Protein AF-0000000072066771 (afdb_homodimer)

Solvent-accessible surface area (backbone atoms only — not comparable to full-atom values): 54978 Å² total; per-residue (Å²): 70,60,62,66,41,29,53,31,37,15,28,20,59,82,43,72,78,40,42,49,78,76,37,65,66,36,70,44,55,17,55,26,47,85,57,84,86,83,87,49,86,39,62,40,88,48,94,86,54,39,65,48,34,68,42,39,34,49,42,39,52,50,43,56,71,70,59,56,65,63,44,48,32,50,62,68,76,64,84,75,76,68,55,77,76,38,67,82,34,17,63,54,46,31,39,51,58,37,36,66,72,49,19,32,36,30,27,10,7,34,62,59,26,34,31,47,42,38,35,31,61,71,49,90,77,43,46,12,18,10,17,15,37,48,44,59,48,34,43,16,44,37,32,36,70,84,69,49,69,46,38,17,35,33,57,29,64,46,84,68,49,68,76,26,43,43,45,64,44,61,32,83,76,94,50,40,55,61,18,20,27,27,75,56,59,53,82,54,45,81,79,33,44,61,12,29,38,44,28,38,40,87,60,76,56,63,62,34,58,54,50,29,47,51,54,38,47,73,34,40,22,64,30,34,38,40,17,22,67,79,68,86,64,65,70,58,43,78,91,49,42,44,53,34,37,27,20,48,40,58,38,43,53,53,49,51,48,40,77,74,35,98,76,29,29,33,25,53,48,54,36,40,66,46,75,44,77,50,42,62,45,29,34,36,38,41,23,11,9,14,50,24,37,89,46,52,49,48,74,21,25,38,26,15,29,57,6,42,55,43,74,27,43,41,51,89,80,42,92,65,48,37,96,52,19,27,60,45,60,34,9,44,50,6,22,20,45,51,39,7,46,51,50,50,44,40,70,76,37,72,82,54,41,38,36,28,51,49,21,13,37,27,25,33,20,41,62,41,40,97,88,63,46,75,29,37,22,43,40,27,38,45,42,76,49,51,49,35,52,26,21,32,14,34,65,28,68,73,38,30,70,59,26,38,50,24,23,55,58,53,62,69,52,53,49,48,49,45,41,50,72,63,56,53,43,68,54,52,12,61,72,70,73,42,95,44,79,65,71,88,68,78,61,61,72,66,45,52,43,57,55,53,46,32,39,67,67,38,48,57,68,51,74,37,45,42,48,39,33,64,70,51,69,48,76,38,57,31,37,65,46,74,43,59,23,78,66,42,47,69,48,56,43,66,52,57,48,76,35,30,89,88,38,49,65,49,71,34,36,41,37,43,31,48,74,61,84,36,41,47,43,69,31,59,33,31,44,26,40,29,60,89,82,35,61,34,37,20,48,31,36,42,13,33,36,68,54,87,60,28,49,71,59,86,70,60,61,67,39,30,53,32,37,15,27,20,59,82,42,72,78,40,42,47,77,76,38,65,64,36,70,44,56,18,57,26,47,86,57,86,87,84,86,50,86,38,64,40,89,48,94,88,54,38,64,49,34,68,43,40,35,49,42,37,52,50,42,56,71,71,58,57,65,64,45,46,30,50,62,67,76,63,85,73,77,70,57,76,78,36,69,82,33,16,64,52,46,32,40,51,58,36,35,66,71,48,20,31,37,31,26,10,6,33,62,58,26,32,33,49,43,38,34,32,60,70,49,88,78,42,45,12,18,10,16,16,38,49,44,60,46,33,42,16,44,37,32,37,70,85,70,50,70,46,38,17,36,33,57,32,65,48,85,71,49,64,75,27,44,44,44,66,43,62,32,86,76,92,49,41,56,62,17,21,28,26,75,55,60,54,81,55,45,83,79,33,45,62,13,30,38,44,28,38,39,88,61,74,56,65,64,34,57,54,51,30,47,51,54,38,46,74,36,40,23,64,30,35,38,39,16,22,67,78,70,85,66,65,68,59,42,78,90,49,42,45,54,34,36,26,21,48,40,58,38,42,53,52,48,52,49,39,75,73,36,96,74,29,30,32,25,56,48,52,36,41,67,46,73,45,77,51,42,63,46,28,33,37,38,42,22,10,9,14,50,23,39,89,45,52,50,48,73,20,25,37,26,14,30,57,5,42,54,43,73,28,43,42,51,89,80,41,92,66,48,37,96,54,18,25,60,45,61,35,8,44,50,5,22,19,45,53,38,8,44,49,50,49,45,41,69,76,37,72,82,54,40,38,37,28,53,49,20,12,38,26,24,34,20,40,62,44,40,96,88,62,46,75,28,38,21,41,41,28,37,44,42,76,49,50,48,35,51,26,22,31,14,34,63,29,67,72,38,31,70,60,27,38,51,24,23,54,58,53,61,67,52,53,49,48,48,45,39,49,71,64,57,53,44,67,54,50,13,60,74,70,72,42,95,44,76,66,69,88,72,78,62,60,71,67,45,54,44,56,55,53,44,33,40,70,65,40,49,55,70,51,73,37,44,42,47,37,32,62,72,52,68,47,76,39,58,31,38,64,46,75,44,60,22,79,66,42,48,70,49,55,42,64,52,59,50,77,35,30,88,85,36,49,66,48,72,34,35,41,37,42,33,50,73,59,83,36,40,48,45,70,30,60,32,33,43,27,40,31,59,87,80,36,60,32,36,20,47,31,38,40,14,33,35,68,54,86,60,29,50,69,59,88

Radius of gyration: 29.68 Å; Cα contacts (8 Å, |Δi|>4): 2962; chains: 2; bounding box: 69×89×80 Å

Secondary structure (DSSP, 8-state):
---HHHHHHHHPPPEEEEEETTEEEEEE--SSTT--------EESSTT-EE-HHHHHHHHHHHHHHT-SEEEE---PPSSPPPTT-TT-HHHHHHHHHHHTT-EEEEE--S--SSTT------TTSEEEEEE--SEE-EEEEEETTS-EEEEE----SPPP-SEEEE----SSS-GGGGGBGGG----HHHHTTSEEEEE----STHHHHHHHHHHHHTT--EEEEE-S--S---PPGGG--EEEE-HHHHHHHHHHHHT-SS-EEEEPPP--EESTT---EE-TTS---S-SS-TTS-SS-EEEE-SSEEEE--TT-TT-BTTEEEE-SHHHHHHHHHHHHHHHHHH-TT--HHHHHHHHHHH-B-B-TTSPBPEE-SBT-EE--HHHHTT-B--HHHHHS-SEE----HHHHHHHHHHTT--HHHHHHHHTS-----SS---GGGS--S-EEEEEESSEEEEEEEEEE-S-SS-EEEEEEEPPTTEEEEEESSEEE--SS--EEEEEEEEEESS-----EEEEEEEEE-SS-EEEEEEEEEE-SS--SS---/---HHHHHHHHPPPEEEEEETTEEEEEE--SSTT--------EESSTT-EE-HHHHHHHHHHHHHHT-SEEEE---PPSSPPPTT-TT-HHHHHHHHHHHTT-EEEEE--S--SSTT------TTSEEEEEE--SEE-EEEEEETTS-EEEEE----S----SEEEE----SSS-GGGGGBGGG----HHHHTTSEEEEE----STHHHHHHHHHHHHTT--EEEEE-S--S---PPGGG--EEEE-HHHHHHHHHHHHT-SS-EEEEPPP--EESTT---EE-TTS---S-SS-TTS-SS-EEEE-SSEEEE--TT-TT-BTTEEEE-SHHHHHHHHHHHHHHHHHH-TT--HHHHHHHHHHH-B-B-TTSPBPEE-SBT-EE--HHHHTT-B--HHHHHS-SEE----HHHHHHHHHHTT--HHHHHHHHTS-----SS---GGGS--S-EEEEEESSEEEEEEEEEE-S-SS-EEEEEEEPPTTEEEEEESSEEE--SS--EEEEEEEEEESS-----EEEEEEEEE-SS-EEEEEEEEEE-SS--SS---

Organism: Hevea brasiliensis (NCBI:txid3981)

Nearest PDB structures (foldseek):
  4yn3-assembly3_A  TM=8.835E-01  e=1.974E-52  Cucumis melo
  3i74-assembly1_A  TM=8.716E-01  e=1.407E-51  Solanum lycopersicum
  3i74-assembly1_B  TM=8.659E-01  e=1.003E-50  Solanum lycopersicum
  3i6s-assembly1_B  TM=8.629E-01  e=3.574E-50  Solanum lycopersicum
  3vta-assembly2_B  TM=8.551E-01  e=6.420E-49  Cucumis melo

Sequence (1108 aa):
MDMGHTASTAAGAFIRNVSYKGLGPGTIRGGAPRARLAIYKVCWNVFGGQCSSADMLKAFDEAIYDGVDVLSLSIGSSIPLFSDIDERDGIATGSFHAVARGITVVCGAANDGPSAQTVQNTAPWILTVAASTMDRAFPTPITLGNNKTFLGQAMFTGKEIGFRGLVYPEASGLDPNAAGVCQSLSLNATLVAGKVVLCFTSMARRAAVTSAAEVVKAAGGVGLIVAKNPSDALYPCSGDFPCVEVDYEIGTRILFYIRSNRSPAVKLSHSKTIVGNPLLPKVAYFSSRGPNSIAPAILKPDITAPGVNILAATSPLDRFEDNGYAMHSGTSMATPHVSGIVALLKALHPDWSPAAIKSALVTTAWRNHPSGYPIFAEGSPQKLANPFDFGGGIANPNGAADPGLLYDMDTADYIHYLCVMGYNNAAISRLTGQPTECPSKEPSILDVNLPSLTIPNLRKSITLTRTVTNAGAPNSIYRAVIEPPFGIIVSVKPDVLLFSNQTKKINFTVTINATHQVNTGYYFGSLSWTDGIHMVKSPLSVRTEMLQPYASDNMDMGHTASTAAGAFIRNVSYKGLGPGTIRGGAPRARLAIYKVCWNVFGGQCSSADMLKAFDEAIYDGVDVLSLSIGSSIPLFSDIDERDGIATGSFHAVARGITVVCGAANDGPSAQTVQNTAPWILTVAASTMDRAFPTPITLGNNKTFLGQAMFTGKEIGFRGLVYPEASGLDPNAAGVCQSLSLNATLVAGKVVLCFTSMARRAAVTSAAEVVKAAGGVGLIVAKNPSDALYPCSGDFPCVEVDYEIGTRILFYIRSNRSPAVKLSHSKTIVGNPLLPKVAYFSSRGPNSIAPAILKPDITAPGVNILAATSPLDRFEDNGYAMHSGTSMATPHVSGIVALLKALHPDWSPAAIKSALVTTAWRNHPSGYPIFAEGSPQKLANPFDFGGGIANPNGAADPGLLYDMDTADYIHYLCVMGYNNAAISRLTGQPTECPSKEPSILDVNLPSLTIPNLRKSITLTRTVTNAGAPNSIYRAVIEPPFGIIVSVKPDVLLFSNQTKKINFTVTINATHQVNTGYYFGSLSWTDGIHMVKSPLSVRTEMLQPYASDN

Structure (mmCIF, N/CA/C/O backbone):
data_AF-0000000072066771-model_v1
#
loop_
_entity.id
_entity.type
_entity.pdbx_description
1 polymer 'Subtilisin-like protease fibronectin type-III domain-containing protein'
#
loop_
_atom_site.group_PDB
_atom_site.id
_atom_site.type_symbol
_atom_site.label_atom_id
_atom_site.label_alt_id
_atom_site.label_comp_id
_atom_site.label_asym_id
_atom_site.label_entity_id
_atom_site.label_seq_id
_atom_site.pdbx_PDB_ins_code
_atom_site.Cartn_x
_atom_site.Cartn_y
_atom_site.Cartn_z
_atom_site.occupancy
_atom_site.B_iso_or_equiv
_atom_site.auth_seq_id
_atom_site.auth_comp_id
_atom_site.auth_asym_id
_atom_site.auth_atom_id
_atom_site.pdbx_PDB_model_num
ATOM 1 N N . MET A 1 1 ? -8.242 -30.578 -2.602 1 42.53 1 MET A N 1
ATOM 2 C CA . MET A 1 1 ? -7.625 -30.688 -1.281 1 42.53 1 MET A CA 1
ATOM 3 C C . MET A 1 1 ? -7.965 -29.469 -0.419 1 42.53 1 MET A C 1
ATOM 5 O O . MET A 1 1 ? -7.398 -28.391 -0.604 1 42.53 1 MET A O 1
ATOM 9 N N . ASP A 1 2 ? -9.234 -29.312 -0.069 1 57.84 2 ASP A N 1
ATOM 10 C CA . ASP A 1 2 ? -9.727 -28.109 0.586 1 57.84 2 ASP A CA 1
ATOM 11 C C . ASP A 1 2 ? -10.656 -28.453 1.747 1 57.84 2 ASP A C 1
ATOM 13 O O . ASP A 1 2 ? -11.023 -29.609 1.927 1 57.84 2 ASP A O 1
ATOM 17 N N . MET A 1 3 ? -10.781 -27.594 2.609 1 55.09 3 MET A N 1
ATOM 18 C CA . MET A 1 3 ? -11.789 -27.703 3.668 1 55.09 3 MET A CA 1
ATOM 19 C C . MET A 1 3 ? -13.188 -27.797 3.08 1 55.09 3 MET A C 1
ATOM 21 O O . MET A 1 3 ? -13.414 -27.406 1.932 1 55.09 3 MET A O 1
ATOM 25 N N . GLY A 1 4 ? -14.047 -28.625 3.605 1 56.5 4 GLY A N 1
ATOM 26 C CA . GLY A 1 4 ? -15.453 -28.75 3.271 1 56.5 4 GLY A CA 1
ATOM 27 C C . GLY A 1 4 ? -16.062 -27.484 2.701 1 56.5 4 GLY A C 1
ATOM 28 O O . GLY A 1 4 ? -16.828 -27.531 1.746 1 56.5 4 GLY A O 1
ATOM 29 N N . HIS A 1 5 ? -15.688 -26.359 3.031 1 71.12 5 HIS A N 1
ATOM 30 C CA . HIS A 1 5 ? -16.188 -25.062 2.59 1 71.12 5 HIS A CA 1
ATOM 31 C C . HIS A 1 5 ? -15.914 -24.844 1.106 1 71.12 5 HIS A C 1
ATOM 33 O O . HIS A 1 5 ? -16.781 -24.359 0.374 1 71.12 5 HIS A O 1
ATOM 39 N N . THR A 1 6 ? -14.984 -25.422 0.546 1 80.19 6 THR A N 1
ATOM 40 C CA . THR A 1 6 ? -14.547 -25.188 -0.823 1 80.19 6 THR A CA 1
ATOM 41 C C . THR A 1 6 ? -15.32 -26.062 -1.805 1 80.19 6 THR A C 1
ATOM 43 O O . THR A 1 6 ? -15.602 -25.641 -2.93 1 80.19 6 THR A O 1
ATOM 46 N N . ALA A 1 7 ? -15.789 -27.203 -1.345 1 86.12 7 ALA A N 1
ATOM 47 C CA . ALA A 1 7 ? -16.531 -28.109 -2.219 1 86.12 7 ALA A CA 1
ATOM 48 C C . ALA A 1 7 ? -17.875 -27.5 -2.607 1 86.12 7 ALA A C 1
ATOM 50 O O . ALA A 1 7 ? -18.281 -27.578 -3.771 1 86.12 7 ALA A O 1
ATOM 51 N N . SER A 1 8 ? -18.531 -26.906 -1.651 1 87 8 SER A N 1
ATOM 52 C CA . SER A 1 8 ? -19.844 -26.344 -1.914 1 87 8 SER A CA 1
ATOM 53 C C . SER A 1 8 ? -19.75 -25.109 -2.814 1 87 8 SER A C 1
ATOM 55 O O . SER A 1 8 ? -20.641 -24.859 -3.621 1 87 8 SER A O 1
ATOM 57 N N . THR A 1 9 ? -18.703 -24.375 -2.648 1 90 9 THR A N 1
ATOM 58 C CA . THR A 1 9 ? -18.5 -23.203 -3.494 1 90 9 THR A CA 1
ATOM 59 C C . THR A 1 9 ? -18.203 -23.625 -4.93 1 90 9 THR A C 1
ATOM 61 O O . THR A 1 9 ? -18.672 -22.984 -5.879 1 90 9 THR A O 1
ATOM 64 N N . ALA A 1 10 ? -17.484 -24.656 -5.078 1 88.56 10 ALA A N 1
ATOM 65 C CA . ALA A 1 10 ? -17.094 -25.094 -6.414 1 88.56 10 ALA A CA 1
ATOM 66 C C . ALA A 1 10 ? -18.25 -25.812 -7.109 1 88.56 10 ALA A C 1
ATOM 68 O O . ALA A 1 10 ? -18.5 -25.594 -8.297 1 88.56 10 ALA A O 1
ATOM 69 N N . ALA A 1 11 ? -19.031 -26.641 -6.324 1 86.31 11 ALA A N 1
ATOM 70 C CA . ALA A 1 11 ? -19.922 -27.578 -7.023 1 86.31 11 ALA A CA 1
ATOM 71 C C . ALA A 1 11 ? -21.219 -27.766 -6.254 1 86.31 11 ALA A C 1
ATOM 73 O O . ALA A 1 11 ? -22.016 -28.656 -6.586 1 86.31 11 ALA A O 1
ATOM 74 N N . GLY A 1 12 ? -21.484 -27.016 -5.305 1 87.44 12 GLY A N 1
ATOM 75 C CA . GLY A 1 12 ? -22.672 -27.188 -4.492 1 87.44 12 GLY A CA 1
ATOM 76 C C . GLY A 1 12 ? -23.969 -27.062 -5.277 1 87.44 12 GLY A C 1
ATOM 77 O O . GLY A 1 12 ? -24.031 -26.281 -6.23 1 87.44 12 GLY A O 1
ATOM 78 N N . ALA A 1 13 ? -24.938 -27.75 -4.828 1 87.69 13 ALA A N 1
ATOM 79 C CA . ALA A 1 13 ? -26.266 -27.688 -5.441 1 87.69 13 ALA A CA 1
ATOM 80 C C . ALA A 1 13 ? -26.953 -26.359 -5.117 1 87.69 13 ALA A C 1
ATOM 82 O O . ALA A 1 13 ? -26.484 -25.609 -4.254 1 87.69 13 ALA A O 1
ATOM 83 N N . PHE A 1 14 ? -28 -26.234 -5.809 1 89.5 14 PHE A N 1
ATOM 84 C CA . PHE A 1 14 ? -28.812 -25.031 -5.613 1 89.5 14 PHE A CA 1
ATOM 85 C C . PHE A 1 14 ? -29.641 -25.141 -4.328 1 89.5 14 PHE A C 1
ATOM 87 O O . PHE A 1 14 ? -30.422 -26.078 -4.164 1 89.5 14 PHE A O 1
ATOM 94 N N . ILE A 1 15 ? -29.406 -24.219 -3.424 1 91.5 15 ILE A N 1
ATOM 95 C CA . ILE A 1 15 ? -30.188 -24.141 -2.195 1 91.5 15 ILE A CA 1
ATOM 96 C C . ILE A 1 15 ? -30.688 -22.703 -1.992 1 91.5 15 ILE A C 1
ATOM 98 O O . ILE A 1 15 ? -29.875 -21.766 -1.971 1 91.5 15 ILE A O 1
ATOM 102 N N . ARG A 1 16 ? -31.906 -22.531 -1.808 1 92.88 16 ARG A N 1
ATOM 103 C CA . ARG A 1 16 ? -32.5 -21.219 -1.671 1 92.88 16 ARG A CA 1
ATOM 104 C C . ARG A 1 16 ? -32.594 -20.797 -0.207 1 92.88 16 ARG A C 1
ATOM 106 O O . ARG A 1 16 ? -32.562 -21.641 0.69 1 92.88 16 ARG A O 1
ATOM 113 N N . ASN A 1 17 ? -32.562 -19.484 -0.012 1 92.06 17 ASN A N 1
ATOM 114 C CA . ASN A 1 17 ? -32.844 -18.844 1.268 1 92.06 17 ASN A CA 1
ATOM 115 C C . ASN A 1 17 ? -31.828 -19.219 2.326 1 92.06 17 ASN A C 1
ATOM 117 O O . ASN A 1 17 ? -32.188 -19.625 3.436 1 92.06 17 ASN A O 1
ATOM 121 N N . VAL A 1 18 ? -30.625 -19.25 1.912 1 93.88 18 VAL A N 1
ATOM 122 C CA . VAL A 1 18 ? -29.531 -19.453 2.857 1 93.88 18 VAL A CA 1
ATOM 123 C C . VAL A 1 18 ? -29 -18.094 3.316 1 93.88 18 VAL A C 1
ATOM 125 O O . VAL A 1 18 ? -28.969 -17.141 2.541 1 93.88 18 VAL A O 1
ATOM 128 N N . SER A 1 19 ? -28.641 -17.984 4.578 1 94.25 19 SER A N 1
ATOM 129 C CA . SER A 1 19 ? -28.031 -16.797 5.145 1 94.25 19 SER A CA 1
ATOM 130 C C . SER A 1 19 ? -27.078 -17.141 6.281 1 94.25 19 SER A C 1
ATOM 132 O O . SER A 1 19 ? -27.047 -18.281 6.742 1 94.25 19 SER A O 1
ATOM 134 N N . TYR A 1 20 ? -26.172 -16.312 6.594 1 94.88 20 TYR A N 1
ATOM 135 C CA . TYR A 1 20 ? -25.344 -16.406 7.789 1 94.88 20 TYR A CA 1
ATOM 136 C C . TYR A 1 20 ? -25.875 -15.5 8.891 1 94.88 20 TYR A C 1
ATOM 138 O O . TYR A 1 20 ? -25.641 -14.289 8.875 1 94.88 20 TYR A O 1
ATOM 146 N N . LYS A 1 21 ? -26.531 -16.047 9.844 1 93.56 21 LYS A N 1
ATOM 147 C CA . LYS A 1 21 ? -27.141 -15.289 10.938 1 93.56 21 LYS A CA 1
ATOM 148 C C . LYS A 1 21 ? -28.047 -14.188 10.406 1 93.56 21 LYS A C 1
ATOM 150 O O . LYS A 1 21 ? -28.031 -13.062 10.914 1 93.56 21 LYS A O 1
ATOM 155 N N . GLY A 1 22 ? -28.641 -14.438 9.297 1 93.19 22 GLY A N 1
ATOM 156 C CA . GLY A 1 22 ? -29.562 -13.484 8.695 1 93.19 22 GLY A CA 1
ATOM 157 C C . GLY A 1 22 ? -28.891 -12.562 7.691 1 93.19 22 GLY A C 1
ATOM 158 O O . GLY A 1 22 ? -29.562 -11.812 6.98 1 93.19 22 GLY A O 1
ATOM 159 N N . LEU A 1 23 ? -27.641 -12.625 7.594 1 94.81 23 LEU A N 1
ATOM 160 C CA . LEU A 1 23 ? -26.891 -11.766 6.68 1 94.81 23 LEU A CA 1
ATOM 161 C C . LEU A 1 23 ? -26.672 -12.461 5.34 1 94.81 23 LEU A C 1
ATOM 163 O O . LEU A 1 23 ? -26.453 -13.672 5.289 1 94.81 23 LEU A O 1
ATOM 167 N N . GLY A 1 24 ? -26.719 -11.648 4.281 1 93.12 24 GLY A N 1
ATOM 168 C CA . GLY A 1 24 ? -26.453 -12.141 2.936 1 93.12 24 GLY A CA 1
ATOM 169 C C . GLY A 1 24 ? -27.453 -13.203 2.488 1 93.12 24 GLY A C 1
ATOM 170 O O . GLY A 1 24 ? -27.047 -14.266 2.01 1 93.12 24 GLY A O 1
ATOM 171 N N . PRO A 1 25 ? -28.641 -12.969 2.723 1 92.44 25 PRO A N 1
ATOM 172 C CA . PRO A 1 25 ? -29.609 -13.977 2.273 1 92.44 25 PRO A CA 1
ATOM 173 C C . PRO A 1 25 ? -29.625 -14.141 0.756 1 92.44 25 PRO A C 1
ATOM 175 O O . PRO A 1 25 ? -29.484 -13.156 0.024 1 92.44 25 PRO A O 1
ATOM 178 N N . GLY A 1 26 ? -29.703 -15.383 0.342 1 90.88 26 GLY A N 1
ATOM 179 C CA . GLY A 1 26 ? -29.797 -15.648 -1.087 1 90.88 26 GLY A CA 1
ATOM 180 C C . GLY A 1 26 ? -29.688 -17.125 -1.434 1 90.88 26 GLY A C 1
ATOM 181 O O . GLY A 1 26 ? -29.969 -17.984 -0.599 1 90.88 26 GLY A O 1
ATOM 182 N N . THR A 1 27 ? -29.516 -17.297 -2.643 1 88.69 27 THR A N 1
ATOM 183 C CA . THR A 1 27 ? -29.328 -18.641 -3.17 1 88.69 27 THR A CA 1
ATOM 184 C C . THR A 1 27 ? -27.844 -18.984 -3.273 1 88.69 27 THR A C 1
ATOM 186 O O . THR A 1 27 ? -27.062 -18.203 -3.811 1 88.69 27 THR A O 1
ATOM 189 N N . ILE A 1 28 ? -27.531 -20.062 -2.701 1 88.88 28 ILE A N 1
ATOM 190 C CA . ILE A 1 28 ? -26.156 -20.531 -2.852 1 88.88 28 ILE A CA 1
ATOM 191 C C . ILE A 1 28 ? -26.094 -21.625 -3.912 1 88.88 28 ILE A C 1
ATOM 193 O O . ILE A 1 28 ? -27 -22.453 -4.012 1 88.88 28 ILE A O 1
ATOM 197 N N . ARG A 1 29 ? -25.156 -21.484 -4.68 1 88.31 29 ARG A N 1
ATOM 198 C CA . ARG A 1 29 ? -24.875 -22.5 -5.699 1 88.31 29 ARG A CA 1
ATOM 199 C C . ARG A 1 29 ? -23.391 -22.531 -6.047 1 88.31 29 ARG A C 1
ATOM 201 O O . ARG A 1 29 ? -22.75 -21.484 -6.113 1 88.31 29 ARG A O 1
ATOM 208 N N . GLY A 1 30 ? -22.938 -23.719 -6.262 1 87.44 30 GLY A N 1
ATOM 209 C CA . GLY A 1 30 ? -21.562 -23.844 -6.73 1 87.44 30 GLY A CA 1
ATOM 210 C C . GLY A 1 30 ? -21.391 -23.453 -8.188 1 87.44 30 GLY A C 1
ATOM 211 O O . GLY A 1 30 ? -22.375 -23.312 -8.922 1 87.44 30 GLY A O 1
ATOM 212 N N . GLY A 1 31 ? -20.172 -23.266 -8.555 1 86.5 31 GLY A N 1
ATOM 213 C CA . GLY A 1 31 ? -19.859 -22.875 -9.914 1 86.5 31 GLY A CA 1
ATOM 214 C C . GLY A 1 31 ? -20.234 -23.922 -10.945 1 86.5 31 GLY A C 1
ATOM 215 O O . GLY A 1 31 ? -20.656 -23.594 -12.055 1 86.5 31 GLY A O 1
ATOM 216 N N . ALA A 1 32 ? -20.031 -25.156 -10.539 1 90.25 32 ALA A N 1
ATOM 217 C CA . ALA A 1 32 ? -20.375 -26.297 -11.383 1 90.25 32 ALA A CA 1
ATOM 218 C C . ALA A 1 32 ? -21.219 -27.312 -10.625 1 90.25 32 ALA A C 1
ATOM 220 O O . ALA A 1 32 ? -20.75 -28.406 -10.312 1 90.25 32 ALA A O 1
ATOM 221 N N . PRO A 1 33 ? -22.453 -27.094 -10.508 1 88.69 33 PRO A N 1
ATOM 222 C CA . PRO A 1 33 ? -23.297 -27.891 -9.609 1 88.69 33 PRO A CA 1
ATOM 223 C C . PRO A 1 33 ? -23.438 -29.344 -10.07 1 88.69 33 PRO A C 1
ATOM 225 O O . PRO A 1 33 ? -23.766 -30.219 -9.266 1 88.69 33 PRO A O 1
ATOM 228 N N . ARG A 1 34 ? -23.203 -29.75 -11.258 1 89.44 34 ARG A N 1
ATOM 229 C CA . ARG A 1 34 ? -23.375 -31.109 -11.727 1 89.44 34 ARG A CA 1
ATOM 230 C C . ARG A 1 34 ? -22.031 -31.828 -11.828 1 89.44 34 ARG A C 1
ATOM 232 O O . ARG A 1 34 ? -21.953 -32.969 -12.297 1 89.44 34 ARG A O 1
ATOM 239 N N . ALA A 1 35 ? -21.078 -31.203 -11.32 1 91.25 35 ALA A N 1
ATOM 240 C CA . ALA A 1 35 ? -19.75 -31.828 -11.328 1 91.25 35 ALA A CA 1
ATOM 241 C C . ALA A 1 35 ? -19.656 -32.906 -10.266 1 91.25 35 ALA A C 1
ATOM 243 O O . ALA A 1 35 ? -20.219 -32.781 -9.18 1 91.25 35 ALA A O 1
ATOM 244 N N . ARG A 1 36 ? -18.922 -33.969 -10.594 1 92.06 36 ARG A N 1
ATOM 245 C CA . ARG A 1 36 ? -18.594 -35 -9.609 1 92.06 36 ARG A CA 1
ATOM 246 C C . ARG A 1 36 ? -17.406 -34.594 -8.766 1 92.06 36 ARG A C 1
ATOM 248 O O . ARG A 1 36 ? -16.406 -34.094 -9.281 1 92.06 36 ARG A O 1
ATOM 255 N N . LEU A 1 37 ? -17.562 -34.875 -7.426 1 92.44 37 LEU A N 1
ATOM 256 C CA . LEU A 1 37 ? -16.5 -34.5 -6.504 1 92.44 37 LEU A CA 1
ATOM 257 C C . LEU A 1 37 ? -15.711 -35.688 -6.02 1 92.44 37 LEU A C 1
ATOM 259 O O . LEU A 1 37 ? -16.297 -36.75 -5.703 1 92.44 37 LEU A O 1
ATOM 263 N N . ALA A 1 38 ? -14.406 -35.625 -6.141 1 93.62 38 ALA A N 1
ATOM 264 C CA . ALA A 1 38 ? -13.469 -36.5 -5.449 1 93.62 38 ALA A CA 1
ATOM 265 C C . ALA A 1 38 ? -12.656 -35.75 -4.406 1 93.62 38 ALA A C 1
ATOM 267 O O . ALA A 1 38 ? -12.086 -34.688 -4.707 1 93.62 38 ALA A O 1
ATOM 268 N N . ILE A 1 39 ? -12.695 -36.219 -3.16 1 92.94 39 ILE A N 1
ATOM 269 C CA . ILE A 1 39 ? -12.07 -35.5 -2.057 1 92.94 39 ILE A CA 1
ATOM 270 C C . ILE A 1 39 ? -10.859 -36.281 -1.548 1 92.94 39 ILE A C 1
ATOM 272 O O . ILE A 1 39 ? -10.969 -37.469 -1.254 1 92.94 39 ILE A O 1
ATOM 276 N N . TYR A 1 40 ? -9.75 -35.625 -1.503 1 93.25 40 TYR A N 1
ATOM 277 C CA . TYR A 1 40 ? -8.508 -36.219 -1.012 1 93.25 40 TYR A CA 1
ATOM 278 C C . TYR A 1 40 ? -8.008 -35.5 0.226 1 93.25 40 TYR A C 1
ATOM 280 O O . TYR A 1 40 ? -7.645 -34.312 0.155 1 93.25 40 TYR A O 1
ATOM 288 N N . LYS A 1 41 ? -7.957 -36.094 1.338 1 89.94 41 LYS A N 1
ATOM 289 C CA . LYS A 1 41 ? -7.508 -35.469 2.576 1 89.94 41 LYS A CA 1
ATOM 290 C C . LYS A 1 41 ? -5.984 -35.469 2.672 1 89.94 41 LYS A C 1
ATOM 292 O O . LYS A 1 41 ? -5.352 -36.5 2.525 1 89.94 41 LYS A O 1
ATOM 297 N N . VAL A 1 42 ? -5.488 -34.25 2.881 1 90.31 42 VAL A N 1
ATOM 298 C CA . VAL A 1 42 ? -4.031 -34.188 2.9 1 90.31 42 VAL A CA 1
ATOM 299 C C . VAL A 1 42 ? -3.562 -33.5 4.184 1 90.31 42 VAL A C 1
ATOM 301 O O . VAL A 1 42 ? -2.369 -33.5 4.492 1 90.31 42 VAL A O 1
ATOM 304 N N . CYS A 1 43 ? -4.469 -32.844 4.938 1 86.69 43 CYS A N 1
ATOM 305 C CA . CYS A 1 43 ? -4.109 -32.188 6.176 1 86.69 43 CYS A CA 1
ATOM 306 C C . CYS A 1 43 ? -4.66 -32.906 7.387 1 86.69 43 CYS A C 1
ATOM 308 O O . CYS A 1 43 ? -5.773 -33.438 7.344 1 86.69 43 CYS A O 1
ATOM 310 N N . TRP A 1 44 ? -3.869 -32.938 8.414 1 84.12 44 TRP A N 1
ATOM 311 C CA . TRP A 1 44 ? -4.227 -33.656 9.625 1 84.12 44 TRP A CA 1
ATOM 312 C C . TRP A 1 44 ? -4.059 -32.75 10.859 1 84.12 44 TRP A C 1
ATOM 314 O O . TRP A 1 44 ? -3.307 -31.781 10.828 1 84.12 44 TRP A O 1
ATOM 324 N N . ASN A 1 45 ? -4.891 -33 11.82 1 76.44 45 ASN A N 1
ATOM 325 C CA . ASN A 1 45 ? -4.801 -32.25 13.07 1 76.44 45 ASN A CA 1
ATOM 326 C C . ASN A 1 45 ? -3.555 -32.625 13.867 1 76.44 45 ASN A C 1
ATOM 328 O O . ASN A 1 45 ? -3.654 -33.188 14.969 1 76.44 45 ASN A O 1
ATOM 332 N N . VAL A 1 46 ? -2.516 -32.531 13.281 1 67.25 46 VAL A N 1
ATOM 333 C CA . VAL A 1 46 ? -1.215 -32.719 13.914 1 67.25 46 VAL A CA 1
ATOM 334 C C . VAL A 1 46 ? -0.518 -31.359 14.055 1 67.25 46 VAL A C 1
ATOM 336 O O . VAL A 1 46 ? -0.327 -30.656 13.07 1 67.25 46 VAL A O 1
ATOM 339 N N . PHE A 1 47 ? -0.192 -31.031 15.297 1 59.75 47 PHE A N 1
ATOM 340 C CA . PHE A 1 47 ? 0.506 -29.797 15.648 1 59.75 47 PHE A CA 1
ATOM 341 C C . PHE A 1 47 ? -0.222 -28.594 15.086 1 59.75 47 PHE A C 1
ATOM 343 O O . PHE A 1 47 ? 0.393 -27.719 14.461 1 59.75 47 PHE A O 1
ATOM 350 N N . GLY A 1 48 ? -1.506 -28.609 15.203 1 59.56 48 GLY A N 1
ATOM 351 C CA . GLY A 1 48 ? -2.277 -27.438 14.828 1 59.56 48 GLY A CA 1
ATOM 352 C C . GLY A 1 48 ? -2.699 -27.453 13.367 1 59.56 48 GLY A C 1
ATOM 353 O O . GLY A 1 48 ? -3.17 -26.438 12.852 1 59.56 48 GLY A O 1
ATOM 354 N N . GLY A 1 49 ? -2.617 -28.672 12.688 1 64.5 49 GLY A N 1
ATOM 355 C CA . GLY A 1 49 ? -3.068 -28.766 11.305 1 64.5 49 GLY A CA 1
ATOM 356 C C . GLY A 1 49 ? -1.93 -28.75 10.305 1 64.5 49 GLY A C 1
ATOM 357 O O . GLY A 1 49 ? -1.37 -27.703 10.016 1 64.5 49 GLY A O 1
ATOM 358 N N . GLN A 1 50 ? -1.413 -29.844 9.922 1 72.25 50 GLN A N 1
ATOM 359 C CA . GLN A 1 50 ? -0.286 -29.953 9 1 72.25 50 GLN A CA 1
ATOM 360 C C . GLN A 1 50 ? -0.67 -30.719 7.738 1 72.25 50 GLN A C 1
ATOM 362 O O . GLN A 1 50 ? -1.395 -31.719 7.812 1 72.25 50 GLN A O 1
ATOM 367 N N . CYS A 1 51 ? -0.293 -30.094 6.668 1 83.38 51 CYS A N 1
ATOM 368 C CA . CYS A 1 51 ? -0.441 -30.75 5.371 1 83.38 51 CYS A CA 1
ATOM 369 C C . CYS A 1 51 ? 0.916 -31.156 4.809 1 83.38 51 CYS A C 1
ATOM 371 O O . CYS A 1 51 ? 1.625 -30.328 4.227 1 83.38 51 CYS A O 1
ATOM 373 N N . SER A 1 52 ? 1.292 -32.438 4.926 1 83.75 52 SER A N 1
ATOM 374 C CA . SER A 1 52 ? 2.627 -32.875 4.523 1 83.75 52 SER A CA 1
ATOM 375 C C . SER A 1 52 ? 2.732 -32.969 3.004 1 83.75 52 SER A C 1
ATOM 377 O O . SER A 1 52 ? 1.766 -33.344 2.334 1 83.75 52 SER A O 1
ATOM 379 N N . SER A 1 53 ? 3.939 -32.781 2.49 1 86.75 53 SER A N 1
ATOM 380 C CA . SER A 1 53 ? 4.203 -32.875 1.06 1 86.75 53 SER A CA 1
ATOM 381 C C . SER A 1 53 ? 3.967 -34.312 0.567 1 86.75 53 SER A C 1
ATOM 383 O O . SER A 1 53 ? 3.494 -34.5 -0.553 1 86.75 53 SER A O 1
ATOM 385 N N . ALA A 1 54 ? 4.305 -35.281 1.363 1 88.75 54 ALA A N 1
ATOM 386 C CA . ALA A 1 54 ? 4.121 -36.688 0.981 1 88.75 54 ALA A CA 1
ATOM 387 C C . ALA A 1 54 ? 2.646 -37 0.773 1 88.75 54 ALA A C 1
ATOM 389 O O . ALA A 1 54 ? 2.285 -37.719 -0.179 1 88.75 54 ALA A O 1
ATOM 390 N N . ASP A 1 55 ? 1.861 -36.5 1.651 1 90.44 55 ASP A N 1
ATOM 391 C CA . ASP A 1 55 ? 0.426 -36.75 1.526 1 90.44 55 ASP A CA 1
ATOM 392 C C . ASP A 1 55 ? -0.144 -36.031 0.31 1 90.44 55 ASP A C 1
ATOM 394 O O . ASP A 1 55 ? -1.037 -36.531 -0.365 1 90.44 55 ASP A O 1
ATOM 398 N N . MET A 1 56 ? 0.338 -34.875 0.074 1 92.12 56 MET A N 1
ATOM 399 C CA . MET A 1 56 ? -0.101 -34.125 -1.097 1 92.12 56 MET A CA 1
ATOM 400 C C . MET A 1 56 ? 0.267 -34.844 -2.383 1 92.12 56 MET A C 1
ATOM 402 O O . MET A 1 56 ? -0.551 -34.969 -3.299 1 92.12 56 MET A O 1
ATOM 406 N N . LEU A 1 57 ? 1.513 -35.344 -2.434 1 94.56 57 LEU A N 1
ATOM 407 C CA . LEU A 1 57 ? 1.953 -36.062 -3.623 1 94.56 57 LEU A CA 1
ATOM 408 C C . LEU A 1 57 ? 1.119 -37.344 -3.838 1 94.56 57 LEU A C 1
ATOM 410 O O . LEU A 1 57 ? 0.767 -37.656 -4.973 1 94.56 57 LEU A O 1
ATOM 414 N N . LYS A 1 58 ? 0.822 -38 -2.746 1 95.69 58 LYS A N 1
ATOM 415 C CA . LYS A 1 58 ? -0.042 -39.188 -2.854 1 95.69 58 LYS A CA 1
ATOM 416 C C . LYS A 1 58 ? -1.427 -38.781 -3.369 1 95.69 58 LYS A C 1
ATOM 418 O O . LYS A 1 58 ? -2 -39.5 -4.203 1 95.69 58 LYS A O 1
ATOM 423 N N . ALA A 1 59 ? -1.932 -37.75 -2.824 1 95.88 59 ALA A N 1
ATOM 424 C CA . ALA A 1 59 ? -3.24 -37.281 -3.266 1 95.88 59 ALA A CA 1
ATOM 425 C C . ALA A 1 59 ? -3.229 -36.938 -4.754 1 95.88 59 ALA A C 1
ATOM 427 O O . ALA A 1 59 ? -4.188 -37.219 -5.469 1 95.88 59 ALA A O 1
ATOM 428 N N . PHE A 1 60 ? -2.215 -36.312 -5.242 1 97.06 60 PHE A N 1
ATOM 429 C CA . PHE A 1 60 ? -2.08 -36.031 -6.664 1 97.06 60 PHE A CA 1
ATOM 430 C C . PHE A 1 60 ? -2.068 -37.312 -7.484 1 97.06 60 PHE A C 1
ATOM 432 O O . PHE A 1 60 ? -2.736 -37.375 -8.516 1 97.06 60 PHE A O 1
ATOM 439 N N . ASP A 1 61 ? -1.298 -38.25 -7.062 1 97.25 61 ASP A N 1
ATOM 440 C CA . ASP A 1 61 ? -1.221 -39.531 -7.766 1 97.25 61 ASP A CA 1
ATOM 441 C C . ASP A 1 61 ? -2.596 -40.188 -7.863 1 97.25 61 ASP A C 1
ATOM 443 O O . ASP A 1 61 ? -2.975 -40.688 -8.922 1 97.25 61 ASP A O 1
ATOM 447 N N . GLU A 1 62 ? -3.238 -40.188 -6.766 1 97.56 62 GLU A N 1
ATOM 448 C CA . GLU A 1 62 ? -4.566 -40.812 -6.738 1 97.56 62 GLU A CA 1
ATOM 449 C C . GLU A 1 62 ? -5.535 -40.031 -7.641 1 97.56 62 GLU A C 1
ATOM 451 O O . GLU A 1 62 ? -6.359 -40.656 -8.328 1 97.56 62 GLU A O 1
ATOM 456 N N . ALA A 1 63 ? -5.512 -38.75 -7.566 1 97.5 63 ALA A N 1
ATOM 457 C CA . ALA A 1 63 ? -6.391 -37.938 -8.398 1 97.5 63 ALA A CA 1
ATOM 458 C C . ALA A 1 63 ? -6.129 -38.188 -9.883 1 97.5 63 ALA A C 1
ATOM 460 O O . ALA A 1 63 ? -7.07 -38.25 -10.68 1 97.5 63 ALA A O 1
ATOM 461 N N . ILE A 1 64 ? -4.875 -38.25 -10.289 1 97.69 64 ILE A N 1
ATOM 462 C CA . ILE A 1 64 ? -4.496 -38.562 -11.664 1 97.69 64 ILE A CA 1
ATOM 463 C C . ILE A 1 64 ? -5.039 -39.938 -12.07 1 97.69 64 ILE A C 1
ATOM 465 O O . ILE A 1 64 ? -5.598 -40.094 -13.156 1 97.69 64 ILE A O 1
ATOM 469 N N . TYR A 1 65 ? -4.836 -40.844 -11.172 1 97.56 65 TYR A N 1
ATOM 470 C CA . TYR A 1 65 ? -5.332 -42.188 -11.414 1 97.56 65 TYR A CA 1
ATOM 471 C C . TYR A 1 65 ? -6.848 -42.188 -11.602 1 97.56 65 TYR A C 1
ATOM 473 O O . TYR A 1 65 ? -7.371 -42.875 -12.477 1 97.56 65 TYR A O 1
ATOM 481 N N . ASP A 1 66 ? -7.512 -41.438 -10.805 1 97.06 66 ASP A N 1
ATOM 482 C CA . ASP A 1 66 ? -8.969 -41.375 -10.836 1 97.06 66 ASP A CA 1
ATOM 483 C C . ASP A 1 66 ? -9.453 -40.625 -12.078 1 97.06 66 ASP A C 1
ATOM 485 O O . ASP A 1 66 ? -10.633 -40.719 -12.438 1 97.06 66 ASP A O 1
ATOM 489 N N . GLY A 1 67 ? -8.602 -39.906 -12.734 1 95.94 67 GLY A N 1
ATOM 490 C CA . GLY A 1 67 ? -8.938 -39.219 -13.969 1 95.94 67 GLY A CA 1
ATOM 491 C C . GLY A 1 67 ? -9.766 -37.969 -13.758 1 95.94 67 GLY A C 1
ATOM 492 O O . GLY A 1 67 ? -10.695 -37.688 -14.516 1 95.94 67 GLY A O 1
ATOM 493 N N . VAL A 1 68 ? -9.492 -37.25 -12.719 1 96.19 68 VAL A N 1
ATOM 494 C CA . VAL A 1 68 ? -10.234 -36 -12.477 1 96.19 68 VAL A CA 1
ATOM 495 C C . VAL A 1 68 ? -9.914 -35 -13.562 1 96.19 68 VAL A C 1
ATOM 497 O O . VAL A 1 68 ? -8.906 -35.125 -14.266 1 96.19 68 VAL A O 1
ATOM 500 N N . ASP A 1 69 ? -10.797 -34 -13.719 1 95.88 69 ASP A N 1
ATOM 501 C CA . ASP A 1 69 ? -10.633 -33 -14.766 1 95.88 69 ASP A CA 1
ATOM 502 C C . ASP A 1 69 ? -9.953 -31.75 -14.211 1 95.88 69 ASP A C 1
ATOM 504 O O . ASP A 1 69 ? -9.242 -31.047 -14.938 1 95.88 69 ASP A O 1
ATOM 508 N N . VAL A 1 70 ? -10.242 -31.469 -12.992 1 97.06 70 VAL A N 1
ATOM 509 C CA . VAL A 1 70 ? -9.727 -30.266 -12.336 1 97.06 70 VAL A CA 1
ATOM 510 C C . VAL A 1 70 ? -9.344 -30.594 -10.891 1 97.06 70 VAL A C 1
ATOM 512 O O . VAL A 1 70 ? -10.023 -31.375 -10.227 1 97.06 70 VAL A O 1
ATOM 515 N N . LEU A 1 71 ? -8.242 -30.062 -10.438 1 96.88 71 LEU A N 1
ATOM 516 C CA . LEU A 1 71 ? -7.824 -30.141 -9.047 1 96.88 71 LEU A CA 1
ATOM 517 C C . LEU A 1 71 ? -7.875 -28.766 -8.375 1 96.88 71 LEU A C 1
ATOM 519 O O . LEU A 1 71 ? -7.375 -27.797 -8.93 1 96.88 71 LEU A O 1
ATOM 523 N N . SER A 1 72 ? -8.477 -28.656 -7.238 1 96.38 72 SER A N 1
ATOM 524 C CA . SER A 1 72 ? -8.609 -27.438 -6.449 1 96.38 72 SER A CA 1
ATOM 525 C C . SER A 1 72 ? -7.863 -27.547 -5.121 1 96.38 72 SER A C 1
ATOM 527 O O . SER A 1 72 ? -8.164 -28.422 -4.312 1 96.38 72 SER A O 1
ATOM 529 N N . LEU A 1 73 ? -6.879 -26.656 -4.902 1 94.56 73 LEU A N 1
ATOM 530 C CA . LEU A 1 73 ? -6.07 -26.703 -3.689 1 94.56 73 LEU A CA 1
ATOM 531 C C . LEU A 1 73 ? -6.023 -25.328 -3.018 1 94.56 73 LEU A C 1
ATOM 533 O O . LEU A 1 73 ? -5.57 -24.359 -3.621 1 94.56 73 LEU A O 1
ATOM 537 N N . SER A 1 74 ? -6.457 -25.281 -1.828 1 90.94 74 SER A N 1
ATOM 538 C CA . SER A 1 74 ? -6.371 -24.062 -1.033 1 90.94 74 SER A CA 1
ATOM 539 C C . SER A 1 74 ? -5.273 -24.172 0.019 1 90.94 74 SER A C 1
ATOM 541 O O . SER A 1 74 ? -5.504 -23.891 1.196 1 90.94 74 SER A O 1
ATOM 543 N N . ILE A 1 75 ? -4.164 -24.672 -0.377 1 85.75 75 ILE A N 1
ATOM 544 C CA . ILE A 1 75 ? -3.023 -24.891 0.503 1 85.75 75 ILE A CA 1
ATOM 545 C C . ILE A 1 75 ? -1.782 -24.219 -0.078 1 85.75 75 ILE A C 1
ATOM 547 O O . ILE A 1 75 ? -1.649 -24.094 -1.297 1 85.75 75 ILE A O 1
ATOM 551 N N . GLY A 1 76 ? -1.064 -23.641 0.73 1 79.56 76 GLY A N 1
ATOM 552 C CA . GLY A 1 76 ? 0.21 -23.062 0.323 1 79.56 76 GLY A CA 1
ATOM 553 C C . GLY A 1 76 ? 1.329 -23.344 1.309 1 79.56 76 GLY A C 1
ATOM 554 O O . GLY A 1 76 ? 1.133 -24.062 2.295 1 79.56 76 GLY A O 1
ATOM 555 N N . SER A 1 77 ? 2.49 -22.922 0.841 1 76.81 77 SER A N 1
ATOM 556 C CA . SER A 1 77 ? 3.664 -23.047 1.698 1 76.81 77 SER A CA 1
ATOM 557 C C . SER A 1 77 ? 3.953 -21.75 2.432 1 76.81 77 SER A C 1
ATOM 559 O O . SER A 1 77 ? 3.234 -20.766 2.26 1 76.81 77 SER A O 1
ATOM 561 N N . SER A 1 78 ? 4.809 -21.781 3.406 1 79.38 78 SER A N 1
ATOM 562 C CA . SER A 1 78 ? 5.238 -20.562 4.102 1 79.38 78 SER A CA 1
ATOM 563 C C . SER A 1 78 ? 6.453 -19.938 3.422 1 79.38 78 SER A C 1
ATOM 565 O O . SER A 1 78 ? 7.25 -20.641 2.795 1 79.38 78 SER A O 1
ATOM 567 N N . ILE A 1 79 ? 6.508 -18.656 3.338 1 87.31 79 ILE A N 1
ATOM 568 C CA . ILE A 1 79 ? 7.711 -17.953 2.898 1 87.31 79 ILE A CA 1
ATOM 569 C C . ILE A 1 79 ? 8.852 -18.234 3.879 1 87.31 79 ILE A C 1
ATOM 571 O O . ILE A 1 79 ? 8.672 -18.125 5.094 1 87.31 79 ILE A O 1
ATOM 575 N N . PRO A 1 80 ? 9.953 -18.547 3.41 1 92.56 80 PRO A N 1
ATOM 576 C CA . PRO A 1 80 ? 10.414 -18.531 2.02 1 92.56 80 PRO A CA 1
ATOM 577 C C . PRO A 1 80 ? 9.945 -19.75 1.229 1 92.56 80 PRO A C 1
ATOM 579 O O . PRO A 1 80 ? 9.648 -20.797 1.816 1 92.56 80 PRO A O 1
ATOM 582 N N . LEU A 1 81 ? 9.984 -19.641 -0.106 1 92.12 81 LEU A N 1
ATOM 583 C CA . LEU A 1 81 ? 9.453 -20.672 -0.994 1 92.12 81 LEU A CA 1
ATOM 584 C C . LEU A 1 81 ? 10.547 -21.656 -1.388 1 92.12 81 LEU A C 1
ATOM 586 O O . LEU A 1 81 ? 11.734 -21.328 -1.352 1 92.12 81 LEU A O 1
ATOM 590 N N . PHE A 1 82 ? 10.102 -22.844 -1.721 1 92.5 82 PHE A N 1
ATOM 591 C CA . PHE A 1 82 ? 10.977 -23.844 -2.328 1 92.5 82 PHE A CA 1
ATOM 592 C C . PHE A 1 82 ? 11.008 -23.688 -3.844 1 92.5 82 PHE A C 1
ATOM 594 O O . PHE A 1 82 ? 10.07 -23.156 -4.438 1 92.5 82 PHE A O 1
ATOM 601 N N . SER A 1 83 ? 12.125 -24.125 -4.402 1 93.88 83 SER A N 1
ATOM 602 C CA . SER A 1 83 ? 12.211 -24.062 -5.859 1 93.88 83 SER A CA 1
ATOM 603 C C . SER A 1 83 ? 11.195 -25 -6.504 1 93.88 83 SER A C 1
ATOM 605 O O . SER A 1 83 ? 10.695 -25.922 -5.859 1 93.88 83 SER A O 1
ATOM 607 N N . ASP A 1 84 ? 10.992 -24.844 -7.789 1 93.62 84 ASP A N 1
ATOM 608 C CA . ASP A 1 84 ? 9.977 -25.578 -8.531 1 93.62 84 ASP A CA 1
ATOM 609 C C . ASP A 1 84 ? 10.32 -27.062 -8.617 1 93.62 84 ASP A C 1
ATOM 611 O O . ASP A 1 84 ? 9.453 -27.906 -8.867 1 93.62 84 ASP A O 1
ATOM 615 N N . ILE A 1 85 ? 11.633 -27.391 -8.422 1 93.06 85 ILE A N 1
ATOM 616 C CA . ILE A 1 85 ? 12.07 -28.766 -8.594 1 93.06 85 ILE A CA 1
ATOM 617 C C . ILE A 1 85 ? 12.305 -29.422 -7.23 1 93.06 85 ILE A C 1
ATOM 619 O O . ILE A 1 85 ? 12.742 -30.562 -7.148 1 93.06 85 ILE A O 1
ATOM 623 N N . ASP A 1 86 ? 12.125 -28.609 -6.16 1 91.38 86 ASP A N 1
ATOM 624 C CA . ASP A 1 86 ? 12.32 -29.141 -4.812 1 91.38 86 ASP A CA 1
ATOM 625 C C . ASP A 1 86 ? 11.125 -29.984 -4.379 1 91.38 86 ASP A C 1
ATOM 627 O O . ASP A 1 86 ? 10.008 -29.469 -4.246 1 91.38 86 ASP A O 1
ATOM 631 N N . GLU A 1 87 ? 11.289 -31.172 -4.039 1 86.88 87 GLU A N 1
ATOM 632 C CA . GLU A 1 87 ? 10.211 -32.094 -3.736 1 86.88 87 GLU A CA 1
ATOM 633 C C . GLU A 1 87 ? 9.523 -31.75 -2.426 1 86.88 87 GLU A C 1
ATOM 635 O O . GLU A 1 87 ? 8.414 -32.219 -2.154 1 86.88 87 GLU A O 1
ATOM 640 N N . ARG A 1 88 ? 10.18 -31.078 -1.641 1 89.06 88 ARG A N 1
ATOM 641 C CA . ARG A 1 88 ? 9.539 -30.594 -0.418 1 89.06 88 ARG A CA 1
ATOM 642 C C . ARG A 1 88 ? 8.336 -29.719 -0.735 1 89.06 88 ARG A C 1
ATOM 644 O O . ARG A 1 88 ? 7.477 -29.5 0.12 1 89.06 88 ARG A O 1
ATOM 651 N N . ASP A 1 89 ? 8.32 -29.094 -1.992 1 90.5 89 ASP A N 1
ATOM 652 C CA . ASP A 1 89 ? 7.105 -28.469 -2.516 1 90.5 89 ASP A CA 1
ATOM 653 C C . ASP A 1 89 ? 6.25 -29.484 -3.275 1 90.5 89 ASP A C 1
ATOM 655 O O . ASP A 1 89 ? 6.246 -29.5 -4.508 1 90.5 89 ASP A O 1
ATOM 659 N N . GLY A 1 90 ? 5.473 -30.188 -2.543 1 91.94 90 GLY A N 1
ATOM 660 C CA . GLY A 1 90 ? 4.641 -31.219 -3.117 1 91.94 90 GLY A CA 1
ATOM 661 C C . GLY A 1 90 ? 3.592 -30.688 -4.078 1 91.94 90 GLY A C 1
ATOM 662 O O . GLY A 1 90 ? 3.158 -31.406 -4.988 1 91.94 90 GLY A O 1
ATOM 663 N N . ILE A 1 91 ? 3.211 -29.453 -3.881 1 95.25 91 ILE A N 1
ATOM 664 C CA . ILE A 1 91 ? 2.176 -28.875 -4.727 1 95.25 91 ILE A CA 1
ATOM 665 C C . ILE A 1 91 ? 2.736 -28.609 -6.125 1 95.25 91 ILE A C 1
ATOM 667 O O . ILE A 1 91 ? 2.119 -28.984 -7.125 1 95.25 91 ILE A O 1
ATOM 671 N N . ALA A 1 92 ? 3.893 -27.984 -6.211 1 96.19 92 ALA A N 1
ATOM 672 C CA . ALA A 1 92 ? 4.496 -27.703 -7.512 1 96.19 92 ALA A CA 1
ATOM 673 C C . ALA A 1 92 ? 4.789 -29 -8.266 1 96.19 92 ALA A C 1
ATOM 675 O O . ALA A 1 92 ? 4.516 -29.094 -9.469 1 96.19 92 ALA A O 1
ATOM 676 N N . THR A 1 93 ? 5.309 -30.016 -7.574 1 96.38 93 THR A N 1
ATOM 677 C CA . THR A 1 93 ? 5.664 -31.281 -8.188 1 96.38 93 THR A CA 1
ATOM 678 C C . THR A 1 93 ? 4.414 -32.031 -8.656 1 96.38 93 THR A C 1
ATOM 680 O O . THR A 1 93 ? 4.34 -32.469 -9.812 1 96.38 93 THR A O 1
ATOM 683 N N . GLY A 1 94 ? 3.535 -32.188 -7.695 1 96.88 94 GLY A N 1
ATOM 684 C CA . GLY A 1 94 ? 2.303 -32.875 -8.039 1 96.88 94 GLY A CA 1
ATOM 685 C C . GLY A 1 94 ? 1.528 -32.188 -9.156 1 96.88 94 GLY A C 1
ATOM 686 O O . GLY A 1 94 ? 0.974 -32.844 -10.023 1 96.88 94 GLY A O 1
ATOM 687 N N . SER A 1 95 ? 1.465 -30.906 -9.109 1 97.81 95 SER A N 1
ATOM 688 C CA . SER A 1 95 ? 0.753 -30.141 -10.141 1 97.81 95 SER A CA 1
ATOM 689 C C . SER A 1 95 ? 1.406 -30.328 -11.508 1 97.81 95 SER A C 1
ATOM 691 O O . SER A 1 95 ? 0.72 -30.344 -12.531 1 97.81 95 SER A O 1
ATOM 693 N N . PHE A 1 96 ? 2.732 -30.344 -11.586 1 98.25 96 PHE A N 1
ATOM 694 C CA . PHE A 1 96 ? 3.42 -30.594 -12.852 1 98.25 96 PHE A CA 1
ATOM 695 C C . PHE A 1 96 ? 2.93 -31.891 -13.5 1 98.25 96 PHE A C 1
ATOM 697 O O . PHE A 1 96 ? 2.615 -31.906 -14.688 1 98.25 96 PHE A O 1
ATOM 704 N N . HIS A 1 97 ? 2.855 -32.906 -12.727 1 97.94 97 HIS A N 1
ATOM 705 C CA . HIS A 1 97 ? 2.432 -34.219 -13.227 1 97.94 97 HIS A CA 1
ATOM 706 C C . HIS A 1 97 ? 0.967 -34.188 -13.656 1 97.94 97 HIS A C 1
ATOM 708 O O . HIS A 1 97 ? 0.604 -34.781 -14.68 1 97.94 97 HIS A O 1
ATOM 714 N N . ALA A 1 98 ? 0.162 -33.562 -12.852 1 98.44 98 ALA A N 1
ATOM 715 C CA . ALA A 1 98 ? -1.255 -33.438 -13.188 1 98.44 98 ALA A CA 1
ATOM 716 C C . ALA A 1 98 ? -1.455 -32.688 -14.492 1 98.44 98 ALA A C 1
ATOM 718 O O . ALA A 1 98 ? -2.186 -33.125 -15.383 1 98.44 98 ALA A O 1
ATOM 719 N N . VAL A 1 99 ? -0.828 -31.562 -14.602 1 98.5 99 VAL A N 1
ATOM 720 C CA . VAL A 1 99 ? -0.971 -30.688 -15.766 1 98.5 99 VAL A CA 1
ATOM 721 C C . VAL A 1 99 ? -0.434 -31.406 -17 1 98.5 99 VAL A C 1
ATOM 723 O O . VAL A 1 99 ? -0.988 -31.25 -18.094 1 98.5 99 VAL A O 1
ATOM 726 N N . ALA A 1 100 ? 0.641 -32.125 -16.859 1 97.56 100 ALA A N 1
ATOM 727 C CA . ALA A 1 100 ? 1.191 -32.906 -17.969 1 97.56 100 ALA A CA 1
ATOM 728 C C . ALA A 1 100 ? 0.169 -33.906 -18.5 1 97.56 100 ALA A C 1
ATOM 730 O O . ALA A 1 100 ? 0.274 -34.375 -19.641 1 97.56 100 ALA A O 1
ATOM 731 N N . ARG A 1 101 ? -0.791 -34.281 -17.719 1 97.31 101 ARG A N 1
ATOM 732 C CA . ARG A 1 101 ? -1.823 -35.219 -18.125 1 97.31 101 ARG A CA 1
ATOM 733 C C . ARG A 1 101 ? -3.125 -34.5 -18.453 1 97.31 101 ARG A C 1
ATOM 735 O O . ARG A 1 101 ? -4.176 -35.125 -18.578 1 97.31 101 ARG A O 1
ATOM 742 N N . GLY A 1 102 ? -3.072 -33.156 -18.531 1 97.69 102 GLY A N 1
ATOM 743 C CA . GLY A 1 102 ? -4.211 -32.375 -19 1 97.69 102 GLY A CA 1
ATOM 744 C C . GLY A 1 102 ? -5.145 -31.953 -17.891 1 97.69 102 GLY A C 1
ATOM 745 O O . GLY A 1 102 ? -6.258 -31.5 -18.141 1 97.69 102 GLY A O 1
ATOM 746 N N . ILE A 1 103 ? -4.746 -32.156 -16.656 1 98.38 103 ILE A N 1
ATOM 747 C CA . ILE A 1 103 ? -5.57 -31.781 -15.516 1 98.38 103 ILE A CA 1
ATOM 748 C C . ILE A 1 103 ? -5.191 -30.391 -15.047 1 98.38 103 ILE A C 1
ATOM 750 O O . ILE A 1 103 ? -4.047 -30.141 -14.656 1 98.38 103 ILE A O 1
ATOM 754 N N . THR A 1 104 ? -6.133 -29.453 -15.109 1 98.5 104 THR A N 1
ATOM 755 C CA . THR A 1 104 ? -5.871 -28.109 -14.617 1 98.5 104 THR A CA 1
ATOM 756 C C . THR A 1 104 ? -5.809 -28.094 -13.086 1 98.5 104 THR A C 1
ATOM 758 O O . THR A 1 104 ? -6.664 -28.672 -12.422 1 98.5 104 THR A O 1
ATOM 761 N N . VAL A 1 105 ? -4.789 -27.453 -12.523 1 98.44 105 VAL A N 1
ATOM 762 C CA . VAL A 1 105 ? -4.625 -27.344 -11.078 1 98.44 105 VAL A CA 1
ATOM 763 C C . VAL A 1 105 ? -4.828 -25.891 -10.648 1 98.44 105 VAL A C 1
ATOM 765 O O . VAL A 1 105 ? -4.086 -25 -11.078 1 98.44 105 VAL A O 1
ATOM 768 N N . VAL A 1 106 ? -5.812 -25.625 -9.836 1 98.38 106 VAL A N 1
ATOM 769 C CA . VAL A 1 106 ? -6.168 -24.312 -9.312 1 98.38 106 VAL A CA 1
ATOM 770 C C . VAL A 1 106 ? -5.746 -24.203 -7.848 1 98.38 106 VAL A C 1
ATOM 772 O O . VAL A 1 106 ? -6.168 -25.016 -7.016 1 98.38 106 VAL A O 1
ATOM 775 N N . CYS A 1 107 ? -4.879 -23.25 -7.496 1 97.69 107 CYS A N 1
ATOM 776 C CA . CYS A 1 107 ? -4.387 -23.078 -6.137 1 97.69 107 CYS A CA 1
ATOM 777 C C . CYS A 1 107 ? -4.617 -21.656 -5.652 1 97.69 107 CYS A C 1
ATOM 779 O O . CYS A 1 107 ? -4.688 -20.719 -6.461 1 97.69 107 CYS A O 1
ATOM 781 N N . GLY A 1 108 ? -4.742 -21.5 -4.348 1 97.56 108 GLY A N 1
ATOM 782 C CA . GLY A 1 108 ? -4.797 -20.172 -3.773 1 97.56 108 GLY A CA 1
ATOM 783 C C . GLY A 1 108 ? -3.449 -19.469 -3.76 1 97.56 108 GLY A C 1
ATOM 784 O O . GLY A 1 108 ? -2.408 -20.125 -3.637 1 97.56 108 GLY A O 1
ATOM 785 N N . ALA A 1 109 ? -3.479 -18.141 -3.793 1 98.06 109 ALA A N 1
ATOM 786 C CA . ALA A 1 109 ? -2.264 -17.328 -3.791 1 98.06 109 ALA A CA 1
ATOM 787 C C . ALA A 1 109 ? -1.684 -17.219 -2.385 1 98.06 109 ALA A C 1
ATOM 789 O O . ALA A 1 109 ? -0.543 -16.781 -2.211 1 98.06 109 ALA A O 1
ATOM 790 N N . ALA A 1 110 ? -2.42 -17.594 -1.363 1 96.62 110 ALA A N 1
ATOM 791 C CA . ALA A 1 110 ? -2.078 -17.469 0.051 1 96.62 110 ALA A CA 1
ATOM 792 C C . ALA A 1 110 ? -2.617 -16.172 0.633 1 96.62 110 ALA A C 1
ATOM 794 O O . ALA A 1 110 ? -3.111 -15.305 -0.102 1 96.62 110 ALA A O 1
ATOM 795 N N . ASN A 1 111 ? -2.619 -16.062 1.937 1 95.19 111 ASN A N 1
ATOM 796 C CA . ASN A 1 111 ? -3.195 -14.93 2.65 1 95.19 111 ASN A CA 1
ATOM 797 C C . ASN A 1 111 ? -2.127 -14.141 3.396 1 95.19 111 ASN A C 1
ATOM 799 O O . ASN A 1 111 ? -2.342 -13.711 4.531 1 95.19 111 ASN A O 1
ATOM 803 N N . ASP A 1 112 ? -0.979 -13.992 2.785 1 94.12 112 ASP A N 1
ATOM 804 C CA . ASP A 1 112 ? 0.135 -13.328 3.453 1 94.12 112 ASP A CA 1
ATOM 805 C C . ASP A 1 112 ? 0.274 -11.883 2.982 1 94.12 112 ASP A C 1
ATOM 807 O O . ASP A 1 112 ? 1.312 -11.258 3.191 1 94.12 112 ASP A O 1
ATOM 811 N N . GLY A 1 113 ? -0.712 -11.391 2.254 1 93.62 113 GLY A N 1
ATOM 812 C CA . GLY A 1 113 ? -0.691 -10 1.823 1 93.62 113 GLY A CA 1
ATOM 813 C C . GLY A 1 113 ? -0.766 -9.016 2.977 1 93.62 113 GLY A C 1
ATOM 814 O O . GLY A 1 113 ? -0.855 -9.422 4.137 1 93.62 113 GLY A O 1
ATOM 815 N N . PRO A 1 114 ? -0.667 -7.762 2.684 1 94.19 114 PRO A N 1
ATOM 816 C CA . PRO A 1 114 ? -0.683 -7.188 1.336 1 94.19 114 PRO A CA 1
ATOM 817 C C . PRO A 1 114 ? 0.716 -6.871 0.813 1 94.19 114 PRO A C 1
ATOM 819 O O . PRO A 1 114 ? 0.858 -6.234 -0.234 1 94.19 114 PRO A O 1
ATOM 822 N N . SER A 1 115 ? 1.834 -7.262 1.43 1 93.94 115 SER A N 1
ATOM 823 C CA . SER A 1 115 ? 3.189 -6.922 1.008 1 93.94 115 SER A CA 1
ATOM 824 C C . SER A 1 115 ? 3.545 -7.602 -0.309 1 93.94 115 SER A C 1
ATOM 826 O O . SER A 1 115 ? 2.996 -8.656 -0.637 1 93.94 115 SER A O 1
ATOM 828 N N . ALA A 1 116 ? 4.461 -6.996 -1.005 1 95 116 ALA A N 1
ATOM 829 C CA . ALA A 1 116 ? 4.934 -7.555 -2.268 1 95 116 ALA A CA 1
ATOM 830 C C . ALA A 1 116 ? 5.668 -8.875 -2.041 1 95 116 ALA A C 1
ATOM 832 O O . ALA A 1 116 ? 6.211 -9.117 -0.959 1 95 116 ALA A O 1
ATOM 833 N N . GLN A 1 117 ? 5.645 -9.727 -3.053 1 95.38 117 GLN A N 1
ATOM 834 C CA . GLN A 1 117 ? 6.43 -10.953 -3.139 1 95.38 117 GLN A CA 1
ATOM 835 C C . GLN A 1 117 ? 5.992 -11.953 -2.078 1 95.38 117 GLN A C 1
ATOM 837 O O . GLN A 1 117 ? 6.816 -12.703 -1.543 1 95.38 117 GLN A O 1
ATOM 842 N N . THR A 1 118 ? 4.703 -11.906 -1.739 1 96.06 118 THR A N 1
ATOM 843 C CA . THR A 1 118 ? 4.18 -12.852 -0.753 1 96.06 118 THR A CA 1
ATOM 844 C C . THR A 1 118 ? 3.396 -13.969 -1.434 1 96.06 118 THR A C 1
ATOM 846 O O . THR A 1 118 ? 3.002 -14.938 -0.786 1 96.06 118 THR A O 1
ATOM 849 N N . VAL A 1 119 ? 3.182 -13.844 -2.74 1 97.44 119 VAL A N 1
ATOM 850 C CA . VAL A 1 119 ? 2.371 -14.805 -3.479 1 97.44 119 VAL A CA 1
ATOM 851 C C . VAL A 1 119 ? 3.033 -16.172 -3.436 1 97.44 119 VAL A C 1
ATOM 853 O O . VAL A 1 119 ? 4.258 -16.281 -3.523 1 97.44 119 VAL A O 1
ATOM 856 N N . GLN A 1 120 ? 2.195 -17.203 -3.258 1 96.5 120 GLN A N 1
ATOM 857 C CA . GLN A 1 120 ? 2.619 -18.609 -3.266 1 96.5 120 GLN A CA 1
ATOM 858 C C . GLN A 1 120 ? 2.053 -19.344 -4.477 1 96.5 120 GLN A C 1
ATOM 860 O O . GLN A 1 120 ? 1.349 -18.75 -5.297 1 96.5 120 GLN A O 1
ATOM 865 N N . ASN A 1 121 ? 2.486 -20.656 -4.551 1 97.31 121 ASN A N 1
ATOM 866 C CA . ASN A 1 121 ? 2.062 -21.453 -5.703 1 97.31 121 ASN A CA 1
ATOM 867 C C . ASN A 1 121 ? 2.398 -20.75 -7.016 1 97.31 121 ASN A C 1
ATOM 869 O O . ASN A 1 121 ? 1.519 -20.531 -7.852 1 97.31 121 ASN A O 1
ATOM 873 N N . THR A 1 122 ? 3.697 -20.531 -7.23 1 97.38 122 THR A N 1
ATOM 874 C CA . THR A 1 122 ? 4.125 -19.562 -8.242 1 97.38 122 THR A CA 1
ATOM 875 C C . THR A 1 122 ? 4.559 -20.281 -9.523 1 97.38 122 THR A C 1
ATOM 877 O O . THR A 1 122 ? 4.926 -19.641 -10.508 1 97.38 122 THR A O 1
ATOM 880 N N . ALA A 1 123 ? 4.523 -21.609 -9.586 1 97.69 123 ALA A N 1
ATOM 881 C CA . ALA A 1 123 ? 4.918 -22.328 -10.797 1 97.69 123 ALA A CA 1
ATOM 882 C C . ALA A 1 123 ? 4.031 -21.938 -11.977 1 97.69 123 ALA A C 1
ATOM 884 O O . ALA A 1 123 ? 2.82 -21.781 -11.82 1 97.69 123 ALA A O 1
ATOM 885 N N . PRO A 1 124 ? 4.641 -21.828 -13.18 1 98.31 124 PRO A N 1
ATOM 886 C CA . PRO A 1 124 ? 3.855 -21.328 -14.312 1 98.31 124 PRO A CA 1
ATOM 887 C C . PRO A 1 124 ? 2.74 -22.297 -14.719 1 98.31 124 PRO A C 1
ATOM 889 O O . PRO A 1 124 ? 1.798 -21.891 -15.414 1 98.31 124 PRO A O 1
ATOM 892 N N . TRP A 1 125 ? 2.814 -23.594 -14.32 1 98.62 125 TRP A N 1
ATOM 893 C CA . TRP A 1 125 ? 1.784 -24.547 -14.703 1 98.62 125 TRP A CA 1
ATOM 894 C C . TRP A 1 125 ? 0.646 -24.562 -13.688 1 98.62 125 TRP A C 1
ATOM 896 O O . TRP A 1 125 ? -0.345 -25.281 -13.867 1 98.62 125 TRP A O 1
ATOM 906 N N . ILE A 1 126 ? 0.74 -23.797 -12.633 1 98.38 126 ILE A N 1
ATOM 907 C CA . ILE A 1 126 ? -0.319 -23.688 -11.633 1 98.38 126 ILE A CA 1
ATOM 908 C C . ILE A 1 126 ? -1.169 -22.453 -11.922 1 98.38 126 ILE A C 1
ATOM 910 O O . ILE A 1 126 ? -0.639 -21.391 -12.258 1 98.38 126 ILE A O 1
ATOM 914 N N . LEU A 1 127 ? -2.48 -22.547 -11.875 1 98.81 127 LEU A N 1
ATOM 915 C CA . LEU A 1 127 ? -3.398 -21.422 -11.898 1 98.81 127 LEU A CA 1
ATOM 916 C C . LEU A 1 127 ? -3.617 -20.875 -10.5 1 98.81 127 LEU A C 1
ATOM 918 O O . LEU A 1 127 ? -4.367 -21.453 -9.711 1 98.81 127 LEU A O 1
ATOM 922 N N . THR A 1 128 ? -2.98 -19.797 -10.164 1 98.75 128 THR A N 1
ATOM 923 C CA . THR A 1 128 ? -2.951 -19.219 -8.828 1 98.75 128 THR A CA 1
ATOM 924 C C . THR A 1 128 ? -4.023 -18.141 -8.68 1 98.75 128 THR A C 1
ATOM 926 O O . THR A 1 128 ? -4.082 -17.203 -9.484 1 98.75 128 THR A O 1
ATOM 929 N N . VAL A 1 129 ? -4.801 -18.172 -7.648 1 98.81 129 VAL A N 1
ATOM 930 C CA . VAL A 1 129 ? -6.004 -17.359 -7.527 1 98.81 129 VAL A CA 1
ATOM 931 C C . VAL A 1 129 ? -5.863 -16.406 -6.344 1 98.81 129 VAL A C 1
ATOM 933 O O . VAL A 1 129 ? -5.66 -16.844 -5.207 1 98.81 129 VAL A O 1
ATOM 936 N N . ALA A 1 130 ? -5.965 -15.148 -6.578 1 98.81 130 ALA A N 1
ATOM 937 C CA . ALA A 1 130 ? -6.074 -14.117 -5.543 1 98.81 130 ALA A CA 1
ATOM 938 C C . ALA A 1 130 ? -7.527 -13.93 -5.109 1 98.81 130 ALA A C 1
ATOM 940 O O . ALA A 1 130 ? -8.438 -14.523 -5.691 1 98.81 130 ALA A O 1
ATOM 941 N N . ALA A 1 131 ? -7.695 -13.078 -4.059 1 98.56 131 ALA A N 1
ATOM 942 C CA . ALA A 1 131 ? -9.023 -12.898 -3.488 1 98.56 131 ALA A CA 1
ATOM 943 C C . ALA A 1 131 ? -9.477 -11.438 -3.586 1 98.56 131 ALA A C 1
ATOM 945 O O . ALA A 1 131 ? -8.695 -10.523 -3.312 1 98.56 131 ALA A O 1
ATOM 946 N N . SER A 1 132 ? -10.711 -11.258 -3.971 1 97.56 132 SER A N 1
ATOM 947 C CA . SER A 1 132 ? -11.336 -9.945 -3.998 1 97.56 132 SER A CA 1
ATOM 948 C C . SER A 1 132 ? -12.602 -9.914 -3.152 1 97.56 132 SER A C 1
ATOM 950 O O . SER A 1 132 ? -13.125 -10.961 -2.773 1 97.56 132 SER A O 1
ATOM 952 N N . THR A 1 133 ? -12.992 -8.703 -2.879 1 94.44 133 THR A N 1
ATOM 953 C CA . THR A 1 133 ? -14.352 -8.508 -2.383 1 94.44 133 THR A CA 1
ATOM 954 C C . THR A 1 133 ? -15.367 -8.672 -3.512 1 94.44 133 THR A C 1
ATOM 956 O O . THR A 1 133 ? -15.008 -9.023 -4.637 1 94.44 133 THR A O 1
ATOM 959 N N . MET A 1 134 ? -16.625 -8.594 -3.168 1 90.31 134 MET A N 1
ATOM 960 C CA . MET A 1 134 ? -17.719 -8.625 -4.125 1 90.31 134 MET A CA 1
ATOM 961 C C . MET A 1 134 ? -18.688 -7.473 -3.881 1 90.31 134 MET A C 1
ATOM 963 O O . MET A 1 134 ? -18.422 -6.598 -3.057 1 90.31 134 MET A O 1
ATOM 967 N N . ASP A 1 135 ? -19.688 -7.453 -4.621 1 84.75 135 ASP A N 1
ATOM 968 C CA . ASP A 1 135 ? -20.656 -6.367 -4.512 1 84.75 135 ASP A CA 1
ATOM 969 C C . ASP A 1 135 ? -21.641 -6.621 -3.369 1 84.75 135 ASP A C 1
ATOM 971 O O . ASP A 1 135 ? -22.859 -6.602 -3.57 1 84.75 135 ASP A O 1
ATOM 975 N N . ARG A 1 136 ? -21.109 -6.867 -2.227 1 89.31 136 ARG A N 1
ATOM 976 C CA . ARG A 1 136 ? -21.875 -7.07 -1.002 1 89.31 136 ARG A CA 1
ATOM 977 C C . ARG A 1 136 ? -21.172 -6.457 0.199 1 89.31 136 ARG A C 1
ATOM 979 O O . ARG A 1 136 ? -19.953 -6.57 0.329 1 89.31 136 ARG A O 1
ATOM 986 N N . ALA A 1 137 ? -21.906 -5.824 1.048 1 89.06 137 ALA A N 1
ATOM 987 C CA . ALA A 1 137 ? -21.344 -5.211 2.254 1 89.06 137 ALA A CA 1
ATOM 988 C C . ALA A 1 137 ? -22.312 -5.367 3.434 1 89.06 137 ALA A C 1
ATOM 990 O O . ALA A 1 137 ? -23.484 -5.664 3.248 1 89.06 137 ALA A O 1
ATOM 991 N N . PHE A 1 138 ? -21.797 -5.215 4.562 1 92.06 138 PHE A N 1
ATOM 992 C CA . PHE A 1 138 ? -22.594 -5.344 5.785 1 92.06 138 PHE A CA 1
ATOM 993 C C . PHE A 1 138 ? -22.5 -4.07 6.617 1 92.06 138 PHE A C 1
ATOM 995 O O . PHE A 1 138 ? -22 -4.09 7.742 1 92.06 138 PHE A O 1
ATOM 1002 N N . PRO A 1 139 ? -23.031 -3.02 6.105 1 91.88 139 PRO A N 1
ATOM 1003 C CA . PRO A 1 139 ? -23.047 -1.79 6.898 1 91.88 139 PRO A CA 1
ATOM 1004 C C . PRO A 1 139 ? -23.797 -1.952 8.227 1 91.88 139 PRO A C 1
ATOM 1006 O O . PRO A 1 139 ? -24.812 -2.641 8.281 1 91.88 139 PRO A O 1
ATOM 1009 N N . THR A 1 140 ? -23.266 -1.387 9.195 1 93.31 140 THR A N 1
ATOM 1010 C CA . THR A 1 140 ? -23.797 -1.449 10.555 1 93.31 140 THR A CA 1
ATOM 1011 C C . THR A 1 140 ? -23.984 -0.048 11.125 1 93.31 140 THR A C 1
ATOM 1013 O O . THR A 1 140 ? -23 0.632 11.445 1 93.31 140 THR A O 1
ATOM 1016 N N . PRO A 1 141 ? -25.203 0.363 11.281 1 93.19 141 PRO A N 1
ATOM 1017 C CA . PRO A 1 141 ? -25.469 1.735 11.727 1 93.19 141 PRO A CA 1
ATOM 1018 C C . PRO A 1 141 ? -25.031 1.98 13.172 1 93.19 141 PRO A C 1
ATOM 1020 O O . PRO A 1 141 ? -25.297 1.146 14.047 1 93.19 141 PRO A O 1
ATOM 1023 N N . ILE A 1 142 ? -24.328 2.986 13.398 1 95.44 142 ILE A N 1
ATOM 1024 C CA . ILE A 1 142 ? -23.953 3.561 14.688 1 95.44 142 ILE A CA 1
ATOM 1025 C C . ILE A 1 142 ? -24.688 4.891 14.883 1 95.44 142 ILE A C 1
ATOM 1027 O O . ILE A 1 142 ? -24.312 5.902 14.281 1 95.44 142 ILE A O 1
ATOM 1031 N N . THR A 1 143 ? -25.703 4.887 15.695 1 95.88 143 THR A N 1
ATOM 1032 C CA . THR A 1 143 ? -26.469 6.102 15.914 1 95.88 143 THR A CA 1
ATOM 1033 C C . THR A 1 143 ? -26.109 6.746 17.25 1 95.88 143 THR A C 1
ATOM 1035 O O . THR A 1 143 ? -26.281 6.141 18.312 1 95.88 143 THR A O 1
ATOM 1038 N N . LEU A 1 144 ? -25.641 7.953 17.172 1 97.12 144 LEU A N 1
ATOM 1039 C CA . LEU A 1 144 ? -25.25 8.68 18.375 1 97.12 144 LEU A CA 1
ATOM 1040 C C . LEU A 1 144 ? -26.469 9.32 19.047 1 97.12 144 LEU A C 1
ATOM 1042 O O . LEU A 1 144 ? -27.531 9.422 18.438 1 97.12 144 LEU A O 1
ATOM 1046 N N . GLY A 1 145 ? -26.281 9.742 20.266 1 96.62 145 GLY A N 1
ATOM 1047 C CA . GLY A 1 145 ? -27.359 10.336 21.031 1 96.62 145 GLY A CA 1
ATOM 1048 C C . GLY A 1 145 ? -27.875 11.625 20.438 1 96.62 145 GLY A C 1
ATOM 1049 O O . GLY A 1 145 ? -29 12.039 20.734 1 96.62 145 GLY A O 1
ATOM 1050 N N . ASN A 1 146 ? -27.141 12.242 19.625 1 93.75 146 ASN A N 1
ATOM 1051 C CA . ASN A 1 146 ? -27.594 13.453 18.953 1 93.75 146 ASN A CA 1
ATOM 1052 C C . ASN A 1 146 ? -28.266 13.141 17.625 1 93.75 146 ASN A C 1
ATOM 1054 O O . ASN A 1 146 ? -28.391 14.016 16.766 1 93.75 146 ASN A O 1
ATOM 1058 N N . ASN A 1 147 ? -28.469 11.922 17.297 1 92.88 147 ASN A N 1
ATOM 1059 C CA . ASN A 1 147 ? -29.234 11.398 16.172 1 92.88 147 ASN A CA 1
ATOM 1060 C C . ASN A 1 147 ? -28.406 11.367 14.898 1 92.88 147 ASN A C 1
ATOM 1062 O O . ASN A 1 147 ? -28.922 11.094 13.812 1 92.88 147 ASN A O 1
ATOM 1066 N N . LYS A 1 148 ? -27.188 11.656 15.047 1 93 148 LYS A N 1
ATOM 1067 C CA . LYS A 1 148 ? -26.312 11.422 13.898 1 93 148 LYS A CA 1
ATOM 1068 C C . LYS A 1 148 ? -26 9.93 13.75 1 93 148 LYS A C 1
ATOM 1070 O O . LYS A 1 148 ? -25.688 9.25 14.727 1 93 148 LYS A O 1
ATOM 1075 N N . THR A 1 149 ? -26.094 9.477 12.516 1 93.62 149 THR A N 1
ATOM 1076 C CA . THR A 1 149 ? -25.844 8.062 12.266 1 93.62 149 THR A CA 1
ATOM 1077 C C . THR A 1 149 ? -24.641 7.875 11.352 1 93.62 149 THR A C 1
ATOM 1079 O O . THR A 1 149 ? -24.547 8.516 10.305 1 93.62 149 THR A O 1
ATOM 1082 N N . PHE A 1 150 ? -23.719 7.133 11.828 1 93.19 150 PHE A N 1
ATOM 1083 C CA . PHE A 1 150 ? -22.594 6.68 11.016 1 93.19 150 PHE A CA 1
ATOM 1084 C C . PHE A 1 150 ? -22.766 5.219 10.625 1 93.19 150 PHE A C 1
ATOM 1086 O O . PHE A 1 150 ? -23.562 4.496 11.219 1 93.19 150 PHE A O 1
ATOM 1093 N N . LEU A 1 151 ? -22.062 4.859 9.57 1 91.75 151 LEU A N 1
ATOM 1094 C CA . LEU A 1 151 ? -22.062 3.459 9.172 1 91.75 151 LEU A CA 1
ATOM 1095 C C . LEU A 1 151 ? -20.703 2.828 9.383 1 91.75 151 LEU A C 1
ATOM 1097 O O . LEU A 1 151 ? -19.688 3.332 8.875 1 91.75 151 LEU A O 1
ATOM 1101 N N . GLY A 1 152 ? -20.641 1.83 10.195 1 92.88 152 GLY A N 1
ATOM 1102 C CA . GLY A 1 152 ? -19.5 0.93 10.289 1 92.88 152 GLY A CA 1
ATOM 1103 C C . GLY A 1 152 ? -19.75 -0.406 9.609 1 92.88 152 GLY A C 1
ATOM 1104 O O . GLY A 1 152 ? -20.609 -0.519 8.734 1 92.88 152 GLY A O 1
ATOM 1105 N N . GLN A 1 153 ? -18.844 -1.333 9.914 1 93 153 GLN A N 1
ATOM 1106 C CA . GLN A 1 153 ? -19.016 -2.684 9.391 1 93 153 GLN A CA 1
ATOM 1107 C C . GLN A 1 153 ? -18.891 -3.725 10.5 1 93 153 GLN A C 1
ATOM 1109 O O . GLN A 1 153 ? -18.047 -3.582 11.398 1 93 153 GLN A O 1
ATOM 1114 N N . ALA A 1 154 ? -19.703 -4.672 10.469 1 94.25 154 ALA A N 1
ATOM 1115 C CA . ALA A 1 154 ? -19.703 -5.789 11.414 1 94.25 154 ALA A CA 1
ATOM 1116 C C . ALA A 1 154 ? -20.578 -6.934 10.906 1 94.25 154 ALA A C 1
ATOM 1118 O O . ALA A 1 154 ? -21.25 -6.805 9.883 1 94.25 154 ALA A O 1
ATOM 1119 N N . MET A 1 155 ? -20.406 -8.062 11.508 1 94.44 155 MET A N 1
ATOM 1120 C CA . MET A 1 155 ? -21.375 -9.141 11.445 1 94.44 155 MET A CA 1
ATOM 1121 C C . MET A 1 155 ? -22.109 -9.297 12.781 1 94.44 155 MET A C 1
ATOM 1123 O O . MET A 1 155 ? -21.844 -10.242 13.523 1 94.44 155 MET A O 1
ATOM 1127 N N . PHE A 1 156 ? -22.984 -8.305 12.961 1 93.62 156 PHE A N 1
ATOM 1128 C CA . PHE A 1 156 ? -23.719 -8.258 14.219 1 93.62 156 PHE A CA 1
ATOM 1129 C C . PHE A 1 156 ? -25.219 -8.398 13.969 1 93.62 156 PHE A C 1
ATOM 1131 O O . PHE A 1 156 ? -25.844 -7.508 13.383 1 93.62 156 PHE A O 1
ATOM 1138 N N . THR A 1 157 ? -25.781 -9.5 14.492 1 90.44 157 THR A N 1
ATOM 1139 C CA . THR A 1 157 ? -27.203 -9.742 14.336 1 90.44 157 THR A CA 1
ATOM 1140 C C . THR A 1 157 ? -27.844 -10.125 15.664 1 90.44 157 THR A C 1
ATOM 1142 O O . THR A 1 157 ? -28.953 -10.664 15.695 1 90.44 157 THR A O 1
ATOM 1145 N N . GLY A 1 158 ? -27.109 -9.93 16.672 1 86.19 158 GLY A N 1
ATOM 1146 C CA . GLY A 1 158 ? -27.625 -10.234 18 1 86.19 158 GLY A CA 1
ATOM 1147 C C . GLY A 1 158 ? -28.641 -9.227 18.484 1 86.19 158 GLY A C 1
ATOM 1148 O O . GLY A 1 158 ? -29.156 -8.422 17.703 1 86.19 158 GLY A O 1
ATOM 1149 N N . LYS A 1 159 ? -29.016 -9.359 19.703 1 82.31 159 LYS A N 1
ATOM 1150 C CA . LYS A 1 159 ? -30.016 -8.477 20.281 1 82.31 159 LYS A CA 1
ATOM 1151 C C . LYS A 1 159 ? -29.562 -7.02 20.25 1 82.31 159 LYS A C 1
ATOM 1153 O O . LYS A 1 159 ? -28.438 -6.711 20.656 1 82.31 159 LYS A O 1
ATOM 1158 N N . GLU A 1 160 ? -30.406 -6.258 19.672 1 79.38 160 GLU A N 1
ATOM 1159 C CA . GLU A 1 160 ? -30.094 -4.832 19.625 1 79.38 160 GLU A CA 1
ATOM 1160 C C . GLU A 1 160 ? -30.047 -4.23 21.031 1 79.38 160 GLU A C 1
ATOM 1162 O O . GLU A 1 160 ? -30.859 -4.582 21.891 1 79.38 160 GLU A O 1
ATOM 1167 N N . ILE A 1 161 ? -29.062 -3.48 21.203 1 78.56 161 ILE A N 1
ATOM 1168 C CA . ILE A 1 161 ? -29 -2.744 22.453 1 78.56 161 ILE A CA 1
ATOM 1169 C C . ILE A 1 161 ? -29.469 -1.308 22.234 1 78.56 161 ILE A C 1
ATOM 1171 O O . ILE A 1 161 ? -29.125 -0.683 21.234 1 78.56 161 ILE A O 1
ATOM 1175 N N . GLY A 1 162 ? -30.562 -0.898 22.922 1 89.94 162 GLY A N 1
ATOM 1176 C CA . GLY A 1 162 ? -30.953 0.5 22.844 1 89.94 162 GLY A CA 1
ATOM 1177 C C . GLY A 1 162 ? -29.812 1.456 23.156 1 89.94 162 GLY A C 1
ATOM 1178 O O . GLY A 1 162 ? -28.641 1.065 23.156 1 89.94 162 GLY A O 1
ATOM 1179 N N . PHE A 1 163 ? -30.125 2.68 23.266 1 96.94 163 PHE A N 1
ATOM 1180 C CA . PHE A 1 163 ? -29.094 3.668 23.578 1 96.94 163 PHE A CA 1
ATOM 1181 C C . PHE A 1 163 ? -28.391 3.332 24.891 1 96.94 163 PHE A C 1
ATOM 1183 O O . PHE A 1 163 ? -29.047 3.047 25.891 1 96.94 163 PHE A O 1
ATOM 1190 N N . ARG A 1 164 ? -27.109 3.268 24.828 1 97.69 164 ARG A N 1
ATOM 1191 C CA . ARG A 1 164 ? -26.219 3.043 25.969 1 97.69 164 ARG A CA 1
ATOM 1192 C C . ARG A 1 164 ? -25.156 4.129 26.047 1 97.69 164 ARG A C 1
ATOM 1194 O O . ARG A 1 164 ? -24.922 4.852 25.078 1 97.69 164 ARG A O 1
ATOM 1201 N N . GLY A 1 165 ? -24.578 4.23 27.266 1 98 165 GLY A N 1
ATOM 1202 C CA . GLY A 1 165 ? -23.438 5.133 27.391 1 98 165 GLY A CA 1
ATOM 1203 C C . GLY A 1 165 ? -22.297 4.773 26.469 1 98 165 GLY A C 1
ATOM 1204 O O . GLY A 1 165 ? -22.078 3.596 26.172 1 98 165 GLY A O 1
ATOM 1205 N N . LEU A 1 166 ? -21.656 5.742 25.984 1 98.25 166 LEU A N 1
ATOM 1206 C CA . LEU A 1 166 ? -20.5 5.621 25.094 1 98.25 166 LEU A CA 1
ATOM 1207 C C . LEU A 1 166 ? -19.25 6.215 25.75 1 98.25 166 LEU A C 1
ATOM 1209 O O . LEU A 1 166 ? -19.281 7.352 26.219 1 98.25 166 LEU A O 1
ATOM 1213 N N . VAL A 1 167 ? -18.172 5.383 25.766 1 97.25 167 VAL A N 1
ATOM 1214 C CA . VAL A 1 167 ? -17 5.867 26.5 1 97.25 167 VAL A CA 1
ATOM 1215 C C . VAL A 1 167 ? -15.734 5.605 25.672 1 97.25 167 VAL A C 1
ATOM 1217 O O . VAL A 1 167 ? -15.648 4.609 24.953 1 97.25 167 VAL A O 1
ATOM 1220 N N . TYR A 1 168 ? -14.82 6.504 25.672 1 96.75 168 TYR A N 1
ATOM 1221 C CA . TYR A 1 168 ? -13.43 6.328 25.281 1 96.75 168 TYR A CA 1
ATOM 1222 C C . TYR A 1 168 ? -12.508 6.395 26.484 1 96.75 168 TYR A C 1
ATOM 1224 O O . TYR A 1 168 ? -12.438 7.418 27.172 1 96.75 168 TYR A O 1
ATOM 1232 N N . PRO A 1 169 ? -11.852 5.266 26.719 1 94.69 169 PRO A N 1
ATOM 1233 C CA . PRO A 1 169 ? -10.984 5.285 27.891 1 94.69 169 PRO A CA 1
ATOM 1234 C C . PRO A 1 169 ? -9.82 6.258 27.75 1 94.69 169 PRO A C 1
ATOM 1236 O O . PRO A 1 169 ? -9.102 6.227 26.75 1 94.69 169 PRO A O 1
ATOM 1239 N N . GLU A 1 170 ? -9.648 7.078 28.719 1 89.69 170 GLU A N 1
ATOM 1240 C CA . GLU A 1 170 ? -8.523 8.016 28.766 1 89.69 170 GLU A CA 1
ATOM 1241 C C . GLU A 1 170 ? -7.645 7.77 29.984 1 89.69 170 GLU A C 1
ATOM 1243 O O . GLU A 1 170 ? -8.148 7.516 31.078 1 89.69 170 GLU A O 1
ATOM 1248 N N . ALA A 1 171 ? -6.398 7.648 29.703 1 85.12 171 ALA A N 1
ATOM 1249 C CA . ALA A 1 171 ? -5.445 7.438 30.797 1 85.12 171 ALA A CA 1
ATOM 1250 C C . ALA A 1 171 ? -5.168 8.734 31.547 1 85.12 171 ALA A C 1
ATOM 1252 O O . ALA A 1 171 ? -5.34 9.828 31 1 85.12 171 ALA A O 1
ATOM 1253 N N . SER A 1 172 ? -4.832 8.344 32.844 1 78.5 172 SER A N 1
ATOM 1254 C CA . SER A 1 172 ? -4.336 9.469 33.625 1 78.5 172 SER A CA 1
ATOM 1255 C C . SER A 1 172 ? -2.877 9.773 33.312 1 78.5 172 SER A C 1
ATOM 1257 O O . SER A 1 172 ? -2.141 8.883 32.844 1 78.5 172 SER A O 1
ATOM 1259 N N . GLY A 1 173 ? -2.521 11.031 33.188 1 71.25 173 GLY A N 1
ATOM 1260 C CA . GLY A 1 173 ? -1.117 11.344 32.969 1 71.25 173 GLY A CA 1
ATOM 1261 C C . GLY A 1 173 ? -0.873 12.133 31.688 1 71.25 173 GLY A C 1
ATOM 1262 O O . GLY A 1 173 ? -1.702 12.953 31.297 1 71.25 173 GLY A O 1
ATOM 1263 N N . LEU A 1 174 ? 0.291 11.695 31.094 1 68.44 174 LEU A N 1
ATOM 1264 C CA . LEU A 1 174 ? 0.789 12.57 30.047 1 68.44 174 LEU A CA 1
ATOM 1265 C C . LEU A 1 174 ? 0.27 12.125 28.688 1 68.44 174 LEU A C 1
ATOM 1267 O O . LEU A 1 174 ? 0.302 12.891 27.719 1 68.44 174 LEU A O 1
ATOM 1271 N N . ASP A 1 175 ? -0.212 10.812 28.594 1 74.62 175 ASP A N 1
ATOM 1272 C CA . ASP A 1 175 ? -0.786 10.359 27.328 1 74.62 175 ASP A CA 1
ATOM 1273 C C . ASP A 1 175 ? -2.215 9.859 27.531 1 74.62 175 ASP A C 1
ATOM 1275 O O . ASP A 1 175 ? -2.439 8.664 27.719 1 74.62 175 ASP A O 1
ATOM 1279 N N . PRO A 1 176 ? -3.062 10.727 27.328 1 77.94 176 PRO A N 1
ATOM 1280 C CA . PRO A 1 176 ? -4.457 10.344 27.562 1 77.94 176 PRO A CA 1
ATOM 1281 C C . PRO A 1 176 ? -4.922 9.242 26.609 1 77.94 176 PRO A C 1
ATOM 1283 O O . PRO A 1 176 ? -5.891 8.531 26.906 1 77.94 176 PRO A O 1
ATOM 1286 N N . ASN A 1 177 ? -4.227 9.023 25.547 1 79.19 177 ASN A N 1
ATOM 1287 C CA . ASN A 1 177 ? -4.672 8.062 24.531 1 79.19 177 ASN A CA 1
ATOM 1288 C C . ASN A 1 177 ? -4.18 6.652 24.859 1 79.19 177 ASN A C 1
ATOM 1290 O O . ASN A 1 177 ? -4.633 5.68 24.25 1 79.19 177 ASN A O 1
ATOM 1294 N N . ALA A 1 178 ? -3.398 6.492 25.844 1 79.38 178 ALA A N 1
ATOM 1295 C CA . ALA A 1 178 ? -2.754 5.215 26.125 1 79.38 178 ALA A CA 1
ATOM 1296 C C . ALA A 1 178 ? -3.775 4.172 26.578 1 79.38 178 ALA A C 1
ATOM 1298 O O . ALA A 1 178 ? -3.596 2.977 26.344 1 79.38 178 ALA A O 1
ATOM 1299 N N . ALA A 1 179 ? -4.859 4.609 27.094 1 86.38 179 ALA A N 1
ATOM 1300 C CA . ALA A 1 179 ? -5.844 3.682 27.641 1 86.38 179 ALA A CA 1
ATOM 1301 C C . ALA A 1 179 ? -6.82 3.217 26.562 1 86.38 179 ALA A C 1
ATOM 1303 O O . ALA A 1 179 ? -7.543 2.234 26.75 1 86.38 179 ALA A O 1
ATOM 1304 N N . GLY A 1 180 ? -6.816 3.91 25.469 1 91.69 180 GLY A N 1
ATOM 1305 C CA . GLY A 1 180 ? -7.816 3.623 24.453 1 91.69 180 GLY A CA 1
ATOM 1306 C C . GLY A 1 180 ? -7.258 2.857 23.266 1 91.69 180 GLY A C 1
ATOM 1307 O O . GLY A 1 180 ? -7.844 2.863 22.172 1 91.69 180 GLY A O 1
ATOM 1308 N N . VAL A 1 181 ? -6.094 2.189 23.453 1 92.62 181 VAL A N 1
ATOM 1309 C CA . VAL A 1 181 ? -5.504 1.354 22.406 1 92.62 181 VAL A CA 1
ATOM 1310 C C . VAL A 1 181 ? -6.133 -0.038 22.453 1 92.62 181 VAL A C 1
ATOM 1312 O O . VAL A 1 181 ? -6.004 -0.758 23.438 1 92.62 181 VAL A O 1
ATOM 1315 N N . CYS A 1 182 ? -6.715 -0.485 21.359 1 95.38 182 CYS A N 1
ATOM 1316 C CA . CYS A 1 182 ? -7.609 -1.638 21.328 1 95.38 182 CYS A CA 1
ATOM 1317 C C . CYS A 1 182 ? -6.887 -2.893 21.812 1 95.38 182 CYS A C 1
ATOM 1319 O O . CYS A 1 182 ? -7.441 -3.674 22.594 1 95.38 182 CYS A O 1
ATOM 1321 N N . GLN A 1 183 ? -5.613 -3.078 21.359 1 91.88 183 GLN A N 1
ATOM 1322 C CA . GLN A 1 183 ? -4.914 -4.32 21.672 1 91.88 183 GLN A CA 1
ATOM 1323 C C . GLN A 1 183 ? -4.34 -4.277 23.094 1 91.88 183 GLN A C 1
ATOM 1325 O O . GLN A 1 183 ? -3.822 -5.277 23.578 1 91.88 183 GLN A O 1
ATOM 1330 N N . SER A 1 184 ? -4.441 -3.123 23.75 1 91.81 184 SER A N 1
ATOM 1331 C CA . SER A 1 184 ? -3.949 -2.953 25.125 1 91.81 184 SER A CA 1
ATOM 1332 C C . SER A 1 184 ? -4.887 -2.076 25.938 1 91.81 184 SER A C 1
ATOM 1334 O O . SER A 1 184 ? -4.445 -1.145 26.609 1 91.81 184 SER A O 1
ATOM 1336 N N . LEU A 1 185 ? -6.105 -2.377 25.875 1 93.31 185 LEU A N 1
ATOM 1337 C CA . LEU A 1 185 ? -7.121 -1.581 26.562 1 93.31 185 LEU A CA 1
ATOM 1338 C C . LEU A 1 185 ? -6.906 -1.611 28.078 1 93.31 185 LEU A C 1
ATOM 1340 O O . LEU A 1 185 ? -6.648 -2.672 28.641 1 93.31 185 LEU A O 1
ATOM 1344 N N . SER A 1 186 ? -6.875 -0.499 28.688 1 90.19 186 SER A N 1
ATOM 1345 C CA . SER A 1 186 ? -6.895 -0.338 30.141 1 90.19 186 SER A CA 1
ATOM 1346 C C . SER A 1 186 ? -8.219 0.255 30.609 1 90.19 186 SER A C 1
ATOM 1348 O O . SER A 1 186 ? -8.422 1.469 30.547 1 90.19 186 SER A O 1
ATOM 1350 N N . LEU A 1 187 ? -9.086 -0.615 31.219 1 92.94 187 LEU A N 1
ATOM 1351 C CA . LEU A 1 187 ? -10.453 -0.191 31.5 1 92.94 187 LEU A CA 1
ATOM 1352 C C . LEU A 1 187 ? -10.695 -0.107 33 1 92.94 187 LEU A C 1
ATOM 1354 O O . LEU A 1 187 ? -10.125 -0.88 33.781 1 92.94 187 LEU A O 1
ATOM 1358 N N . ASN A 1 188 ? -11.43 0.878 33.375 1 91.5 188 ASN A N 1
ATOM 1359 C CA . ASN A 1 188 ? -12.094 0.924 34.656 1 91.5 188 ASN A CA 1
ATOM 1360 C C . ASN A 1 188 ? -13.469 0.272 34.625 1 91.5 188 ASN A C 1
ATOM 1362 O O . ASN A 1 188 ? -14.398 0.825 34.031 1 91.5 188 ASN A O 1
ATOM 1366 N N . ALA A 1 189 ? -13.602 -0.769 35.312 1 91.19 189 ALA A N 1
ATOM 1367 C CA . ALA A 1 189 ? -14.797 -1.595 35.188 1 91.19 189 ALA A CA 1
ATOM 1368 C C . ALA A 1 189 ? -16.047 -0.802 35.562 1 91.19 189 ALA A C 1
ATOM 1370 O O . ALA A 1 189 ? -17.094 -0.963 34.938 1 91.19 189 ALA A O 1
ATOM 1371 N N . THR A 1 190 ? -15.953 0.043 36.469 1 92.62 190 THR A N 1
ATOM 1372 C CA . THR A 1 190 ? -17.094 0.83 36.906 1 92.62 190 THR A CA 1
ATOM 1373 C C . THR A 1 190 ? -17.531 1.825 35.844 1 92.62 190 THR A C 1
ATOM 1375 O O . THR A 1 190 ? -18.719 2.037 35.625 1 92.62 190 THR A O 1
ATOM 1378 N N . LEU A 1 191 ? -16.609 2.271 35.156 1 91.44 191 LEU A N 1
ATOM 1379 C CA . LEU A 1 191 ? -16.891 3.311 34.188 1 91.44 191 LEU A CA 1
ATOM 1380 C C . LEU A 1 191 ? -17.406 2.703 32.875 1 91.44 191 LEU A C 1
ATOM 1382 O O . LEU A 1 191 ? -18.125 3.365 32.125 1 91.44 191 LEU A O 1
ATOM 1386 N N . VAL A 1 192 ? -17.109 1.494 32.688 1 95.56 192 VAL A N 1
ATOM 1387 C CA . VAL A 1 192 ? -17.406 0.913 31.391 1 95.56 192 VAL A CA 1
ATOM 1388 C C . VAL A 1 192 ? -18.641 0.033 31.484 1 95.56 192 VAL A C 1
ATOM 1390 O O . VAL A 1 192 ? -19.281 -0.268 30.484 1 95.56 192 VAL A O 1
ATOM 1393 N N . ALA A 1 193 ? -18.984 -0.388 32.688 1 96.62 193 ALA A N 1
ATOM 1394 C CA . ALA A 1 193 ? -20.109 -1.294 32.875 1 96.62 193 ALA A CA 1
ATOM 1395 C C . ALA A 1 193 ? -21.359 -0.74 32.188 1 96.62 193 ALA A C 1
ATOM 1397 O O . ALA A 1 193 ? -21.734 0.413 32.438 1 96.62 193 ALA A O 1
ATOM 1398 N N . GLY A 1 194 ? -21.953 -1.564 31.297 1 96.69 194 GLY A N 1
ATOM 1399 C CA . GLY A 1 194 ? -23.188 -1.214 30.641 1 96.69 194 GLY A CA 1
ATOM 1400 C C . GLY A 1 194 ? -23 -0.245 29.484 1 96.69 194 GLY A C 1
ATOM 1401 O O . GLY A 1 194 ? -23.969 0.254 28.922 1 96.69 194 GLY A O 1
ATOM 1402 N N . LYS A 1 195 ? -21.828 0.067 29.141 1 98.06 195 LYS A N 1
ATOM 1403 C CA . LYS A 1 195 ? -21.562 1.074 28.109 1 98.06 195 LYS A CA 1
ATOM 1404 C C . LYS A 1 195 ? -20.891 0.455 26.891 1 98.06 195 LYS A C 1
ATOM 1406 O O . LYS A 1 195 ? -20.438 -0.692 26.938 1 98.06 195 LYS A O 1
ATOM 1411 N N . VAL A 1 196 ? -20.953 1.161 25.797 1 97.88 196 VAL A N 1
ATOM 1412 C CA . VAL A 1 196 ? -20.188 0.846 24.594 1 97.88 196 VAL A CA 1
ATOM 1413 C C . VAL A 1 196 ? -18.828 1.54 24.656 1 97.88 196 VAL A C 1
ATOM 1415 O O . VAL A 1 196 ? -18.734 2.691 25.094 1 97.88 196 VAL A O 1
ATOM 1418 N N . VAL A 1 197 ? -17.766 0.837 24.266 1 98.19 197 VAL A N 1
ATOM 1419 C CA . VAL A 1 197 ? -16.406 1.381 24.328 1 98.19 197 VAL A CA 1
ATOM 1420 C C . VAL A 1 197 ? -15.898 1.674 22.922 1 98.19 197 VAL A C 1
ATOM 1422 O O . VAL A 1 197 ? -16.094 0.873 22 1 98.19 197 VAL A O 1
ATOM 1425 N N . LEU A 1 198 ? -15.32 2.855 22.703 1 98 198 LEU A N 1
ATOM 1426 C CA . LEU A 1 198 ? -14.562 3.189 21.5 1 98 198 LEU A CA 1
ATOM 1427 C C . LEU A 1 198 ? -13.062 2.984 21.734 1 98 198 LEU A C 1
ATOM 1429 O O . LEU A 1 198 ? -12.539 3.359 22.781 1 98 198 LEU A O 1
ATOM 1433 N N . CYS A 1 199 ? -12.375 2.361 20.859 1 97.25 199 CYS A N 1
ATOM 1434 C CA . CYS A 1 199 ? -10.922 2.254 20.906 1 97.25 199 CYS A CA 1
ATOM 1435 C C . CYS A 1 199 ? -10.305 2.391 19.516 1 97.25 199 CYS A C 1
ATOM 1437 O O . CYS A 1 199 ? -11.016 2.326 18.516 1 97.25 199 CYS A O 1
ATOM 1439 N N . PHE A 1 200 ? -9.039 2.693 19.453 1 95.81 200 PHE A N 1
ATOM 1440 C CA . PHE A 1 200 ? -8.289 2.85 18.219 1 95.81 200 PHE A CA 1
ATOM 1441 C C . PHE A 1 200 ? -7.164 1.823 18.125 1 95.81 200 PHE A C 1
ATOM 1443 O O . PHE A 1 200 ? -6.605 1.416 19.156 1 95.81 200 PHE A O 1
ATOM 1450 N N . THR A 1 201 ? -6.855 1.355 16.938 1 94.25 201 THR A N 1
ATOM 1451 C CA . THR A 1 201 ? -5.727 0.444 16.781 1 94.25 201 THR A CA 1
ATOM 1452 C C . THR A 1 201 ? -5.051 0.647 15.43 1 94.25 201 THR A C 1
ATOM 1454 O O . THR A 1 201 ? -5.711 0.969 14.445 1 94.25 201 THR A O 1
ATOM 1457 N N . SER A 1 202 ? -3.773 0.433 15.367 1 88.5 202 SER A N 1
ATOM 1458 C CA . SER A 1 202 ? -3.006 0.461 14.125 1 88.5 202 SER A CA 1
ATOM 1459 C C . SER A 1 202 ? -2.801 -0.945 13.57 1 88.5 202 SER A C 1
ATOM 1461 O O . SER A 1 202 ? -2.229 -1.114 12.492 1 88.5 202 SER A O 1
ATOM 1463 N N . MET A 1 203 ? -3.268 -1.879 14.273 1 83.88 203 MET A N 1
ATOM 1464 C CA . MET A 1 203 ? -3.141 -3.26 13.812 1 83.88 203 MET A CA 1
ATOM 1465 C C . MET A 1 203 ? -4.211 -3.592 12.781 1 83.88 203 MET A C 1
ATOM 1467 O O . MET A 1 203 ? -5.391 -3.307 12.984 1 83.88 203 MET A O 1
ATOM 1471 N N . ALA A 1 204 ? -3.744 -4.152 11.734 1 75.06 204 ALA A N 1
ATOM 1472 C CA . ALA A 1 204 ? -4.676 -4.516 10.672 1 75.06 204 ALA A CA 1
ATOM 1473 C C . ALA A 1 204 ? -5.387 -5.828 10.984 1 75.06 204 ALA A C 1
ATOM 1475 O O . ALA A 1 204 ? -6.531 -6.035 10.578 1 75.06 204 ALA A O 1
ATOM 1476 N N . ARG A 1 205 ? -4.805 -6.641 11.711 1 75.19 205 ARG A N 1
ATOM 1477 C CA . ARG A 1 205 ? -5.305 -7.992 11.922 1 75.19 205 ARG A CA 1
ATOM 1478 C C . ARG A 1 205 ? -6.469 -7.996 12.914 1 75.19 205 ARG A C 1
ATOM 1480 O O . ARG A 1 205 ? -6.559 -7.121 13.773 1 75.19 205 ARG A O 1
ATOM 1487 N N . ARG A 1 206 ? -7.184 -8.945 12.805 1 85.31 206 ARG A N 1
ATOM 1488 C CA . ARG A 1 206 ? -8.422 -9.102 13.57 1 85.31 206 ARG A CA 1
ATOM 1489 C C . ARG A 1 206 ? -8.125 -9.352 15.047 1 85.31 206 ARG A C 1
ATOM 1491 O O . ARG A 1 206 ? -9 -9.148 15.898 1 85.31 206 ARG A O 1
ATOM 1498 N N . ALA A 1 207 ? -6.969 -9.617 15.375 1 85.25 207 ALA A N 1
ATOM 1499 C CA . ALA A 1 207 ? -6.609 -9.953 16.75 1 85.25 207 ALA A CA 1
ATOM 1500 C C . ALA A 1 207 ? -6.891 -8.789 17.688 1 85.25 207 ALA A C 1
ATOM 1502 O O . ALA A 1 207 ? -7.273 -8.992 18.844 1 85.25 207 ALA A O 1
ATOM 1503 N N . ALA A 1 208 ? -6.715 -7.625 17.203 1 91 208 ALA A N 1
ATOM 1504 C CA . ALA A 1 208 ? -6.969 -6.457 18.031 1 91 208 ALA A CA 1
ATOM 1505 C C . ALA A 1 208 ? -8.453 -6.328 18.359 1 91 208 ALA A C 1
ATOM 1507 O O . ALA A 1 208 ? -8.82 -5.945 19.469 1 91 208 ALA A O 1
ATOM 1508 N N . VAL A 1 209 ? -9.336 -6.648 17.422 1 93.25 209 VAL A N 1
ATOM 1509 C CA . VAL A 1 209 ? -10.781 -6.547 17.609 1 93.25 209 VAL A CA 1
ATOM 1510 C C . VAL A 1 209 ? -11.25 -7.609 18.609 1 93.25 209 VAL A C 1
ATOM 1512 O O . VAL A 1 209 ? -12.008 -7.309 19.531 1 93.25 209 VAL A O 1
ATOM 1515 N N . THR A 1 210 ? -10.742 -8.82 18.422 1 93.56 210 THR A N 1
ATOM 1516 C CA . THR A 1 210 ? -11.172 -9.922 19.266 1 93.56 210 THR A CA 1
ATOM 1517 C C . THR A 1 210 ? -10.695 -9.719 20.703 1 93.56 210 THR A C 1
ATOM 1519 O O . THR A 1 210 ? -11.453 -9.93 21.641 1 93.56 210 THR A O 1
ATOM 1522 N N . SER A 1 211 ? -9.461 -9.281 20.828 1 94.25 211 SER A N 1
ATOM 1523 C CA . SER A 1 211 ? -8.914 -9.039 22.156 1 94.25 211 SER A CA 1
ATOM 1524 C C . SER A 1 211 ? -9.656 -7.902 22.859 1 94.25 211 SER A C 1
ATOM 1526 O O . SER A 1 211 ? -9.992 -8.008 24.031 1 94.25 211 SER A O 1
ATOM 1528 N N . ALA A 1 212 ? -9.891 -6.879 22.141 1 96.81 212 ALA A N 1
ATOM 1529 C CA . ALA A 1 212 ? -10.602 -5.738 22.719 1 96.81 212 ALA A CA 1
ATOM 1530 C C . ALA A 1 212 ? -12.016 -6.125 23.141 1 96.81 212 ALA A C 1
ATOM 1532 O O . ALA A 1 212 ? -12.484 -5.727 24.203 1 96.81 212 ALA A O 1
ATOM 1533 N N . ALA A 1 213 ? -12.672 -6.898 22.297 1 96.75 213 ALA A N 1
ATOM 1534 C CA . ALA A 1 213 ? -14.039 -7.324 22.594 1 96.75 213 ALA A CA 1
ATOM 1535 C C . ALA A 1 213 ? -14.094 -8.148 23.891 1 96.75 213 ALA A C 1
ATOM 1537 O O . ALA A 1 213 ? -15 -7.973 24.703 1 96.75 213 ALA A O 1
ATOM 1538 N N . GLU A 1 214 ? -13.172 -8.992 24.062 1 96.31 214 GLU A N 1
ATOM 1539 C CA . GLU A 1 214 ? -13.125 -9.828 25.25 1 96.31 214 GLU A CA 1
ATOM 1540 C C . GLU A 1 214 ? -12.906 -8.992 26.516 1 96.31 214 GLU A C 1
ATOM 1542 O O . GLU A 1 214 ? -13.547 -9.219 27.531 1 96.31 214 GLU A O 1
ATOM 1547 N N . VAL A 1 215 ? -12 -8.047 26.375 1 96.81 215 VAL A N 1
ATOM 1548 C CA . VAL A 1 215 ? -11.672 -7.199 27.516 1 96.81 215 VAL A CA 1
ATOM 1549 C C . VAL A 1 215 ? -12.883 -6.34 27.891 1 96.81 215 VAL A C 1
ATOM 1551 O O . VAL A 1 215 ? -13.203 -6.184 29.062 1 96.81 215 VAL A O 1
ATOM 1554 N N . VAL A 1 216 ? -13.555 -5.77 26.922 1 97.69 216 VAL A N 1
ATOM 1555 C CA . VAL A 1 216 ? -14.727 -4.922 27.141 1 97.69 216 VAL A CA 1
ATOM 1556 C C . VAL A 1 216 ? -15.852 -5.746 27.766 1 97.69 216 VAL A C 1
ATOM 1558 O O . VAL A 1 216 ? -16.5 -5.312 28.719 1 97.69 216 VAL A O 1
ATOM 1561 N N . LYS A 1 217 ? -16.062 -6.926 27.219 1 96.12 217 LYS A N 1
ATOM 1562 C CA . LYS A 1 217 ? -17.094 -7.82 27.734 1 96.12 217 LYS A CA 1
ATOM 1563 C C . LYS A 1 217 ? -16.797 -8.203 29.188 1 96.12 217 LYS A C 1
ATOM 1565 O O . LYS A 1 217 ? -17.703 -8.18 30.031 1 96.12 217 LYS A O 1
ATOM 1570 N N . ALA A 1 218 ? -15.594 -8.516 29.484 1 96.31 218 ALA A N 1
ATOM 1571 C CA . ALA A 1 218 ? -15.188 -8.914 30.828 1 96.31 218 ALA A CA 1
ATOM 1572 C C . ALA A 1 218 ? -15.375 -7.773 31.828 1 96.31 218 ALA A C 1
ATOM 1574 O O . ALA A 1 218 ? -15.68 -8.008 33 1 96.31 218 ALA A O 1
ATOM 1575 N N . ALA A 1 219 ? -15.25 -6.602 31.359 1 96.94 219 ALA A N 1
ATOM 1576 C CA . ALA A 1 219 ? -15.383 -5.426 32.219 1 96.94 219 ALA A CA 1
ATOM 1577 C C . ALA A 1 219 ? -16.844 -4.996 32.344 1 96.94 219 ALA A C 1
ATOM 1579 O O . ALA A 1 219 ? -17.156 -4.004 33 1 96.94 219 ALA A O 1
ATOM 1580 N N . GLY A 1 220 ? -17.688 -5.715 31.656 1 96.62 220 GLY A N 1
ATOM 1581 C CA . GLY A 1 220 ? -19.109 -5.441 31.766 1 96.62 220 GLY A CA 1
ATOM 1582 C C . GLY A 1 220 ? -19.641 -4.52 30.672 1 96.62 220 GLY A C 1
ATOM 1583 O O . GLY A 1 220 ? -20.797 -4.105 30.703 1 96.62 220 GLY A O 1
ATOM 1584 N N . GLY A 1 221 ? -18.797 -4.191 29.734 1 97.38 221 GLY A N 1
ATOM 1585 C CA . GLY A 1 221 ? -19.266 -3.426 28.594 1 97.38 221 GLY A CA 1
ATOM 1586 C C . GLY A 1 221 ? -20.25 -4.188 27.719 1 97.38 221 GLY A C 1
ATOM 1587 O O . GLY A 1 221 ? -20.297 -5.418 27.766 1 97.38 221 GLY A O 1
ATOM 1588 N N . VAL A 1 222 ? -20.969 -3.438 26.875 1 96.88 222 VAL A N 1
ATOM 1589 C CA . VAL A 1 222 ? -22.047 -4.105 26.156 1 96.88 222 VAL A CA 1
ATOM 1590 C C . VAL A 1 222 ? -21.812 -3.969 24.641 1 96.88 222 VAL A C 1
ATOM 1592 O O . VAL A 1 222 ? -22.594 -4.5 23.844 1 96.88 222 VAL A O 1
ATOM 1595 N N . GLY A 1 223 ? -20.766 -3.312 24.266 1 96.94 223 GLY A N 1
ATOM 1596 C CA . GLY A 1 223 ? -20.438 -3.16 22.859 1 96.94 223 GLY A CA 1
ATOM 1597 C C . GLY A 1 223 ? -19.078 -2.521 22.625 1 96.94 223 GLY A C 1
ATOM 1598 O O . GLY A 1 223 ? -18.484 -1.967 23.562 1 96.94 223 GLY A O 1
ATOM 1599 N N . LEU A 1 224 ? -18.609 -2.643 21.406 1 97.44 224 LEU A N 1
ATOM 1600 C CA . LEU A 1 224 ? -17.281 -2.152 21.062 1 97.44 224 LEU A CA 1
ATOM 1601 C C . LEU A 1 224 ? -17.281 -1.516 19.672 1 97.44 224 LEU A C 1
ATOM 1603 O O . LEU A 1 224 ? -17.875 -2.062 18.734 1 97.44 224 LEU A O 1
ATOM 1607 N N . ILE A 1 225 ? -16.797 -0.331 19.547 1 96.75 225 ILE A N 1
ATOM 1608 C CA . ILE A 1 225 ? -16.469 0.299 18.266 1 96.75 225 ILE A CA 1
ATOM 1609 C C . ILE A 1 225 ? -14.961 0.381 18.094 1 96.75 225 ILE A C 1
ATOM 1611 O O . ILE A 1 225 ? -14.258 0.933 18.953 1 96.75 225 ILE A O 1
ATOM 1615 N N . VAL A 1 226 ? -14.453 -0.203 17.047 1 96.44 226 VAL A N 1
ATOM 1616 C CA . VAL A 1 226 ? -13.023 -0.238 16.797 1 96.44 226 VAL A CA 1
ATOM 1617 C C . VAL A 1 226 ? -12.688 0.652 15.602 1 96.44 226 VAL A C 1
ATOM 1619 O O . VAL A 1 226 ? -13.125 0.392 14.484 1 96.44 226 VAL A O 1
ATOM 1622 N N . ALA A 1 227 ? -11.891 1.688 15.852 1 95.38 227 ALA A N 1
ATOM 1623 C CA . ALA A 1 227 ? -11.383 2.533 14.773 1 95.38 227 ALA A CA 1
ATOM 1624 C C . ALA A 1 227 ? -10.031 2.033 14.273 1 95.38 227 ALA A C 1
ATOM 1626 O O . ALA A 1 227 ? -9.062 1.975 15.039 1 95.38 227 ALA A O 1
ATOM 1627 N N . LYS A 1 228 ? -9.906 1.743 13.008 1 92.94 228 LYS A N 1
ATOM 1628 C CA . LYS A 1 228 ? -8.703 1.14 12.453 1 92.94 228 LYS A CA 1
ATOM 1629 C C . LYS A 1 228 ? -8.633 1.34 10.938 1 92.94 228 LYS A C 1
ATOM 1631 O O . LYS A 1 228 ? -9.578 1.856 10.336 1 92.94 228 LYS A O 1
ATOM 1636 N N . ASN A 1 229 ? -7.461 0.954 10.352 1 88.25 229 ASN A N 1
ATOM 1637 C CA . ASN A 1 229 ? -7.395 0.827 8.898 1 88.25 229 ASN A CA 1
ATOM 1638 C C . ASN A 1 229 ? -8.359 -0.24 8.383 1 88.25 229 ASN A C 1
ATOM 1640 O O . ASN A 1 229 ? -8.32 -1.388 8.828 1 88.25 229 ASN A O 1
ATOM 1644 N N . PRO A 1 230 ? -9.141 0.108 7.488 1 79.69 230 PRO A N 1
ATOM 1645 C CA . PRO A 1 230 ? -10.281 -0.731 7.125 1 79.69 230 PRO A CA 1
ATOM 1646 C C . PRO A 1 230 ? -9.867 -1.991 6.363 1 79.69 230 PRO A C 1
ATOM 1648 O O . PRO A 1 230 ? -8.883 -1.977 5.625 1 79.69 230 PRO A O 1
ATOM 1651 N N . SER A 1 231 ? -10.516 -3.092 6.633 1 86.69 231 SER A N 1
ATOM 1652 C CA . SER A 1 231 ? -10.531 -4.312 5.836 1 86.69 231 SER A CA 1
ATOM 1653 C C . SER A 1 231 ? -11.945 -4.852 5.676 1 86.69 231 SER A C 1
ATOM 1655 O O . SER A 1 231 ? -12.773 -4.703 6.574 1 86.69 231 SER A O 1
ATOM 1657 N N . ASP A 1 232 ? -12.242 -5.453 4.613 1 89.31 232 ASP A N 1
ATOM 1658 C CA . ASP A 1 232 ? -13.602 -5.898 4.316 1 89.31 232 ASP A CA 1
ATOM 1659 C C . ASP A 1 232 ? -13.852 -7.301 4.863 1 89.31 232 ASP A C 1
ATOM 1661 O O . ASP A 1 232 ? -15 -7.746 4.938 1 89.31 232 ASP A O 1
ATOM 1665 N N . ALA A 1 233 ? -12.828 -8 5.199 1 92.38 233 ALA A N 1
ATOM 1666 C CA . ALA A 1 233 ? -13.008 -9.32 5.801 1 92.38 233 ALA A CA 1
ATOM 1667 C C . ALA A 1 233 ? -13.508 -9.203 7.242 1 92.38 233 ALA A C 1
ATOM 1669 O O . ALA A 1 233 ? -12.828 -8.609 8.094 1 92.38 233 ALA A O 1
ATOM 1670 N N . LEU A 1 234 ? -14.656 -9.734 7.531 1 92.62 234 LEU A N 1
ATOM 1671 C CA . LEU A 1 234 ? -15.305 -9.555 8.828 1 92.62 234 LEU A CA 1
ATOM 1672 C C . LEU A 1 234 ? -15.594 -10.898 9.477 1 92.62 234 LEU A C 1
ATOM 1674 O O . LEU A 1 234 ? -15.805 -11.898 8.781 1 92.62 234 LEU A O 1
ATOM 1678 N N . TYR A 1 235 ? -15.555 -10.945 10.734 1 92.5 235 TYR A N 1
ATOM 1679 C CA . TYR A 1 235 ? -16.016 -12.055 11.555 1 92.5 235 TYR A CA 1
ATOM 1680 C C . TYR A 1 235 ? -16.812 -11.547 12.766 1 92.5 235 TYR A C 1
ATOM 1682 O O . TYR A 1 235 ? -16.516 -10.477 13.297 1 92.5 235 TYR A O 1
ATOM 1690 N N . PRO A 1 236 ? -17.766 -12.312 13.109 1 93.38 236 PRO A N 1
ATOM 1691 C CA . PRO A 1 236 ? -18.484 -11.914 14.328 1 93.38 236 PRO A CA 1
ATOM 1692 C C . PRO A 1 236 ? -17.625 -12.062 15.586 1 93.38 236 PRO A C 1
ATOM 1694 O O . PRO A 1 236 ? -16.766 -12.93 15.648 1 93.38 236 PRO A O 1
ATOM 1697 N N . CYS A 1 237 ? -17.875 -11.164 16.547 1 93.44 237 CYS A N 1
ATOM 1698 C CA . CYS A 1 237 ? -17.266 -11.336 17.859 1 93.44 237 CYS A CA 1
ATOM 1699 C C . CYS A 1 237 ? -17.984 -12.43 18.641 1 93.44 237 CYS A C 1
ATOM 1701 O O . CYS A 1 237 ? -19.141 -12.75 18.375 1 93.44 237 CYS A O 1
ATOM 1703 N N . SER A 1 238 ? -17.234 -13.023 19.594 1 91.5 238 SER A N 1
ATOM 1704 C CA . SER A 1 238 ? -17.75 -14.164 20.344 1 91.5 238 SER A CA 1
ATOM 1705 C C . SER A 1 238 ? -19.062 -13.836 21.031 1 91.5 238 SER A C 1
ATOM 1707 O O . SER A 1 238 ? -19.219 -12.75 21.594 1 91.5 238 SER A O 1
ATOM 1709 N N . GLY A 1 239 ? -20.031 -14.789 20.953 1 88.94 239 GLY A N 1
ATOM 1710 C CA . GLY A 1 239 ? -21.312 -14.648 21.625 1 88.94 239 GLY A CA 1
ATOM 1711 C C . GLY A 1 239 ? -22.188 -13.555 21.016 1 88.94 239 GLY A C 1
ATOM 1712 O O . GLY A 1 239 ? -23 -12.953 21.719 1 88.94 239 GLY A O 1
ATOM 1713 N N . ASP A 1 240 ? -21.922 -13.195 19.828 1 90 240 ASP A N 1
ATOM 1714 C CA . ASP A 1 240 ? -22.641 -12.141 19.125 1 90 240 ASP A CA 1
ATOM 1715 C C . ASP A 1 240 ? -22.5 -10.805 19.859 1 90 240 ASP A C 1
ATOM 1717 O O . ASP A 1 240 ? -23.438 -10.008 19.891 1 90 240 ASP A O 1
ATOM 1721 N N . PHE A 1 241 ? -21.406 -10.664 20.578 1 94.44 241 PHE A N 1
ATOM 1722 C CA . PHE A 1 241 ? -21.078 -9.375 21.172 1 94.44 241 PHE A CA 1
ATOM 1723 C C . PHE A 1 241 ? -20.953 -8.305 20.094 1 94.44 241 PHE A C 1
ATOM 1725 O O . PHE A 1 241 ? -20.266 -8.508 19.094 1 94.44 241 PHE A O 1
ATOM 1732 N N . PRO A 1 242 ? -21.672 -7.18 20.219 1 95.44 242 PRO A N 1
ATOM 1733 C CA . PRO A 1 242 ? -21.562 -6.137 19.203 1 95.44 242 PRO A CA 1
ATOM 1734 C C . PRO A 1 242 ? -20.156 -5.543 19.094 1 95.44 242 PRO A C 1
ATOM 1736 O O . PRO A 1 242 ? -19.672 -4.957 20.062 1 95.44 242 PRO A O 1
ATOM 1739 N N . CYS A 1 243 ? -19.531 -5.68 18.031 1 95.62 243 CYS A N 1
ATOM 1740 C CA . CYS A 1 243 ? -18.234 -5.07 17.719 1 95.62 243 CYS A CA 1
ATOM 1741 C C . CYS A 1 243 ? -18.203 -4.52 16.297 1 95.62 243 CYS A C 1
ATOM 1743 O O . CYS A 1 243 ? -18.203 -5.285 15.336 1 95.62 243 CYS A O 1
ATOM 1745 N N . VAL A 1 244 ? -18.188 -3.248 16.141 1 94.75 244 VAL A N 1
ATOM 1746 C CA . VAL A 1 244 ? -18.312 -2.57 14.859 1 94.75 244 VAL A CA 1
ATOM 1747 C C . VAL A 1 244 ? -16.984 -1.888 14.508 1 94.75 244 VAL A C 1
ATOM 1749 O O . VAL A 1 244 ? -16.391 -1.217 15.344 1 94.75 244 VAL A O 1
ATOM 1752 N N . GLU A 1 245 ? -16.562 -2.115 13.32 1 94.56 245 GLU A N 1
ATOM 1753 C CA . GLU A 1 245 ? -15.32 -1.504 12.852 1 94.56 245 GLU A CA 1
ATOM 1754 C C . GLU A 1 245 ? -15.602 -0.256 12.016 1 94.56 245 GLU A C 1
ATOM 1756 O O . GLU A 1 245 ? -16.547 -0.233 11.219 1 94.56 245 GLU A O 1
ATOM 1761 N N . VAL A 1 246 ? -14.891 0.78 12.25 1 93.56 246 VAL A N 1
ATOM 1762 C CA . VAL A 1 246 ? -14.938 2.014 11.477 1 93.56 246 VAL A CA 1
ATOM 1763 C C . VAL A 1 246 ? -13.523 2.457 11.117 1 93.56 246 VAL A C 1
ATOM 1765 O O . VAL A 1 246 ? -12.547 1.927 11.648 1 93.56 246 VAL A O 1
ATOM 1768 N N . ASP A 1 247 ? -13.375 3.414 10.164 1 91.44 247 ASP A N 1
ATOM 1769 C CA . ASP A 1 247 ? -12.047 3.963 9.883 1 91.44 247 ASP A CA 1
ATOM 1770 C C . ASP A 1 247 ? -11.695 5.078 10.867 1 91.44 247 ASP A C 1
ATOM 1772 O O . ASP A 1 247 ? -12.461 5.367 11.789 1 91.44 247 ASP A O 1
ATOM 1776 N N . TYR A 1 248 ? -10.555 5.68 10.781 1 92.31 248 TYR A N 1
ATOM 1777 C CA . TYR A 1 248 ? -10.078 6.699 11.711 1 92.31 248 TYR A CA 1
ATOM 1778 C C . TYR A 1 248 ? -10.914 7.969 11.602 1 92.31 248 TYR A C 1
ATOM 1780 O O . TYR A 1 248 ? -11.086 8.695 12.586 1 92.31 248 TYR A O 1
ATOM 1788 N N . GLU A 1 249 ? -11.43 8.25 10.406 1 92.06 249 GLU A N 1
ATOM 1789 C CA . GLU A 1 249 ? -12.266 9.438 10.242 1 92.06 249 GLU A CA 1
ATOM 1790 C C . GLU A 1 249 ? -13.523 9.352 11.102 1 92.06 249 GLU A C 1
ATOM 1792 O O . GLU A 1 249 ? -13.789 10.234 11.914 1 92.06 249 GLU A O 1
ATOM 1797 N N . ILE A 1 250 ? -14.258 8.273 10.945 1 93.75 250 ILE A N 1
ATOM 1798 C CA . ILE A 1 250 ? -15.484 8.078 11.711 1 93.75 250 ILE A CA 1
ATOM 1799 C C . ILE A 1 250 ? -15.148 7.934 13.195 1 93.75 250 ILE A C 1
ATOM 1801 O O . ILE A 1 250 ? -15.828 8.5 14.055 1 93.75 250 ILE A O 1
ATOM 1805 N N . GLY A 1 251 ? -14.117 7.16 13.484 1 95.62 251 GLY A N 1
ATOM 1806 C CA . GLY A 1 251 ? -13.68 7.043 14.867 1 95.62 251 GLY A CA 1
ATOM 1807 C C . GLY A 1 251 ? -13.391 8.383 15.516 1 95.62 251 GLY A C 1
ATOM 1808 O O . GLY A 1 251 ? -13.773 8.609 16.672 1 95.62 251 GLY A O 1
ATOM 1809 N N . THR A 1 252 ? -12.75 9.234 14.789 1 94.81 252 THR A N 1
ATOM 1810 C CA . THR A 1 252 ? -12.414 10.562 15.289 1 94.81 252 THR A CA 1
ATOM 1811 C C . THR A 1 252 ? -13.672 11.391 15.516 1 94.81 252 THR A C 1
ATOM 1813 O O . THR A 1 252 ? -13.789 12.094 16.531 1 94.81 252 THR A O 1
ATOM 1816 N N . ARG A 1 253 ? -14.586 11.312 14.641 1 93.94 253 ARG A N 1
ATOM 1817 C CA . ARG A 1 253 ? -15.836 12.039 14.805 1 93.94 253 ARG A CA 1
ATOM 1818 C C . ARG A 1 253 ? -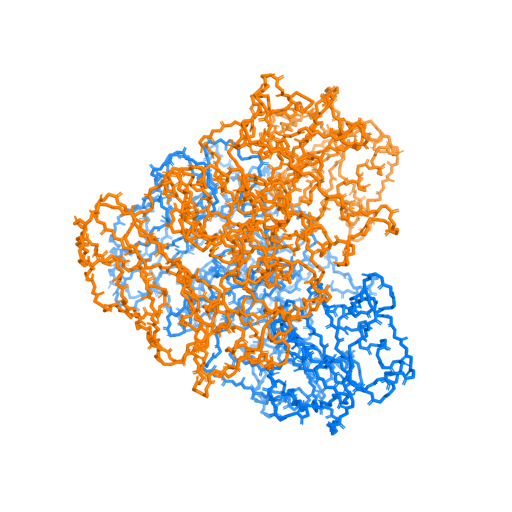16.609 11.547 16.031 1 93.94 253 ARG A C 1
ATOM 1820 O O . ARG A 1 253 ? -17.188 12.344 16.766 1 93.94 253 ARG A O 1
ATOM 1827 N N . ILE A 1 254 ? -16.625 10.242 16.219 1 96.5 254 ILE A N 1
ATOM 1828 C CA . ILE A 1 254 ? -17.281 9.68 17.391 1 96.5 254 ILE A CA 1
ATOM 1829 C C . ILE A 1 254 ? -16.562 10.141 18.656 1 96.5 254 ILE A C 1
ATOM 1831 O O . ILE A 1 254 ? -17.203 10.484 19.641 1 96.5 254 ILE A O 1
ATOM 1835 N N . LEU A 1 255 ? -15.273 10.156 18.625 1 96.88 255 LEU A N 1
ATOM 1836 C CA . LEU A 1 255 ? -14.5 10.602 19.781 1 96.88 255 LEU A CA 1
ATOM 1837 C C . LEU A 1 255 ? -14.805 12.055 20.109 1 96.88 255 LEU A C 1
ATOM 1839 O O . LEU A 1 255 ? -14.938 12.422 21.281 1 96.88 255 LEU A O 1
ATOM 1843 N N . PHE A 1 256 ? -14.906 12.906 19.094 1 95 256 PHE A N 1
ATOM 1844 C CA . PHE A 1 256 ? -15.242 14.305 19.312 1 95 256 PHE A CA 1
ATOM 1845 C C . PHE A 1 256 ? -16.625 14.445 19.938 1 95 256 PHE A C 1
ATOM 1847 O O . PHE A 1 256 ? -16.828 15.289 20.812 1 95 256 PHE A O 1
ATOM 1854 N N . TYR A 1 257 ? -17.594 13.625 19.547 1 95.94 257 TYR A N 1
ATOM 1855 C CA . TYR A 1 257 ? -18.906 13.578 20.156 1 95.94 257 TYR A CA 1
ATOM 1856 C C . TYR A 1 257 ? -18.812 13.227 21.641 1 95.94 257 TYR A C 1
ATOM 1858 O O . TYR A 1 257 ? -19.453 13.859 22.469 1 95.94 257 TYR A O 1
ATOM 1866 N N . ILE A 1 258 ? -17.984 12.227 21.938 1 96.81 258 ILE A N 1
ATOM 1867 C CA . ILE A 1 258 ? -17.797 11.812 23.328 1 96.81 258 ILE A CA 1
ATOM 1868 C C . ILE A 1 258 ? -17.266 12.984 24.156 1 96.81 258 ILE A C 1
ATOM 1870 O O . ILE A 1 258 ? -17.781 13.273 25.234 1 96.81 258 ILE A O 1
ATOM 1874 N N . ARG A 1 259 ? -16.328 13.664 23.656 1 92.75 259 ARG A N 1
ATOM 1875 C CA . ARG A 1 259 ? -15.609 14.695 24.391 1 92.75 259 ARG A CA 1
ATOM 1876 C C . ARG A 1 259 ? -16.453 15.961 24.516 1 92.75 259 ARG A C 1
ATOM 1878 O O . ARG A 1 259 ? -16.203 16.797 25.375 1 92.75 259 ARG A O 1
ATOM 1885 N N . SER A 1 260 ? -17.453 16.094 23.688 1 92.06 260 SER A N 1
ATOM 1886 C CA . SER A 1 260 ? -18.234 17.312 23.672 1 92.06 260 SER A CA 1
ATOM 1887 C C . SER A 1 260 ? -19.578 17.125 24.375 1 92.06 260 SER A C 1
ATOM 1889 O O . SER A 1 260 ? -20.406 18.031 24.406 1 92.06 260 SER A O 1
ATOM 1891 N N . ASN A 1 261 ? -19.797 15.914 24.875 1 94.12 261 ASN A N 1
ATOM 1892 C CA . ASN A 1 261 ? -21.078 15.617 25.531 1 94.12 261 ASN A CA 1
ATOM 1893 C C . ASN A 1 261 ? -20.875 15.102 26.953 1 94.12 261 ASN A C 1
ATOM 1895 O O . ASN A 1 261 ? -19.953 14.32 27.203 1 94.12 261 ASN A O 1
ATOM 1899 N N . ARG A 1 262 ? -21.688 15.547 27.844 1 94.19 262 ARG A N 1
ATOM 1900 C CA . ARG A 1 262 ? -21.594 15.133 29.25 1 94.19 262 ARG A CA 1
ATOM 1901 C C . ARG A 1 262 ? -21.969 13.664 29.422 1 94.19 262 ARG A C 1
ATOM 1903 O O . ARG A 1 262 ? -21.375 12.953 30.234 1 94.19 262 ARG A O 1
ATOM 1910 N N . SER A 1 263 ? -22.984 13.273 28.672 1 95.94 263 SER A N 1
ATOM 1911 C CA . SER A 1 263 ? -23.469 11.891 28.734 1 95.94 263 SER A CA 1
ATOM 1912 C C . SER A 1 263 ? -23.641 11.305 27.328 1 95.94 263 SER A C 1
ATOM 1914 O O . SER A 1 263 ? -24.766 11.008 26.922 1 95.94 263 SER A O 1
ATOM 1916 N N . PRO A 1 264 ? -22.562 11.094 26.688 1 97.88 264 PRO A N 1
ATOM 1917 C CA . PRO A 1 264 ? -22.672 10.562 25.328 1 97.88 264 PRO A CA 1
ATOM 1918 C C . PRO A 1 264 ? -23.312 9.18 25.281 1 97.88 264 PRO A C 1
ATOM 1920 O O . PRO A 1 264 ? -23 8.312 26.094 1 97.88 264 PRO A O 1
ATOM 1923 N N . ALA A 1 265 ? -24.188 9 24.344 1 98.31 265 ALA A N 1
ATOM 1924 C CA . ALA A 1 265 ? -24.906 7.738 24.156 1 98.31 265 ALA A CA 1
ATOM 1925 C C . ALA A 1 265 ? -24.781 7.242 22.719 1 98.31 265 ALA A C 1
ATOM 1927 O O . ALA A 1 265 ? -24.469 8.023 21.812 1 98.31 265 ALA A O 1
ATOM 1928 N N . VAL A 1 266 ? -24.969 5.926 22.547 1 97.88 266 VAL A N 1
ATOM 1929 C CA . VAL A 1 266 ? -24.875 5.34 21.219 1 97.88 266 VAL A CA 1
ATOM 1930 C C . VAL A 1 266 ? -25.812 4.133 21.125 1 97.88 266 VAL A C 1
ATOM 1932 O O . VAL A 1 266 ? -26.078 3.467 22.125 1 97.88 266 VAL A O 1
ATOM 1935 N N . LYS A 1 267 ? -26.359 3.959 20.047 1 96.94 267 LYS A N 1
ATOM 1936 C CA . LYS A 1 267 ? -27.109 2.752 19.688 1 96.94 267 LYS A CA 1
ATOM 1937 C C . LYS A 1 267 ? -26.422 2.016 18.531 1 96.94 267 LYS A C 1
ATOM 1939 O O . LYS A 1 267 ? -26.156 2.605 17.484 1 96.94 267 LYS A O 1
ATOM 1944 N N . LEU A 1 268 ? -26.047 0.784 18.766 1 95.94 268 LEU A N 1
ATOM 1945 C CA . LEU A 1 268 ? -25.547 -0.092 17.719 1 95.94 268 LEU A CA 1
ATOM 1946 C C . LEU A 1 268 ? -26.672 -0.964 17.156 1 95.94 268 LEU A C 1
ATOM 1948 O O . LEU A 1 268 ? -27.281 -1.747 17.891 1 95.94 268 LEU A O 1
ATOM 1952 N N . SER A 1 269 ? -26.938 -0.785 15.898 1 93.94 269 SER A N 1
ATOM 1953 C CA . SER A 1 269 ? -28 -1.544 15.258 1 93.94 269 SER A CA 1
ATOM 1954 C C . SER A 1 269 ? -27.469 -2.801 14.586 1 93.94 269 SER A C 1
ATOM 1956 O O . SER A 1 269 ? -26.25 -2.98 14.469 1 93.94 269 SER A O 1
ATOM 1958 N N . HIS A 1 270 ? -28.375 -3.611 14.117 1 94.5 270 HIS A N 1
ATOM 1959 C CA . HIS A 1 270 ? -28.016 -4.816 13.383 1 94.5 270 HIS A CA 1
ATOM 1960 C C . HIS A 1 270 ? -27.328 -4.469 12.062 1 94.5 270 HIS A C 1
ATOM 1962 O O . HIS A 1 270 ? -27.688 -3.492 11.406 1 94.5 270 HIS A O 1
ATOM 1968 N N . SER A 1 271 ? -26.328 -5.348 11.781 1 94.25 271 SER A N 1
ATOM 1969 C CA . SER A 1 271 ? -25.766 -5.246 10.445 1 94.25 271 SER A CA 1
ATOM 1970 C C . SER A 1 271 ? -26.812 -5.52 9.367 1 94.25 271 SER A C 1
ATOM 1972 O O . SER A 1 271 ? -27.703 -6.34 9.57 1 94.25 271 SER A O 1
ATOM 1974 N N . LYS A 1 272 ? -26.703 -4.82 8.312 1 91.62 272 LYS A N 1
ATOM 1975 C CA . LYS A 1 272 ? -27.578 -5.016 7.16 1 91.62 272 LYS A CA 1
ATOM 1976 C C . LYS A 1 272 ? -26.797 -5.578 5.973 1 91.62 272 LYS A C 1
ATOM 1978 O O . LYS A 1 272 ? -25.562 -5.578 5.98 1 91.62 272 LYS A O 1
ATOM 1983 N N . THR A 1 273 ? -27.562 -6.176 5.055 1 91.88 273 THR A N 1
ATOM 1984 C CA . THR A 1 273 ? -26.969 -6.629 3.803 1 91.88 273 THR A CA 1
ATOM 1985 C C . THR A 1 273 ? -27.281 -5.656 2.672 1 91.88 273 THR A C 1
ATOM 1987 O O . THR A 1 273 ? -28.438 -5.328 2.432 1 91.88 273 THR A O 1
ATOM 1990 N N . ILE A 1 274 ? -26.25 -5.129 2.102 1 86.81 274 ILE A N 1
ATOM 1991 C CA . ILE A 1 274 ? -26.438 -4.348 0.884 1 86.81 274 ILE A CA 1
ATOM 1992 C C . ILE A 1 274 ? -25.703 -5.02 -0.275 1 86.81 274 ILE A C 1
ATOM 1994 O O . ILE A 1 274 ? -24.578 -5.516 -0.109 1 86.81 274 ILE A O 1
ATOM 1998 N N . VAL A 1 275 ? -26.391 -5.109 -1.396 1 85.5 275 VAL A N 1
ATOM 1999 C CA . VAL A 1 275 ? -25.812 -5.703 -2.596 1 85.5 275 VAL A CA 1
ATOM 2000 C C . VAL A 1 275 ? -25.969 -4.75 -3.777 1 85.5 275 VAL A C 1
ATOM 2002 O O . VAL A 1 275 ? -26.891 -3.93 -3.799 1 85.5 275 VAL A O 1
ATOM 2005 N N . GLY A 1 276 ? -25.094 -4.84 -4.73 1 76.19 276 GLY A N 1
ATOM 2006 C CA . GLY A 1 276 ? -25.344 -4.18 -6.004 1 76.19 276 GLY A CA 1
ATOM 2007 C C . GLY A 1 276 ? -24.281 -3.16 -6.359 1 76.19 276 GLY A C 1
ATOM 2008 O O . GLY A 1 276 ? -23.203 -3.148 -5.766 1 76.19 276 GLY A O 1
ATOM 2009 N N . ASN A 1 277 ? -24.641 -2.332 -7.195 1 61.97 277 ASN A N 1
ATOM 2010 C CA . ASN A 1 277 ? -23.75 -1.541 -8.039 1 61.97 277 ASN A CA 1
ATOM 2011 C C . ASN A 1 277 ? -22.969 -0.513 -7.219 1 61.97 277 ASN A C 1
ATOM 2013 O O . ASN A 1 277 ? -21.828 -0.189 -7.543 1 61.97 277 ASN A O 1
ATOM 2017 N N . PRO A 1 278 ? -23.453 -0.158 -6.262 1 66 278 PRO A N 1
ATOM 2018 C CA . PRO A 1 278 ? -22.672 0.901 -5.617 1 66 278 PRO A CA 1
ATOM 2019 C C . PRO A 1 278 ? -21.359 0.391 -5.02 1 66 278 PRO A C 1
ATOM 2021 O O . PRO A 1 278 ? -20.484 1.187 -4.684 1 66 278 PRO A O 1
ATOM 2024 N N . LEU A 1 279 ? -21.234 -0.843 -5.062 1 72.75 279 LEU A N 1
ATOM 2025 C CA . LEU A 1 279 ? -20.047 -1.414 -4.418 1 72.75 279 LEU A CA 1
ATOM 2026 C C . LEU A 1 279 ? -19.047 -1.916 -5.453 1 72.75 279 LEU A C 1
ATOM 2028 O O . LEU A 1 279 ? -19.406 -2.699 -6.336 1 72.75 279 LEU A O 1
ATOM 2032 N N . LEU A 1 280 ? -17.875 -1.358 -5.367 1 79.75 280 LEU A N 1
ATOM 2033 C CA . LEU A 1 280 ? -16.812 -1.8 -6.258 1 79.75 280 LEU A CA 1
ATOM 2034 C C . LEU A 1 280 ? -15.953 -2.881 -5.598 1 79.75 280 LEU A C 1
ATOM 2036 O O . LEU A 1 280 ? -15.641 -2.785 -4.41 1 79.75 280 LEU A O 1
ATOM 2040 N N . PRO A 1 281 ? -15.664 -3.922 -6.406 1 89.44 281 PRO A N 1
ATOM 2041 C CA . PRO A 1 281 ? -14.766 -4.922 -5.828 1 89.44 281 PRO A CA 1
ATOM 2042 C C . PRO A 1 281 ? -13.344 -4.387 -5.625 1 89.44 281 PRO A C 1
ATOM 2044 O O . PRO A 1 281 ? -12.898 -3.521 -6.379 1 89.44 281 PRO A O 1
ATOM 2047 N N . LYS A 1 282 ? -12.742 -4.859 -4.625 1 93.38 282 LYS A N 1
ATOM 2048 C CA . LYS A 1 282 ? -11.352 -4.574 -4.305 1 93.38 282 LYS A CA 1
ATOM 2049 C C . LYS A 1 282 ? -10.57 -5.863 -4.055 1 93.38 282 LYS A C 1
ATOM 2051 O O . LYS A 1 282 ? -11.133 -6.859 -3.602 1 93.38 282 LYS A O 1
ATOM 2056 N N . VAL A 1 283 ? -9.289 -5.793 -4.359 1 97.12 283 VAL A N 1
ATOM 2057 C CA . VAL A 1 283 ? -8.461 -6.91 -3.912 1 97.12 283 VAL A CA 1
ATOM 2058 C C . VAL A 1 283 ? -8.344 -6.891 -2.389 1 97.12 283 VAL A C 1
ATOM 2060 O O . VAL A 1 283 ? -8.125 -5.832 -1.793 1 97.12 283 VAL A O 1
ATOM 2063 N N . ALA A 1 284 ? -8.531 -8.023 -1.794 1 97.06 284 ALA A N 1
ATOM 2064 C CA . ALA A 1 284 ? -8.609 -8.125 -0.339 1 97.06 284 ALA A CA 1
ATOM 2065 C C . ALA A 1 284 ? -7.254 -7.836 0.304 1 97.06 284 ALA A C 1
ATOM 2067 O O . ALA A 1 284 ? -6.207 -8.18 -0.254 1 97.06 284 ALA A O 1
ATOM 2068 N N . TYR A 1 285 ? -7.27 -7.293 1.487 1 95.75 285 TYR A N 1
ATOM 2069 C CA . TYR A 1 285 ? -6.07 -6.926 2.229 1 95.75 285 TYR A CA 1
ATOM 2070 C C . TYR A 1 285 ? -5.145 -8.125 2.398 1 95.75 285 TYR A C 1
ATOM 2072 O O . TYR A 1 285 ? -3.936 -8.023 2.188 1 95.75 285 TYR A O 1
ATOM 2080 N N . PHE A 1 286 ? -5.711 -9.312 2.723 1 95.44 286 PHE A N 1
ATOM 2081 C CA . PHE A 1 286 ? -4.93 -10.484 3.088 1 95.44 286 PHE A CA 1
ATOM 2082 C C . PHE A 1 286 ? -4.363 -11.164 1.847 1 95.44 286 PHE A C 1
ATOM 2084 O O . PHE A 1 286 ? -3.465 -12 1.947 1 95.44 286 PHE A O 1
ATOM 2091 N N . SER A 1 287 ? -4.93 -10.922 0.708 1 97.62 287 SER A N 1
ATOM 2092 C CA . SER A 1 287 ? -4.555 -11.641 -0.504 1 97.62 287 SER A CA 1
ATOM 2093 C C . SER A 1 287 ? -3.082 -11.422 -0.842 1 97.62 287 SER A C 1
ATOM 2095 O O . SER A 1 287 ? -2.635 -10.281 -0.99 1 97.62 287 SER A O 1
ATOM 2097 N N . SER A 1 288 ? -2.355 -12.516 -0.933 1 97.5 288 SER A N 1
ATOM 2098 C CA . SER A 1 288 ? -0.932 -12.414 -1.24 1 97.5 288 SER A CA 1
ATOM 2099 C C . SER A 1 288 ? -0.704 -11.727 -2.584 1 97.5 288 SER A C 1
ATOM 2101 O O . SER A 1 288 ? -1.576 -11.75 -3.455 1 97.5 288 SER A O 1
ATOM 2103 N N . ARG A 1 289 ? 0.474 -11.086 -2.699 1 97.81 289 ARG A N 1
ATOM 2104 C CA . ARG A 1 289 ? 0.749 -10.234 -3.85 1 97.81 289 ARG A CA 1
ATOM 2105 C C . ARG A 1 289 ? 2.031 -10.664 -4.555 1 97.81 289 ARG A C 1
ATOM 2107 O O . ARG A 1 289 ? 2.926 -11.242 -3.934 1 97.81 289 ARG A O 1
ATOM 2114 N N . GLY A 1 290 ? 1.991 -10.438 -5.918 1 97.5 290 GLY A N 1
ATOM 2115 C CA . GLY A 1 290 ? 3.248 -10.5 -6.648 1 97.5 290 GLY A CA 1
ATOM 2116 C C . GLY A 1 290 ? 4.168 -9.328 -6.359 1 97.5 290 GLY A C 1
ATOM 2117 O O . GLY A 1 290 ? 3.84 -8.461 -5.551 1 97.5 290 GLY A O 1
ATOM 2118 N N . PRO A 1 291 ? 5.312 -9.305 -7.035 1 96.31 291 PRO A N 1
ATOM 2119 C CA . PRO A 1 291 ? 5.758 -10.258 -8.062 1 96.31 291 PRO A CA 1
ATOM 2120 C C . PRO A 1 291 ? 6.195 -11.594 -7.477 1 96.31 291 PRO A C 1
ATOM 2122 O O . PRO A 1 291 ? 6.309 -11.734 -6.258 1 96.31 291 PRO A O 1
ATOM 2125 N N . ASN A 1 292 ? 6.309 -12.539 -8.375 1 95.38 292 ASN A N 1
ATOM 2126 C CA . ASN A 1 292 ? 6.855 -13.867 -8.109 1 95.38 292 ASN A CA 1
ATOM 2127 C C . ASN A 1 292 ? 8.305 -13.797 -7.641 1 95.38 292 ASN A C 1
ATOM 2129 O O . ASN A 1 292 ? 9.188 -13.391 -8.398 1 95.38 292 ASN A O 1
ATOM 2133 N N . SER A 1 293 ? 8.602 -14.266 -6.363 1 93.44 293 SER A N 1
ATOM 2134 C CA . SER A 1 293 ? 9.953 -14.133 -5.824 1 93.44 293 SER A CA 1
ATOM 2135 C C . SER A 1 293 ? 10.898 -15.156 -6.445 1 93.44 293 SER A C 1
ATOM 2137 O O . SER A 1 293 ? 12.117 -14.984 -6.406 1 93.44 293 SER A O 1
ATOM 2139 N N . ILE A 1 294 ? 10.344 -16.25 -6.961 1 95.62 294 ILE A N 1
ATOM 2140 C CA . ILE A 1 294 ? 11.156 -17.281 -7.578 1 95.62 294 ILE A CA 1
ATOM 2141 C C . ILE A 1 294 ? 11.523 -16.875 -9.008 1 95.62 294 ILE A C 1
ATOM 2143 O O . ILE A 1 294 ? 12.672 -17.016 -9.422 1 95.62 294 ILE A O 1
ATOM 2147 N N . ALA A 1 295 ? 10.539 -16.422 -9.711 1 96.44 295 ALA A N 1
ATOM 2148 C CA . ALA A 1 295 ? 10.68 -16.016 -11.109 1 96.44 295 ALA A CA 1
ATOM 2149 C C . ALA A 1 295 ? 9.867 -14.758 -11.398 1 96.44 295 ALA A C 1
ATOM 2151 O O . ALA A 1 295 ? 8.742 -14.836 -11.898 1 96.44 295 ALA A O 1
ATOM 2152 N N . PRO A 1 296 ? 10.461 -13.633 -11.227 1 95.12 296 PRO A N 1
ATOM 2153 C CA . PRO A 1 296 ? 9.727 -12.375 -11.336 1 95.12 296 PRO A CA 1
ATOM 2154 C C . PRO A 1 296 ? 9.07 -12.188 -12.703 1 95.12 296 PRO A C 1
ATOM 2156 O O . PRO A 1 296 ? 8.062 -11.484 -12.82 1 95.12 296 PRO A O 1
ATOM 2159 N N . ALA A 1 297 ? 9.562 -12.82 -13.742 1 96.81 297 ALA A N 1
ATOM 2160 C CA . ALA A 1 297 ? 9.039 -12.664 -15.094 1 96.81 297 ALA A CA 1
ATOM 2161 C C . ALA A 1 297 ? 7.73 -13.43 -15.266 1 96.81 297 ALA A C 1
ATOM 2163 O O . ALA A 1 297 ? 7.008 -13.227 -16.25 1 96.81 297 ALA A O 1
ATOM 2164 N N . ILE A 1 298 ? 7.48 -14.352 -14.383 1 98.19 298 ILE A N 1
ATOM 2165 C CA . ILE A 1 298 ? 6.227 -15.094 -14.367 1 98.19 298 ILE A CA 1
ATOM 2166 C C . ILE A 1 298 ? 5.207 -14.375 -13.484 1 98.19 298 ILE A C 1
ATOM 2168 O O . ILE A 1 298 ? 5.324 -14.383 -12.258 1 98.19 298 ILE A O 1
ATOM 2172 N N . LEU A 1 299 ? 4.234 -13.812 -14.078 1 98.5 299 LEU A N 1
ATOM 2173 C CA . LEU A 1 299 ? 3.246 -13.047 -13.32 1 98.5 299 LEU A CA 1
ATOM 2174 C C . LEU A 1 299 ? 2.471 -13.953 -12.367 1 98.5 299 LEU A C 1
ATOM 2176 O O . LEU A 1 299 ? 1.985 -15.016 -12.773 1 98.5 299 LEU A O 1
ATOM 2180 N N . LYS A 1 300 ? 2.387 -13.594 -11.18 1 98.38 300 LYS A N 1
ATOM 2181 C CA . LYS A 1 300 ? 1.516 -14.164 -10.164 1 98.38 300 LYS A CA 1
ATOM 2182 C C . LYS A 1 300 ? 0.975 -13.086 -9.227 1 98.38 300 LYS A C 1
ATOM 2184 O O . LYS A 1 300 ? 1.667 -12.109 -8.938 1 98.38 300 LYS A O 1
ATOM 2189 N N . PRO A 1 301 ? -0.207 -13.32 -8.742 1 98.75 301 PRO A N 1
ATOM 2190 C CA . PRO A 1 301 ? -1.146 -14.391 -9.094 1 98.75 301 PRO A CA 1
ATOM 2191 C C . PRO A 1 301 ? -1.603 -14.32 -10.547 1 98.75 301 PRO A C 1
ATOM 2193 O O . PRO A 1 301 ? -1.189 -13.422 -11.289 1 98.75 301 PRO A O 1
ATOM 2196 N N . ASP A 1 302 ? -2.379 -15.336 -10.906 1 98.88 302 ASP A N 1
ATOM 2197 C CA . ASP A 1 302 ? -2.816 -15.367 -12.297 1 98.88 302 ASP A CA 1
ATOM 2198 C C . ASP A 1 302 ? -4.164 -14.672 -12.469 1 98.88 302 ASP A C 1
ATOM 2200 O O . ASP A 1 302 ? -4.406 -14.023 -13.492 1 98.88 302 ASP A O 1
ATOM 2204 N N . ILE A 1 303 ? -4.996 -14.852 -11.555 1 98.88 303 ILE A N 1
ATOM 2205 C CA . ILE A 1 303 ? -6.395 -14.445 -11.672 1 98.88 303 ILE A CA 1
ATOM 2206 C C . ILE A 1 303 ? -6.969 -14.164 -10.289 1 98.88 303 ILE A C 1
ATOM 2208 O O . ILE A 1 303 ? -6.332 -14.461 -9.273 1 98.88 303 ILE A O 1
ATOM 2212 N N . THR A 1 304 ? -8.047 -13.477 -10.219 1 98.75 304 THR A N 1
ATOM 2213 C CA . THR A 1 304 ? -8.695 -13.133 -8.953 1 98.75 304 THR A CA 1
ATOM 2214 C C . THR A 1 304 ? -10.172 -13.516 -8.977 1 98.75 304 THR A C 1
ATOM 2216 O O . THR A 1 304 ? -10.812 -13.484 -10.031 1 98.75 304 THR A O 1
ATOM 2219 N N . ALA A 1 305 ? -10.68 -13.906 -7.883 1 98.31 305 ALA A N 1
ATOM 2220 C CA . ALA A 1 305 ? -12.094 -14.203 -7.688 1 98.31 305 ALA A CA 1
ATOM 2221 C C . ALA A 1 305 ? -12.555 -13.789 -6.293 1 98.31 305 ALA A C 1
ATOM 2223 O O . ALA A 1 305 ? -11.734 -13.516 -5.418 1 98.31 305 ALA A O 1
ATOM 2224 N N . PRO A 1 306 ? -13.875 -13.672 -6.098 1 96.56 306 PRO A N 1
ATOM 2225 C CA . PRO A 1 306 ? -14.359 -13.297 -4.77 1 96.56 306 PRO A CA 1
ATOM 2226 C C . PRO A 1 306 ? -13.906 -14.266 -3.68 1 96.56 306 PRO A C 1
ATOM 2228 O O . PRO A 1 306 ? -14.055 -15.477 -3.828 1 96.56 306 PRO A O 1
ATOM 2231 N N . GLY A 1 307 ? -13.32 -13.734 -2.641 1 97.25 307 GLY A N 1
ATOM 2232 C CA . GLY A 1 307 ? -12.844 -14.547 -1.528 1 97.25 307 GLY A CA 1
ATOM 2233 C C . GLY A 1 307 ? -13.148 -13.93 -0.174 1 97.25 307 GLY A C 1
ATOM 2234 O O . GLY A 1 307 ? -12.711 -14.445 0.858 1 97.25 307 GLY A O 1
ATOM 2235 N N . VAL A 1 308 ? -13.898 -12.859 -0.145 1 96.56 308 VAL A N 1
ATOM 2236 C CA . VAL A 1 308 ? -14.188 -12.156 1.099 1 96.56 308 VAL A CA 1
ATOM 2237 C C . VAL A 1 308 ? -15.633 -12.422 1.518 1 96.56 308 VAL A C 1
ATOM 2239 O O . VAL A 1 308 ? -16.562 -12.195 0.738 1 96.56 308 VAL A O 1
ATOM 2242 N N . ASN A 1 309 ? -15.789 -12.906 2.744 1 95.12 309 ASN A N 1
ATOM 2243 C CA . ASN A 1 309 ? -17.109 -13.164 3.328 1 95.12 309 ASN A CA 1
ATOM 2244 C C . ASN A 1 309 ? -17.938 -14.086 2.445 1 95.12 309 ASN A C 1
ATOM 2246 O O . ASN A 1 309 ? -19.094 -13.773 2.123 1 95.12 309 ASN A O 1
ATOM 2250 N N . ILE A 1 310 ? -17.344 -15.109 2.057 1 95.19 310 ILE A N 1
ATOM 2251 C CA . ILE A 1 310 ? -18.016 -16.078 1.185 1 95.19 310 ILE A CA 1
ATOM 2252 C C . ILE A 1 310 ? -18.906 -17 2.016 1 95.19 310 ILE A C 1
ATOM 2254 O O . ILE A 1 310 ? -18.422 -17.703 2.898 1 95.19 310 ILE A O 1
ATOM 2258 N N . LEU A 1 311 ? -20.203 -17 1.771 1 94.12 311 LEU A N 1
ATOM 2259 C CA . LEU A 1 311 ? -21.172 -17.875 2.414 1 94.12 311 LEU A CA 1
ATOM 2260 C C . LEU A 1 311 ? -21.203 -19.25 1.752 1 94.12 311 LEU A C 1
ATOM 2262 O O . LEU A 1 311 ? -21.469 -19.359 0.554 1 94.12 311 LEU A O 1
ATOM 2266 N N . ALA A 1 312 ? -20.844 -20.25 2.516 1 92.69 312 ALA A N 1
ATOM 2267 C CA . ALA A 1 312 ? -20.797 -21.609 1.994 1 92.69 312 ALA A CA 1
ATOM 2268 C C . ALA A 1 312 ? -21.062 -22.625 3.1 1 92.69 312 ALA A C 1
ATOM 2270 O O . ALA A 1 312 ? -21.031 -22.297 4.285 1 92.69 312 ALA A O 1
ATOM 2271 N N . ALA A 1 313 ? -21.391 -23.797 2.639 1 92.19 313 ALA A N 1
ATOM 2272 C CA . ALA A 1 313 ? -21.562 -24.891 3.6 1 92.19 313 ALA A CA 1
ATOM 2273 C C . ALA A 1 313 ? -20.281 -25.141 4.387 1 92.19 313 ALA A C 1
ATOM 2275 O O . ALA A 1 313 ? -19.188 -24.953 3.861 1 92.19 313 ALA A O 1
ATOM 2276 N N . THR A 1 314 ? -20.469 -25.484 5.625 1 91.56 314 THR A N 1
ATOM 2277 C CA . THR A 1 314 ? -19.297 -25.719 6.469 1 91.56 314 THR A CA 1
ATOM 2278 C C . THR A 1 314 ? -19.531 -26.922 7.375 1 91.56 314 THR A C 1
ATOM 2280 O O . THR A 1 314 ? -20.609 -27.531 7.352 1 91.56 314 THR A O 1
ATOM 2283 N N . SER A 1 315 ? -18.469 -27.297 8.047 1 88.69 315 SER A N 1
ATOM 2284 C CA . SER A 1 315 ? -18.547 -28.375 9.016 1 88.69 315 SER A CA 1
ATOM 2285 C C . SER A 1 315 ? -19.328 -27.953 10.266 1 88.69 315 SER A C 1
ATOM 2287 O O . SER A 1 315 ? -19.219 -26.812 10.703 1 88.69 315 SER A O 1
ATOM 2289 N N . PRO A 1 316 ? -20.031 -28.953 10.828 1 88.81 316 PRO A N 1
ATOM 2290 C CA . PRO A 1 316 ? -20.688 -28.641 12.109 1 88.81 316 PRO A CA 1
ATOM 2291 C C . PRO A 1 316 ? -19.688 -28.297 13.211 1 88.81 316 PRO A C 1
ATOM 2293 O O . PRO A 1 316 ? -20.062 -27.734 14.234 1 88.81 316 PRO A O 1
ATOM 2296 N N . LEU A 1 317 ? -18.453 -28.578 12.992 1 86.38 317 LEU A N 1
ATOM 2297 C CA . LEU A 1 317 ? -17.422 -28.328 13.992 1 86.38 317 LEU A CA 1
ATOM 2298 C C . LEU A 1 317 ? -16.797 -26.938 13.805 1 86.38 317 LEU A C 1
ATOM 2300 O O . LEU A 1 317 ? -16.016 -26.5 14.641 1 86.38 317 LEU A O 1
ATOM 2304 N N . ASP A 1 318 ? -17.188 -26.281 12.789 1 89.81 318 ASP A N 1
ATOM 2305 C CA . ASP A 1 318 ? -16.719 -24.922 12.57 1 89.81 318 ASP A CA 1
ATOM 2306 C C . ASP A 1 318 ? -17.25 -23.984 13.648 1 89.81 318 ASP A C 1
ATOM 2308 O O . ASP A 1 318 ? -18.453 -23.906 13.867 1 89.81 318 ASP A O 1
ATOM 2312 N N . ARG A 1 319 ? -16.344 -23.219 14.258 1 86.81 319 ARG A N 1
ATOM 2313 C CA . ARG A 1 319 ? -16.703 -22.344 15.359 1 86.81 319 ARG A CA 1
ATOM 2314 C C . ARG A 1 319 ? -17.656 -21.25 14.898 1 86.81 319 ARG A C 1
ATOM 2316 O O . ARG A 1 319 ? -18.359 -20.641 15.711 1 86.81 319 ARG A O 1
ATOM 2323 N N . PHE A 1 320 ? -17.719 -21.047 13.586 1 90.56 320 PHE A N 1
ATOM 2324 C CA . PHE A 1 320 ? -18.562 -19.969 13.07 1 90.56 320 PHE A CA 1
ATOM 2325 C C . PHE A 1 320 ? -19.797 -20.547 12.367 1 90.56 320 PHE A C 1
ATOM 2327 O O . PHE A 1 320 ? -20.5 -19.812 11.656 1 90.56 320 PHE A O 1
ATOM 2334 N N . GLU A 1 321 ? -19.906 -21.734 12.547 1 91.81 321 GLU A N 1
ATOM 2335 C CA . GLU A 1 321 ? -21.031 -22.406 11.891 1 91.81 321 GLU A CA 1
ATOM 2336 C C . GLU A 1 321 ? -22.359 -21.844 12.359 1 91.81 321 GLU A C 1
ATOM 2338 O O . GLU A 1 321 ? -22.531 -21.562 13.555 1 91.81 321 GLU A O 1
ATOM 2343 N N . ASP A 1 322 ? -23.25 -21.594 11.422 1 92.94 322 ASP A N 1
ATOM 2344 C CA . ASP A 1 322 ? -24.641 -21.234 11.656 1 92.94 322 ASP A CA 1
ATOM 2345 C C . ASP A 1 322 ? -25.562 -21.969 10.68 1 92.94 322 ASP A C 1
ATOM 2347 O O . ASP A 1 322 ? -25.609 -21.625 9.492 1 92.94 322 ASP A O 1
ATOM 2351 N N . ASN A 1 323 ? -26.359 -22.953 11.172 1 92.81 323 ASN A N 1
ATOM 2352 C CA . ASN A 1 323 ? -27.312 -23.719 10.383 1 92.81 323 ASN A CA 1
ATOM 2353 C C . ASN A 1 323 ? -26.641 -24.375 9.18 1 92.81 323 ASN A C 1
ATOM 2355 O O . ASN A 1 323 ? -27.141 -24.281 8.055 1 92.81 323 ASN A O 1
ATOM 2359 N N . GLY A 1 324 ? -25.484 -24.844 9.344 1 92.06 324 GLY A N 1
ATOM 2360 C CA . GLY A 1 324 ? -24.766 -25.594 8.312 1 92.06 324 GLY A CA 1
ATOM 2361 C C . GLY A 1 324 ? -23.922 -24.719 7.41 1 92.06 324 GLY A C 1
ATOM 2362 O O . GLY A 1 324 ? -23.234 -25.219 6.516 1 92.06 324 GLY A O 1
ATOM 2363 N N . TYR A 1 325 ? -23.938 -23.422 7.684 1 93.12 325 TYR A N 1
ATOM 2364 C CA . TYR A 1 325 ? -23.234 -22.484 6.805 1 93.12 325 TYR A CA 1
ATOM 2365 C C . TYR A 1 325 ? -22.344 -21.547 7.609 1 93.12 325 TYR A C 1
ATOM 2367 O O . TYR A 1 325 ? -22.484 -21.438 8.828 1 93.12 325 TYR A O 1
ATOM 2375 N N . ALA A 1 326 ? -21.391 -21 6.953 1 93.69 326 ALA A N 1
ATOM 2376 C CA . ALA A 1 326 ? -20.531 -19.969 7.535 1 93.69 326 ALA A CA 1
ATOM 2377 C C . ALA A 1 326 ? -20.016 -19.016 6.465 1 93.69 326 ALA A C 1
ATOM 2379 O O . ALA A 1 326 ? -20.078 -19.328 5.27 1 93.69 326 ALA A O 1
ATOM 2380 N N . MET A 1 327 ? -19.609 -17.875 6.875 1 93.69 327 MET A N 1
ATOM 2381 C CA . MET A 1 327 ? -18.875 -16.953 6.004 1 93.69 327 MET A CA 1
ATOM 2382 C C . MET A 1 327 ? -17.391 -16.953 6.336 1 93.69 327 MET A C 1
ATOM 2384 O O . MET A 1 327 ? -17.016 -16.719 7.484 1 93.69 327 MET A O 1
ATOM 2388 N N . HIS A 1 328 ? -16.641 -17.266 5.352 1 94.75 328 HIS A N 1
ATOM 2389 C CA . HIS A 1 328 ? -15.188 -17.25 5.516 1 94.75 328 HIS A CA 1
ATOM 2390 C C . HIS A 1 328 ? -14.523 -16.375 4.457 1 94.75 328 HIS A C 1
ATOM 2392 O O . HIS A 1 328 ? -15.133 -16.047 3.438 1 94.75 328 HIS A O 1
ATOM 2398 N N . SER A 1 329 ? -13.383 -15.922 4.777 1 95.25 329 SER A N 1
ATOM 2399 C CA . SER A 1 329 ? -12.578 -15.133 3.842 1 95.25 329 SER A CA 1
ATOM 2400 C C . SER A 1 329 ? -11.203 -15.758 3.637 1 95.25 329 SER A C 1
ATOM 2402 O O . SER A 1 329 ? -10.633 -16.344 4.562 1 95.25 329 SER A O 1
ATOM 2404 N N . GLY A 1 330 ? -10.672 -15.625 2.438 1 96.12 330 GLY A N 1
ATOM 2405 C CA . GLY A 1 330 ? -9.352 -16.109 2.074 1 96.12 330 GLY A CA 1
ATOM 2406 C C . GLY A 1 330 ? -9.211 -16.406 0.593 1 96.12 330 GLY A C 1
ATOM 2407 O O . GLY A 1 330 ? -10.211 -16.531 -0.116 1 96.12 330 GLY A O 1
ATOM 2408 N N . THR A 1 331 ? -7.988 -16.5 0.229 1 97.12 331 THR A N 1
ATOM 2409 C CA . THR A 1 331 ? -7.785 -17.016 -1.121 1 97.12 331 THR A CA 1
ATOM 2410 C C . THR A 1 331 ? -8.297 -18.453 -1.24 1 97.12 331 THR A C 1
ATOM 2412 O O . THR A 1 331 ? -8.609 -18.906 -2.338 1 97.12 331 THR A O 1
ATOM 2415 N N . SER A 1 332 ? -8.43 -19.125 -0.155 1 96.06 332 SER A N 1
ATOM 2416 C CA . SER A 1 332 ? -9.031 -20.453 -0.097 1 96.06 332 SER A CA 1
ATOM 2417 C C . SER A 1 332 ? -10.484 -20.422 -0.554 1 96.06 332 SER A C 1
ATOM 2419 O O . SER A 1 332 ? -10.992 -21.406 -1.104 1 96.06 332 SER A O 1
ATOM 2421 N N . MET A 1 333 ? -11.125 -19.359 -0.223 1 95.62 333 MET A N 1
ATOM 2422 C CA . MET A 1 333 ? -12.516 -19.188 -0.614 1 95.62 333 MET A CA 1
ATOM 2423 C C . MET A 1 333 ? -12.633 -18.797 -2.08 1 95.62 333 MET A C 1
ATOM 2425 O O . MET A 1 333 ? -13.641 -19.062 -2.73 1 95.62 333 MET A O 1
ATOM 2429 N N . ALA A 1 334 ? -11.688 -18.078 -2.596 1 97.75 334 ALA A N 1
ATOM 2430 C CA . ALA A 1 334 ? -11.672 -17.641 -3.986 1 97.75 334 ALA A CA 1
ATOM 2431 C C . ALA A 1 334 ? -11.367 -18.797 -4.93 1 97.75 334 ALA A C 1
ATOM 2433 O O . ALA A 1 334 ? -11.945 -18.891 -6.02 1 97.75 334 ALA A O 1
ATOM 2434 N N . THR A 1 335 ? -10.531 -19.672 -4.543 1 97.81 335 THR A N 1
ATOM 2435 C CA . THR A 1 335 ? -9.992 -20.75 -5.363 1 97.81 335 THR A CA 1
ATOM 2436 C C . THR A 1 335 ? -11.117 -21.641 -5.906 1 97.81 335 THR A C 1
ATOM 2438 O O . THR A 1 335 ? -11.164 -21.906 -7.105 1 97.81 335 THR A O 1
ATOM 2441 N N . PRO A 1 336 ? -12.062 -22.047 -5.078 1 96.56 336 PRO A N 1
ATOM 2442 C CA . PRO A 1 336 ? -13.109 -22.938 -5.609 1 96.56 336 PRO A CA 1
ATOM 2443 C C . PRO A 1 336 ? -14.008 -22.234 -6.621 1 96.56 336 PRO A C 1
ATOM 2445 O O . PRO A 1 336 ? -14.617 -22.891 -7.473 1 96.56 336 PRO A O 1
ATOM 2448 N N . HIS A 1 337 ? -14.195 -20.922 -6.496 1 96.69 337 HIS A N 1
ATOM 2449 C CA . HIS A 1 337 ? -14.93 -20.219 -7.543 1 96.69 337 HIS A CA 1
ATOM 2450 C C . HIS A 1 337 ? -14.281 -20.438 -8.906 1 96.69 337 HIS A C 1
ATOM 2452 O O . HIS A 1 337 ? -14.969 -20.75 -9.883 1 96.69 337 HIS A O 1
ATOM 2458 N N . VAL A 1 338 ? -12.992 -20.281 -8.953 1 98.31 338 VAL A N 1
ATOM 2459 C CA . VAL A 1 338 ? -12.266 -20.438 -10.203 1 98.31 338 VAL A CA 1
ATOM 2460 C C . VAL A 1 338 ? -12.281 -21.906 -10.625 1 98.31 338 VAL A C 1
ATOM 2462 O O . VAL A 1 338 ? -12.406 -22.219 -11.812 1 98.31 338 VAL A O 1
ATOM 2465 N N . SER A 1 339 ? -12.18 -22.812 -9.648 1 97.5 339 SER A N 1
ATOM 2466 C CA . SER A 1 339 ? -12.242 -24.234 -9.953 1 97.5 339 SER A CA 1
ATOM 2467 C C . SER A 1 339 ? -13.555 -24.609 -10.633 1 97.5 339 SER A C 1
ATOM 2469 O O . SER A 1 339 ? -13.57 -25.406 -11.578 1 97.5 339 SER A O 1
ATOM 2471 N N . GLY A 1 340 ? -14.656 -24.062 -10.109 1 96.69 340 GLY A N 1
ATOM 2472 C CA . GLY A 1 340 ? -15.938 -24.281 -10.758 1 96.69 340 GLY A CA 1
ATOM 2473 C C . GLY A 1 340 ? -15.977 -23.766 -12.188 1 96.69 340 GLY A C 1
ATOM 2474 O O . GLY A 1 340 ? -16.5 -24.453 -13.07 1 96.69 340 GLY A O 1
ATOM 2475 N N . ILE A 1 341 ? -15.43 -22.609 -12.43 1 97.94 341 ILE A N 1
ATOM 2476 C CA . ILE A 1 341 ? -15.375 -22.031 -13.773 1 97.94 341 ILE A CA 1
ATOM 2477 C C . ILE A 1 341 ? -14.539 -22.922 -14.68 1 97.94 341 ILE A C 1
ATOM 2479 O O . ILE A 1 341 ? -14.906 -23.172 -15.828 1 97.94 341 ILE A O 1
ATOM 2483 N N . VAL A 1 342 ? -13.406 -23.391 -14.172 1 98.38 342 VAL A N 1
ATOM 2484 C CA . VAL A 1 342 ? -12.508 -24.25 -14.945 1 98.38 342 VAL A CA 1
ATOM 2485 C C . VAL A 1 342 ? -13.242 -25.531 -15.328 1 98.38 342 VAL A C 1
ATOM 2487 O O . VAL A 1 342 ? -13.102 -26.016 -16.453 1 98.38 342 VAL A O 1
ATOM 2490 N N . ALA A 1 343 ? -13.992 -26.094 -14.391 1 97.38 343 ALA A N 1
ATOM 2491 C CA . ALA A 1 343 ? -14.766 -27.297 -14.688 1 97.38 343 ALA A CA 1
ATOM 2492 C C . ALA A 1 343 ? -15.742 -27.047 -15.836 1 97.38 343 ALA A C 1
ATOM 2494 O O . ALA A 1 343 ? -15.891 -27.891 -16.719 1 97.38 343 ALA A O 1
ATOM 2495 N N . LEU A 1 344 ? -16.406 -25.922 -15.797 1 97.44 344 LEU A N 1
ATOM 2496 C CA . LEU A 1 344 ? -17.344 -25.562 -16.859 1 97.44 344 LEU A CA 1
ATOM 2497 C C . LEU A 1 344 ? -16.625 -25.375 -18.188 1 97.44 344 LEU A C 1
ATOM 2499 O O . LEU A 1 344 ? -17.125 -25.797 -19.234 1 97.44 344 LEU A O 1
ATOM 2503 N N . LEU A 1 345 ? -15.508 -24.703 -18.156 1 98.31 345 LEU A N 1
ATOM 2504 C CA . LEU A 1 345 ? -14.727 -24.5 -19.375 1 98.31 345 LEU A CA 1
ATOM 2505 C C . LEU A 1 345 ? -14.273 -25.828 -19.969 1 98.31 345 LEU A C 1
ATOM 2507 O O . LEU A 1 345 ? -14.289 -26.016 -21.188 1 98.31 345 LEU A O 1
ATOM 2511 N N . LYS A 1 346 ? -13.836 -26.734 -19.094 1 97.44 346 LYS A N 1
ATOM 2512 C CA . LYS A 1 346 ? -13.406 -28.062 -19.531 1 97.44 346 LYS A CA 1
ATOM 2513 C C . LYS A 1 346 ? -14.562 -28.828 -20.172 1 97.44 346 LYS A C 1
ATOM 2515 O O . LYS A 1 346 ? -14.367 -29.594 -21.125 1 97.44 346 LYS A O 1
ATOM 2520 N N . ALA A 1 347 ? -15.727 -28.688 -19.625 1 96.56 347 ALA A N 1
ATOM 2521 C CA . ALA A 1 347 ? -16.906 -29.312 -20.219 1 96.56 347 ALA A CA 1
ATOM 2522 C C . ALA A 1 347 ? -17.219 -28.719 -21.594 1 96.56 347 ALA A C 1
ATOM 2524 O O . ALA A 1 347 ? -17.609 -29.453 -22.516 1 96.56 347 ALA A O 1
ATOM 2525 N N . LEU A 1 348 ? -17.078 -27.484 -21.734 1 97.25 348 LEU A N 1
ATOM 2526 C CA . LEU A 1 348 ? -17.359 -26.781 -22.969 1 97.25 348 LEU A CA 1
ATOM 2527 C C . LEU A 1 348 ? -16.281 -27.047 -24.016 1 97.25 348 LEU A C 1
ATOM 2529 O O . LEU A 1 348 ? -16.562 -27.078 -25.219 1 97.25 348 LEU A O 1
ATOM 2533 N N . HIS A 1 349 ? -15.062 -27.141 -23.547 1 97.81 349 HIS A N 1
ATOM 2534 C CA . HIS A 1 349 ? -13.891 -27.328 -24.391 1 97.81 349 HIS A CA 1
ATOM 2535 C C . HIS A 1 349 ? -13.031 -28.484 -23.906 1 97.81 349 HIS A C 1
ATOM 2537 O O . HIS A 1 349 ? -11.922 -28.281 -23.406 1 97.81 349 HIS A O 1
ATOM 2543 N N . PRO A 1 350 ? -13.43 -29.656 -24.172 1 96.88 350 PRO A N 1
ATOM 2544 C CA . PRO A 1 350 ? -12.75 -30.828 -23.609 1 96.88 350 PRO A CA 1
ATOM 2545 C C . PRO A 1 350 ? -11.312 -30.969 -24.109 1 96.88 350 PRO A C 1
ATOM 2547 O O . PRO A 1 350 ? -10.492 -31.625 -23.453 1 96.88 350 PRO A O 1
ATOM 2550 N N . ASP A 1 351 ? -11 -30.328 -25.203 1 96.31 351 ASP A N 1
ATOM 2551 C CA . ASP A 1 351 ? -9.688 -30.516 -25.812 1 96.31 351 ASP A CA 1
ATOM 2552 C C . ASP A 1 351 ? -8.703 -29.453 -25.344 1 96.31 351 ASP A C 1
ATOM 2554 O O . ASP A 1 351 ? -7.516 -29.5 -25.656 1 96.31 351 ASP A O 1
ATOM 2558 N N . TRP A 1 352 ? -9.188 -28.469 -24.609 1 98.38 352 TRP A N 1
ATOM 2559 C CA . TRP A 1 352 ? -8.305 -27.406 -24.156 1 98.38 352 TRP A CA 1
ATOM 2560 C C . TRP A 1 352 ? -7.305 -27.938 -23.125 1 98.38 352 TRP A C 1
ATOM 2562 O O . TRP A 1 352 ? -7.664 -28.719 -22.25 1 98.38 352 TRP A O 1
ATOM 2572 N N . SER A 1 353 ? -6.066 -27.5 -23.297 1 98.5 353 SER A N 1
ATOM 2573 C CA . SER A 1 353 ? -5.039 -27.781 -22.297 1 98.5 353 SER A CA 1
ATOM 2574 C C . SER A 1 353 ? -5.215 -26.906 -21.062 1 98.5 353 SER A C 1
ATOM 2576 O O . SER A 1 353 ? -5.953 -25.906 -21.094 1 98.5 353 SER A O 1
ATOM 2578 N N . PRO A 1 354 ? -4.543 -27.297 -19.922 1 98.69 354 PRO A N 1
ATOM 2579 C CA . PRO A 1 354 ? -4.551 -26.406 -18.766 1 98.69 354 PRO A CA 1
ATOM 2580 C C . PRO A 1 354 ? -4.051 -25 -19.078 1 98.69 354 PRO A C 1
ATOM 2582 O O . PRO A 1 354 ? -4.598 -24.016 -18.578 1 98.69 354 PRO A O 1
ATOM 2585 N N . ALA A 1 355 ? -3.084 -24.891 -19.938 1 98.88 355 ALA A N 1
ATOM 2586 C CA . ALA A 1 355 ? -2.555 -23.594 -20.328 1 98.88 355 ALA A CA 1
ATOM 2587 C C . ALA A 1 355 ? -3.592 -22.781 -21.109 1 98.88 355 ALA A C 1
ATOM 2589 O O . ALA A 1 355 ? -3.688 -21.562 -20.953 1 98.88 355 ALA A O 1
ATOM 2590 N N . ALA A 1 356 ? -4.277 -23.453 -21.969 1 98.81 356 ALA A N 1
ATOM 2591 C CA . ALA A 1 356 ? -5.332 -22.797 -22.734 1 98.81 356 ALA A CA 1
ATOM 2592 C C . ALA A 1 356 ? -6.414 -22.234 -21.812 1 98.81 356 ALA A C 1
ATOM 2594 O O . ALA A 1 356 ? -6.895 -21.125 -22 1 98.81 356 ALA A O 1
ATOM 2595 N N . ILE A 1 357 ? -6.801 -23.031 -20.859 1 98.88 357 ILE A N 1
ATOM 2596 C CA . ILE A 1 357 ? -7.809 -22.625 -19.891 1 98.88 357 ILE A CA 1
ATOM 2597 C C . ILE A 1 357 ? -7.301 -21.406 -19.109 1 98.88 357 ILE A C 1
ATOM 2599 O O . ILE A 1 357 ? -8.023 -20.422 -18.938 1 98.88 357 ILE A O 1
ATOM 2603 N N . LYS A 1 358 ? -6.074 -21.469 -18.609 1 98.81 358 LYS A N 1
ATOM 2604 C CA . LYS A 1 358 ? -5.461 -20.344 -17.922 1 98.81 358 LYS A CA 1
ATOM 2605 C C . LYS A 1 358 ? -5.453 -19.094 -18.781 1 98.81 358 LYS A C 1
ATOM 2607 O O . LYS A 1 358 ? -5.777 -18 -18.312 1 98.81 358 LYS A O 1
ATOM 2612 N N . SER A 1 359 ? -5.059 -19.266 -20.016 1 98.88 359 SER A N 1
ATOM 2613 C CA . SER A 1 359 ? -5.023 -18.156 -20.969 1 98.88 359 SER A CA 1
ATOM 2614 C C . SER A 1 359 ? -6.395 -17.5 -21.109 1 98.88 359 SER A C 1
ATOM 2616 O O . SER A 1 359 ? -6.508 -16.266 -21.062 1 98.88 359 SER A O 1
ATOM 2618 N N . ALA A 1 360 ? -7.406 -18.328 -21.297 1 98.94 360 ALA A N 1
ATOM 2619 C CA . ALA A 1 360 ? -8.766 -17.828 -21.469 1 98.94 360 ALA A CA 1
ATOM 2620 C C . ALA A 1 360 ? -9.203 -17 -20.266 1 98.94 360 ALA A C 1
ATOM 2622 O O . ALA A 1 360 ? -9.797 -15.93 -20.422 1 98.94 360 ALA A O 1
ATOM 2623 N N . LEU A 1 361 ? -8.883 -17.469 -19.094 1 98.88 361 LEU A N 1
ATOM 2624 C CA . LEU A 1 361 ? -9.266 -16.781 -17.875 1 98.88 361 LEU A CA 1
ATOM 2625 C C . LEU A 1 361 ? -8.516 -15.461 -17.719 1 98.88 361 LEU A C 1
ATOM 2627 O O . LEU A 1 361 ? -9.125 -14.422 -17.453 1 98.88 361 LEU A O 1
ATOM 2631 N N . VAL A 1 362 ? -7.234 -15.469 -17.906 1 98.88 362 VAL A N 1
ATOM 2632 C CA . VAL A 1 362 ? -6.375 -14.312 -17.656 1 98.88 362 VAL A CA 1
ATOM 2633 C C . VAL A 1 362 ? -6.68 -13.211 -18.672 1 98.88 362 VAL A C 1
ATOM 2635 O O . VAL A 1 362 ? -6.809 -12.039 -18.297 1 98.88 362 VAL A O 1
ATOM 2638 N N . THR A 1 363 ? -6.887 -13.516 -19.969 1 98.88 363 THR A N 1
ATOM 2639 C CA . THR A 1 363 ? -6.949 -12.516 -21.016 1 98.88 363 THR A CA 1
ATOM 2640 C C . THR A 1 363 ? -8.336 -11.891 -21.094 1 98.88 363 THR A C 1
ATOM 2642 O O . THR A 1 363 ? -8.523 -10.844 -21.719 1 98.88 363 THR A O 1
ATOM 2645 N N . THR A 1 364 ? -9.32 -12.523 -20.469 1 98.69 364 THR A N 1
ATOM 2646 C CA . THR A 1 364 ? -10.68 -12.008 -20.578 1 98.69 364 THR A CA 1
ATOM 2647 C C . THR A 1 364 ? -11.133 -11.438 -19.234 1 98.69 364 THR A C 1
ATOM 2649 O O . THR A 1 364 ? -12.266 -10.969 -19.109 1 98.69 364 THR A O 1
ATOM 2652 N N . ALA A 1 365 ? -10.281 -11.469 -18.219 1 98.38 365 ALA A N 1
ATOM 2653 C CA . ALA A 1 365 ? -10.641 -11.078 -16.844 1 98.38 365 ALA A CA 1
ATOM 2654 C C . ALA A 1 365 ? -11.031 -9.609 -16.781 1 98.38 365 ALA A C 1
ATOM 2656 O O . ALA A 1 365 ? -10.594 -8.805 -17.609 1 98.38 365 ALA A O 1
ATOM 2657 N N . TRP A 1 366 ? -11.859 -9.266 -15.812 1 95.94 366 TRP A N 1
ATOM 2658 C CA . TRP A 1 366 ? -12.258 -7.879 -15.578 1 95.94 366 TRP A CA 1
ATOM 2659 C C . TRP A 1 366 ? -11.219 -7.148 -14.727 1 95.94 366 TRP A C 1
ATOM 2661 O O . TRP A 1 366 ? -10.953 -7.543 -13.586 1 95.94 366 TRP A O 1
ATOM 2671 N N . ARG A 1 367 ? -10.758 -6.117 -15.25 1 94.12 367 ARG A N 1
ATOM 2672 C CA . ARG A 1 367 ? -9.773 -5.32 -14.523 1 94.12 367 ARG A CA 1
ATOM 2673 C C . ARG A 1 367 ? -10.43 -4.117 -13.852 1 94.12 367 ARG A C 1
ATOM 2675 O O . ARG A 1 367 ? -9.883 -3.541 -12.914 1 94.12 367 ARG A O 1
ATOM 2682 N N . ASN A 1 368 ? -11.539 -3.766 -14.414 1 90.56 368 ASN A N 1
ATOM 2683 C CA . ASN A 1 368 ? -12.289 -2.6 -13.953 1 90.56 368 ASN A CA 1
ATOM 2684 C C . ASN A 1 368 ? -13.695 -2.98 -13.492 1 90.56 368 ASN A C 1
ATOM 2686 O O . ASN A 1 368 ? -14.18 -4.066 -13.812 1 90.56 368 ASN A O 1
ATOM 2690 N N . HIS A 1 369 ? -14.195 -2.08 -12.797 1 84.25 369 HIS A N 1
ATOM 2691 C CA . HIS A 1 369 ? -15.617 -2.174 -12.5 1 84.25 369 HIS A CA 1
ATOM 2692 C C . HIS A 1 369 ? -16.453 -2.041 -13.766 1 84.25 369 HIS A C 1
ATOM 2694 O O . HIS A 1 369 ? -15.992 -1.504 -14.773 1 84.25 369 HIS A O 1
ATOM 2700 N N . PRO A 1 370 ? -17.688 -2.609 -13.672 1 79.31 370 PRO A N 1
ATOM 2701 C CA . PRO A 1 370 ? -18.531 -2.525 -14.867 1 79.31 370 PRO A CA 1
ATOM 2702 C C . PRO A 1 370 ? -18.734 -1.089 -15.344 1 79.31 370 PRO A C 1
ATOM 2704 O O . PRO A 1 370 ? -18.969 -0.856 -16.531 1 79.31 370 PRO A O 1
ATOM 2707 N N . SER A 1 371 ? -18.625 -0.142 -14.445 1 78.44 371 SER A N 1
ATOM 2708 C CA . SER A 1 371 ? -18.766 1.261 -14.812 1 78.44 371 SER A CA 1
ATOM 2709 C C . SER A 1 371 ? -17.484 1.825 -15.398 1 78.44 371 SER A C 1
ATOM 2711 O O . SER A 1 371 ? -17.422 3.008 -15.742 1 78.44 371 SER A O 1
ATOM 2713 N N . GLY A 1 372 ? -16.484 0.987 -15.453 1 85.12 372 GLY A N 1
ATOM 2714 C CA . GLY A 1 372 ? -15.242 1.387 -16.109 1 85.12 372 GLY A CA 1
ATOM 2715 C C . GLY A 1 372 ? -14.18 1.87 -15.141 1 85.12 372 GLY A C 1
ATOM 2716 O O . GLY A 1 372 ? -13.023 2.049 -15.523 1 85.12 372 GLY A O 1
ATOM 2717 N N . TYR A 1 373 ? -14.547 2.031 -13.906 1 87.75 373 TYR A N 1
ATOM 2718 C CA . TYR A 1 373 ? -13.594 2.539 -12.93 1 87.75 373 TYR A CA 1
ATOM 2719 C C . TYR A 1 373 ? -12.539 1.487 -12.594 1 87.75 373 TYR A C 1
ATOM 2721 O O . TYR A 1 373 ? -12.867 0.314 -12.398 1 87.75 373 TYR A O 1
ATOM 2729 N N . PRO A 1 374 ? -11.281 1.917 -12.562 1 91.88 374 PRO A N 1
ATOM 2730 C CA . PRO A 1 374 ? -10.281 0.976 -12.055 1 91.88 374 PRO A CA 1
ATOM 2731 C C . PRO A 1 374 ? -10.555 0.55 -10.617 1 91.88 374 PRO A C 1
ATOM 2733 O O . PRO A 1 374 ? -11.008 1.36 -9.805 1 91.88 374 PRO A O 1
ATOM 2736 N N . ILE A 1 375 ? -10.25 -0.657 -10.297 1 92.88 375 ILE A N 1
ATOM 2737 C CA . ILE A 1 375 ? -10.555 -1.152 -8.961 1 92.88 375 ILE A CA 1
ATOM 2738 C C . ILE A 1 375 ? -9.367 -0.907 -8.031 1 92.88 375 ILE A C 1
ATOM 2740 O O . ILE A 1 375 ? -8.25 -0.683 -8.492 1 92.88 375 ILE A O 1
ATOM 2744 N N . PHE A 1 376 ? -9.625 -0.968 -6.762 1 94.5 376 PHE A N 1
ATOM 2745 C CA . PHE A 1 376 ? -8.609 -0.712 -5.75 1 94.5 376 PHE A CA 1
ATOM 2746 C C . PHE A 1 376 ? -8.125 -2.018 -5.133 1 94.5 376 PHE A C 1
ATOM 2748 O O . PHE A 1 376 ? -8.742 -3.066 -5.312 1 94.5 376 PHE A O 1
ATOM 2755 N N . ALA A 1 377 ? -7.02 -1.994 -4.543 1 96.38 377 ALA A N 1
ATOM 2756 C CA . ALA A 1 377 ? -6.496 -3.047 -3.676 1 96.38 377 ALA A CA 1
ATOM 2757 C C . ALA A 1 377 ? -6.301 -2.539 -2.252 1 96.38 377 ALA A C 1
ATOM 2759 O O . ALA A 1 377 ? -5.625 -1.529 -2.031 1 96.38 377 ALA A O 1
ATOM 2760 N N . GLU A 1 378 ? -6.934 -3.262 -1.327 1 94.38 378 GLU A N 1
ATOM 2761 C CA . GLU A 1 378 ? -6.68 -2.939 0.073 1 94.38 378 GLU A CA 1
ATOM 2762 C C . GLU A 1 378 ? -5.195 -3.076 0.409 1 94.38 378 GLU A C 1
ATOM 2764 O O . GLU A 1 378 ? -4.496 -3.898 -0.182 1 94.38 378 GLU A O 1
ATOM 2769 N N . GLY A 1 379 ? -4.699 -2.26 1.343 1 93.81 379 GLY A N 1
ATOM 2770 C CA . GLY A 1 379 ? -3.305 -2.26 1.751 1 93.81 379 GLY A CA 1
ATOM 2771 C C . GLY A 1 379 ? -2.969 -1.15 2.729 1 93.81 379 GLY A C 1
ATOM 2772 O O . GLY A 1 379 ? -3.859 -0.603 3.385 1 93.81 379 GLY A O 1
ATOM 2773 N N . SER A 1 380 ? -1.7 -0.942 2.893 1 92.31 380 SER A N 1
ATOM 2774 C CA . SER A 1 380 ? -1.216 0.167 3.709 1 92.31 380 SER A CA 1
ATOM 2775 C C . SER A 1 380 ? -0.431 1.169 2.871 1 92.31 380 SER A C 1
ATOM 2777 O O . SER A 1 380 ? 0.787 1.046 2.725 1 92.31 380 SER A O 1
ATOM 2779 N N . PRO A 1 381 ? -1.097 2.131 2.287 1 93.81 381 PRO A N 1
ATOM 2780 C CA . PRO A 1 381 ? -2.549 2.328 2.279 1 93.81 381 PRO A CA 1
ATOM 2781 C C . PRO A 1 381 ? -3.229 1.657 1.088 1 93.81 381 PRO A C 1
ATOM 2783 O O . PRO A 1 381 ? -2.553 1.065 0.24 1 93.81 381 PRO A O 1
ATOM 2786 N N . GLN A 1 382 ? -4.566 1.644 1.075 1 93.75 382 GLN A N 1
ATOM 2787 C CA . GLN A 1 382 ? -5.312 1.253 -0.117 1 93.75 382 GLN A CA 1
ATOM 2788 C C . GLN A 1 382 ? -4.93 2.121 -1.312 1 93.75 382 GLN A C 1
ATOM 2790 O O . GLN A 1 382 ? -4.805 3.342 -1.185 1 93.75 382 GLN A O 1
ATOM 2795 N N . LYS A 1 383 ? -4.715 1.507 -2.461 1 95.31 383 LYS A N 1
ATOM 2796 C CA . LYS A 1 383 ? -4.422 2.188 -3.719 1 95.31 383 LYS A CA 1
ATOM 2797 C C . LYS A 1 383 ? -4.992 1.417 -4.906 1 95.31 383 LYS A C 1
ATOM 2799 O O . LYS A 1 383 ? -5.605 0.362 -4.73 1 95.31 383 LYS A O 1
ATOM 2804 N N . LEU A 1 384 ? -4.812 1.985 -6.094 1 95.88 384 LEU A N 1
ATOM 2805 C CA . LEU A 1 384 ? -5.297 1.312 -7.293 1 95.88 384 LEU A CA 1
ATOM 2806 C C . LEU A 1 384 ? -4.621 -0.046 -7.465 1 95.88 384 LEU A C 1
ATOM 2808 O O . LEU A 1 384 ? -3.42 -0.181 -7.223 1 95.88 384 LEU A O 1
ATOM 2812 N N . ALA A 1 385 ? -5.43 -1.021 -7.824 1 97 385 ALA A N 1
ATOM 2813 C CA . ALA A 1 385 ? -4.914 -2.371 -8.039 1 97 385 ALA A CA 1
ATOM 2814 C C . ALA A 1 385 ? -4.113 -2.451 -9.336 1 97 385 ALA A C 1
ATOM 2816 O O . ALA A 1 385 ? -4.305 -1.639 -10.242 1 97 385 ALA A O 1
ATOM 2817 N N . ASN A 1 386 ? -3.201 -3.346 -9.422 1 97.81 386 ASN A N 1
ATOM 2818 C CA . ASN A 1 386 ? -2.418 -3.68 -10.602 1 97.81 386 ASN A CA 1
ATOM 2819 C C . ASN A 1 386 ? -2.232 -5.188 -10.75 1 97.81 386 ASN A C 1
ATOM 2821 O O . ASN A 1 386 ? -2.723 -5.957 -9.922 1 97.81 386 ASN A O 1
ATOM 2825 N N . PRO A 1 387 ? -1.552 -5.668 -11.742 1 98.44 387 PRO A N 1
ATOM 2826 C CA . PRO A 1 387 ? -1.479 -7.105 -12.023 1 98.44 387 PRO A CA 1
ATOM 2827 C C . PRO A 1 387 ? -0.812 -7.891 -10.898 1 98.44 387 PRO A C 1
ATOM 2829 O O . PRO A 1 387 ? -1.053 -9.094 -10.75 1 98.44 387 PRO A O 1
ATOM 2832 N N . PHE A 1 388 ? -0.034 -7.305 -10.07 1 98.56 388 PHE A N 1
ATOM 2833 C CA . PHE A 1 388 ? 0.59 -8.008 -8.961 1 98.56 388 PHE A CA 1
ATOM 2834 C C . PHE A 1 388 ? -0.415 -8.258 -7.84 1 98.56 388 PHE A C 1
ATOM 2836 O O . PHE A 1 388 ? -0.167 -9.062 -6.941 1 98.56 388 PHE A O 1
ATOM 2843 N N . ASP A 1 389 ? -1.523 -7.516 -7.922 1 98.56 389 ASP A N 1
ATOM 2844 C CA . ASP A 1 389 ? -2.602 -7.711 -6.957 1 98.56 389 ASP A CA 1
ATOM 2845 C C . ASP A 1 389 ? -3.584 -8.781 -7.438 1 98.56 389 ASP A C 1
ATOM 2847 O O . ASP A 1 389 ? -3.99 -9.648 -6.668 1 98.56 389 ASP A O 1
ATOM 2851 N N . PHE A 1 390 ? -3.965 -8.695 -8.789 1 98.62 390 PHE A N 1
ATOM 2852 C CA . PHE A 1 390 ? -5.133 -9.461 -9.203 1 98.62 390 PHE A CA 1
ATOM 2853 C C . PHE A 1 390 ? -4.84 -10.266 -10.461 1 98.62 390 PHE A C 1
ATOM 2855 O O . PHE A 1 390 ? -5.746 -10.852 -11.055 1 98.62 390 PHE A O 1
ATOM 2862 N N . GLY A 1 391 ? -3.619 -10.359 -10.953 1 98.69 391 GLY A N 1
ATOM 2863 C CA . GLY A 1 391 ? -3.289 -11.047 -12.188 1 98.69 391 GLY A CA 1
ATOM 2864 C C . GLY A 1 391 ? -3.947 -10.422 -13.406 1 98.69 391 GLY A C 1
ATOM 2865 O O . GLY A 1 391 ? -3.822 -9.219 -13.641 1 98.69 391 GLY A O 1
ATOM 2866 N N . GLY A 1 392 ? -4.656 -11.234 -14.078 1 98.62 392 GLY A N 1
ATOM 2867 C CA . GLY A 1 392 ? -5.398 -10.727 -15.227 1 98.62 392 GLY A CA 1
ATOM 2868 C C . GLY A 1 392 ? -6.613 -9.906 -14.836 1 98.62 392 GLY A C 1
ATOM 2869 O O . GLY A 1 392 ? -7.16 -9.164 -15.656 1 98.62 392 GLY A O 1
ATOM 2870 N N . GLY A 1 393 ? -7.043 -9.969 -13.641 1 98.25 393 GLY A N 1
ATOM 2871 C CA . GLY A 1 393 ? -8.25 -9.32 -13.148 1 98.25 393 GLY A CA 1
ATOM 2872 C C . GLY A 1 393 ? -9.195 -10.281 -12.453 1 98.25 393 GLY A C 1
ATOM 2873 O O . GLY A 1 393 ? -8.781 -11.352 -11.992 1 98.25 393 GLY A O 1
ATOM 2874 N N . ILE A 1 394 ? -10.414 -9.906 -12.305 1 97.81 394 ILE A N 1
ATOM 2875 C CA . ILE A 1 394 ? -11.453 -10.758 -11.734 1 97.81 394 ILE A CA 1
ATOM 2876 C C . ILE A 1 394 ? -12.008 -11.688 -12.812 1 97.81 394 ILE A C 1
ATOM 2878 O O . ILE A 1 394 ? -12.336 -11.25 -13.914 1 97.81 394 ILE A O 1
ATOM 2882 N N . ALA A 1 395 ? -12.156 -12.914 -12.492 1 98 395 ALA A N 1
ATOM 2883 C CA . ALA A 1 395 ? -12.539 -13.945 -13.453 1 98 395 ALA A CA 1
ATOM 2884 C C . ALA A 1 395 ? -13.852 -13.594 -14.148 1 98 395 ALA A C 1
ATOM 2886 O O . ALA A 1 395 ? -14.82 -13.188 -13.492 1 98 395 ALA A O 1
ATOM 2887 N N . ASN A 1 396 ? -13.875 -13.68 -15.383 1 97.69 396 ASN A N 1
ATOM 2888 C CA . ASN A 1 396 ? -15.016 -13.484 -16.266 1 97.69 396 ASN A CA 1
ATOM 2889 C C . ASN A 1 396 ? -15.383 -14.781 -17 1 97.69 396 ASN A C 1
ATOM 2891 O O . ASN A 1 396 ? -14.906 -15.031 -18.109 1 97.69 396 ASN A O 1
ATOM 2895 N N . PRO A 1 397 ? -16.297 -15.555 -16.438 1 97.5 397 PRO A N 1
ATOM 2896 C CA . PRO A 1 397 ? -16.594 -16.875 -17 1 97.5 397 PRO A CA 1
ATOM 2897 C C . PRO A 1 397 ? -17.078 -16.797 -18.438 1 97.5 397 PRO A C 1
ATOM 2899 O O . PRO A 1 397 ? -16.672 -17.609 -19.281 1 97.5 397 PRO A O 1
ATOM 2902 N N . ASN A 1 398 ? -17.922 -15.859 -18.766 1 97.31 398 ASN A N 1
ATOM 2903 C CA . ASN A 1 398 ? -18.453 -15.742 -20.109 1 97.31 398 ASN A CA 1
ATOM 2904 C C . ASN A 1 398 ? -17.359 -15.383 -21.125 1 97.31 398 ASN A C 1
ATOM 2906 O O . ASN A 1 398 ? -17.344 -15.922 -22.219 1 97.31 398 ASN A O 1
ATOM 2910 N N . GLY A 1 399 ? -16.547 -14.453 -20.75 1 98.12 399 GLY A N 1
ATOM 2911 C CA . GLY A 1 399 ? -15.422 -14.117 -21.625 1 98.12 399 GLY A CA 1
ATOM 2912 C C . GLY A 1 399 ? -14.469 -15.281 -21.844 1 98.12 399 GLY A C 1
ATOM 2913 O O . GLY A 1 399 ? -14 -15.508 -22.953 1 98.12 399 GLY A O 1
ATOM 2914 N N . ALA A 1 400 ? -14.242 -16.016 -20.812 1 98.75 400 ALA A N 1
ATOM 2915 C CA . ALA A 1 400 ? -13.312 -17.141 -20.875 1 98.75 400 ALA A CA 1
ATOM 2916 C C . ALA A 1 400 ? -13.867 -18.281 -21.734 1 98.75 400 ALA A C 1
ATOM 2918 O O . ALA A 1 400 ? -13.109 -19.062 -22.297 1 98.75 400 ALA A O 1
ATOM 2919 N N . ALA A 1 401 ? -15.188 -18.359 -21.797 1 98.5 401 ALA A N 1
ATOM 2920 C CA . ALA A 1 401 ? -15.82 -19.406 -22.594 1 98.5 401 ALA A CA 1
ATOM 2921 C C . ALA A 1 401 ? -15.562 -19.172 -24.078 1 98.5 401 ALA A C 1
ATOM 2923 O O . ALA A 1 401 ? -15.602 -20.125 -24.875 1 98.5 401 ALA A O 1
ATOM 2924 N N . ASP A 1 402 ? -15.398 -17.906 -24.469 1 98.5 402 ASP A N 1
ATOM 2925 C CA . ASP A 1 402 ? -15.133 -17.531 -25.844 1 98.5 402 ASP A CA 1
ATOM 2926 C C . ASP A 1 402 ? -14.07 -16.438 -25.906 1 98.5 402 ASP A C 1
ATOM 2928 O O . ASP A 1 402 ? -14.352 -15.312 -26.344 1 98.5 402 ASP A O 1
ATOM 2932 N N . PRO A 1 403 ? -12.836 -16.844 -25.703 1 98.56 403 PRO A N 1
ATOM 2933 C CA . PRO A 1 403 ? -11.797 -15.828 -25.5 1 98.56 403 PRO A CA 1
ATOM 2934 C C . PRO A 1 403 ? -11.258 -15.25 -26.797 1 98.56 403 PRO A C 1
ATOM 2936 O O . PRO A 1 403 ? -10.594 -14.211 -26.797 1 98.56 403 PRO A O 1
ATOM 2939 N N . GLY A 1 404 ? -11.484 -15.875 -27.906 1 98.56 404 GLY A N 1
ATOM 2940 C CA . GLY A 1 404 ? -10.938 -15.469 -29.188 1 98.56 404 GLY A CA 1
ATOM 2941 C C . GLY A 1 404 ? -9.578 -16.078 -29.484 1 98.56 404 GLY A C 1
ATOM 2942 O O . GLY A 1 404 ? -9.422 -16.828 -30.453 1 98.56 404 GLY A O 1
ATOM 2943 N N . LEU A 1 405 ? -8.609 -15.766 -28.719 1 98.81 405 LEU A N 1
ATOM 2944 C CA . LEU A 1 405 ? -7.262 -16.312 -28.859 1 98.81 405 LEU A CA 1
ATOM 2945 C C . LEU A 1 405 ? -6.812 -16.984 -27.562 1 98.81 405 LEU A C 1
ATOM 2947 O O . LEU A 1 405 ? -7.301 -16.641 -26.484 1 98.81 405 LEU A O 1
ATOM 2951 N N . LEU A 1 406 ? -5.84 -17.922 -27.719 1 98.81 406 LEU A N 1
ATOM 2952 C CA . LEU A 1 406 ? -5.285 -18.641 -26.578 1 98.81 406 LEU A CA 1
ATOM 2953 C C . LEU A 1 406 ? -3.764 -18.656 -26.641 1 98.81 406 LEU A C 1
ATOM 2955 O O . LEU A 1 406 ? -3.182 -18.859 -27.703 1 98.81 406 LEU A O 1
ATOM 2959 N N . TYR A 1 407 ? -3.166 -18.328 -25.562 1 98.81 407 TYR A N 1
ATOM 2960 C CA . TYR A 1 407 ? -1.773 -18.703 -25.328 1 98.81 407 TYR A CA 1
ATOM 2961 C C . TYR A 1 407 ? -1.668 -20.125 -24.781 1 98.81 407 TYR A C 1
ATOM 2963 O O . TYR A 1 407 ? -1.964 -20.375 -23.609 1 98.81 407 TYR A O 1
ATOM 2971 N N . ASP A 1 408 ? -1.171 -21 -25.562 1 98.38 408 ASP A N 1
ATOM 2972 C CA . ASP A 1 408 ? -1.14 -22.406 -25.172 1 98.38 408 ASP A CA 1
ATOM 2973 C C . ASP A 1 408 ? 0.29 -22.875 -24.906 1 98.38 408 ASP A C 1
ATOM 2975 O O . ASP A 1 408 ? 1.238 -22.344 -25.484 1 98.38 408 ASP A O 1
ATOM 2979 N N . MET A 1 409 ? 0.394 -23.75 -23.953 1 97.94 409 MET A N 1
ATOM 2980 C CA . MET A 1 409 ? 1.668 -24.359 -23.594 1 97.94 409 MET A CA 1
ATOM 2981 C C . MET A 1 409 ? 1.495 -25.844 -23.328 1 97.94 409 MET A C 1
ATOM 2983 O O . MET A 1 409 ? 0.41 -26.297 -22.938 1 97.94 409 MET A O 1
ATOM 2987 N N . ASP A 1 410 ? 2.51 -26.578 -23.531 1 95.69 410 ASP A N 1
ATOM 2988 C CA . ASP A 1 410 ? 2.547 -28 -23.188 1 95.69 410 ASP A CA 1
ATOM 2989 C C . ASP A 1 410 ? 3.76 -28.312 -22.312 1 95.69 410 ASP A C 1
ATOM 2991 O O . ASP A 1 410 ? 4.41 -27.406 -21.797 1 95.69 410 ASP A O 1
ATOM 2995 N N . THR A 1 411 ? 3.959 -29.609 -22.062 1 96.5 411 THR A N 1
ATOM 2996 C CA . THR A 1 411 ? 5.016 -30.031 -21.141 1 96.5 411 THR A CA 1
ATOM 2997 C C . THR A 1 411 ? 6.379 -29.531 -21.625 1 96.5 411 THR A C 1
ATOM 2999 O O . THR A 1 411 ? 7.234 -29.172 -20.812 1 96.5 411 THR A O 1
ATOM 3002 N N . ALA A 1 412 ? 6.586 -29.531 -22.922 1 94.31 412 ALA A N 1
ATOM 3003 C CA . ALA A 1 412 ? 7.855 -29.062 -23.484 1 94.31 412 ALA A CA 1
ATOM 3004 C C . ALA A 1 412 ? 8.117 -27.609 -23.109 1 94.31 412 ALA A C 1
ATOM 3006 O O . ALA A 1 412 ? 9.258 -27.219 -22.859 1 94.31 412 ALA A O 1
ATOM 3007 N N . ASP A 1 413 ? 7.078 -26.828 -23.125 1 95.25 413 ASP A N 1
ATOM 3008 C CA . ASP A 1 413 ? 7.203 -25.422 -22.75 1 95.25 413 ASP A CA 1
ATOM 3009 C C . ASP A 1 413 ? 7.598 -25.281 -21.281 1 95.25 413 ASP A C 1
ATOM 3011 O O . ASP A 1 413 ? 8.406 -24.422 -20.922 1 95.25 413 ASP A O 1
ATOM 3015 N N . TYR A 1 414 ? 7 -26.094 -20.438 1 97 414 TYR A N 1
ATOM 3016 C CA . TYR A 1 414 ? 7.328 -26.047 -19.016 1 97 414 TYR A CA 1
ATOM 3017 C C . TYR A 1 414 ? 8.758 -26.5 -18.766 1 97 414 TYR A C 1
ATOM 3019 O O . TYR A 1 414 ? 9.438 -25.984 -17.875 1 97 414 TYR A O 1
ATOM 3027 N N . ILE A 1 415 ? 9.188 -27.516 -19.5 1 95.06 415 ILE A N 1
ATOM 3028 C CA . ILE A 1 415 ? 10.578 -27.969 -19.422 1 95.06 415 ILE A CA 1
ATOM 3029 C C . ILE A 1 415 ? 11.508 -26.828 -19.844 1 95.06 415 ILE A C 1
ATOM 3031 O O . ILE A 1 415 ? 12.555 -26.609 -19.219 1 95.06 415 ILE A O 1
ATOM 3035 N N . HIS A 1 416 ? 11.102 -26.141 -20.875 1 93.12 416 HIS A N 1
ATOM 3036 C CA . HIS A 1 416 ? 11.859 -24.953 -21.297 1 93.12 416 HIS A CA 1
ATOM 3037 C C . HIS A 1 416 ? 11.992 -23.969 -20.141 1 93.12 416 HIS A C 1
ATOM 3039 O O . HIS A 1 416 ? 13.078 -23.438 -19.906 1 93.12 416 HIS A O 1
ATOM 3045 N N . TYR A 1 417 ? 10.961 -23.672 -19.516 1 96.38 417 TYR A N 1
ATOM 3046 C CA . TYR A 1 417 ? 10.992 -22.797 -18.344 1 96.38 417 TYR A CA 1
ATOM 3047 C C . TYR A 1 417 ? 11.992 -23.328 -17.312 1 96.38 417 TYR A C 1
ATOM 3049 O O . TYR A 1 417 ? 12.805 -22.562 -16.781 1 96.38 417 TYR A O 1
ATOM 3057 N N . LEU A 1 418 ? 11.875 -24.594 -16.969 1 96.12 418 LEU A N 1
ATOM 3058 C CA . LEU A 1 418 ? 12.773 -25.188 -15.969 1 96.12 418 LEU A CA 1
ATOM 3059 C C . LEU A 1 418 ? 14.227 -25.031 -16.406 1 96.12 418 LEU A C 1
ATOM 3061 O O . LEU A 1 418 ? 15.102 -24.766 -15.57 1 96.12 418 LEU A O 1
ATOM 3065 N N . CYS A 1 419 ? 14.453 -25.234 -17.688 1 94.5 419 CYS A N 1
ATOM 3066 C CA . CYS A 1 419 ? 15.805 -25.094 -18.234 1 94.5 419 CYS A CA 1
ATOM 3067 C C . CYS A 1 419 ? 16.297 -23.656 -18.094 1 94.5 419 CYS A C 1
ATOM 3069 O O . CYS A 1 419 ? 17.438 -23.438 -17.688 1 94.5 419 CYS A O 1
ATOM 3071 N N . VAL A 1 420 ? 15.453 -22.734 -18.359 1 93.44 420 VAL A N 1
ATOM 3072 C CA . VAL A 1 420 ? 15.875 -21.344 -18.328 1 93.44 420 VAL A CA 1
ATOM 3073 C C . VAL A 1 420 ? 16.078 -20.891 -16.891 1 93.44 420 VAL A C 1
ATOM 3075 O O . VAL A 1 420 ? 16.875 -20 -16.609 1 93.44 420 VAL A O 1
ATOM 3078 N N . MET A 1 421 ? 15.422 -21.516 -15.977 1 93.25 421 MET A N 1
ATOM 3079 C CA . MET A 1 421 ? 15.594 -21.219 -14.555 1 93.25 421 MET A CA 1
ATOM 3080 C C . MET A 1 421 ? 16.938 -21.75 -14.047 1 93.25 421 MET A C 1
ATOM 3082 O O . MET A 1 421 ? 17.375 -21.391 -12.953 1 93.25 421 MET A O 1
ATOM 3086 N N . GLY A 1 422 ? 17.609 -22.516 -14.852 1 89.75 422 GLY A N 1
ATOM 3087 C CA . GLY A 1 422 ? 18.938 -23 -14.523 1 89.75 422 GLY A CA 1
ATOM 3088 C C . GLY A 1 422 ? 18.922 -24.25 -13.68 1 89.75 422 GLY A C 1
ATOM 3089 O O . GLY A 1 422 ? 19.922 -24.594 -13.047 1 89.75 422 GLY A O 1
ATOM 3090 N N . TYR A 1 423 ? 17.797 -24.953 -13.609 1 92.31 423 TYR A N 1
ATOM 3091 C CA . TYR A 1 423 ? 17.75 -26.219 -12.891 1 92.31 423 TYR A CA 1
ATOM 3092 C C . TYR A 1 423 ? 18.547 -27.297 -13.625 1 92.31 423 TYR A C 1
ATOM 3094 O O . TYR A 1 423 ? 18.609 -27.281 -14.859 1 92.31 423 TYR A O 1
ATOM 3102 N N . ASN A 1 424 ? 19.156 -28.141 -12.922 1 91.44 424 ASN A N 1
ATOM 3103 C CA . ASN A 1 424 ? 20.016 -29.141 -13.57 1 91.44 424 ASN A CA 1
ATOM 3104 C C . ASN A 1 424 ? 19.203 -30.25 -14.219 1 91.44 424 ASN A C 1
ATOM 3106 O O . ASN A 1 424 ? 18.078 -30.516 -13.812 1 91.44 424 ASN A O 1
ATOM 3110 N N . ASN A 1 425 ? 19.844 -30.984 -15.125 1 94.31 425 ASN A N 1
ATOM 3111 C CA . ASN A 1 425 ? 19.188 -32 -15.93 1 94.31 425 ASN A CA 1
ATOM 3112 C C . ASN A 1 425 ? 18.656 -33.156 -15.062 1 94.31 425 ASN A C 1
ATOM 3114 O O . ASN A 1 425 ? 17.594 -33.688 -15.328 1 94.31 425 ASN A O 1
ATOM 3118 N N . ALA A 1 426 ? 19.406 -33.531 -14.078 1 94.75 426 ALA A N 1
ATOM 3119 C CA . ALA A 1 426 ? 19.016 -34.625 -13.211 1 94.75 426 ALA A CA 1
ATOM 3120 C C . ALA A 1 426 ? 17.719 -34.312 -12.477 1 94.75 426 ALA A C 1
ATOM 3122 O O . ALA A 1 426 ? 16.828 -35.156 -12.391 1 94.75 426 ALA A O 1
ATOM 3123 N N . ALA A 1 427 ? 17.672 -33.125 -11.961 1 94.38 427 ALA A N 1
ATOM 3124 C CA . ALA A 1 427 ? 16.484 -32.719 -11.227 1 94.38 427 ALA A CA 1
ATOM 3125 C C . ALA A 1 427 ? 15.281 -32.625 -12.148 1 94.38 427 ALA A C 1
ATOM 3127 O O . ALA A 1 427 ? 14.172 -33.031 -11.789 1 94.38 427 ALA A O 1
ATOM 3128 N N . ILE A 1 428 ? 15.461 -32.031 -13.336 1 96.38 428 ILE A N 1
ATOM 3129 C CA . ILE A 1 428 ? 14.391 -31.906 -14.312 1 96.38 428 ILE A CA 1
ATOM 3130 C C . ILE A 1 428 ? 13.906 -33.281 -14.75 1 96.38 428 ILE A C 1
ATOM 3132 O O . ILE A 1 428 ? 12.703 -33.531 -14.867 1 96.38 428 ILE A O 1
ATOM 3136 N N . SER A 1 429 ? 14.898 -34.188 -14.961 1 96.62 429 SER A N 1
ATOM 3137 C CA . SER A 1 429 ? 14.562 -35.531 -15.359 1 96.62 429 SER A CA 1
ATOM 3138 C C . SER A 1 429 ? 13.742 -36.25 -14.281 1 96.62 429 SER A C 1
ATOM 3140 O O . SER A 1 429 ? 12.82 -37 -14.594 1 96.62 429 SER A O 1
ATOM 3142 N N . ARG A 1 430 ? 14.117 -35.969 -13.055 1 95.44 430 ARG A N 1
ATOM 3143 C CA . ARG A 1 430 ? 13.359 -36.562 -11.953 1 95.44 430 ARG A CA 1
ATOM 3144 C C . ARG A 1 430 ? 11.922 -36.031 -11.938 1 95.44 430 ARG A C 1
ATOM 3146 O O . ARG A 1 430 ? 10.977 -36.812 -11.727 1 95.44 430 ARG A O 1
ATOM 3153 N N . LEU A 1 431 ? 11.766 -34.781 -12.148 1 95.88 431 LEU A N 1
ATOM 3154 C CA . LEU A 1 431 ? 10.445 -34.156 -12.148 1 95.88 431 LEU A CA 1
ATOM 3155 C C . LEU A 1 431 ? 9.609 -34.688 -13.32 1 95.88 431 LEU A C 1
ATOM 3157 O O . LEU A 1 431 ? 8.43 -34.969 -13.156 1 95.88 431 LEU A O 1
ATOM 3161 N N . THR A 1 432 ? 10.242 -34.812 -14.484 1 95.38 432 THR A N 1
ATOM 3162 C CA . THR A 1 432 ? 9.508 -35.156 -15.695 1 95.38 432 THR A CA 1
ATOM 3163 C C . THR A 1 432 ? 9.312 -36.688 -15.766 1 95.38 432 THR A C 1
ATOM 3165 O O . THR A 1 432 ? 8.484 -37.156 -16.531 1 95.38 432 THR A O 1
ATOM 3168 N N . GLY A 1 433 ? 10.133 -37.469 -15.023 1 93 433 GLY A N 1
ATOM 3169 C CA . GLY A 1 433 ? 10.062 -38.906 -15.039 1 93 433 GLY A CA 1
ATOM 3170 C C . GLY A 1 433 ? 10.781 -39.531 -16.219 1 93 433 GLY A C 1
ATOM 3171 O O . GLY A 1 433 ? 10.688 -40.75 -16.453 1 93 433 GLY A O 1
ATOM 3172 N N . GLN A 1 434 ? 11.438 -38.719 -17.047 1 94.12 434 GLN A N 1
ATOM 3173 C CA . GLN A 1 434 ? 12.203 -39.188 -18.188 1 94.12 434 GLN A CA 1
ATOM 3174 C C . GLN A 1 434 ? 13.477 -38.375 -18.375 1 94.12 434 GLN A C 1
ATOM 3176 O O . GLN A 1 434 ? 13.531 -37.219 -17.984 1 94.12 434 GLN A O 1
ATOM 3181 N N . PRO A 1 435 ? 14.484 -39.031 -18.938 1 94.81 435 PRO A N 1
ATOM 3182 C CA . PRO A 1 435 ? 15.711 -38.281 -19.172 1 94.81 435 PRO A CA 1
ATOM 3183 C C . PRO A 1 435 ? 15.461 -37 -20.016 1 94.81 435 PRO A C 1
ATOM 3185 O O . PRO A 1 435 ? 14.867 -37.094 -21.094 1 94.81 435 PRO A O 1
ATOM 3188 N N . THR A 1 436 ? 15.742 -35.906 -19.453 1 94.19 436 THR A N 1
ATOM 3189 C CA . THR A 1 436 ? 15.539 -34.625 -20.078 1 94.19 436 THR A CA 1
ATOM 3190 C C . THR A 1 436 ? 16.844 -33.812 -20.094 1 94.19 436 THR A C 1
ATOM 3192 O O . THR A 1 436 ? 17.516 -33.688 -19.062 1 94.19 436 THR A O 1
ATOM 3195 N N . GLU A 1 437 ? 17.203 -33.344 -21.266 1 93.38 437 GLU A N 1
ATOM 3196 C CA . GLU A 1 437 ? 18.391 -32.531 -21.422 1 93.38 437 GLU A CA 1
ATOM 3197 C C . GLU A 1 437 ? 18.016 -31.141 -21.938 1 93.38 437 GLU A C 1
ATOM 3199 O O . GLU A 1 437 ? 17.297 -31 -22.922 1 93.38 437 GLU A O 1
ATOM 3204 N N . CYS A 1 438 ? 18.453 -30.172 -21.219 1 93.19 438 CYS A N 1
ATOM 3205 C CA . CYS A 1 438 ? 18.219 -28.797 -21.625 1 93.19 438 CYS A CA 1
ATOM 3206 C C . CYS A 1 438 ? 19.047 -28.453 -22.859 1 93.19 438 CYS A C 1
ATOM 3208 O O . CYS A 1 438 ? 20.156 -28.953 -23.031 1 93.19 438 CYS A O 1
ATOM 3210 N N . PRO A 1 439 ? 18.453 -27.594 -23.672 1 88.5 439 PRO A N 1
ATOM 3211 C CA . PRO A 1 439 ? 19.219 -27.172 -24.859 1 88.5 439 PRO A CA 1
ATOM 3212 C C . PRO A 1 439 ? 20.469 -26.375 -24.516 1 88.5 439 PRO A C 1
ATOM 3214 O O . PRO A 1 439 ? 20.531 -25.781 -23.422 1 88.5 439 PRO A O 1
ATOM 3217 N N . SER A 1 440 ? 21.422 -26.359 -25.406 1 81.44 440 SER A N 1
ATOM 3218 C CA . SER A 1 440 ? 22.688 -25.656 -25.188 1 81.44 440 SER A CA 1
ATOM 3219 C C . SER A 1 440 ? 22.5 -24.141 -25.219 1 81.44 440 SER A C 1
ATOM 3221 O O . SER A 1 440 ? 23.188 -23.406 -24.516 1 81.44 440 SER A O 1
ATOM 3223 N N . LYS A 1 441 ? 21.609 -23.719 -26.125 1 74 441 LYS A N 1
ATOM 3224 C CA . LYS A 1 441 ? 21.375 -22.281 -26.156 1 74 441 LYS A CA 1
ATOM 3225 C C . LYS A 1 441 ? 20.328 -21.859 -25.141 1 74 441 LYS A C 1
ATOM 3227 O O . LYS A 1 441 ? 19.25 -22.469 -25.062 1 74 441 LYS A O 1
ATOM 3232 N N . GLU A 1 442 ? 20.719 -20.922 -24.469 1 71.12 442 GLU A N 1
ATOM 3233 C CA . GLU A 1 442 ? 19.891 -20.5 -23.328 1 71.12 442 GLU A CA 1
ATOM 3234 C C . GLU A 1 442 ? 18.656 -19.734 -23.812 1 71.12 442 GLU A C 1
ATOM 3236 O O . GLU A 1 442 ? 18.781 -18.641 -24.359 1 71.12 442 GLU A O 1
ATOM 3241 N N . PRO A 1 443 ? 17.562 -20.359 -23.656 1 81.12 443 PRO A N 1
ATOM 3242 C CA . PRO A 1 443 ? 16.328 -19.609 -23.969 1 81.12 443 PRO A CA 1
ATOM 3243 C C . PRO A 1 443 ? 16.047 -18.484 -22.984 1 81.12 443 PRO A C 1
ATOM 3245 O O . PRO A 1 443 ? 16.688 -18.422 -21.922 1 81.12 443 PRO A O 1
ATOM 3248 N N . SER A 1 444 ? 15.281 -17.531 -23.438 1 92.12 444 SER A N 1
ATOM 3249 C CA . SER A 1 444 ? 14.883 -16.438 -22.547 1 92.12 444 SER A CA 1
ATOM 3250 C C . SER A 1 444 ? 13.625 -16.781 -21.766 1 92.12 444 SER A C 1
ATOM 3252 O O . SER A 1 444 ? 12.695 -17.375 -22.312 1 92.12 444 SER A O 1
ATOM 3254 N N . ILE A 1 445 ? 13.641 -16.531 -20.484 1 95.06 445 ILE A N 1
ATOM 3255 C CA . ILE A 1 445 ? 12.461 -16.734 -19.656 1 95.06 445 ILE A CA 1
ATOM 3256 C C . ILE A 1 445 ? 11.297 -15.914 -20.188 1 95.06 445 ILE A C 1
ATOM 3258 O O . ILE A 1 445 ? 10.133 -16.266 -19.969 1 95.06 445 ILE A O 1
ATOM 3262 N N . LEU A 1 446 ? 11.594 -14.82 -20.922 1 96.44 446 LEU A N 1
ATOM 3263 C CA .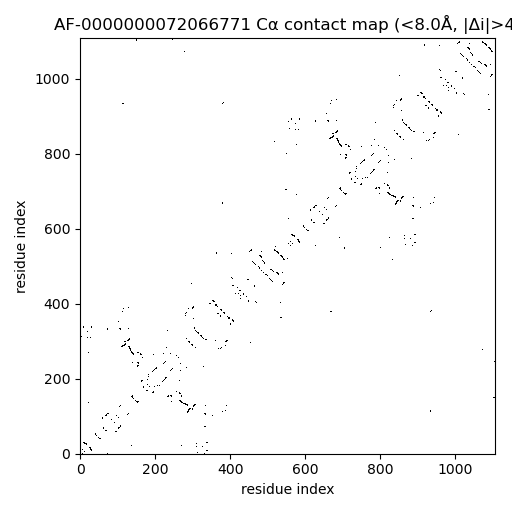 LEU A 1 446 ? 10.57 -13.906 -21.422 1 96.44 446 LEU A CA 1
ATOM 3264 C C . LEU A 1 446 ? 9.797 -14.539 -22.578 1 96.44 446 LEU A C 1
ATOM 3266 O O . LEU A 1 446 ? 8.742 -14.039 -22.969 1 96.44 446 LEU A O 1
ATOM 3270 N N . ASP A 1 447 ? 10.289 -15.648 -23.078 1 95.94 447 ASP A N 1
ATOM 3271 C CA . ASP A 1 447 ? 9.648 -16.281 -24.234 1 95.94 447 ASP A CA 1
ATOM 3272 C C . ASP A 1 447 ? 8.711 -17.406 -23.781 1 95.94 447 ASP A C 1
ATOM 3274 O O . ASP A 1 447 ? 8.117 -18.094 -24.609 1 95.94 447 ASP A O 1
ATOM 3278 N N . VAL A 1 448 ? 8.664 -17.641 -22.453 1 96.31 448 VAL A N 1
ATOM 3279 C CA . VAL A 1 448 ? 7.629 -18.547 -21.969 1 96.31 448 VAL A CA 1
ATOM 3280 C C . VAL A 1 448 ? 6.258 -18.031 -22.406 1 96.31 448 VAL A C 1
ATOM 3282 O O . VAL A 1 448 ? 5.91 -16.875 -22.172 1 96.31 448 VAL A O 1
ATOM 3285 N N . ASN A 1 449 ? 5.434 -18.844 -23 1 98.19 449 ASN A N 1
ATOM 3286 C CA . ASN A 1 449 ? 4.258 -18.406 -23.734 1 98.19 449 ASN A CA 1
ATOM 3287 C C . ASN A 1 449 ? 3.076 -18.141 -22.812 1 98.19 449 ASN A C 1
ATOM 3289 O O . ASN A 1 449 ? 1.973 -18.641 -23.047 1 98.19 449 ASN A O 1
ATOM 3293 N N . LEU A 1 450 ? 3.307 -17.391 -21.812 1 98.12 450 LEU A N 1
ATOM 3294 C CA . LEU A 1 450 ? 2.252 -16.953 -20.906 1 98.12 450 LEU A CA 1
ATOM 3295 C C . LEU A 1 450 ? 1.446 -15.812 -21.516 1 98.12 450 LEU A C 1
ATOM 3297 O O . LEU A 1 450 ? 1.955 -15.062 -22.359 1 98.12 450 LEU A O 1
ATOM 3301 N N . PRO A 1 451 ? 0.172 -15.719 -21.094 1 98.69 451 PRO A N 1
ATOM 3302 C CA . PRO A 1 451 ? -0.625 -14.578 -21.562 1 98.69 451 PRO A CA 1
ATOM 3303 C C . PRO A 1 451 ? -0.16 -13.25 -20.984 1 98.69 451 PRO A C 1
ATOM 3305 O O . PRO A 1 451 ? -0.528 -12.188 -21.484 1 98.69 451 PRO A O 1
ATOM 3308 N N . SER A 1 452 ? 0.585 -13.234 -19.922 1 98.56 452 SER A N 1
ATOM 3309 C CA . SER A 1 452 ? 1.102 -12.023 -19.312 1 98.56 452 SER A CA 1
ATOM 3310 C C . SER A 1 452 ? 2.535 -11.742 -19.75 1 98.56 452 SER A C 1
ATOM 3312 O O . SER A 1 452 ? 3.283 -12.672 -20.062 1 98.56 452 SER A O 1
ATOM 3314 N N . LEU A 1 453 ? 2.875 -10.5 -19.797 1 98.5 453 LEU A N 1
ATOM 3315 C CA . LEU A 1 453 ? 4.23 -10.047 -20.094 1 98.5 453 LEU A CA 1
ATOM 3316 C C . LEU A 1 453 ? 4.805 -9.266 -18.906 1 98.5 453 LEU A C 1
ATOM 3318 O O . LEU A 1 453 ? 4.336 -8.164 -18.609 1 98.5 453 LEU A O 1
ATOM 3322 N N . THR A 1 454 ? 5.727 -9.773 -18.219 1 98 454 THR A N 1
ATOM 3323 C CA . THR A 1 454 ? 6.41 -9.109 -17.109 1 98 454 THR A CA 1
ATOM 3324 C C . THR A 1 454 ? 7.91 -9.008 -17.375 1 98 454 THR A C 1
ATOM 3326 O O . THR A 1 454 ? 8.578 -10.023 -17.578 1 98 454 THR A O 1
ATOM 3329 N N . ILE A 1 455 ? 8.422 -7.824 -17.469 1 97.12 455 ILE A N 1
ATOM 3330 C CA . ILE A 1 455 ? 9.836 -7.555 -17.719 1 97.12 455 ILE A CA 1
ATOM 3331 C C . ILE A 1 455 ? 10.477 -6.961 -16.469 1 97.12 455 ILE A C 1
ATOM 3333 O O . ILE A 1 455 ? 10.484 -5.742 -16.297 1 97.12 455 ILE A O 1
ATOM 3337 N N . PRO A 1 456 ? 11.172 -7.77 -15.688 1 94.12 456 PRO A N 1
ATOM 3338 C CA . PRO A 1 456 ? 11.68 -7.297 -14.398 1 94.12 456 PRO A CA 1
ATOM 3339 C C . PRO A 1 456 ? 12.984 -6.512 -14.523 1 94.12 456 PRO A C 1
ATOM 3341 O O . PRO A 1 456 ? 13.367 -5.789 -13.602 1 94.12 456 PRO A O 1
ATOM 3344 N N . ASN A 1 457 ? 13.703 -6.641 -15.664 1 91.19 457 ASN A N 1
ATOM 3345 C CA . ASN A 1 457 ? 15.031 -6.047 -15.781 1 91.19 457 ASN A CA 1
ATOM 3346 C C . ASN A 1 457 ? 15.25 -5.426 -17.156 1 91.19 457 ASN A C 1
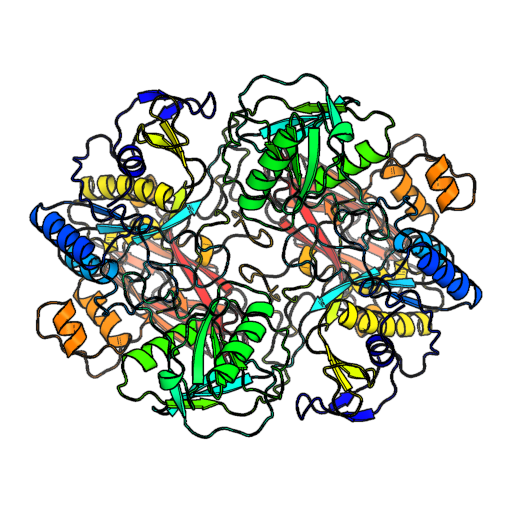ATOM 3348 O O . ASN A 1 457 ? 16.203 -5.777 -17.859 1 91.19 457 ASN A O 1
ATOM 3352 N N . LEU A 1 458 ? 14.43 -4.445 -17.453 1 93.62 458 LEU A N 1
ATOM 3353 C CA . LEU A 1 458 ? 14.609 -3.775 -18.734 1 93.62 458 LEU A CA 1
ATOM 3354 C C . LEU A 1 458 ? 15.781 -2.799 -18.688 1 93.62 458 LEU A C 1
ATOM 3356 O O . LEU A 1 458 ? 15.828 -1.923 -17.812 1 93.62 458 LEU A O 1
ATOM 3360 N N . ARG A 1 459 ? 16.688 -2.904 -19.422 1 88.88 459 ARG A N 1
ATOM 3361 C CA . ARG A 1 459 ? 17.797 -1.951 -19.516 1 88.88 459 ARG A CA 1
ATOM 3362 C C . ARG A 1 459 ? 17.547 -0.958 -20.656 1 88.88 459 ARG A C 1
ATOM 3364 O O . ARG A 1 459 ? 17.078 0.154 -20.422 1 88.88 459 ARG A O 1
ATOM 3371 N N . LYS A 1 460 ? 17.766 -1.404 -21.906 1 89.06 460 LYS A N 1
ATOM 3372 C CA . LYS A 1 460 ? 17.5 -0.528 -23.047 1 89.06 460 LYS A CA 1
ATOM 3373 C C . LYS A 1 460 ? 16.328 -1.056 -23.875 1 89.06 460 LYS A C 1
ATOM 3375 O O . LYS A 1 460 ? 15.281 -0.403 -23.969 1 89.06 460 LYS A O 1
ATOM 3380 N N . SER A 1 461 ? 16.547 -2.16 -24.328 1 94.75 461 SER A N 1
ATOM 3381 C CA . SER A 1 461 ? 15.539 -2.748 -25.219 1 94.75 461 SER A CA 1
ATOM 3382 C C . SER A 1 461 ? 15.539 -4.27 -25.109 1 94.75 461 SER A C 1
ATOM 3384 O O . SER A 1 461 ? 16.594 -4.883 -24.906 1 94.75 461 SER A O 1
ATOM 3386 N N . ILE A 1 462 ? 14.383 -4.824 -25.219 1 96.38 462 ILE A N 1
ATOM 3387 C CA . ILE A 1 462 ? 14.258 -6.273 -25.297 1 96.38 462 ILE A CA 1
ATOM 3388 C C . ILE A 1 462 ? 13.18 -6.648 -26.312 1 96.38 462 ILE A C 1
ATOM 3390 O O . ILE A 1 462 ? 12.289 -5.848 -26.594 1 96.38 462 ILE A O 1
ATOM 3394 N N . THR A 1 463 ? 13.312 -7.758 -26.891 1 97.56 463 THR A N 1
ATOM 3395 C CA . THR A 1 463 ? 12.297 -8.336 -27.75 1 97.56 463 THR A CA 1
ATOM 3396 C C . THR A 1 463 ? 11.922 -9.742 -27.297 1 97.56 463 THR A C 1
ATOM 3398 O O . THR A 1 463 ? 12.797 -10.562 -27 1 97.56 463 THR A O 1
ATOM 3401 N N . LEU A 1 464 ? 10.688 -9.992 -27.156 1 97.94 464 LEU A N 1
ATOM 3402 C CA . LEU A 1 464 ? 10.211 -11.312 -26.766 1 97.94 464 LEU A CA 1
ATOM 3403 C C . LEU A 1 464 ? 9.203 -11.844 -27.766 1 97.94 464 LEU A C 1
ATOM 3405 O O . LEU A 1 464 ? 8.734 -11.102 -28.641 1 97.94 464 LEU A O 1
ATOM 3409 N N . THR A 1 465 ? 8.906 -13.133 -27.688 1 97.69 465 THR A N 1
ATOM 3410 C CA . THR A 1 465 ? 8.008 -13.789 -28.625 1 97.69 465 THR A CA 1
ATOM 3411 C C . THR A 1 465 ? 6.84 -14.445 -27.906 1 97.69 465 THR A C 1
ATOM 3413 O O . THR A 1 465 ? 7.012 -14.984 -26.797 1 97.69 465 THR A O 1
ATOM 3416 N N . ARG A 1 466 ? 5.707 -14.367 -28.516 1 98.5 466 ARG A N 1
ATOM 3417 C CA . ARG A 1 466 ? 4.523 -15.102 -28.094 1 98.5 466 ARG A CA 1
ATOM 3418 C C . ARG A 1 466 ? 3.852 -15.797 -29.266 1 98.5 466 ARG A C 1
ATOM 3420 O O . ARG A 1 466 ? 4.035 -15.391 -30.422 1 98.5 466 ARG A O 1
ATOM 3427 N N . THR A 1 467 ? 3.193 -16.828 -28.938 1 98.62 467 THR A N 1
ATOM 3428 C CA . THR A 1 467 ? 2.375 -17.547 -29.906 1 98.62 467 THR A CA 1
ATOM 3429 C C . THR A 1 467 ? 0.919 -17.594 -29.453 1 98.62 467 THR A C 1
ATOM 3431 O O . THR A 1 467 ? 0.631 -17.938 -28.297 1 98.62 467 THR A O 1
ATOM 3434 N N . VAL A 1 468 ? 0.012 -17.266 -30.359 1 98.81 468 VAL A N 1
ATOM 3435 C CA . VAL A 1 468 ? -1.408 -17.359 -30.031 1 98.81 468 VAL A CA 1
ATOM 3436 C C . VAL A 1 468 ? -2.09 -18.344 -31 1 98.81 468 VAL A C 1
ATOM 3438 O O . VAL A 1 468 ? -1.681 -18.469 -32.156 1 98.81 468 VAL A O 1
ATOM 3441 N N . THR A 1 469 ? -3.021 -19.047 -30.484 1 98.44 469 THR A N 1
ATOM 3442 C CA . THR A 1 469 ? -3.863 -19.969 -31.234 1 98.44 469 THR A CA 1
ATOM 3443 C C . THR A 1 469 ? -5.285 -19.422 -31.344 1 98.44 469 THR A C 1
ATOM 3445 O O . THR A 1 469 ? -5.871 -18.984 -30.359 1 98.44 469 THR A O 1
ATOM 3448 N N . ASN A 1 470 ? -5.852 -19.453 -32.531 1 98.25 470 ASN A N 1
ATOM 3449 C CA . ASN A 1 470 ? -7.223 -19 -32.75 1 98.25 470 ASN A CA 1
ATOM 3450 C C . ASN A 1 470 ? -8.234 -19.984 -32.188 1 98.25 470 ASN A C 1
ATOM 3452 O O . ASN A 1 470 ? -8.242 -21.156 -32.594 1 98.25 470 ASN A O 1
ATOM 3456 N N . ALA A 1 471 ? -9.023 -19.547 -31.328 1 96.94 471 ALA A N 1
ATOM 3457 C CA . ALA A 1 471 ? -10.062 -20.391 -30.734 1 96.94 471 ALA A CA 1
ATOM 3458 C C . ALA A 1 471 ? -11.445 -19.953 -31.203 1 96.94 471 ALA A C 1
ATOM 3460 O O . ALA A 1 471 ? -12.461 -20.5 -30.75 1 96.94 471 ALA A O 1
ATOM 3461 N N . GLY A 1 472 ? -11.438 -18.953 -32.062 1 93.94 472 GLY A N 1
ATOM 3462 C CA . GLY A 1 472 ? -12.688 -18.453 -32.594 1 93.94 472 GLY A CA 1
ATOM 3463 C C . GLY A 1 472 ? -12.938 -18.891 -34.031 1 93.94 472 GLY A C 1
ATOM 3464 O O . GLY A 1 472 ? -12.617 -20.016 -34.406 1 93.94 472 GLY A O 1
ATOM 3465 N N . ALA A 1 473 ? -13.609 -18 -34.781 1 94.44 473 ALA A N 1
ATOM 3466 C CA . ALA A 1 473 ? -13.891 -18.281 -36.188 1 94.44 473 ALA A CA 1
ATOM 3467 C C . ALA A 1 473 ? -12.594 -18.438 -36.969 1 94.44 473 ALA A C 1
ATOM 3469 O O . ALA A 1 473 ? -11.625 -17.719 -36.75 1 94.44 473 ALA A O 1
ATOM 3470 N N . PRO A 1 474 ? -12.602 -19.328 -37.938 1 94.06 474 PRO A N 1
ATOM 3471 C CA . PRO A 1 474 ? -11.367 -19.641 -38.656 1 94.06 474 PRO A CA 1
ATOM 3472 C C . PRO A 1 474 ? -10.781 -18.422 -39.375 1 94.06 474 PRO A C 1
ATOM 3474 O O . PRO A 1 474 ? -9.562 -18.234 -39.375 1 94.06 474 PRO A O 1
ATOM 3477 N N . ASN A 1 475 ? -11.703 -17.672 -40.031 1 95.19 475 ASN A N 1
ATOM 3478 C CA . ASN A 1 475 ? -11.25 -16.453 -40.688 1 95.19 475 ASN A CA 1
ATOM 3479 C C . ASN A 1 475 ? -11.453 -15.227 -39.812 1 95.19 475 ASN A C 1
ATOM 3481 O O . ASN A 1 475 ? -12.523 -14.617 -39.812 1 95.19 475 ASN A O 1
ATOM 3485 N N . SER A 1 476 ? -10.445 -14.969 -39 1 97 476 SER A N 1
ATOM 3486 C CA . SER A 1 476 ? -10.516 -13.844 -38.094 1 97 476 SER A CA 1
ATOM 3487 C C . SER A 1 476 ? -9.305 -12.922 -38.25 1 97 476 SER A C 1
ATOM 3489 O O . SER A 1 476 ? -8.219 -13.383 -38.594 1 97 476 SER A O 1
ATOM 3491 N N . ILE A 1 477 ? -9.523 -11.641 -38.125 1 98.38 477 ILE A N 1
ATOM 3492 C CA . ILE A 1 477 ? -8.477 -10.625 -38.188 1 98.38 477 ILE A CA 1
ATOM 3493 C C . ILE A 1 477 ? -8.383 -9.906 -36.844 1 98.38 477 ILE A C 1
ATOM 3495 O O . ILE A 1 477 ? -9.352 -9.289 -36.375 1 98.38 477 ILE A O 1
ATOM 3499 N N . TYR A 1 478 ? -7.262 -10.047 -36.188 1 98.69 478 TYR A N 1
ATOM 3500 C CA . TYR A 1 478 ? -7.027 -9.352 -34.906 1 98.69 478 TYR A CA 1
ATOM 3501 C C . TYR A 1 478 ? -6.047 -8.203 -35.094 1 98.69 478 TYR A C 1
ATOM 3503 O O . TYR A 1 478 ? -5.055 -8.328 -35.812 1 98.69 478 TYR A O 1
ATOM 3511 N N . ARG A 1 479 ? -6.297 -7.059 -34.438 1 98.81 479 ARG A N 1
ATOM 3512 C CA . ARG A 1 479 ? -5.422 -5.891 -34.438 1 98.81 479 ARG A CA 1
ATOM 3513 C C . ARG A 1 479 ? -4.914 -5.582 -33.031 1 98.81 479 ARG A C 1
ATOM 3515 O O . ARG A 1 479 ? -5.648 -5.73 -32.062 1 98.81 479 ARG A O 1
ATOM 3522 N N . ALA A 1 480 ? -3.723 -5.121 -33 1 98.75 480 ALA A N 1
ATOM 3523 C CA . ALA A 1 480 ? -3.105 -4.836 -31.719 1 98.75 480 ALA A CA 1
ATOM 3524 C C . ALA A 1 480 ? -3.533 -3.469 -31.203 1 98.75 480 ALA A C 1
ATOM 3526 O O . ALA A 1 480 ? -3.615 -2.504 -31.969 1 98.75 480 ALA A O 1
ATOM 3527 N N . VAL A 1 481 ? -3.893 -3.404 -29.984 1 98.56 481 VAL A N 1
ATOM 3528 C CA . VAL A 1 481 ? -4.105 -2.18 -29.219 1 98.56 481 VAL A CA 1
ATOM 3529 C C . VAL A 1 481 ? -3.178 -2.158 -28 1 98.56 481 VAL A C 1
ATOM 3531 O O . VAL A 1 481 ? -3.211 -3.068 -27.172 1 98.56 481 VAL A O 1
ATOM 3534 N N . ILE A 1 482 ? -2.336 -1.121 -27.906 1 98.56 482 ILE A N 1
ATOM 3535 C CA . ILE A 1 482 ? -1.302 -1.117 -26.891 1 98.56 482 ILE A CA 1
ATOM 3536 C C . ILE A 1 482 ? -1.527 0.053 -25.922 1 98.56 482 ILE A C 1
ATOM 3538 O O . ILE A 1 482 ? -1.737 1.188 -26.359 1 98.56 482 ILE A O 1
ATOM 3542 N N . GLU A 1 483 ? -1.639 -0.168 -24.672 1 97.69 483 GLU A N 1
ATOM 3543 C CA . GLU A 1 483 ? -1.481 0.794 -23.594 1 97.69 483 GLU A CA 1
ATOM 3544 C C . GLU A 1 483 ? -0.131 0.63 -22.891 1 97.69 483 GLU A C 1
ATOM 3546 O O . GLU A 1 483 ? 0.007 -0.176 -21.969 1 97.69 483 GLU A O 1
ATOM 3551 N N . PRO A 1 484 ? 0.838 1.364 -23.328 1 97.94 484 PRO A N 1
ATOM 3552 C CA . PRO A 1 484 ? 2.188 1.15 -22.797 1 97.94 484 PRO A CA 1
ATOM 3553 C C . PRO A 1 484 ? 2.33 1.604 -21.344 1 97.94 484 PRO A C 1
ATOM 3555 O O . PRO A 1 484 ? 1.684 2.57 -20.922 1 97.94 484 PRO A O 1
ATOM 3558 N N . PRO A 1 485 ? 3.127 0.915 -20.562 1 96.81 485 PRO A N 1
ATOM 3559 C CA . PRO A 1 485 ? 3.498 1.475 -19.266 1 96.81 485 PRO A CA 1
ATOM 3560 C C . PRO A 1 485 ? 4.188 2.832 -19.375 1 96.81 485 PRO A C 1
ATOM 3562 O O . PRO A 1 485 ? 4.785 3.139 -20.406 1 96.81 485 PRO A O 1
ATOM 3565 N N . PHE A 1 486 ? 4.082 3.617 -18.375 1 93.81 486 PHE A N 1
ATOM 3566 C CA . PHE A 1 486 ? 4.719 4.93 -18.359 1 93.81 486 PHE A CA 1
ATOM 3567 C C . PHE A 1 486 ? 6.203 4.812 -18.672 1 93.81 486 PHE A C 1
ATOM 3569 O O . PHE A 1 486 ? 6.898 3.963 -18.109 1 93.81 486 PHE A O 1
ATOM 3576 N N . GLY A 1 487 ? 6.652 5.625 -19.578 1 92.5 487 GLY A N 1
ATOM 3577 C CA . GLY A 1 487 ? 8.07 5.684 -19.891 1 92.5 487 GLY A CA 1
ATOM 3578 C C . GLY A 1 487 ? 8.531 4.543 -20.781 1 92.5 487 GLY A C 1
ATOM 3579 O O . GLY A 1 487 ? 9.734 4.301 -20.906 1 92.5 487 GLY A O 1
ATOM 3580 N N . ILE A 1 488 ? 7.633 3.75 -21.359 1 96.38 488 ILE A N 1
ATOM 3581 C CA . ILE A 1 488 ? 7.969 2.578 -22.156 1 96.38 488 ILE A CA 1
ATOM 3582 C C . ILE A 1 488 ? 7.348 2.707 -23.547 1 96.38 488 ILE A C 1
ATOM 3584 O O . ILE A 1 488 ? 6.203 3.141 -23.688 1 96.38 488 ILE A O 1
ATOM 3588 N N . ILE A 1 489 ? 8.094 2.4 -24.531 1 97.69 489 ILE A N 1
ATOM 3589 C CA . ILE A 1 489 ? 7.582 2.258 -25.891 1 97.69 489 ILE A CA 1
ATOM 3590 C C . ILE A 1 489 ? 7.438 0.778 -26.25 1 97.69 489 ILE A C 1
ATOM 3592 O O . ILE A 1 489 ? 8.375 -0.001 -26.078 1 97.69 489 ILE A O 1
ATOM 3596 N N . VAL A 1 490 ? 6.262 0.398 -26.672 1 98.62 490 VAL A N 1
ATOM 3597 C CA . VAL A 1 490 ? 5.973 -0.994 -27.016 1 98.62 490 VAL A CA 1
ATOM 3598 C C . VAL A 1 490 ? 5.562 -1.099 -28.484 1 98.62 490 VAL A C 1
ATOM 3600 O O . VAL A 1 490 ? 4.746 -0.309 -28.953 1 98.62 490 VAL A O 1
ATOM 3603 N N . SER A 1 491 ? 6.125 -1.983 -29.172 1 98.44 491 SER A N 1
ATOM 3604 C CA . SER A 1 491 ? 5.723 -2.291 -30.547 1 98.44 491 SER A CA 1
ATOM 3605 C C . SER A 1 491 ? 5.539 -3.791 -30.734 1 98.44 491 SER A C 1
ATOM 3607 O O . SER A 1 491 ? 6.137 -4.598 -30.031 1 98.44 491 SER A O 1
ATOM 3609 N N . VAL A 1 492 ? 4.676 -4.125 -31.609 1 98.69 492 VAL A N 1
ATOM 3610 C CA . VAL A 1 492 ? 4.371 -5.527 -31.875 1 98.69 492 VAL A CA 1
ATOM 3611 C C . VAL A 1 492 ? 4.477 -5.809 -33.375 1 98.69 492 VAL A C 1
ATOM 3613 O O . VAL A 1 492 ? 4.098 -4.973 -34.188 1 98.69 492 VAL A O 1
ATOM 3616 N N . LYS A 1 493 ? 4.988 -6.992 -33.75 1 98.62 493 LYS A N 1
ATOM 3617 C CA . LYS A 1 493 ? 5.105 -7.43 -35.125 1 98.62 493 LYS A CA 1
ATOM 3618 C C . LYS A 1 493 ? 4.719 -8.898 -35.281 1 98.62 493 LYS A C 1
ATOM 3620 O O . LYS A 1 493 ? 5.32 -9.773 -34.656 1 98.62 493 LYS A O 1
ATOM 3625 N N . PRO A 1 494 ? 3.857 -9.242 -36.25 1 98.5 494 PRO A N 1
ATOM 3626 C CA . PRO A 1 494 ? 3.025 -8.258 -36.938 1 98.5 494 PRO A CA 1
ATOM 3627 C C . PRO A 1 494 ? 2.01 -7.59 -36 1 98.5 494 PRO A C 1
ATOM 3629 O O . PRO A 1 494 ? 1.765 -8.07 -34.906 1 98.5 494 PRO A O 1
ATOM 3632 N N . ASP A 1 495 ? 1.469 -6.48 -36.469 1 98.44 495 ASP A N 1
ATOM 3633 C CA . ASP A 1 495 ? 0.476 -5.789 -35.656 1 98.44 495 ASP A CA 1
ATOM 3634 C C . ASP A 1 495 ? -0.942 -6.164 -36.062 1 98.44 495 ASP A C 1
ATOM 3636 O O . ASP A 1 495 ? -1.917 -5.637 -35.531 1 98.44 495 ASP A O 1
ATOM 3640 N N . VAL A 1 496 ? -1.005 -6.953 -37.062 1 98.75 496 VAL A N 1
ATOM 3641 C CA . VAL A 1 496 ? -2.254 -7.574 -37.5 1 98.75 496 VAL A CA 1
ATOM 3642 C C . VAL A 1 496 ? -2.064 -9.086 -37.594 1 98.75 496 VAL A C 1
ATOM 3644 O O . VAL A 1 496 ? -1.106 -9.555 -38.219 1 98.75 496 VAL A O 1
ATOM 3647 N N . LEU A 1 497 ? -2.896 -9.828 -36.969 1 98.75 497 LEU A N 1
ATOM 3648 C CA . LEU A 1 497 ? -2.873 -11.289 -37.062 1 98.75 497 LEU A CA 1
ATOM 3649 C C . LEU A 1 497 ? -4 -11.797 -37.969 1 98.75 497 LEU A C 1
ATOM 3651 O O . LEU A 1 497 ? -5.176 -11.586 -37.656 1 98.75 497 LEU A O 1
ATOM 3655 N N . LEU A 1 498 ? -3.637 -12.461 -39.031 1 98.56 498 LEU A N 1
ATOM 3656 C CA . LEU A 1 498 ? -4.602 -13 -39.969 1 98.56 498 LEU A CA 1
ATOM 3657 C C . LEU A 1 498 ? -4.719 -14.516 -39.844 1 98.56 498 LEU A C 1
ATOM 3659 O O . LEU A 1 498 ? -3.789 -15.242 -40.188 1 98.56 498 LEU A O 1
ATOM 3663 N N . PHE A 1 499 ? -5.805 -14.883 -39.312 1 98.25 499 PHE A N 1
ATOM 3664 C CA . PHE A 1 499 ? -6.055 -16.312 -39.188 1 98.25 499 PHE A CA 1
ATOM 3665 C C . PHE A 1 499 ? -6.922 -16.828 -40.344 1 98.25 499 PHE A C 1
ATOM 3667 O O . PHE A 1 499 ? -7.703 -16.078 -40.906 1 98.25 499 PHE A O 1
ATOM 3674 N N . SER A 1 500 ? -6.746 -18.094 -40.688 1 97.19 500 SER A N 1
ATOM 3675 C CA . SER A 1 500 ? -7.535 -18.828 -41.688 1 97.19 500 SER A CA 1
ATOM 3676 C C . SER A 1 500 ? -7.668 -20.297 -41.312 1 97.19 500 SER A C 1
ATOM 3678 O O . SER A 1 500 ? -7.18 -20.719 -40.25 1 97.19 500 SER A O 1
ATOM 3680 N N . ASN A 1 501 ? -8.359 -21.031 -42.156 1 95.25 501 ASN A N 1
ATOM 3681 C CA . ASN A 1 501 ? -8.492 -22.453 -41.938 1 95.25 501 ASN A CA 1
ATOM 3682 C C . ASN A 1 501 ? -7.133 -23.156 -41.906 1 95.25 501 ASN A C 1
ATOM 3684 O O . ASN A 1 501 ? -6.957 -24.188 -41.25 1 95.25 501 ASN A O 1
ATOM 3688 N N . GLN A 1 502 ? -6.215 -22.516 -42.594 1 95.69 502 GLN A N 1
ATOM 3689 C CA . GLN A 1 502 ? -4.887 -23.109 -42.688 1 95.69 502 GLN A CA 1
ATOM 3690 C C . GLN A 1 502 ? -3.932 -22.547 -41.656 1 95.69 502 GLN A C 1
ATOM 3692 O O . GLN A 1 502 ? -2.961 -23.219 -41.281 1 95.69 502 GLN A O 1
ATOM 3697 N N . THR A 1 503 ? -4.211 -21.422 -41.188 1 96.81 503 THR A N 1
ATOM 3698 C CA . THR A 1 503 ? -3.367 -20.75 -40.188 1 96.81 503 THR A CA 1
ATOM 3699 C C . THR A 1 503 ? -4.094 -20.641 -38.844 1 96.81 503 THR A C 1
ATOM 3701 O O . THR A 1 503 ? -4.824 -19.672 -38.625 1 96.81 503 THR A O 1
ATOM 3704 N N . LYS A 1 504 ? -3.729 -21.484 -37.969 1 96.94 504 LYS A N 1
ATOM 3705 C CA . LYS A 1 504 ? -4.449 -21.531 -36.688 1 96.94 504 LYS A CA 1
ATOM 3706 C C . LYS A 1 504 ? -3.6 -20.969 -35.562 1 96.94 504 LYS A C 1
ATOM 3708 O O . LYS A 1 504 ? -4.121 -20.625 -34.5 1 96.94 504 LYS A O 1
ATOM 3713 N N . LYS A 1 505 ? -2.344 -20.969 -35.781 1 98.06 505 LYS A N 1
ATOM 3714 C CA . LYS A 1 505 ? -1.374 -20.469 -34.812 1 98.06 505 LYS A CA 1
ATOM 3715 C C . LYS A 1 505 ? -0.479 -19.391 -35.438 1 98.06 505 LYS A C 1
ATOM 3717 O O . LYS A 1 505 ? -0.059 -19.516 -36.594 1 98.06 505 LYS A O 1
ATOM 3722 N N . ILE A 1 506 ? -0.256 -18.312 -34.719 1 98.62 506 ILE A N 1
ATOM 3723 C CA . ILE A 1 506 ? 0.599 -17.25 -35.219 1 98.62 506 ILE A CA 1
ATOM 3724 C C . ILE A 1 506 ? 1.562 -16.797 -34.125 1 98.62 506 ILE A C 1
ATOM 3726 O O . ILE A 1 506 ? 1.167 -16.625 -32.969 1 98.62 506 ILE A O 1
ATOM 3730 N N . ASN A 1 507 ? 2.789 -16.656 -34.469 1 98.31 507 ASN A N 1
ATOM 3731 C CA . ASN A 1 507 ? 3.797 -16.031 -33.625 1 98.31 507 ASN A CA 1
ATOM 3732 C C . ASN A 1 507 ? 3.854 -14.523 -33.844 1 98.31 507 ASN A C 1
ATOM 3734 O O . ASN A 1 507 ? 3.641 -14.039 -34.938 1 98.31 507 ASN A O 1
ATOM 3738 N N . PHE A 1 508 ? 4.074 -13.805 -32.844 1 98.62 508 PHE A N 1
ATOM 3739 C CA . PHE A 1 508 ? 4.363 -12.383 -32.938 1 98.62 508 PHE A CA 1
ATOM 3740 C C . PHE A 1 508 ? 5.457 -11.977 -31.938 1 98.62 508 PHE A C 1
ATOM 3742 O O . PHE A 1 508 ? 5.73 -12.703 -30.984 1 98.62 508 PHE A O 1
ATOM 3749 N N . THR A 1 509 ? 6.098 -10.922 -32.219 1 98.69 509 THR A N 1
ATOM 3750 C CA . THR A 1 509 ? 7.152 -10.398 -31.344 1 98.69 509 THR A CA 1
ATOM 3751 C C . THR A 1 509 ? 6.727 -9.078 -30.703 1 98.69 509 THR A C 1
ATOM 3753 O O . THR A 1 509 ? 5.938 -8.336 -31.281 1 98.69 509 THR A O 1
ATOM 3756 N N . VAL A 1 510 ? 7.117 -8.883 -29.531 1 98.75 510 VAL A N 1
ATOM 3757 C CA . VAL A 1 510 ? 6.898 -7.645 -28.797 1 98.75 510 VAL A CA 1
ATOM 3758 C C . VAL A 1 510 ? 8.242 -7.004 -28.453 1 98.75 510 VAL A C 1
ATOM 3760 O O . VAL A 1 510 ? 9.086 -7.629 -27.812 1 98.75 510 VAL A O 1
ATOM 3763 N N . THR A 1 511 ? 8.445 -5.82 -28.875 1 98.69 511 THR A N 1
ATOM 3764 C CA . THR A 1 511 ? 9.648 -5.066 -28.547 1 98.69 511 THR A CA 1
ATOM 3765 C C . THR A 1 511 ? 9.336 -3.98 -27.516 1 98.69 511 THR A C 1
ATOM 3767 O O . THR A 1 511 ? 8.414 -3.188 -27.703 1 98.69 511 THR A O 1
ATOM 3770 N N . ILE A 1 512 ? 10.086 -3.953 -26.5 1 98.25 512 ILE A N 1
ATOM 3771 C CA . ILE A 1 512 ? 9.898 -3.039 -25.391 1 98.25 512 ILE A CA 1
ATOM 3772 C C . ILE A 1 512 ? 11.148 -2.188 -25.203 1 98.25 512 ILE A C 1
ATOM 3774 O O . ILE A 1 512 ? 12.25 -2.719 -25 1 98.25 512 ILE A O 1
ATOM 3778 N N . ASN A 1 513 ? 10.953 -0.867 -25.188 1 97 513 ASN A N 1
ATOM 3779 C CA . ASN A 1 513 ? 12.062 0.078 -25.078 1 97 513 ASN A CA 1
ATOM 3780 C C . ASN A 1 513 ? 11.844 1.075 -23.953 1 97 513 ASN A C 1
ATOM 3782 O O . ASN A 1 513 ? 10.758 1.638 -23.812 1 97 513 ASN A O 1
ATOM 3786 N N . ALA A 1 514 ? 12.891 1.241 -23.172 1 92.81 514 ALA A N 1
ATOM 3787 C CA . ALA A 1 514 ? 12.836 2.295 -22.156 1 92.81 514 ALA A CA 1
ATOM 3788 C C . ALA A 1 514 ? 13.141 3.658 -22.766 1 92.81 514 ALA A C 1
ATOM 3790 O O . ALA A 1 514 ? 14.047 3.787 -23.594 1 92.81 514 ALA A O 1
ATOM 3791 N N . THR A 1 515 ? 12.406 4.648 -22.359 1 91.06 515 THR A N 1
ATOM 3792 C CA . THR A 1 515 ? 12.641 5.988 -22.891 1 91.06 515 THR A CA 1
ATOM 3793 C C . THR A 1 515 ? 13.773 6.676 -22.141 1 91.06 515 THR A C 1
ATOM 3795 O O . THR A 1 515 ? 14.438 7.57 -22.672 1 9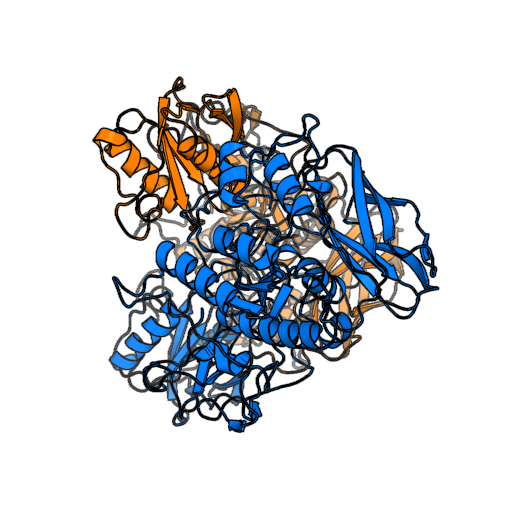1.06 515 THR A O 1
ATOM 3798 N N . HIS A 1 516 ? 13.953 6.332 -20.922 1 85.06 516 HIS A N 1
ATOM 3799 C CA . HIS A 1 516 ? 15 6.895 -20.078 1 85.06 516 HIS A CA 1
ATOM 3800 C C . HIS A 1 516 ? 15.797 5.801 -19.375 1 85.06 516 HIS A C 1
ATOM 3802 O O . HIS A 1 516 ? 15.258 4.727 -19.094 1 85.06 516 HIS A O 1
ATOM 3808 N N . GLN A 1 517 ? 17 6.125 -19.125 1 81.44 517 GLN A N 1
ATOM 3809 C CA . GLN A 1 517 ? 17.891 5.168 -18.469 1 81.44 517 GLN A CA 1
ATOM 3810 C C . GLN A 1 517 ? 17.938 5.418 -16.969 1 81.44 517 GLN A C 1
ATOM 3812 O O . GLN A 1 517 ? 18.969 5.867 -16.453 1 81.44 517 GLN A O 1
ATOM 3817 N N . VAL A 1 518 ? 16.906 5.047 -16.297 1 82.06 518 VAL A N 1
ATOM 3818 C CA . VAL A 1 518 ? 16.828 5.195 -14.844 1 82.06 518 VAL A CA 1
ATOM 3819 C C . VAL A 1 518 ? 16.25 3.928 -14.227 1 82.06 518 VAL A C 1
ATOM 3821 O O . VAL A 1 518 ? 15.523 3.182 -14.891 1 82.06 518 VAL A O 1
ATOM 3824 N N . ASN A 1 519 ? 16.625 3.625 -12.961 1 84.38 519 ASN A N 1
ATOM 3825 C CA . ASN A 1 519 ? 15.969 2.559 -12.219 1 84.38 519 ASN A CA 1
ATOM 3826 C C . ASN A 1 519 ? 14.562 2.967 -11.773 1 84.38 519 ASN A C 1
ATOM 3828 O O . ASN A 1 519 ? 14.359 4.086 -11.305 1 84.38 519 ASN A O 1
ATOM 3832 N N . THR A 1 520 ? 13.617 2.135 -12.07 1 86.56 520 THR A N 1
ATOM 3833 C CA . THR A 1 520 ? 12.25 2.408 -11.641 1 86.56 520 THR A CA 1
ATOM 3834 C C . THR A 1 520 ? 11.641 1.19 -10.953 1 86.56 520 THR A C 1
ATOM 3836 O O . THR A 1 520 ? 12.242 0.113 -10.945 1 86.56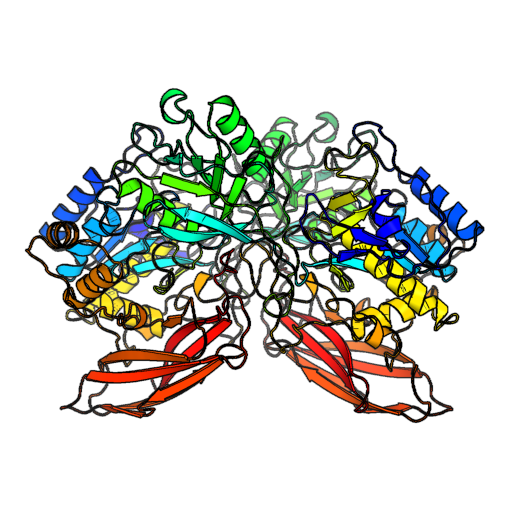 520 THR A O 1
ATOM 3839 N N . GLY A 1 521 ? 10.469 1.388 -10.305 1 89.31 521 GLY A N 1
ATOM 3840 C CA . GLY A 1 521 ? 9.602 0.255 -10.008 1 89.31 521 GLY A CA 1
ATOM 3841 C C . GLY A 1 521 ? 8.852 -0.259 -11.219 1 89.31 521 GLY A C 1
ATOM 3842 O O . GLY A 1 521 ? 9.188 0.086 -12.359 1 89.31 521 GLY A O 1
ATOM 3843 N N . TYR A 1 522 ? 7.887 -1.032 -10.961 1 94.94 522 TYR A N 1
ATOM 3844 C CA . TYR A 1 522 ? 7.094 -1.554 -12.062 1 94.94 522 TYR A CA 1
ATOM 3845 C C . TYR A 1 522 ? 6.047 -0.54 -12.516 1 94.94 522 TYR A C 1
ATOM 3847 O O . TYR A 1 522 ? 5.344 0.04 -11.688 1 94.94 522 TYR A O 1
ATOM 3855 N N . TYR A 1 523 ? 6.012 -0.28 -13.727 1 95.69 523 TYR A N 1
ATOM 3856 C CA . TYR A 1 523 ? 4.887 0.389 -14.367 1 95.69 523 TYR A CA 1
ATOM 3857 C C . TYR A 1 523 ? 4.043 -0.603 -15.156 1 95.69 523 TYR A C 1
ATOM 3859 O O . TYR A 1 523 ? 4.543 -1.645 -15.594 1 95.69 523 TYR A O 1
ATOM 3867 N N . PHE A 1 524 ? 2.77 -0.254 -15.352 1 97.56 524 PHE A N 1
ATOM 3868 C CA . PHE A 1 524 ? 1.844 -1.255 -15.867 1 97.56 524 PHE A CA 1
ATOM 3869 C C . PHE A 1 524 ? 1.13 -0.742 -17.109 1 97.56 524 PHE A C 1
ATOM 3871 O O . PHE A 1 524 ? 0.922 0.464 -17.266 1 97.56 524 PHE A O 1
ATOM 3878 N N . GLY A 1 525 ? 0.825 -1.602 -18 1 98 525 GLY A N 1
ATOM 3879 C CA . GLY A 1 525 ? 0.057 -1.414 -19.234 1 98 525 GLY A CA 1
ATOM 3880 C C . GLY A 1 525 ? -0.597 -2.691 -19.719 1 98 525 GLY A C 1
ATOM 3881 O O . GLY A 1 525 ? -0.915 -3.58 -18.922 1 98 525 GLY A O 1
ATOM 3882 N N . SER A 1 526 ? -0.894 -2.705 -21 1 98.5 526 SER A N 1
ATOM 3883 C CA . SER A 1 526 ? -1.51 -3.9 -21.562 1 98.5 526 SER A CA 1
ATOM 3884 C C . SER A 1 526 ? -1.305 -3.969 -23.078 1 98.5 526 SER A C 1
ATOM 3886 O O . SER A 1 526 ? -1.069 -2.947 -23.719 1 98.5 526 SER A O 1
ATOM 3888 N N . LEU A 1 527 ? -1.226 -5.098 -23.562 1 98.75 527 LEU A N 1
ATOM 3889 C CA . LEU A 1 527 ? -1.336 -5.43 -24.984 1 98.75 527 LEU A CA 1
ATOM 3890 C C . LEU A 1 527 ? -2.613 -6.215 -25.266 1 98.75 527 LEU A C 1
ATOM 3892 O O . LEU A 1 527 ? -2.816 -7.293 -24.703 1 98.75 527 LEU A O 1
ATOM 3896 N N . SER A 1 528 ? -3.445 -5.695 -26.141 1 98.75 528 SER A N 1
ATOM 3897 C CA . SER A 1 528 ? -4.711 -6.359 -26.438 1 98.75 528 SER A CA 1
ATOM 3898 C C . SER A 1 528 ? -4.824 -6.672 -27.922 1 98.75 528 SER A C 1
ATOM 3900 O O . SER A 1 528 ? -4.406 -5.879 -28.766 1 98.75 528 SER A O 1
ATOM 3902 N N . TRP A 1 529 ? -5.293 -7.812 -28.234 1 98.81 529 TRP A N 1
ATOM 3903 C CA . TRP A 1 529 ? -5.711 -8.188 -29.578 1 98.81 529 TRP A CA 1
ATOM 3904 C C . TRP A 1 529 ? -7.23 -8.141 -29.719 1 98.81 529 TRP A C 1
ATOM 3906 O O . TRP A 1 529 ? -7.945 -8.758 -28.922 1 98.81 529 TRP A O 1
ATOM 3916 N N . THR A 1 530 ? -7.746 -7.426 -30.703 1 98.56 530 THR A N 1
ATOM 3917 C CA . THR A 1 530 ? -9.195 -7.348 -30.844 1 98.56 530 THR A CA 1
ATOM 3918 C C . THR A 1 530 ? -9.617 -7.621 -32.281 1 98.56 530 THR A C 1
ATOM 3920 O O . THR A 1 530 ? -8.906 -7.254 -33.219 1 98.56 530 THR A O 1
ATOM 3923 N N . ASP A 1 531 ? -10.68 -8.273 -32.5 1 97.94 531 ASP A N 1
ATOM 3924 C CA . ASP A 1 531 ? -11.305 -8.484 -33.812 1 97.94 531 ASP A CA 1
ATOM 3925 C C . ASP A 1 531 ? -12.656 -7.777 -33.875 1 97.94 531 ASP A C 1
ATOM 3927 O O . ASP A 1 531 ? -13.469 -8.07 -34.75 1 97.94 531 ASP A O 1
ATOM 3931 N N . GLY A 1 532 ? -12.914 -6.895 -32.906 1 96.44 532 GLY A N 1
ATOM 3932 C CA . GLY A 1 532 ? -14.18 -6.191 -32.844 1 96.44 532 GLY A CA 1
ATOM 3933 C C . GLY A 1 532 ? -15.203 -6.891 -31.969 1 96.44 532 GLY A C 1
ATOM 3934 O O . GLY A 1 532 ? -16.141 -6.262 -31.453 1 96.44 532 GLY A O 1
ATOM 3935 N N . ILE A 1 533 ? -15.023 -8.141 -31.75 1 95.81 533 ILE A N 1
ATOM 3936 C CA . ILE A 1 533 ? -15.914 -8.945 -30.922 1 95.81 533 ILE A CA 1
ATOM 3937 C C . ILE A 1 533 ? -15.203 -9.344 -29.641 1 95.81 533 ILE A C 1
ATOM 3939 O O . ILE A 1 533 ? -15.758 -9.219 -28.547 1 95.81 533 ILE A O 1
ATOM 3943 N N . HIS A 1 534 ? -14.008 -9.82 -29.781 1 97.62 534 HIS A N 1
ATOM 3944 C CA . HIS A 1 534 ? -13.195 -10.273 -28.656 1 97.62 534 HIS A CA 1
ATOM 3945 C C . HIS A 1 534 ? -12.125 -9.242 -28.297 1 97.62 534 HIS A C 1
ATOM 3947 O O . HIS A 1 534 ? -11.664 -8.5 -29.172 1 97.62 534 HIS A O 1
ATOM 3953 N N . MET A 1 535 ? -11.844 -9.133 -27.078 1 97.62 535 MET A N 1
ATOM 3954 C CA . MET A 1 535 ? -10.695 -8.391 -26.562 1 97.62 535 MET A CA 1
ATOM 3955 C C . MET A 1 535 ? -9.797 -9.289 -25.734 1 97.62 535 MET A C 1
ATOM 3957 O O . MET A 1 535 ? -10.133 -9.625 -24.594 1 97.62 535 MET A O 1
ATOM 3961 N N . VAL A 1 536 ? -8.688 -9.719 -26.281 1 98.75 536 VAL A N 1
ATOM 3962 C CA . VAL A 1 536 ? -7.719 -10.586 -25.625 1 98.75 536 VAL A CA 1
ATOM 3963 C C . VAL A 1 536 ? -6.613 -9.75 -25 1 98.75 536 VAL A C 1
ATOM 3965 O O . VAL A 1 536 ? -5.656 -9.359 -25.672 1 98.75 536 VAL A O 1
ATOM 3968 N N . LYS A 1 537 ? -6.688 -9.539 -23.75 1 98.5 537 LYS A N 1
ATOM 3969 C CA . LYS A 1 537 ? -5.824 -8.555 -23.109 1 98.5 537 LYS A CA 1
ATOM 3970 C C . LYS A 1 537 ? -4.711 -9.234 -22.312 1 98.5 537 LYS A C 1
ATOM 3972 O O . LYS A 1 537 ? -4.98 -10.039 -21.422 1 98.5 537 LYS A O 1
ATOM 3977 N N . SER A 1 538 ? -3.506 -8.891 -22.562 1 98.81 538 SER A N 1
ATOM 3978 C CA . SER A 1 538 ? -2.32 -9.32 -21.844 1 98.81 538 SER A CA 1
ATOM 3979 C C . SER A 1 538 ? -1.808 -8.211 -20.922 1 98.81 538 SER A C 1
ATOM 3981 O O . SER A 1 538 ? -1.39 -7.152 -21.391 1 98.81 538 SER A O 1
ATOM 3983 N N . PRO A 1 539 ? -1.819 -8.469 -19.609 1 98.56 539 PRO A N 1
ATOM 3984 C CA . PRO A 1 539 ? -1.188 -7.473 -18.75 1 98.56 539 PRO A CA 1
ATOM 3985 C C . PRO A 1 539 ? 0.305 -7.312 -19.016 1 98.56 539 PRO A C 1
ATOM 3987 O O . PRO A 1 539 ? 0.999 -8.297 -19.281 1 98.56 539 PRO A O 1
ATOM 3990 N N . LEU A 1 540 ? 0.75 -6.121 -19.016 1 98.5 540 LEU A N 1
ATOM 3991 C CA . LEU A 1 540 ? 2.15 -5.766 -19.234 1 98.5 540 LEU A CA 1
ATOM 3992 C C . LEU A 1 540 ? 2.725 -5.082 -17.984 1 98.5 540 LEU A C 1
ATOM 3994 O O . LEU A 1 540 ? 2.176 -4.082 -17.516 1 98.5 540 LEU A O 1
ATOM 3998 N N . SER A 1 541 ? 3.76 -5.59 -17.375 1 98.06 541 SER A N 1
ATOM 3999 C CA . SER A 1 541 ? 4.48 -5.039 -16.234 1 98.06 541 SER A CA 1
ATOM 4000 C C . SER A 1 541 ? 5.961 -4.859 -16.547 1 98.06 541 SER A C 1
ATOM 4002 O O . SER A 1 541 ? 6.652 -5.82 -16.891 1 98.06 541 SER A O 1
ATOM 4004 N N . VAL A 1 542 ? 6.48 -3.623 -16.375 1 97 542 VAL A N 1
ATOM 4005 C CA . VAL A 1 542 ? 7.855 -3.379 -16.797 1 97 542 VAL A CA 1
ATOM 4006 C C . VAL A 1 542 ? 8.602 -2.604 -15.719 1 97 542 VAL A C 1
ATOM 4008 O O . VAL A 1 542 ? 8.102 -1.597 -15.211 1 97 542 VAL A O 1
ATOM 4011 N N . ARG A 1 543 ? 9.648 -3.041 -15.281 1 93.56 543 ARG A N 1
ATOM 4012 C CA . ARG A 1 543 ? 10.602 -2.354 -14.414 1 93.56 543 ARG A CA 1
ATOM 4013 C C . ARG A 1 543 ? 11.93 -2.117 -15.133 1 93.56 543 ARG A C 1
ATOM 4015 O O . ARG A 1 543 ? 12.492 -3.039 -15.734 1 93.56 543 ARG A O 1
ATOM 4022 N N . THR A 1 544 ? 12.406 -0.911 -15.164 1 90.12 544 THR A N 1
ATOM 4023 C CA . THR A 1 544 ? 13.695 -0.606 -15.781 1 90.12 544 THR A CA 1
ATOM 4024 C C . THR A 1 544 ? 14.828 -0.728 -14.766 1 90.12 544 THR A C 1
ATOM 4026 O O . THR A 1 544 ? 14.68 -0.313 -13.609 1 90.12 544 THR A O 1
ATOM 4029 N N . GLU A 1 545 ? 15.852 -1.36 -15.117 1 85.88 545 GLU A N 1
ATOM 4030 C CA . GLU A 1 545 ? 17.016 -1.58 -14.273 1 85.88 545 GLU A CA 1
ATOM 4031 C C . GLU A 1 545 ? 18.312 -1.197 -14.992 1 85.88 545 GLU A C 1
ATOM 4033 O O . GLU A 1 545 ? 18.812 -1.964 -15.812 1 85.88 545 GLU A O 1
ATOM 4038 N N . MET A 1 546 ? 18.875 -0.094 -14.68 1 77.94 546 MET A N 1
ATOM 4039 C CA . MET A 1 546 ? 20.141 0.348 -15.289 1 77.94 546 MET A CA 1
ATOM 4040 C C . MET A 1 546 ? 21.328 -0.023 -14.414 1 77.94 546 MET A C 1
ATOM 4042 O O . MET A 1 546 ? 22.438 -0.197 -14.914 1 77.94 546 MET A O 1
ATOM 4046 N N . LEU A 1 547 ? 21.094 0.015 -13.133 1 72.19 547 LEU A N 1
ATOM 4047 C CA . LEU A 1 547 ? 22.047 -0.49 -12.148 1 72.19 547 LEU A CA 1
ATOM 4048 C C . LEU A 1 547 ? 21.438 -1.64 -11.352 1 72.19 547 LEU A C 1
ATOM 4050 O O . LEU A 1 547 ? 20.219 -1.691 -11.156 1 72.19 547 LEU A O 1
ATOM 4054 N N . GLN A 1 548 ? 22.344 -2.629 -11.133 1 64.19 548 GLN A N 1
ATOM 4055 C CA . GLN A 1 548 ? 21.812 -3.725 -10.328 1 64.19 548 GLN A CA 1
ATOM 4056 C C . GLN A 1 548 ? 21.016 -3.199 -9.133 1 64.19 548 GLN A C 1
ATOM 4058 O O . GLN A 1 548 ? 21.5 -2.332 -8.398 1 64.19 548 GLN A O 1
ATOM 4063 N N . PRO A 1 549 ? 19.766 -3.686 -9.133 1 59.84 549 PRO A N 1
ATOM 4064 C CA . PRO A 1 549 ? 18.953 -3.195 -8.023 1 59.84 549 PRO A CA 1
ATOM 4065 C C . PRO A 1 549 ? 19.422 -3.725 -6.668 1 59.84 549 PRO A C 1
ATOM 4067 O O . PRO A 1 549 ? 19.906 -4.855 -6.578 1 59.84 549 PRO A O 1
ATOM 4070 N N . TYR A 1 550 ? 19.734 -2.932 -5.781 1 52.97 550 TYR A N 1
ATOM 4071 C CA . TYR A 1 550 ? 20.062 -3.355 -4.426 1 52.97 550 TYR A CA 1
ATOM 4072 C C . TYR A 1 550 ? 18.812 -3.697 -3.639 1 52.97 550 TYR A C 1
ATOM 4074 O O . TYR A 1 550 ? 18.891 -4.324 -2.58 1 52.97 550 TYR A O 1
ATOM 4082 N N . ALA A 1 551 ? 17.641 -3.143 -3.934 1 47 551 ALA A N 1
ATOM 4083 C CA . ALA A 1 551 ? 16.328 -3.461 -3.344 1 47 551 ALA A CA 1
ATOM 4084 C C . ALA A 1 551 ? 15.266 -3.596 -4.418 1 47 551 ALA A C 1
ATOM 4086 O O . ALA A 1 551 ? 15.328 -2.934 -5.457 1 47 551 ALA A O 1
ATOM 4087 N N . SER A 1 552 ? 14.75 -4.793 -4.574 1 45 552 SER A N 1
ATOM 4088 C CA . SER A 1 552 ? 13.672 -4.891 -5.555 1 45 552 SER A CA 1
ATOM 4089 C C . SER A 1 552 ? 12.68 -3.742 -5.395 1 45 552 SER A C 1
ATOM 4091 O O . SER A 1 552 ? 12.195 -3.482 -4.293 1 45 552 SER A O 1
ATOM 4093 N N . ASP A 1 553 ? 12.883 -2.645 -5.969 1 46.31 553 ASP A N 1
ATOM 4094 C CA . ASP A 1 553 ? 11.898 -1.568 -5.949 1 46.31 553 ASP A CA 1
ATOM 4095 C C . ASP A 1 553 ? 10.5 -2.098 -6.25 1 46.31 553 ASP A C 1
ATOM 4097 O O . ASP A 1 553 ? 9.75 -1.483 -7.012 1 46.31 553 ASP A O 1
ATOM 4101 N N . ASN A 1 554 ? 10.07 -3.424 -5.875 1 42.34 554 ASN A N 1
ATOM 4102 C CA . ASN A 1 554 ? 8.742 -3.945 -6.164 1 42.34 554 ASN A CA 1
ATOM 4103 C C . ASN A 1 554 ? 7.707 -3.428 -5.168 1 42.34 554 ASN A C 1
ATOM 4105 O O . ASN A 1 554 ? 7.973 -3.363 -3.969 1 42.34 554 ASN A O 1
ATOM 4109 N N . MET B 1 1 ? 11.406 23.578 17.922 1 41.28 1 MET B N 1
ATOM 4110 C CA . MET B 1 1 ? 11.281 22.641 19.031 1 41.28 1 MET B CA 1
ATOM 4111 C C . MET B 1 1 ? 11.703 21.234 18.594 1 41.28 1 MET B C 1
ATOM 4113 O O . MET B 1 1 ? 10.961 20.547 17.875 1 41.28 1 MET B O 1
ATOM 4117 N N . ASP B 1 2 ? 12.969 21.031 18.266 1 57.38 2 ASP B N 1
ATOM 4118 C CA . ASP B 1 2 ? 13.445 19.781 17.656 1 57.38 2 ASP B CA 1
ATOM 4119 C C . ASP B 1 2 ? 14.75 19.328 18.312 1 57.38 2 ASP B C 1
ATOM 4121 O O . ASP B 1 2 ? 15.336 20.062 19.109 1 57.38 2 ASP B O 1
ATOM 4125 N N . MET B 1 3 ? 15.031 18.156 18.219 1 54.5 3 MET B N 1
ATOM 4126 C CA . MET B 1 3 ? 16.328 17.609 18.609 1 54.5 3 MET B CA 1
ATOM 4127 C C . MET B 1 3 ? 17.453 18.297 17.859 1 54.5 3 MET B C 1
ATOM 4129 O O . MET B 1 3 ? 17.234 18.891 16.812 1 54.5 3 MET B O 1
ATOM 4133 N N . GLY B 1 4 ? 18.531 18.609 18.516 1 56.5 4 GLY B N 1
ATOM 4134 C CA . GLY B 1 4 ? 19.766 19.141 17.969 1 56.5 4 GLY B CA 1
ATOM 4135 C C . GLY B 1 4 ? 19.969 18.781 16.516 1 56.5 4 GLY B C 1
ATOM 4136 O O . GLY B 1 4 ? 20.406 19.609 15.711 1 56.5 4 GLY B O 1
ATOM 4137 N N . HIS B 1 5 ? 19.547 17.734 16.016 1 70.88 5 HIS B N 1
ATOM 4138 C CA . HIS B 1 5 ? 19.703 17.25 14.648 1 70.88 5 HIS B CA 1
ATOM 4139 C C . HIS B 1 5 ? 18.953 18.141 13.664 1 70.88 5 HIS B C 1
ATOM 4141 O O . HIS B 1 5 ? 19.484 18.469 12.594 1 70.88 5 HIS B O 1
ATOM 4147 N N . THR B 1 6 ? 18 18.812 14.031 1 80.12 6 THR B N 1
ATOM 4148 C CA . THR B 1 6 ? 17.125 19.578 13.141 1 80.12 6 THR B CA 1
ATOM 4149 C C . THR B 1 6 ? 17.672 20.984 12.93 1 80.12 6 THR B C 1
ATOM 4151 O O . THR B 1 6 ? 17.531 21.562 11.852 1 80.12 6 THR B O 1
ATOM 4154 N N . ALA B 1 7 ? 18.422 21.484 13.898 1 85.69 7 ALA B N 1
ATOM 4155 C CA . ALA B 1 7 ? 18.984 22.828 13.781 1 85.69 7 ALA B CA 1
ATOM 4156 C C . ALA B 1 7 ? 20.047 22.891 12.688 1 85.69 7 ALA B C 1
ATOM 4158 O O . ALA B 1 7 ? 20.078 23.844 11.898 1 85.69 7 ALA B O 1
ATOM 4159 N N . SER B 1 8 ? 20.859 21.875 12.641 1 86.75 8 SER B N 1
ATOM 4160 C CA . SER B 1 8 ? 21.938 21.875 11.648 1 86.75 8 SER B CA 1
ATOM 4161 C C . SER B 1 8 ? 21.391 21.672 10.242 1 86.75 8 SER B C 1
ATOM 4163 O O . SER B 1 8 ? 21.938 22.219 9.273 1 86.75 8 SER B O 1
ATOM 4165 N N . THR B 1 9 ? 20.359 20.906 10.133 1 89.81 9 THR B N 1
ATOM 4166 C CA . THR B 1 9 ? 19.719 20.703 8.828 1 89.81 9 THR B CA 1
ATOM 4167 C C . THR B 1 9 ? 19.062 21.984 8.344 1 89.81 9 THR B C 1
ATOM 4169 O O . THR B 1 9 ? 19.094 22.297 7.156 1 89.81 9 THR B O 1
ATOM 4172 N N . ALA B 1 10 ? 18.5 22.703 9.234 1 88.38 10 ALA B N 1
ATOM 4173 C CA . ALA B 1 10 ? 17.766 23.906 8.859 1 88.38 10 ALA B CA 1
ATOM 4174 C C . ALA B 1 10 ? 18.734 25.062 8.586 1 88.38 10 ALA B C 1
ATOM 4176 O O . ALA B 1 10 ? 18.562 25.812 7.621 1 88.38 10 ALA B O 1
ATOM 4177 N N . ALA B 1 11 ? 19.844 25.156 9.422 1 86.12 11 ALA B N 1
ATOM 4178 C CA . ALA B 1 11 ? 20.578 26.406 9.391 1 86.12 11 ALA B CA 1
ATOM 4179 C C . ALA B 1 11 ? 22.078 26.172 9.586 1 86.12 11 ALA B C 1
ATOM 4181 O O . ALA B 1 11 ? 22.844 27.125 9.766 1 86.12 11 ALA B O 1
ATOM 4182 N N . GLY B 1 12 ? 22.516 25 9.539 1 87.25 12 GLY B N 1
ATOM 4183 C CA . GLY B 1 12 ? 23.906 24.703 9.797 1 87.25 12 GLY B CA 1
ATOM 4184 C C . GLY B 1 12 ? 24.859 25.359 8.805 1 87.25 12 GLY B C 1
ATOM 4185 O O . GLY B 1 12 ? 24.516 25.516 7.633 1 87.25 12 GLY B O 1
ATOM 4186 N N . ALA B 1 13 ? 26 25.656 9.289 1 87.38 13 ALA B N 1
ATOM 4187 C CA . ALA B 1 13 ? 27.047 26.234 8.445 1 87.38 13 ALA B CA 1
ATOM 4188 C C . ALA B 1 13 ? 27.609 25.203 7.48 1 87.38 13 ALA B C 1
ATOM 4190 O O . ALA B 1 13 ? 27.344 24 7.625 1 87.38 13 ALA B O 1
ATOM 4191 N N . PHE B 1 14 ? 28.359 25.75 6.621 1 89.19 14 PHE B N 1
ATOM 4192 C CA . PHE B 1 14 ? 29.016 24.922 5.621 1 89.19 14 PHE B CA 1
ATOM 4193 C C . PHE B 1 14 ? 30.203 24.172 6.23 1 89.19 14 PHE B C 1
ATOM 4195 O O . PHE B 1 14 ? 31.109 24.797 6.773 1 89.19 14 PHE B O 1
ATOM 4202 N N . ILE B 1 15 ? 30.141 22.859 6.188 1 91.19 15 ILE B N 1
ATOM 4203 C CA . ILE B 1 15 ? 31.25 22.031 6.637 1 91.19 15 ILE B CA 1
ATOM 4204 C C . ILE B 1 15 ? 31.578 20.984 5.57 1 91.19 15 ILE B C 1
ATOM 4206 O O . ILE B 1 15 ? 30.688 20.234 5.148 1 91.19 15 ILE B O 1
ATOM 4210 N N . ARG B 1 16 ? 32.75 20.891 5.176 1 92.62 16 ARG B N 1
ATOM 4211 C CA . ARG B 1 16 ? 33.188 19.984 4.113 1 92.62 16 ARG B CA 1
ATOM 4212 C C . ARG B 1 16 ? 33.625 18.656 4.688 1 92.62 16 ARG B C 1
ATOM 4214 O O . ARG B 1 16 ? 34 18.562 5.863 1 92.62 16 ARG B O 1
ATOM 4221 N N . ASN B 1 17 ? 33.531 17.625 3.861 1 91.88 17 ASN B N 1
ATOM 4222 C CA . ASN B 1 17 ? 34.094 16.312 4.098 1 91.88 17 ASN B CA 1
ATOM 4223 C C . ASN B 1 17 ? 33.5 15.656 5.34 1 91.88 17 ASN B C 1
ATOM 4225 O O . ASN B 1 17 ? 34.25 15.164 6.199 1 91.88 17 ASN B O 1
ATOM 4229 N N . VAL B 1 18 ? 32.281 15.82 5.477 1 93.69 18 VAL B N 1
ATOM 4230 C CA . VAL B 1 18 ? 31.562 15.125 6.543 1 93.69 18 VAL B CA 1
ATOM 4231 C C . VAL B 1 18 ? 31 13.805 6.02 1 93.69 18 VAL B C 1
ATOM 4233 O O . VAL B 1 18 ? 30.609 13.703 4.852 1 93.69 18 VAL B O 1
ATOM 4236 N N . SER B 1 19 ? 31.062 12.758 6.828 1 94.19 19 SER B N 1
ATOM 4237 C CA . SER B 1 19 ? 30.484 11.453 6.5 1 94.19 19 SER B CA 1
ATOM 4238 C C . SER B 1 19 ? 30 10.734 7.75 1 94.19 19 SER B C 1
ATOM 4240 O O . SER B 1 19 ? 30.281 11.164 8.875 1 94.19 19 SER B O 1
ATOM 4242 N N . TYR B 1 20 ? 29.141 9.812 7.609 1 94.81 20 TYR B N 1
ATOM 4243 C CA . TYR B 1 20 ? 28.75 8.898 8.68 1 94.81 20 TYR B CA 1
ATOM 4244 C C . TYR B 1 20 ? 29.453 7.559 8.531 1 94.81 20 TYR B C 1
ATOM 4246 O O . TYR B 1 20 ? 29.062 6.727 7.715 1 94.81 20 TYR B O 1
ATOM 4254 N N . LYS B 1 21 ? 30.438 7.328 9.297 1 93.56 21 LYS B N 1
ATOM 4255 C CA . LYS B 1 21 ? 31.25 6.113 9.234 1 93.56 21 LYS B CA 1
ATOM 4256 C C . LYS B 1 21 ? 31.781 5.879 7.82 1 93.56 21 LYS B C 1
ATOM 4258 O O . LYS B 1 21 ? 31.766 4.75 7.328 1 93.56 21 LYS B O 1
ATOM 4263 N N . GLY B 1 22 ? 32.031 6.945 7.137 1 93.19 22 GLY B N 1
ATOM 4264 C CA . GLY B 1 22 ? 32.562 6.863 5.785 1 93.19 22 GLY B CA 1
ATOM 4265 C C . GLY B 1 22 ? 31.484 6.875 4.715 1 93.19 22 GLY B C 1
ATOM 4266 O O . GLY B 1 22 ? 31.781 6.984 3.525 1 93.19 22 GLY B O 1
ATOM 4267 N N . LEU B 1 23 ? 30.297 6.805 5.098 1 94.81 23 LEU B N 1
ATOM 4268 C CA . LEU B 1 23 ? 29.188 6.785 4.152 1 94.81 23 LEU B CA 1
ATOM 4269 C C . LEU B 1 23 ? 28.656 8.195 3.902 1 94.81 23 LEU B C 1
ATOM 4271 O O . LEU B 1 23 ? 28.609 9.016 4.82 1 94.81 23 LEU B O 1
ATOM 4275 N N . GLY B 1 24 ? 28.25 8.422 2.656 1 93 24 GLY B N 1
ATOM 4276 C CA . GLY B 1 24 ? 27.656 9.695 2.271 1 93 24 GLY B CA 1
ATOM 4277 C C . GLY B 1 24 ? 28.594 10.867 2.455 1 93 24 GLY B C 1
ATOM 4278 O O . GLY B 1 24 ? 28.219 11.883 3.061 1 93 24 GLY B O 1
ATOM 4279 N N . PRO B 1 25 ? 29.75 10.703 2.055 1 92.31 25 PRO B N 1
ATOM 4280 C CA . PRO B 1 25 ? 30.672 11.844 2.197 1 92.31 25 PRO B CA 1
ATOM 4281 C C . PRO B 1 25 ? 30.234 13.055 1.378 1 92.31 25 PRO B C 1
ATOM 4283 O O . PRO B 1 25 ? 29.734 12.898 0.263 1 92.31 25 PRO B O 1
ATOM 4286 N N . GLY B 1 26 ? 30.359 14.211 2.006 1 90.69 26 GLY B N 1
ATOM 4287 C CA . GLY B 1 26 ? 30.016 15.43 1.288 1 90.69 26 GLY B CA 1
ATOM 4288 C C . GLY B 1 26 ? 30.031 16.656 2.174 1 90.69 26 GLY B C 1
ATOM 4289 O O . GLY B 1 26 ? 30.688 16.688 3.217 1 90.69 26 GLY B O 1
ATOM 4290 N N . THR B 1 27 ? 29.5 17.625 1.625 1 88.44 27 THR B N 1
ATOM 4291 C CA . THR B 1 27 ? 29.344 18.891 2.334 1 88.44 27 THR B CA 1
ATOM 4292 C C . THR B 1 27 ? 27.969 18.984 2.982 1 88.44 27 THR B C 1
ATOM 4294 O O . THR B 1 27 ? 26.953 18.719 2.332 1 88.44 27 THR B O 1
ATOM 4297 N N . ILE B 1 28 ? 28.016 19.266 4.223 1 88.75 28 ILE B N 1
ATOM 4298 C CA . ILE B 1 28 ? 26.734 19.5 4.895 1 88.75 28 ILE B CA 1
ATOM 4299 C C . ILE B 1 28 ? 26.5 20.984 5.062 1 88.75 28 ILE B C 1
ATOM 4301 O O . ILE B 1 28 ? 27.438 21.75 5.324 1 88.75 28 ILE B O 1
ATOM 4305 N N . ARG B 1 29 ? 25.359 21.328 4.773 1 88.19 29 ARG B N 1
ATOM 4306 C CA . ARG B 1 29 ? 24.938 22.719 4.965 1 88.19 29 ARG B CA 1
ATOM 4307 C C . ARG B 1 29 ? 23.438 22.781 5.234 1 88.19 29 ARG B C 1
ATOM 4309 O O . ARG B 1 29 ? 22.656 22.031 4.633 1 88.19 29 ARG B O 1
ATOM 4316 N N . GLY B 1 30 ? 23.094 23.672 6.109 1 87.25 30 GLY B N 1
ATOM 4317 C CA . GLY B 1 30 ? 21.688 23.906 6.34 1 87.25 30 GLY B CA 1
ATOM 4318 C C . GLY B 1 30 ? 21.016 24.688 5.219 1 87.25 30 GLY B C 1
ATOM 4319 O O . GLY B 1 30 ? 21.703 25.266 4.367 1 87.25 30 GLY B O 1
ATOM 4320 N N . GLY B 1 31 ? 19.719 24.656 5.25 1 86.44 31 GLY B N 1
ATOM 4321 C CA . GLY B 1 31 ? 18.938 25.344 4.23 1 86.44 31 GLY B CA 1
ATOM 4322 C C . GLY B 1 31 ? 19.125 26.844 4.25 1 86.44 31 GLY B C 1
ATOM 4323 O O . GLY B 1 31 ? 19.141 27.5 3.197 1 86.44 31 GLY B O 1
ATOM 4324 N N . ALA B 1 32 ? 19.266 27.344 5.457 1 90.06 32 ALA B N 1
ATOM 4325 C CA . ALA B 1 32 ? 19.484 28.781 5.656 1 90.06 32 ALA B CA 1
ATOM 4326 C C . ALA B 1 32 ? 20.656 29.031 6.598 1 90.06 32 ALA B C 1
ATOM 4328 O O . ALA B 1 32 ? 20.469 29.469 7.734 1 90.06 32 ALA B O 1
ATOM 4329 N N . PRO B 1 33 ? 21.812 28.984 6.133 1 88.5 33 PRO B N 1
ATOM 4330 C CA . PRO B 1 33 ? 22.984 28.984 7 1 88.5 33 PRO B CA 1
ATOM 4331 C C . PRO B 1 33 ? 23.188 30.312 7.727 1 88.5 33 PRO B C 1
ATOM 4333 O O . PRO B 1 33 ? 23.875 30.375 8.75 1 88.5 33 PRO B O 1
ATOM 4336 N N . ARG B 1 34 ? 22.641 31.406 7.371 1 89.31 34 ARG B N 1
ATOM 4337 C CA . ARG B 1 34 ? 22.844 32.688 8.023 1 89.31 34 ARG B CA 1
ATOM 4338 C C . ARG B 1 34 ? 21.656 33.062 8.898 1 89.31 34 ARG B C 1
ATOM 4340 O O . ARG B 1 34 ? 21.594 34.156 9.469 1 89.31 34 ARG B O 1
ATOM 4347 N N . ALA B 1 35 ? 20.812 32.125 9.055 1 91.19 35 ALA B N 1
ATOM 4348 C CA . ALA B 1 35 ? 19.672 32.375 9.914 1 91.19 35 ALA B CA 1
ATOM 4349 C C . ALA B 1 35 ? 20.062 32.312 11.391 1 91.19 35 ALA B C 1
ATOM 4351 O O . ALA B 1 35 ? 20.922 31.531 11.789 1 91.19 35 ALA B O 1
ATOM 4352 N N . ARG B 1 36 ? 19.406 33.188 12.188 1 92.06 36 ARG B N 1
ATOM 4353 C CA . ARG B 1 36 ? 19.562 33.125 13.633 1 92.06 36 ARG B CA 1
ATOM 4354 C C . ARG B 1 36 ? 18.641 32.062 14.234 1 92.06 36 ARG B C 1
ATOM 4356 O O . ARG B 1 36 ? 17.484 31.953 13.844 1 92.06 36 ARG B O 1
ATOM 4363 N N . LEU B 1 37 ? 19.25 31.312 15.211 1 92.38 37 LEU B N 1
ATOM 4364 C CA . LEU B 1 37 ? 18.5 30.219 15.812 1 92.38 37 LEU B CA 1
ATOM 4365 C C . LEU B 1 37 ? 18.078 30.578 17.234 1 92.38 37 LEU B C 1
ATOM 4367 O O . LEU B 1 37 ? 18.859 31.125 18 1 92.38 37 LEU B O 1
ATOM 4371 N N . ALA B 1 38 ? 16.797 30.422 17.516 1 93.69 38 ALA B N 1
ATOM 4372 C CA . ALA B 1 38 ? 16.25 30.391 18.875 1 93.69 38 ALA B CA 1
ATOM 4373 C C . ALA B 1 38 ? 15.719 29 19.203 1 93.69 38 ALA B C 1
ATOM 4375 O O . ALA B 1 38 ? 14.945 28.422 18.438 1 93.69 38 ALA B O 1
ATOM 4376 N N . ILE B 1 39 ? 16.203 28.422 20.328 1 92.88 39 ILE B N 1
ATOM 4377 C CA . ILE B 1 39 ? 15.859 27.047 20.672 1 92.88 39 ILE B CA 1
ATOM 4378 C C . ILE B 1 39 ? 14.992 27.031 21.938 1 92.88 39 ILE B C 1
ATOM 4380 O O . ILE B 1 39 ? 15.359 27.641 22.953 1 92.88 39 ILE B O 1
ATOM 4384 N N . TYR B 1 40 ? 13.875 26.406 21.844 1 93.19 40 TYR B N 1
ATOM 4385 C CA . TYR B 1 40 ? 12.953 26.281 22.953 1 93.19 40 TYR B CA 1
ATOM 4386 C C . TYR B 1 40 ? 12.766 24.812 23.344 1 93.19 40 TYR B C 1
ATOM 4388 O O . TYR B 1 40 ? 12.242 24.016 22.562 1 93.19 40 TYR B O 1
ATOM 4396 N N . LYS B 1 41 ? 13.141 24.406 24.469 1 89.88 41 LYS B N 1
ATOM 4397 C CA . LYS B 1 41 ? 13.016 23.031 24.922 1 89.88 41 LYS B CA 1
ATOM 4398 C C . LYS B 1 41 ? 11.617 22.734 25.453 1 89.88 41 LYS B C 1
ATOM 4400 O O . LYS B 1 41 ? 11.133 23.453 26.328 1 89.88 41 LYS B O 1
ATOM 4405 N N . VAL B 1 42 ? 11.047 21.719 24.859 1 90.19 42 VAL B N 1
ATOM 4406 C CA . VAL B 1 42 ? 9.68 21.453 25.281 1 90.19 42 VAL B CA 1
ATOM 4407 C C . VAL B 1 42 ? 9.547 19.984 25.719 1 90.19 42 VAL B C 1
ATOM 4409 O O . VAL B 1 42 ? 8.523 19.594 26.281 1 90.19 42 VAL B O 1
ATOM 4412 N N . CYS B 1 43 ? 10.531 19.125 25.438 1 86.62 43 CYS B N 1
ATOM 4413 C CA . CYS B 1 43 ? 10.492 17.719 25.812 1 86.62 43 CYS B CA 1
ATOM 4414 C C . CYS B 1 43 ? 11.484 17.422 26.922 1 86.62 43 CYS B C 1
ATOM 4416 O O . CYS B 1 43 ? 12.594 17.969 26.922 1 86.62 43 CYS B O 1
ATOM 4418 N N . TRP B 1 44 ? 11.062 16.578 27.797 1 84.06 44 TRP B N 1
ATOM 4419 C CA . TRP B 1 44 ? 11.875 16.234 28.953 1 84.06 44 TRP B CA 1
ATOM 4420 C C . TRP B 1 44 ? 11.977 14.719 29.125 1 84.06 44 TRP B C 1
ATOM 4422 O O . TRP B 1 44 ? 11.125 13.977 28.625 1 84.06 44 TRP B O 1
ATOM 4432 N N . ASN B 1 45 ? 13.102 14.305 29.625 1 76.44 45 ASN B N 1
ATOM 4433 C CA . ASN B 1 45 ? 13.297 12.883 29.875 1 76.44 45 ASN B CA 1
ATOM 4434 C C . ASN B 1 45 ? 12.43 12.398 31.031 1 76.44 45 ASN B C 1
ATOM 4436 O O . ASN B 1 45 ? 12.953 11.977 32.062 1 76.44 45 ASN B O 1
ATOM 4440 N N . VAL B 1 46 ? 11.258 12.609 30.922 1 67.12 46 VAL B N 1
ATOM 4441 C CA . VAL B 1 46 ? 10.258 12.086 31.844 1 67.12 46 VAL B CA 1
ATOM 4442 C C . VAL B 1 46 ? 9.461 10.977 31.172 1 67.12 46 VAL B C 1
ATOM 4444 O O . VAL B 1 46 ? 8.875 11.18 30.109 1 67.12 46 VAL B O 1
ATOM 4447 N N . PHE B 1 47 ? 9.5 9.82 31.812 1 59.22 47 PHE B N 1
ATOM 4448 C CA . PHE B 1 47 ? 8.781 8.633 31.359 1 59.22 47 PHE B CA 1
ATOM 4449 C C . PHE B 1 47 ? 9.117 8.32 29.906 1 59.22 47 PHE B C 1
ATOM 4451 O O . PHE B 1 47 ? 8.227 8.094 29.094 1 59.22 47 PHE B O 1
ATOM 4458 N N . GLY B 1 48 ? 10.375 8.422 29.594 1 59.38 48 GLY B N 1
ATOM 4459 C CA . GLY B 1 48 ? 10.812 8 28.281 1 59.38 48 GLY B CA 1
ATOM 4460 C C . GLY B 1 48 ? 10.75 9.117 27.25 1 59.38 48 GLY B C 1
ATOM 4461 O O . GLY B 1 48 ? 10.875 8.867 26.047 1 59.38 48 GLY B O 1
ATOM 4462 N N . GLY B 1 49 ? 10.633 10.43 27.734 1 64.56 49 GLY B N 1
ATOM 4463 C CA . GLY B 1 49 ? 10.641 11.562 26.828 1 64.56 49 GLY B CA 1
ATOM 4464 C C . GLY B 1 49 ? 9.25 12.117 26.547 1 64.56 49 GLY B C 1
ATOM 4465 O O . GLY B 1 49 ? 8.484 11.523 25.781 1 64.56 49 GLY B O 1
ATOM 4466 N N . GLN B 1 50 ? 8.797 13.055 27.25 1 71.88 50 GLN B N 1
ATOM 4467 C CA . GLN B 1 50 ? 7.469 13.633 27.094 1 71.88 50 GLN B CA 1
ATOM 4468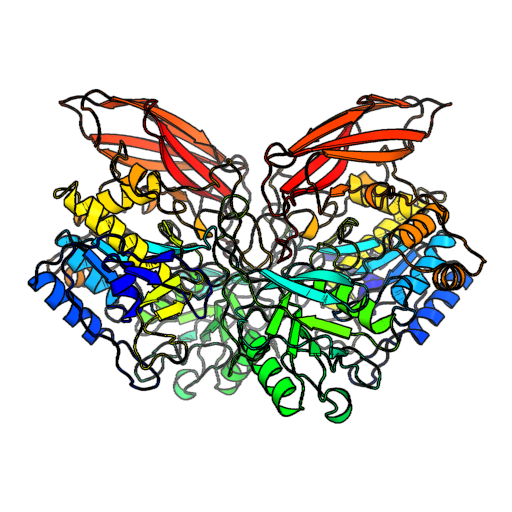 C C . GLN B 1 50 ? 7.547 15.117 26.766 1 71.88 50 GLN B C 1
ATOM 4470 O O . GLN B 1 50 ? 8.391 15.836 27.312 1 71.88 50 GLN B O 1
ATOM 4475 N N . CYS B 1 51 ? 6.766 15.438 25.781 1 83.31 51 CYS B N 1
ATOM 4476 C CA . CYS B 1 51 ? 6.59 16.828 25.406 1 83.31 51 CYS B CA 1
ATOM 4477 C C . CYS B 1 51 ? 5.195 17.328 25.781 1 83.31 51 CYS B C 1
ATOM 4479 O O . CYS B 1 51 ? 4.234 17.094 25.047 1 83.31 51 CYS B O 1
ATOM 4481 N N . SER B 1 52 ? 5.059 18.031 26.906 1 83.62 52 SER B N 1
ATOM 4482 C CA . SER B 1 52 ? 3.74 18.438 27.375 1 83.62 52 SER B CA 1
ATOM 4483 C C . SER B 1 52 ? 3.18 19.594 26.562 1 83.62 52 SER B C 1
ATOM 4485 O O . SER B 1 52 ? 3.93 20.469 26.125 1 83.62 52 SER B O 1
ATOM 4487 N N . SER B 1 53 ? 1.851 19.656 26.469 1 86.62 53 SER B N 1
ATOM 4488 C CA . SER B 1 53 ? 1.171 20.734 25.766 1 86.62 53 SER B CA 1
ATOM 4489 C C . SER B 1 53 ? 1.436 22.078 26.422 1 86.62 53 SER B C 1
ATOM 4491 O O . SER B 1 53 ? 1.557 23.094 25.734 1 86.62 53 SER B O 1
ATOM 4493 N N . ALA B 1 54 ? 1.502 22.125 27.734 1 88.62 54 ALA B N 1
ATOM 4494 C CA . ALA B 1 54 ? 1.75 23.375 28.453 1 88.62 54 ALA B CA 1
ATOM 4495 C C . ALA B 1 54 ? 3.117 23.953 28.094 1 88.62 54 ALA B C 1
ATOM 4497 O O . ALA B 1 54 ? 3.258 25.156 27.906 1 88.62 54 ALA B O 1
ATOM 4498 N N . ASP B 1 55 ? 4.062 23.078 28.031 1 90.31 55 ASP B N 1
ATOM 4499 C CA . ASP B 1 55 ? 5.406 23.531 27.688 1 90.31 55 ASP B CA 1
ATOM 4500 C C . ASP B 1 55 ? 5.461 24 26.234 1 90.31 55 ASP B C 1
ATOM 4502 O O . ASP B 1 55 ? 6.164 24.969 25.906 1 90.31 55 ASP B O 1
ATOM 4506 N N . MET B 1 56 ? 4.773 23.328 25.406 1 92.06 56 MET B N 1
ATOM 4507 C CA . MET B 1 56 ? 4.719 23.734 24 1 92.06 56 MET B CA 1
ATOM 4508 C C . MET B 1 56 ? 4.07 25.109 23.859 1 92.06 56 MET B C 1
ATOM 4510 O O . MET B 1 56 ? 4.57 25.953 23.109 1 92.06 56 MET B O 1
ATOM 4514 N N . LEU B 1 57 ? 2.961 25.297 24.578 1 94.5 57 LEU B N 1
ATOM 4515 C CA . LEU B 1 57 ? 2.275 26.594 24.5 1 94.5 57 LEU B CA 1
ATOM 4516 C C . LEU B 1 57 ? 3.166 27.703 25.031 1 94.5 57 LEU B C 1
ATOM 4518 O O . LEU B 1 57 ? 3.188 28.812 24.469 1 94.5 57 LEU B O 1
ATOM 4522 N N . LYS B 1 58 ? 3.869 27.422 26.094 1 95.62 58 LYS B N 1
ATOM 4523 C CA . LYS B 1 58 ? 4.809 28.406 26.609 1 95.62 58 LYS B CA 1
ATOM 4524 C C . LYS B 1 58 ? 5.898 28.719 25.594 1 95.62 58 LYS B C 1
ATOM 4526 O O . LYS B 1 58 ? 6.273 29.875 25.406 1 95.62 58 LYS B O 1
ATOM 4531 N N . ALA B 1 59 ? 6.402 27.688 25 1 95.75 59 ALA B N 1
ATOM 4532 C CA . ALA B 1 59 ? 7.43 27.875 23.969 1 95.75 59 ALA B CA 1
ATOM 4533 C C . ALA B 1 59 ? 6.91 28.719 22.812 1 95.75 59 ALA B C 1
ATOM 4535 O O . ALA B 1 59 ? 7.629 29.578 22.297 1 95.75 59 ALA B O 1
ATOM 4536 N N . PHE B 1 60 ? 5.715 28.5 22.391 1 97 60 PHE B N 1
ATOM 4537 C CA . PHE B 1 60 ? 5.102 29.312 21.344 1 97 60 PHE B CA 1
ATOM 4538 C C . PHE B 1 60 ? 5.016 30.781 21.766 1 97 60 PHE B C 1
ATOM 4540 O O . PHE B 1 60 ? 5.332 31.672 20.984 1 97 60 PHE B O 1
ATOM 4547 N N . ASP B 1 61 ? 4.562 31 22.969 1 97.25 61 ASP B N 1
ATOM 4548 C CA . ASP B 1 61 ? 4.449 32.375 23.484 1 97.25 61 ASP B CA 1
ATOM 4549 C C . ASP B 1 61 ? 5.801 33.062 23.469 1 97.25 61 ASP B C 1
ATOM 4551 O O . ASP B 1 61 ? 5.895 34.25 23.062 1 97.25 61 ASP B O 1
ATOM 4555 N N . GLU B 1 62 ? 6.754 32.375 23.953 1 97.56 62 GLU B N 1
ATOM 4556 C CA . GLU B 1 62 ? 8.094 32.938 23.984 1 97.56 62 GLU B CA 1
ATOM 4557 C C . GLU B 1 62 ? 8.617 33.219 22.578 1 97.56 62 GLU B C 1
ATOM 4559 O O . GLU B 1 62 ? 9.258 34.25 22.344 1 97.56 62 GLU B O 1
ATOM 4564 N N . ALA B 1 63 ? 8.438 32.312 21.703 1 97.5 63 ALA B N 1
ATOM 4565 C CA . ALA B 1 63 ? 8.883 32.5 20.312 1 97.5 63 ALA B CA 1
ATOM 4566 C C . ALA B 1 63 ? 8.211 33.688 19.672 1 97.5 63 ALA B C 1
ATOM 4568 O O . ALA B 1 63 ? 8.852 34.438 18.938 1 97.5 63 ALA B O 1
ATOM 4569 N N . ILE B 1 64 ? 6.91 33.875 19.875 1 97.69 64 ILE B N 1
ATOM 4570 C CA . ILE B 1 64 ? 6.164 35 19.359 1 97.69 64 ILE B CA 1
ATOM 4571 C C . ILE B 1 64 ? 6.738 36.312 19.938 1 97.69 64 ILE B C 1
ATOM 4573 O O . ILE B 1 64 ? 6.938 37.281 19.203 1 97.69 64 ILE B O 1
ATOM 4577 N N . TYR B 1 65 ? 6.957 36.25 21.219 1 97.62 65 TYR B N 1
ATOM 4578 C CA . TYR B 1 65 ? 7.539 37.406 21.891 1 97.62 65 TYR B CA 1
ATOM 4579 C C . TYR B 1 65 ? 8.898 37.75 21.297 1 97.62 65 TYR B C 1
ATOM 4581 O O . TYR B 1 65 ? 9.211 38.906 21.094 1 97.62 65 TYR B O 1
ATOM 4589 N N . ASP B 1 66 ? 9.672 36.75 21.031 1 97.06 66 ASP B N 1
ATOM 4590 C CA . ASP B 1 66 ? 11.023 36.938 20.5 1 97.06 66 ASP B CA 1
ATOM 4591 C C . ASP B 1 66 ? 10.984 37.406 19.062 1 97.06 66 ASP B C 1
ATOM 4593 O O . ASP B 1 66 ? 11.984 37.906 18.531 1 97.06 66 ASP B O 1
ATOM 4597 N N . GLY B 1 67 ? 9.867 37.281 18.391 1 95.94 67 GLY B N 1
ATOM 4598 C CA . GLY B 1 67 ? 9.703 37.75 17.031 1 95.94 67 GLY B CA 1
ATOM 4599 C C . GLY B 1 67 ? 10.367 36.875 15.992 1 95.94 67 GLY B C 1
ATOM 4600 O O . GLY B 1 67 ? 10.961 37.375 15.031 1 95.94 67 GLY B O 1
ATOM 4601 N N . VAL B 1 68 ? 10.336 35.594 16.188 1 96.19 68 VAL B N 1
ATOM 4602 C CA . VAL B 1 68 ? 10.938 34.688 15.219 1 96.19 68 VAL B CA 1
ATOM 4603 C C . VAL B 1 68 ? 10.156 34.75 13.906 1 96.19 68 VAL B C 1
ATOM 4605 O O . VAL B 1 68 ? 9.008 35.219 13.883 1 96.19 68 VAL B O 1
ATOM 4608 N N . ASP B 1 69 ? 10.797 34.312 12.82 1 95.88 69 ASP B N 1
ATOM 4609 C CA . ASP B 1 69 ? 10.172 34.375 11.508 1 95.88 69 ASP B CA 1
ATOM 4610 C C . ASP B 1 69 ? 9.531 33.031 11.141 1 95.88 69 ASP B C 1
ATOM 4612 O O . ASP B 1 69 ? 8.547 33 10.414 1 95.88 69 ASP B O 1
ATOM 4616 N N . VAL B 1 70 ? 10.148 32 11.602 1 97.06 70 VAL B N 1
ATOM 4617 C CA . VAL B 1 70 ? 9.695 30.641 11.297 1 97.06 70 VAL B CA 1
ATOM 4618 C C . VAL B 1 70 ? 9.836 29.766 12.531 1 97.06 70 VAL B C 1
ATOM 4620 O O . VAL B 1 70 ? 10.797 29.906 13.297 1 97.06 70 VAL B O 1
ATOM 4623 N N . LEU B 1 71 ? 8.875 28.922 12.773 1 96.81 71 LEU B N 1
ATOM 4624 C CA . LEU B 1 71 ? 8.93 27.906 13.82 1 96.81 71 LEU B CA 1
ATOM 4625 C C . LEU B 1 71 ? 8.992 26.5 13.211 1 96.81 71 LEU B C 1
ATOM 4627 O O . LEU B 1 71 ? 8.211 26.172 12.32 1 96.81 71 LEU B O 1
ATOM 4631 N N . SER B 1 72 ? 9.898 25.688 13.641 1 96.31 72 SER B N 1
ATOM 4632 C CA . SER B 1 72 ? 10.094 24.312 13.195 1 96.31 72 SER B CA 1
ATOM 4633 C C . SER B 1 72 ? 9.836 23.312 14.32 1 96.31 72 SER B C 1
ATOM 4635 O O . SER B 1 72 ? 10.5 23.359 15.359 1 96.31 72 SER B O 1
ATOM 4637 N N . LEU B 1 73 ? 8.859 22.422 14.117 1 94.44 73 LEU B N 1
ATOM 4638 C CA . LEU B 1 73 ? 8.484 21.453 15.148 1 94.44 73 LEU B CA 1
ATOM 4639 C C . LEU B 1 73 ? 8.461 20.031 14.578 1 94.44 73 LEU B C 1
ATOM 4641 O O . LEU B 1 73 ? 7.715 19.75 13.641 1 94.44 73 LEU B O 1
ATOM 4645 N N . SER B 1 74 ? 9.227 19.203 15.148 1 91 74 SER B N 1
ATOM 4646 C CA . SER B 1 74 ? 9.227 17.781 14.773 1 91 74 SER B CA 1
ATOM 4647 C C . SER B 1 74 ? 8.523 16.938 15.828 1 91 74 SER B C 1
ATOM 4649 O O . SER B 1 74 ? 9.062 15.914 16.266 1 91 74 SER B O 1
ATOM 4651 N N . ILE B 1 75 ? 7.438 17.406 16.297 1 85.44 75 ILE B N 1
ATOM 4652 C CA . ILE B 1 75 ? 6.668 16.75 17.359 1 85.44 75 ILE B CA 1
ATOM 4653 C C . ILE B 1 75 ? 5.227 16.547 16.891 1 85.44 75 ILE B C 1
ATOM 4655 O O . ILE B 1 75 ? 4.703 17.344 16.109 1 85.44 75 ILE B O 1
ATOM 4659 N N . GLY B 1 76 ? 4.727 15.469 17.188 1 79.19 76 GLY B N 1
ATOM 4660 C CA . GLY B 1 76 ? 3.322 15.203 16.906 1 79.19 76 GLY B CA 1
ATOM 4661 C C . GLY B 1 76 ? 2.613 14.523 18.078 1 79.19 76 GLY B C 1
ATOM 4662 O O . GLY B 1 76 ? 3.201 14.328 19.141 1 79.19 76 GLY B O 1
ATOM 4663 N N . SER B 1 77 ? 1.319 14.414 17.844 1 76.75 77 SER B N 1
ATOM 4664 C CA . SER B 1 77 ? 0.496 13.719 18.812 1 76.75 77 SER B CA 1
ATOM 4665 C C . SER B 1 77 ? 0.276 12.266 18.422 1 76.75 77 SER B C 1
ATOM 4667 O O . SER B 1 77 ? 0.786 11.812 17.391 1 76.75 77 SER B O 1
ATOM 4669 N N . SER B 1 78 ? -0.234 11.445 19.312 1 79.06 78 SER B N 1
ATOM 4670 C CA . SER B 1 78 ? -0.592 10.07 19 1 79.06 78 SER B CA 1
ATOM 4671 C C . SER B 1 78 ? -2.033 9.969 18.5 1 79.06 78 SER B C 1
ATOM 4673 O O . SER B 1 78 ? -2.877 10.789 18.875 1 79.06 78 SER B O 1
ATOM 4675 N N . ILE B 1 79 ? -2.291 9.164 17.547 1 87.25 79 ILE B N 1
ATOM 4676 C CA . ILE B 1 79 ? -3.658 8.844 17.141 1 87.25 79 ILE B CA 1
ATOM 4677 C C . ILE B 1 79 ? -4.383 8.156 18.312 1 87.25 79 ILE B C 1
ATOM 4679 O O . ILE B 1 79 ? -3.846 7.227 18.922 1 87.25 79 ILE B O 1
ATOM 4683 N N . PRO B 1 80 ? -5.523 8.555 18.594 1 92.44 80 PRO B N 1
ATOM 4684 C CA . PRO B 1 80 ? -6.395 9.492 17.875 1 92.44 80 PRO B CA 1
ATOM 4685 C C . PRO B 1 80 ? -6.027 10.953 18.125 1 92.44 80 PRO B C 1
ATOM 4687 O O . PRO B 1 80 ? -5.422 11.273 19.141 1 92.44 80 PRO B O 1
ATOM 4690 N N . LEU B 1 81 ? -6.496 11.828 17.219 1 92 81 LEU B N 1
ATOM 4691 C CA . LEU B 1 81 ? -6.129 13.242 17.266 1 92 81 LEU B CA 1
ATOM 4692 C C . LEU B 1 81 ? -7.137 14.047 18.078 1 92 81 LEU B C 1
ATOM 4694 O O . LEU B 1 81 ? -8.289 13.641 18.219 1 92 81 LEU B O 1
ATOM 4698 N N . PHE B 1 82 ? -6.652 15.148 18.594 1 92.38 82 PHE B N 1
ATOM 4699 C CA . PHE B 1 82 ? -7.52 16.141 19.219 1 92.38 82 PHE B CA 1
ATOM 4700 C C . PHE B 1 82 ? -8.047 17.125 18.188 1 92.38 82 PHE B C 1
ATOM 4702 O O . PHE B 1 82 ? -7.426 17.328 17.141 1 92.38 82 PHE B O 1
ATOM 4709 N N . SER B 1 83 ? -9.211 17.656 18.5 1 93.81 83 SER B N 1
ATOM 4710 C CA . SER B 1 83 ? -9.75 18.672 17.594 1 93.81 83 SER B CA 1
ATOM 4711 C C . SER B 1 83 ? -8.867 19.906 17.562 1 93.81 83 SER B C 1
ATOM 4713 O O . SER B 1 83 ? -8.07 20.141 18.469 1 93.81 83 SER B O 1
ATOM 4715 N N . ASP B 1 84 ? -9.102 20.766 16.594 1 93.69 84 ASP B N 1
ATOM 4716 C CA . ASP B 1 84 ? -8.281 21.953 16.359 1 93.69 84 ASP B CA 1
ATOM 4717 C C . ASP B 1 84 ? -8.422 22.953 17.5 1 93.69 84 ASP B C 1
ATOM 4719 O O . ASP B 1 84 ? -7.562 23.828 17.672 1 93.69 84 ASP B O 1
ATOM 4723 N N . ILE B 1 85 ? -9.539 22.844 18.266 1 93.12 85 ILE B N 1
ATOM 4724 C CA . ILE B 1 85 ? -9.812 23.844 19.281 1 93.12 85 ILE B CA 1
ATOM 4725 C C . ILE B 1 85 ? -9.516 23.25 20.672 1 93.12 85 ILE B C 1
ATOM 4727 O O . ILE B 1 85 ? -9.742 23.906 21.688 1 93.12 85 ILE B O 1
ATOM 4731 N N . ASP B 1 86 ? -9.141 21.953 20.688 1 91.31 86 ASP B N 1
ATOM 4732 C CA . ASP B 1 86 ? -8.828 21.312 21.969 1 91.31 86 ASP B CA 1
ATOM 4733 C C . ASP B 1 86 ? -7.453 21.734 22.469 1 91.31 86 ASP B C 1
ATOM 4735 O O . ASP B 1 86 ? -6.434 21.453 21.844 1 91.31 86 ASP B O 1
ATOM 4739 N N . GLU B 1 87 ? -7.34 22.266 23.609 1 86.81 87 GLU B N 1
ATOM 4740 C CA . GLU B 1 87 ? -6.102 22.828 24.141 1 86.81 87 GLU B CA 1
ATOM 4741 C C . GLU B 1 87 ? -5.09 21.719 24.453 1 86.81 87 GLU B C 1
ATOM 4743 O O . GLU B 1 87 ? -3.9 22 24.609 1 86.81 87 GLU B O 1
ATOM 4748 N N . ARG B 1 88 ? -5.555 20.609 24.656 1 89 88 ARG B N 1
ATOM 4749 C CA . ARG B 1 88 ? -4.637 19.5 24.859 1 89 88 ARG B CA 1
ATOM 4750 C C . ARG B 1 88 ? -3.729 19.297 23.656 1 89 88 ARG B C 1
ATOM 4752 O O . ARG B 1 88 ? -2.68 18.656 23.75 1 89 88 ARG B O 1
ATOM 4759 N N . ASP B 1 89 ? -4.188 19.797 22.406 1 90.44 89 ASP B N 1
ATOM 4760 C CA . ASP B 1 89 ? -3.297 19.938 21.266 1 90.44 89 ASP B CA 1
ATOM 4761 C C . ASP B 1 89 ? -2.588 21.281 21.266 1 90.44 89 ASP B C 1
ATOM 4763 O O . ASP B 1 89 ? -2.961 22.188 20.516 1 90.44 89 ASP B O 1
ATOM 4767 N N . GLY B 1 90 ? -1.533 21.344 21.984 1 91.88 90 GLY B N 1
ATOM 4768 C CA . GLY B 1 90 ? -0.784 22.578 22.125 1 91.88 90 GLY B CA 1
ATOM 4769 C C . GLY B 1 90 ? -0.174 23.062 20.828 1 91.88 90 GLY B C 1
ATOM 4770 O O . GLY B 1 90 ? 0.045 24.266 20.641 1 91.88 90 GLY B O 1
ATOM 4771 N N . ILE B 1 91 ? 0.074 22.125 19.922 1 95.19 91 ILE B N 1
ATOM 4772 C CA . ILE B 1 91 ? 0.702 22.5 18.656 1 95.19 91 ILE B CA 1
ATOM 4773 C C . ILE B 1 91 ? -0.298 23.266 17.781 1 95.19 91 ILE B C 1
ATOM 4775 O O . ILE B 1 91 ? 0.022 24.328 17.25 1 95.19 91 ILE B O 1
ATOM 4779 N N . ALA B 1 92 ? -1.502 22.734 17.641 1 96.12 92 ALA B N 1
ATOM 4780 C CA . ALA B 1 92 ? -2.516 23.406 16.828 1 96.12 92 ALA B CA 1
ATOM 4781 C C . ALA B 1 92 ? -2.844 24.781 17.391 1 96.12 92 ALA B C 1
ATOM 4783 O O . ALA B 1 92 ? -2.947 25.766 16.641 1 96.12 92 ALA B O 1
ATOM 4784 N N . THR B 1 93 ? -2.975 24.906 18.719 1 96.31 93 THR B N 1
ATOM 4785 C CA . THR B 1 93 ? -3.32 26.156 19.375 1 96.31 93 THR B CA 1
ATOM 4786 C C . THR B 1 93 ? -2.189 27.172 19.234 1 96.31 93 THR B C 1
ATOM 4788 O O . THR B 1 93 ? -2.416 28.312 18.828 1 96.31 93 THR B O 1
ATOM 4791 N N . GLY B 1 94 ? -1.039 26.703 19.656 1 96.81 94 GLY B N 1
ATOM 4792 C CA . GLY B 1 94 ? 0.111 27.578 19.562 1 96.81 94 GLY B CA 1
ATOM 4793 C C . GLY B 1 94 ? 0.398 28.047 18.156 1 96.81 94 GLY B C 1
ATOM 4794 O O . GLY B 1 94 ? 0.74 29.203 17.922 1 96.81 94 GLY B O 1
ATOM 4795 N N . SER B 1 95 ? 0.29 27.156 17.219 1 97.81 95 SER B N 1
ATOM 4796 C CA . SER B 1 95 ? 0.532 27.5 15.82 1 97.81 95 SER B CA 1
ATOM 4797 C C . SER B 1 95 ? -0.484 28.516 15.32 1 97.81 95 SER B C 1
ATOM 4799 O O . SER B 1 95 ? -0.158 29.359 14.484 1 97.81 95 SER B O 1
ATOM 4801 N N . PHE B 1 96 ? -1.75 28.406 15.703 1 98.31 96 PHE B N 1
ATOM 4802 C CA . PHE B 1 96 ? -2.758 29.375 15.32 1 98.31 96 PHE B CA 1
ATOM 4803 C C . PHE B 1 96 ? -2.316 30.781 15.711 1 98.31 96 PHE B C 1
ATOM 4805 O O . PHE B 1 96 ? -2.391 31.719 14.898 1 98.31 96 PHE B O 1
ATOM 4812 N N . HIS B 1 97 ? -1.869 30.953 16.906 1 97.94 97 HIS B N 1
ATOM 4813 C CA . HIS B 1 97 ? -1.443 32.25 17.406 1 97.94 97 HIS B CA 1
ATOM 4814 C C . HIS B 1 97 ? -0.207 32.75 16.672 1 97.94 97 HIS B C 1
ATOM 4816 O O . HIS B 1 97 ? -0.104 33.938 16.359 1 97.94 97 HIS B O 1
ATOM 4822 N N . ALA B 1 98 ? 0.717 31.844 16.453 1 98.44 98 ALA B N 1
ATOM 4823 C CA . ALA B 1 98 ? 1.928 32.219 15.727 1 98.44 98 ALA B CA 1
ATOM 4824 C C . ALA B 1 98 ? 1.601 32.656 14.305 1 98.44 98 ALA B C 1
ATOM 4826 O O . ALA B 1 98 ? 2.072 33.719 13.852 1 98.44 98 ALA B O 1
ATOM 4827 N N . VAL B 1 99 ? 0.823 31.906 13.633 1 98.5 99 VAL B N 1
ATOM 4828 C CA . VAL B 1 99 ? 0.472 32.188 12.242 1 98.5 99 VAL B CA 1
ATOM 4829 C C . VAL B 1 99 ? -0.323 33.469 12.156 1 98.5 99 VAL B C 1
ATOM 4831 O O . VAL B 1 99 ? -0.164 34.25 11.211 1 98.5 99 VAL B O 1
ATOM 4834 N N . ALA B 1 100 ? -1.185 33.719 13.109 1 97.56 100 ALA B N 1
ATOM 4835 C CA . ALA B 1 100 ? -1.942 34.969 13.164 1 97.56 100 ALA B CA 1
ATOM 4836 C C . ALA B 1 100 ? -1.01 36.156 13.242 1 97.56 100 ALA B C 1
ATOM 4838 O O . ALA B 1 100 ? -1.403 37.281 12.914 1 97.56 100 ALA B O 1
ATOM 4839 N N . ARG B 1 101 ? 0.183 36 13.68 1 97.31 101 ARG B N 1
ATOM 4840 C CA . ARG B 1 101 ? 1.162 37.062 13.805 1 97.31 101 ARG B CA 1
ATOM 4841 C C . ARG B 1 101 ? 2.184 37 12.672 1 97.31 101 ARG B C 1
ATOM 4843 O O . ARG B 1 101 ? 3.229 37.656 12.742 1 97.31 101 ARG B O 1
ATOM 4850 N N . GLY B 1 102 ? 1.928 36.156 11.68 1 97.69 102 GLY B N 1
ATOM 4851 C CA . GLY B 1 102 ? 2.742 36.125 10.477 1 97.69 102 GLY B CA 1
ATOM 4852 C C . GLY B 1 102 ? 3.908 35.156 10.555 1 97.69 102 GLY B C 1
ATOM 4853 O O . GLY B 1 102 ? 4.809 35.188 9.719 1 97.69 102 GLY B O 1
ATOM 4854 N N . ILE B 1 103 ? 3.943 34.344 11.57 1 98.31 103 ILE B N 1
ATOM 4855 C CA . ILE B 1 103 ? 5.02 33.375 11.742 1 98.31 103 ILE B CA 1
ATOM 4856 C C . ILE B 1 103 ? 4.617 32.062 11.125 1 98.31 103 ILE B C 1
ATOM 4858 O O . ILE B 1 103 ? 3.623 31.453 11.539 1 98.31 103 ILE B O 1
ATOM 4862 N N . THR B 1 104 ? 5.348 31.594 10.125 1 98.5 104 THR B N 1
ATOM 4863 C CA . THR B 1 104 ? 5.07 30.297 9.531 1 98.5 104 THR B CA 1
ATOM 4864 C C . THR B 1 104 ? 5.484 29.172 10.477 1 98.5 104 THR B C 1
ATOM 4866 O O . THR B 1 104 ? 6.578 29.203 11.039 1 98.5 104 THR B O 1
ATOM 4869 N N . VAL B 1 105 ? 4.613 28.188 10.68 1 98.44 105 VAL B N 1
ATOM 4870 C CA . VAL B 1 105 ? 4.895 27.047 11.539 1 98.44 105 VAL B CA 1
ATOM 4871 C C . VAL B 1 105 ? 5.012 25.781 10.688 1 98.44 105 VAL B C 1
ATOM 4873 O O . VAL B 1 105 ? 4.059 25.391 10.016 1 98.44 105 VAL B O 1
ATOM 4876 N N . VAL B 1 106 ? 6.156 25.156 10.688 1 98.38 106 VAL B N 1
ATOM 4877 C CA . VAL B 1 106 ? 6.469 23.938 9.945 1 98.38 106 VAL B CA 1
ATOM 4878 C C . VAL B 1 106 ? 6.52 22.75 10.898 1 98.38 106 VAL B C 1
ATOM 4880 O O . VAL B 1 106 ? 7.289 22.75 11.859 1 98.38 106 VAL B O 1
ATOM 4883 N N . CYS B 1 107 ? 5.684 21.734 10.688 1 97.62 107 CYS B N 1
ATOM 4884 C CA . CYS B 1 107 ? 5.621 20.562 11.547 1 97.62 107 CYS B CA 1
ATOM 4885 C C . CYS B 1 107 ? 5.785 19.281 10.734 1 97.62 107 CYS B C 1
ATOM 4887 O O . CYS B 1 107 ? 5.465 19.25 9.547 1 97.62 107 CYS B O 1
ATOM 4889 N N . GLY B 1 108 ? 6.293 18.25 11.391 1 97.56 108 GLY B N 1
ATOM 4890 C CA . GLY B 1 108 ? 6.332 16.938 10.758 1 97.56 108 GLY B CA 1
ATOM 4891 C C . GLY B 1 108 ? 4.973 16.266 10.68 1 97.56 108 GLY B C 1
ATOM 4892 O O . GLY B 1 108 ? 4.125 16.469 11.555 1 97.56 108 GLY B O 1
ATOM 4893 N N . ALA B 1 109 ? 4.805 15.398 9.688 1 98.06 109 ALA B N 1
ATOM 4894 C CA . ALA B 1 109 ? 3.551 14.68 9.477 1 98.06 109 ALA B CA 1
ATOM 4895 C C . ALA B 1 109 ? 3.428 13.5 10.438 1 98.06 109 ALA B C 1
ATOM 4897 O O . ALA B 1 109 ? 2.352 12.914 10.578 1 98.06 109 ALA B O 1
ATOM 4898 N N . ALA B 1 110 ? 4.484 13.125 11.117 1 96.62 110 ALA B N 1
ATOM 4899 C CA . ALA B 1 110 ? 4.59 11.961 12 1 96.62 110 ALA B CA 1
ATOM 4900 C C . ALA B 1 110 ? 5.094 10.742 11.242 1 96.62 110 ALA B C 1
ATOM 4902 O O . ALA B 1 110 ? 5.215 10.766 10.016 1 96.62 110 ALA B O 1
ATOM 4903 N N . ASN B 1 111 ? 5.492 9.727 11.969 1 95.12 111 ASN B N 1
ATOM 4904 C CA . ASN B 1 111 ? 6.094 8.523 11.406 1 95.12 111 ASN B CA 1
ATOM 4905 C C . ASN B 1 111 ? 5.211 7.297 11.617 1 95.12 111 ASN B C 1
ATOM 4907 O O . ASN B 1 111 ? 5.711 6.215 11.945 1 95.12 111 ASN B O 1
ATOM 4911 N N . ASP B 1 112 ? 3.922 7.48 11.5 1 94.12 112 ASP B N 1
ATOM 4912 C CA . ASP B 1 112 ? 2.992 6.391 11.781 1 94.12 112 ASP B CA 1
ATOM 4913 C C . ASP B 1 112 ? 2.512 5.738 10.484 1 94.12 112 ASP B C 1
ATOM 4915 O O . ASP B 1 112 ? 1.507 5.023 10.477 1 94.12 112 ASP B O 1
ATOM 4919 N N . GLY B 1 113 ? 3.143 6.07 9.359 1 93.62 113 GLY B N 1
ATOM 4920 C CA . GLY B 1 113 ? 2.797 5.441 8.094 1 93.62 113 GLY B CA 1
ATOM 4921 C C . GLY B 1 113 ? 3.092 3.951 8.07 1 93.62 113 GLY B C 1
ATOM 4922 O O . GLY B 1 113 ? 3.592 3.398 9.055 1 93.62 113 GLY B O 1
ATOM 4923 N N . PRO B 1 114 ? 2.73 3.291 7.016 1 94.19 114 PRO B N 1
ATOM 4924 C CA . PRO B 1 114 ? 2.248 3.881 5.766 1 94.19 114 PRO B CA 1
ATOM 4925 C C . PRO B 1 114 ? 0.727 3.848 5.645 1 94.19 114 PRO B C 1
ATOM 4927 O O . PRO B 1 114 ? 0.182 4.148 4.578 1 94.19 114 PRO B O 1
ATOM 4930 N N . SER B 1 115 ? -0.083 3.525 6.652 1 93.94 115 SER B N 1
ATOM 4931 C CA . SER B 1 115 ? -1.535 3.414 6.57 1 93.94 115 SER B CA 1
ATOM 4932 C C . SER B 1 115 ? -2.184 4.777 6.363 1 93.94 115 SER B C 1
ATOM 4934 O O . SER B 1 115 ? -1.622 5.805 6.758 1 93.94 115 SER B O 1
ATOM 4936 N N . ALA B 1 116 ? -3.352 4.742 5.785 1 95.06 116 ALA B N 1
ATOM 4937 C CA . ALA B 1 116 ? -4.109 5.973 5.566 1 95.06 116 ALA B CA 1
ATOM 4938 C C . ALA B 1 116 ? -4.543 6.594 6.891 1 95.06 116 ALA B C 1
ATOM 4940 O O . ALA B 1 116 ? -4.684 5.891 7.895 1 95.06 116 ALA B O 1
ATOM 4941 N N . GLN B 1 117 ? -4.711 7.902 6.879 1 95.38 117 GLN B N 1
ATOM 4942 C CA . GLN B 1 117 ? -5.305 8.68 7.961 1 95.38 117 GLN B CA 1
ATOM 4943 C C . GLN B 1 117 ? -4.422 8.656 9.203 1 95.38 117 GLN B C 1
ATOM 4945 O O . 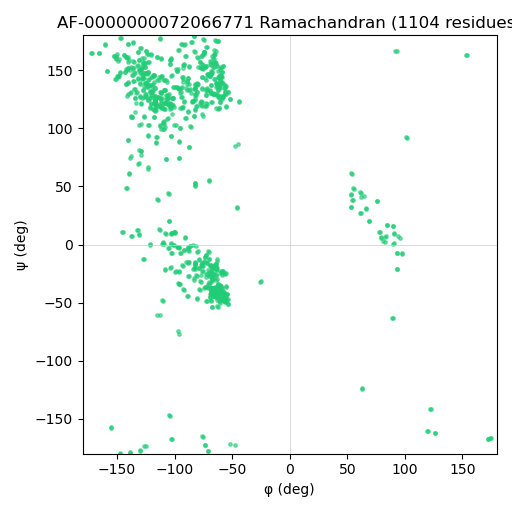GLN B 1 117 ? -4.926 8.664 10.328 1 95.38 117 GLN B O 1
ATOM 4950 N N . THR B 1 118 ? -3.113 8.555 8.977 1 95.94 118 THR B N 1
ATOM 4951 C CA . THR B 1 118 ? -2.182 8.547 10.094 1 95.94 118 THR B CA 1
ATOM 4952 C C . THR B 1 118 ? -1.503 9.906 10.242 1 95.94 118 THR B C 1
ATOM 4954 O O . THR B 1 118 ? -0.794 10.148 11.227 1 95.94 118 THR B O 1
ATOM 4957 N N . VAL B 1 119 ? -1.732 10.797 9.289 1 97.38 119 VAL B N 1
ATOM 4958 C CA . VAL B 1 119 ? -1.066 12.094 9.281 1 97.38 119 VAL B CA 1
ATOM 4959 C C . VAL B 1 119 ? -1.484 12.898 10.508 1 97.38 119 VAL B C 1
ATOM 4961 O O . VAL B 1 119 ? -2.648 12.867 10.914 1 97.38 119 VAL B O 1
ATOM 4964 N N . GLN B 1 120 ? -0.497 13.586 11.102 1 96.5 120 GLN B N 1
ATOM 4965 C CA . GLN B 1 120 ? -0.704 14.477 12.242 1 96.5 120 GLN B CA 1
ATOM 4966 C C . GLN B 1 120 ? -0.444 15.93 11.859 1 96.5 120 GLN B C 1
ATOM 4968 O O . GLN B 1 120 ? -0.127 16.234 10.703 1 96.5 120 GLN B O 1
ATOM 4973 N N . ASN B 1 121 ? -0.685 16.812 12.898 1 97.31 121 ASN B N 1
ATOM 4974 C CA . ASN B 1 121 ? -0.533 18.234 12.625 1 97.31 121 ASN B CA 1
ATOM 4975 C C . ASN B 1 121 ? -1.359 18.672 11.422 1 97.31 121 ASN B C 1
ATOM 4977 O O . ASN B 1 121 ? -0.827 19.25 10.477 1 97.31 121 ASN B O 1
ATOM 4981 N N . THR B 1 122 ? -2.68 18.484 11.539 1 97.38 122 THR B N 1
ATOM 4982 C CA . THR B 1 122 ? -3.535 18.516 10.359 1 97.38 122 THR B CA 1
ATOM 4983 C C . THR B 1 122 ? -4.238 19.859 10.234 1 97.38 122 THR B C 1
ATOM 4985 O O . THR B 1 122 ? -4.984 20.094 9.281 1 97.38 122 THR B O 1
ATOM 4988 N N . ALA B 1 123 ? -4.035 20.812 11.148 1 97.69 123 ALA B N 1
ATOM 4989 C CA . ALA B 1 123 ? -4.684 22.125 11.047 1 97.69 123 ALA B CA 1
ATOM 4990 C C . ALA B 1 123 ? -4.277 22.844 9.766 1 97.69 123 ALA B C 1
ATOM 4992 O O . ALA B 1 123 ? -3.111 22.781 9.359 1 97.69 123 ALA B O 1
ATOM 4993 N N . PRO B 1 124 ? -5.242 23.547 9.133 1 98.31 124 PRO B N 1
ATOM 4994 C CA . PRO B 1 124 ? -4.93 24.156 7.836 1 98.31 124 PRO B CA 1
ATOM 4995 C C . PRO B 1 124 ? -3.873 25.25 7.938 1 98.31 124 PRO B C 1
ATOM 4997 O O . PRO B 1 124 ? -3.264 25.625 6.93 1 98.31 124 PRO B O 1
ATOM 5000 N N . TRP B 1 125 ? -3.639 25.828 9.141 1 98.62 125 TRP B N 1
ATOM 5001 C CA . TRP B 1 125 ? -2.656 26.891 9.281 1 98.62 125 TRP B CA 1
ATOM 5002 C C . TRP B 1 125 ? -1.267 26.328 9.555 1 98.62 125 TRP B C 1
ATOM 5004 O O . TRP B 1 125 ? -0.291 27.078 9.641 1 98.62 125 TRP B O 1
ATOM 5014 N N . ILE B 1 126 ? -1.136 25.031 9.68 1 98.38 126 ILE B N 1
ATOM 5015 C CA . ILE B 1 126 ? 0.156 24.375 9.883 1 98.38 126 ILE B CA 1
ATOM 5016 C C . ILE B 1 126 ? 0.692 23.875 8.539 1 98.38 126 ILE B C 1
ATOM 5018 O O . ILE B 1 126 ? -0.059 23.328 7.73 1 98.38 126 ILE B O 1
ATOM 5022 N N . LEU B 1 127 ? 1.954 24.094 8.242 1 98.81 127 LEU B N 1
ATOM 5023 C CA . LEU B 1 127 ? 2.652 23.484 7.117 1 98.81 127 LEU B CA 1
ATOM 5024 C C . LEU B 1 127 ? 3.219 22.125 7.512 1 98.81 127 LEU B C 1
ATOM 5026 O O . LEU B 1 127 ? 4.246 22.047 8.188 1 98.81 127 LEU B O 1
ATOM 5030 N N . THR B 1 128 ? 2.578 21.062 7.121 1 98.75 128 THR B N 1
ATOM 5031 C CA . THR B 1 128 ? 2.885 19.703 7.531 1 98.75 128 THR B CA 1
ATOM 5032 C C . THR B 1 128 ? 3.785 19.016 6.504 1 98.75 128 THR B C 1
ATOM 5034 O O . THR B 1 128 ? 3.455 18.969 5.316 1 98.75 128 THR B O 1
ATOM 5037 N N . VAL B 1 129 ? 4.855 18.406 6.938 1 98.81 129 VAL B N 1
ATOM 5038 C CA . VAL B 1 129 ? 5.902 17.938 6.039 1 98.81 129 VAL B CA 1
ATOM 5039 C C . VAL B 1 129 ? 6.008 16.422 6.117 1 98.81 129 VAL B C 1
ATOM 5041 O O . VAL B 1 129 ? 6.23 15.859 7.195 1 98.81 129 VAL B O 1
ATOM 5044 N N . ALA B 1 130 ? 5.848 15.75 5.016 1 98.81 130 ALA B N 1
ATOM 5045 C CA . ALA B 1 130 ? 6.129 14.328 4.871 1 98.81 130 ALA B CA 1
ATOM 5046 C C . ALA B 1 130 ? 7.602 14.086 4.551 1 98.81 130 ALA B C 1
ATOM 5048 O O . ALA B 1 130 ? 8.359 15.039 4.34 1 98.81 130 ALA B O 1
ATOM 5049 N N . ALA B 1 131 ? 7.973 12.766 4.52 1 98.56 131 ALA B N 1
ATOM 5050 C CA . ALA B 1 131 ? 9.375 12.422 4.324 1 98.56 131 ALA B CA 1
ATOM 5051 C C . ALA B 1 131 ? 9.562 11.578 3.068 1 98.56 131 ALA B C 1
ATOM 5053 O O . ALA B 1 131 ? 8.781 10.656 2.812 1 98.56 131 ALA B O 1
ATOM 5054 N N . SER B 1 132 ? 10.578 11.898 2.324 1 97.56 132 SER B N 1
ATOM 5055 C CA . SER B 1 132 ? 10.969 11.125 1.155 1 97.56 132 SER B CA 1
ATOM 5056 C C . SER B 1 132 ? 12.422 10.664 1.256 1 97.56 132 SER B C 1
ATOM 5058 O O . SER B 1 132 ? 13.18 11.164 2.09 1 97.56 132 SER B O 1
ATOM 5060 N N . THR B 1 133 ? 12.703 9.711 0.418 1 94.44 133 THR B N 1
ATOM 5061 C CA . THR B 1 133 ? 14.109 9.414 0.16 1 94.44 133 THR B CA 1
ATOM 5062 C C . THR B 1 133 ? 14.734 10.477 -0.734 1 94.44 133 THR B C 1
ATOM 5064 O O . THR B 1 133 ? 14.094 11.484 -1.054 1 94.44 133 THR B O 1
ATOM 5067 N N . MET B 1 134 ? 16 10.344 -0.974 1 90.12 134 MET B N 1
ATOM 5068 C CA . MET B 1 134 ? 16.75 11.219 -1.878 1 90.12 134 MET B CA 1
ATOM 5069 C C . MET B 1 134 ? 17.562 10.406 -2.871 1 90.12 134 MET B C 1
ATOM 5071 O O . MET B 1 134 ? 17.453 9.18 -2.926 1 90.12 134 MET B O 1
ATOM 5075 N N . ASP B 1 135 ? 18.266 11.07 -3.645 1 84.88 135 ASP B N 1
ATOM 5076 C CA . ASP B 1 135 ? 19.062 10.398 -4.668 1 84.88 135 ASP B CA 1
ATOM 5077 C C . ASP B 1 135 ? 20.375 9.875 -4.094 1 84.88 135 ASP B C 1
ATOM 5079 O O . ASP B 1 135 ? 21.453 10.18 -4.609 1 84.88 135 ASP B O 1
ATOM 5083 N N . ARG B 1 136 ? 20.281 9.141 -3.057 1 89.44 136 ARG B N 1
ATOM 5084 C CA . ARG B 1 136 ? 21.406 8.492 -2.4 1 89.44 136 ARG B CA 1
ATOM 5085 C C . ARG B 1 136 ? 21.031 7.109 -1.889 1 89.44 136 ARG B C 1
ATOM 5087 O O . ARG B 1 136 ? 19.938 6.922 -1.344 1 89.44 136 ARG B O 1
ATOM 5094 N N . ALA B 1 137 ? 21.891 6.168 -2.061 1 89.06 137 ALA B N 1
ATOM 5095 C CA . ALA B 1 137 ? 21.656 4.801 -1.597 1 89.06 137 ALA B CA 1
ATOM 5096 C C . ALA B 1 137 ? 22.953 4.188 -1.057 1 89.06 137 ALA B C 1
ATOM 5098 O O . ALA B 1 137 ? 24.047 4.688 -1.327 1 89.06 137 ALA B O 1
ATOM 5099 N N . PHE B 1 138 ? 22.812 3.184 -0.315 1 92.19 138 PHE B N 1
ATOM 5100 C CA . PHE B 1 138 ? 23.938 2.496 0.282 1 92.19 138 PHE B CA 1
ATOM 5101 C C . PHE B 1 138 ? 23.953 1.021 -0.102 1 92.19 138 PHE B C 1
ATOM 5103 O O . PHE B 1 138 ? 23.828 0.149 0.76 1 92.19 138 PHE B O 1
ATOM 5110 N N . PRO B 1 139 ? 24.141 0.758 -1.345 1 91.94 139 PRO B N 1
ATOM 5111 C CA . PRO B 1 139 ? 24.234 -0.646 -1.751 1 91.94 139 PRO B CA 1
ATOM 5112 C C . PRO B 1 139 ? 25.359 -1.392 -1.053 1 91.94 139 PRO B C 1
ATOM 5114 O O . PRO B 1 139 ? 26.438 -0.825 -0.837 1 91.94 139 PRO B O 1
ATOM 5117 N N . THR B 1 140 ? 25.094 -2.553 -0.7 1 93.69 140 THR B N 1
ATOM 5118 C CA . THR B 1 140 ? 26.031 -3.418 0.009 1 93.69 140 THR B CA 1
ATOM 5119 C C . THR B 1 140 ? 26.188 -4.754 -0.713 1 93.69 140 THR B C 1
ATOM 5121 O O . THR B 1 140 ? 25.266 -5.578 -0.706 1 93.69 140 THR B O 1
ATOM 5124 N N . PRO B 1 141 ? 27.328 -4.977 -1.286 1 93.62 141 PRO B N 1
ATOM 5125 C CA . PRO B 1 141 ? 27.516 -6.188 -2.092 1 93.62 141 PRO B CA 1
ATOM 5126 C C . PRO B 1 141 ? 27.531 -7.457 -1.248 1 93.62 141 PRO B C 1
ATOM 5128 O O . PRO B 1 141 ? 28.172 -7.496 -0.189 1 93.62 141 PRO B O 1
ATOM 5131 N N . ILE B 1 142 ? 26.797 -8.391 -1.628 1 95.88 142 ILE B N 1
ATOM 5132 C CA . ILE B 1 142 ? 26.766 -9.766 -1.138 1 95.88 142 ILE B CA 1
ATOM 5133 C C . ILE B 1 142 ? 27.312 -10.703 -2.207 1 95.88 142 ILE B C 1
ATOM 5135 O O . ILE B 1 142 ? 26.641 -11.008 -3.189 1 95.88 142 ILE B O 1
ATOM 5139 N N . THR B 1 143 ? 28.516 -11.156 -2.018 1 96.12 143 THR B N 1
ATOM 5140 C CA . THR B 1 143 ? 29.156 -12.031 -3.004 1 96.12 143 THR B CA 1
ATOM 5141 C C . THR B 1 143 ? 29.125 -13.484 -2.535 1 96.12 143 THR B C 1
ATOM 5143 O O . THR B 1 143 ? 29.688 -13.82 -1.494 1 96.12 143 THR B O 1
ATOM 5146 N N . LEU B 1 144 ? 28.5 -14.312 -3.311 1 97.12 144 LEU B N 1
ATOM 5147 C CA . LEU B 1 144 ? 28.406 -15.727 -2.973 1 97.12 144 LEU B CA 1
ATOM 5148 C C . LEU B 1 144 ? 29.672 -16.469 -3.404 1 97.12 144 LEU B C 1
ATOM 5150 O O . LEU B 1 144 ? 30.469 -15.953 -4.188 1 97.12 144 LEU B O 1
ATOM 5154 N N . GLY B 1 145 ? 29.797 -17.656 -2.898 1 96.69 145 GLY B N 1
ATOM 5155 C CA . GLY B 1 145 ? 30.984 -18.469 -3.186 1 96.69 145 GLY B CA 1
ATOM 5156 C C . GLY B 1 145 ? 31.109 -18.844 -4.652 1 96.69 145 GLY B C 1
ATOM 5157 O O . GLY B 1 145 ? 32.188 -19.188 -5.121 1 96.69 145 GLY B O 1
ATOM 5158 N N . ASN B 1 146 ? 30.062 -18.766 -5.371 1 93.81 146 ASN B N 1
ATOM 5159 C CA . ASN B 1 146 ? 30.109 -19.031 -6.805 1 93.81 146 ASN B CA 1
ATOM 5160 C C . ASN B 1 146 ? 30.375 -17.766 -7.605 1 93.81 146 ASN B C 1
ATOM 5162 O O . ASN B 1 146 ? 30.094 -17.719 -8.805 1 93.81 146 ASN B O 1
ATOM 5166 N N . ASN B 1 147 ? 30.641 -16.688 -6.988 1 93 147 ASN B N 1
ATOM 5167 C CA . ASN B 1 147 ? 31.078 -15.406 -7.535 1 93 147 ASN B CA 1
ATOM 5168 C C . ASN B 1 147 ? 29.906 -14.57 -8.039 1 93 147 ASN B C 1
ATOM 5170 O O . ASN B 1 147 ? 30.094 -13.523 -8.664 1 93 147 ASN B O 1
ATOM 5174 N N . LYS B 1 148 ? 28.781 -15.055 -7.781 1 93 148 LYS B N 1
ATOM 5175 C CA . LYS B 1 148 ? 27.625 -14.188 -8.039 1 93 148 LYS B CA 1
ATOM 5176 C C . LYS B 1 148 ? 27.484 -13.117 -6.961 1 93 148 LYS B C 1
ATOM 5178 O O . LYS B 1 148 ? 27.609 -13.414 -5.77 1 93 148 LYS B O 1
ATOM 5183 N N . THR B 1 149 ? 27.266 -11.898 -7.414 1 93.88 149 THR B N 1
ATOM 5184 C CA . THR B 1 149 ? 27.156 -10.797 -6.465 1 93.88 149 THR B CA 1
ATOM 5185 C C . THR B 1 149 ? 25.766 -10.172 -6.516 1 93.88 149 THR B C 1
ATOM 5187 O O . THR B 1 149 ? 25.25 -9.859 -7.594 1 93.88 149 THR B O 1
ATOM 5190 N N . PHE B 1 150 ? 25.141 -10.141 -5.402 1 93.44 150 PHE B N 1
ATOM 5191 C CA . PHE B 1 150 ? 23.891 -9.406 -5.223 1 93.44 150 PHE B CA 1
ATOM 5192 C C . PHE B 1 150 ? 24.141 -8.109 -4.457 1 93.44 150 PHE B C 1
ATOM 5194 O O . PHE B 1 150 ? 25.188 -7.945 -3.824 1 93.44 150 PHE B O 1
ATOM 5201 N N . LEU B 1 151 ? 23.203 -7.203 -4.625 1 91.94 151 LEU B N 1
ATOM 5202 C CA . LEU B 1 151 ? 23.281 -5.965 -3.855 1 91.94 151 LEU B CA 1
ATOM 5203 C C . LEU B 1 151 ? 22.156 -5.883 -2.838 1 91.94 151 LEU B C 1
ATOM 5205 O O . LEU B 1 151 ? 20.984 -5.996 -3.199 1 91.94 151 LEU B O 1
ATOM 5209 N N . GLY B 1 152 ? 22.5 -5.812 -1.598 1 93.19 152 GLY B N 1
ATOM 5210 C CA . GLY B 1 152 ? 21.594 -5.43 -0.533 1 93.19 152 GLY B CA 1
ATOM 5211 C C . GLY B 1 152 ? 21.781 -4.004 -0.057 1 93.19 152 GLY B C 1
ATOM 5212 O O . GLY B 1 152 ? 22.344 -3.176 -0.778 1 93.19 152 GLY B O 1
ATOM 5213 N N . GLN B 1 153 ? 21.156 -3.727 1.092 1 93.12 153 GLN B N 1
ATOM 5214 C CA . GLN B 1 153 ? 21.344 -2.412 1.697 1 93.12 153 GLN B CA 1
ATOM 5215 C C . GLN B 1 153 ? 21.719 -2.535 3.17 1 93.12 153 GLN B C 1
ATOM 5217 O O . GLN B 1 153 ? 21.219 -3.4 3.881 1 93.12 153 GLN B O 1
ATOM 5222 N N . ALA B 1 154 ? 22.625 -1.758 3.576 1 94.5 154 ALA B N 1
ATOM 5223 C CA . ALA B 1 154 ? 23.078 -1.688 4.965 1 94.5 154 ALA B CA 1
ATOM 5224 C C . ALA B 1 154 ? 23.906 -0.43 5.211 1 94.5 154 ALA B C 1
ATOM 5226 O O . ALA B 1 154 ? 24.203 0.321 4.277 1 94.5 154 ALA B O 1
ATOM 5227 N N . MET B 1 155 ? 24.078 -0.132 6.457 1 94.56 155 MET B N 1
ATOM 5228 C CA . MET B 1 155 ? 25.141 0.779 6.895 1 94.56 155 MET B CA 1
ATOM 5229 C C . MET B 1 155 ? 26.266 0.02 7.598 1 94.56 155 MET B C 1
ATOM 5231 O O . MET B 1 155 ? 26.391 0.088 8.82 1 94.56 155 MET B O 1
ATOM 5235 N N . PHE B 1 156 ? 27 -0.654 6.719 1 93.81 156 PHE B N 1
ATOM 5236 C CA . PHE B 1 156 ? 28.078 -1.491 7.23 1 93.81 156 PHE B CA 1
ATOM 5237 C C . PHE B 1 156 ? 29.422 -1.013 6.703 1 93.81 156 PHE B C 1
ATOM 5239 O O . PHE B 1 156 ? 29.703 -1.107 5.508 1 93.81 156 PHE B O 1
ATOM 5246 N N . THR B 1 157 ? 30.281 -0.566 7.652 1 90.69 157 THR B N 1
ATOM 5247 C CA . THR B 1 157 ? 31.609 -0.094 7.273 1 90.69 157 THR B CA 1
ATOM 5248 C C . THR B 1 157 ? 32.656 -0.702 8.18 1 90.69 157 THR B C 1
ATOM 5250 O O . THR B 1 157 ? 33.812 -0.216 8.227 1 90.69 157 THR B O 1
ATOM 5253 N N . GLY B 1 158 ? 32.281 -1.664 8.906 1 86.88 158 GLY B N 1
ATOM 5254 C CA . GLY B 1 158 ? 33.219 -2.336 9.781 1 86.88 158 GLY B CA 1
ATOM 5255 C C . GLY B 1 158 ? 34.188 -3.234 9.039 1 86.88 158 GLY B C 1
ATOM 5256 O O . GLY B 1 158 ? 34.312 -3.154 7.816 1 86.88 158 GLY B O 1
ATOM 5257 N N . LYS B 1 159 ? 34.938 -3.965 9.773 1 83.81 159 LYS B N 1
ATOM 5258 C CA . LYS B 1 159 ? 35.938 -4.852 9.188 1 83.81 159 LYS B CA 1
ATOM 5259 C C . LYS B 1 159 ? 35.281 -5.863 8.242 1 83.81 159 LYS B C 1
ATOM 5261 O O . LYS B 1 159 ? 34.281 -6.496 8.594 1 83.81 159 LYS B O 1
ATOM 5266 N N . GLU B 1 160 ? 35.812 -5.84 7.043 1 81.88 160 GLU B N 1
ATOM 5267 C CA . GLU B 1 160 ? 35.281 -6.805 6.078 1 81.88 160 GLU B CA 1
ATOM 5268 C C . GLU B 1 160 ? 35.562 -8.234 6.527 1 81.88 160 GLU B C 1
ATOM 5270 O O . GLU B 1 160 ? 36.625 -8.531 7.062 1 81.88 160 GLU B O 1
ATOM 5275 N N . ILE B 1 161 ? 34.562 -8.984 6.32 1 80.62 161 ILE B N 1
ATOM 5276 C CA . ILE B 1 161 ? 34.719 -10.398 6.625 1 80.62 161 ILE B CA 1
ATOM 5277 C C . ILE B 1 161 ? 34.938 -11.188 5.336 1 80.62 161 ILE B C 1
ATOM 5279 O O . ILE B 1 161 ? 34.281 -10.93 4.324 1 80.62 161 ILE B O 1
ATOM 5283 N N . GLY B 1 162 ? 36.125 -11.766 5.117 1 91.44 162 GLY B N 1
ATOM 5284 C CA . GLY B 1 162 ? 36.312 -12.625 3.961 1 91.44 162 GLY B CA 1
ATOM 5285 C C . GLY B 1 162 ? 35.219 -13.641 3.783 1 91.44 162 GLY B C 1
ATOM 5286 O O . GLY B 1 162 ? 34.125 -13.5 4.367 1 91.44 162 GLY B O 1
ATOM 5287 N N . PHE B 1 163 ? 35.375 -14.508 2.891 1 97.19 163 PHE B N 1
ATOM 5288 C CA . PHE B 1 163 ? 34.375 -15.547 2.674 1 97.19 163 PHE B CA 1
ATOM 5289 C C . PHE B 1 163 ? 34.156 -16.375 3.941 1 97.19 163 PHE B C 1
ATOM 5291 O O . PHE B 1 163 ? 35.125 -16.797 4.574 1 97.19 163 PHE B O 1
ATOM 5298 N N . ARG B 1 164 ? 32.938 -16.484 4.336 1 97.81 164 ARG B N 1
ATOM 5299 C CA . ARG B 1 164 ? 32.5 -17.281 5.473 1 97.81 164 ARG B CA 1
ATOM 5300 C C . ARG B 1 164 ? 31.359 -18.219 5.066 1 97.81 164 ARG B C 1
ATOM 5302 O O . ARG B 1 164 ? 30.734 -18.031 4.02 1 97.81 164 ARG B O 1
ATOM 5309 N N . GLY B 1 165 ? 31.188 -19.25 5.918 1 98.06 165 GLY B N 1
ATOM 5310 C CA . GLY B 1 165 ? 30.031 -20.109 5.688 1 98.06 165 GLY B CA 1
ATOM 5311 C C . GLY B 1 165 ? 28.719 -19.359 5.75 1 98.06 165 GLY B C 1
ATOM 5312 O O . GLY B 1 165 ? 28.578 -18.375 6.48 1 98.06 165 GLY B O 1
ATOM 5313 N N . LEU B 1 166 ? 27.812 -19.75 4.949 1 98.25 166 LEU B N 1
ATOM 5314 C CA . LEU B 1 166 ? 26.469 -19.188 4.855 1 98.25 166 LEU B CA 1
ATOM 5315 C C . LEU B 1 166 ? 25.422 -20.234 5.215 1 98.25 166 LEU B C 1
ATOM 5317 O O . LEU B 1 166 ? 25.422 -21.344 4.676 1 98.25 166 LEU B O 1
ATOM 5321 N N . VAL B 1 167 ? 24.516 -19.844 6.168 1 97.25 167 VAL B N 1
ATOM 5322 C CA . VAL B 1 167 ? 23.578 -20.859 6.625 1 97.25 167 VAL B CA 1
ATOM 5323 C C . VAL B 1 167 ? 22.172 -20.266 6.707 1 97.25 167 VAL B C 1
ATOM 5325 O O . VAL B 1 167 ? 22.016 -19.078 7.012 1 97.25 167 VAL B O 1
ATOM 5328 N N . TYR B 1 168 ? 21.188 -20.984 6.336 1 96.75 168 TYR B N 1
ATOM 5329 C CA . TYR B 1 168 ? 19.781 -20.781 6.656 1 96.75 168 TYR B CA 1
ATOM 5330 C C . TYR B 1 168 ? 19.281 -21.828 7.645 1 96.75 168 TYR B C 1
ATOM 5332 O O . TYR B 1 168 ? 19.281 -23.031 7.34 1 96.75 168 TYR B O 1
ATOM 5340 N N . PRO B 1 169 ? 18.891 -21.328 8.812 1 94.69 169 PRO B N 1
ATOM 5341 C CA . PRO B 1 169 ? 18.453 -22.328 9.789 1 94.69 169 PRO B CA 1
ATOM 5342 C C . PRO B 1 169 ? 17.172 -23.031 9.367 1 94.69 169 PRO B C 1
ATOM 5344 O O . PRO B 1 169 ? 16.188 -22.391 8.992 1 94.69 169 PRO B O 1
ATOM 5347 N N . GLU B 1 170 ? 17.188 -24.328 9.422 1 89.69 170 GLU B N 1
ATOM 5348 C CA . GLU B 1 170 ? 16 -25.125 9.117 1 89.69 170 GLU B CA 1
ATOM 5349 C C . GLU B 1 170 ? 15.594 -25.984 10.312 1 89.69 170 GLU B C 1
ATOM 5351 O O . GLU B 1 170 ? 16.438 -26.531 11.016 1 89.69 170 GLU B O 1
ATOM 5356 N N . ALA B 1 171 ? 14.352 -25.859 10.625 1 85.06 171 ALA B N 1
ATOM 5357 C CA . ALA B 1 171 ? 13.82 -26.641 11.742 1 85.06 171 ALA B CA 1
ATOM 5358 C C . ALA B 1 171 ? 13.609 -28.094 11.344 1 85.06 171 ALA B C 1
ATOM 5360 O O . ALA B 1 171 ? 13.438 -28.406 10.164 1 85.06 171 ALA B O 1
ATOM 5361 N N . SER B 1 172 ? 13.75 -28.812 12.547 1 78.5 172 SER B N 1
ATOM 5362 C CA . SER B 1 172 ? 13.367 -30.219 12.359 1 78.5 172 SER B CA 1
ATOM 5363 C C . SER B 1 172 ? 11.852 -30.391 12.414 1 78.5 172 SER B C 1
ATOM 5365 O O . SER B 1 172 ? 11.156 -29.578 13.023 1 78.5 172 SER B O 1
ATOM 5367 N N . GLY B 1 173 ? 11.289 -31.188 11.531 1 71.19 173 GLY B N 1
ATOM 5368 C CA . GLY B 1 173 ? 9.859 -31.438 11.609 1 71.19 173 GLY B CA 1
ATOM 5369 C C . GLY B 1 173 ? 9.125 -31.078 10.328 1 71.19 173 GLY B C 1
ATOM 5370 O O . GLY B 1 173 ? 9.672 -31.234 9.234 1 71.19 173 GLY B O 1
ATOM 5371 N N . LEU B 1 174 ? 7.906 -30.516 10.648 1 68.5 174 LEU B N 1
ATOM 5372 C CA . LEU B 1 174 ? 6.992 -30.422 9.516 1 68.5 174 LEU B CA 1
ATOM 5373 C C . LEU B 1 174 ? 7.117 -29.062 8.844 1 68.5 174 LEU B C 1
ATOM 5375 O O . LEU B 1 174 ? 6.68 -28.875 7.703 1 68.5 174 LEU B O 1
ATOM 5379 N N . ASP B 1 175 ? 7.734 -28.047 9.594 1 74.69 175 ASP B N 1
ATOM 5380 C CA . ASP B 1 175 ? 7.945 -26.75 8.961 1 74.69 175 ASP B CA 1
ATOM 5381 C C . ASP B 1 175 ? 9.422 -26.359 9 1 74.69 175 ASP B C 1
ATOM 5383 O O . ASP B 1 175 ? 9.859 -25.656 9.906 1 74.69 175 ASP B O 1
ATOM 5387 N N . PRO B 1 176 ? 10.039 -26.672 7.98 1 77.94 176 PRO B N 1
ATOM 5388 C CA . PRO B 1 176 ? 11.469 -26.391 7.957 1 77.94 176 PRO B CA 1
ATOM 5389 C C . PRO B 1 176 ? 11.773 -24.891 8.031 1 77.94 176 PRO B C 1
ATOM 5391 O O . PRO B 1 176 ? 12.875 -24.5 8.422 1 77.94 176 PRO B O 1
ATOM 5394 N N . ASN B 1 177 ? 10.805 -24.062 7.762 1 79.38 177 ASN B N 1
ATOM 5395 C CA . ASN B 1 177 ? 11.047 -22.625 7.703 1 79.38 177 ASN B CA 1
ATOM 5396 C C . ASN B 1 177 ? 10.891 -21.969 9.07 1 79.38 177 ASN B C 1
ATOM 5398 O O . ASN B 1 177 ? 11.266 -20.812 9.258 1 79.38 177 ASN B O 1
ATOM 5402 N N . ALA B 1 178 ? 10.492 -22.703 10.031 1 79.25 178 ALA B N 1
ATOM 5403 C CA . ALA B 1 178 ? 10.164 -22.141 11.344 1 79.25 178 ALA B CA 1
ATOM 5404 C C . ALA B 1 178 ? 11.414 -21.625 12.047 1 79.25 178 ALA B C 1
ATOM 5406 O O . ALA B 1 178 ? 11.352 -20.672 12.828 1 79.25 178 ALA B O 1
ATOM 5407 N N . ALA B 1 179 ? 12.531 -22.141 11.703 1 86.25 179 ALA B N 1
ATOM 5408 C CA . ALA B 1 179 ? 13.766 -21.781 12.398 1 86.25 179 ALA B CA 1
ATOM 5409 C C . ALA B 1 179 ? 14.414 -20.547 11.766 1 86.25 179 ALA B C 1
ATOM 5411 O O . ALA B 1 179 ? 15.297 -19.938 12.367 1 86.25 179 ALA B O 1
ATOM 5412 N N . GLY B 1 180 ? 13.969 -20.219 10.602 1 91.81 180 GLY B N 1
ATOM 5413 C CA . GLY B 1 180 ? 14.625 -19.141 9.875 1 91.81 180 GLY B CA 1
ATOM 5414 C C . GLY B 1 180 ? 13.844 -17.844 9.875 1 91.81 180 GLY B C 1
ATOM 5415 O O . GLY B 1 180 ? 14.055 -16.984 9.023 1 91.81 180 GLY B O 1
ATOM 5416 N N . VAL B 1 181 ? 12.906 -17.688 10.844 1 92.69 181 VAL B N 1
ATOM 5417 C CA . VAL B 1 181 ? 12.148 -16.453 10.992 1 92.69 181 VAL B CA 1
ATOM 5418 C C . VAL B 1 181 ? 12.945 -15.461 11.828 1 92.69 181 VAL B C 1
ATOM 5420 O O . VAL B 1 181 ? 13.242 -15.711 12.992 1 92.69 181 VAL B O 1
ATOM 5423 N N . CYS B 1 182 ? 13.211 -14.273 11.289 1 95.44 182 CYS B N 1
ATOM 5424 C CA . CYS B 1 182 ? 14.203 -13.359 11.836 1 95.44 182 CYS B CA 1
ATOM 5425 C C . CYS B 1 182 ? 13.852 -12.961 13.266 1 95.44 182 CYS B C 1
ATOM 5427 O O . CYS B 1 182 ? 14.727 -12.914 14.133 1 95.44 182 CYS B O 1
ATOM 5429 N N . GLN B 1 183 ? 12.539 -12.672 13.516 1 92 183 GLN B N 1
ATOM 5430 C CA . GLN B 1 183 ? 12.164 -12.164 14.828 1 92 183 GLN B CA 1
ATOM 5431 C C . GLN B 1 183 ? 12.055 -13.297 15.852 1 92 183 GLN B C 1
ATOM 5433 O O . GLN B 1 183 ? 11.875 -13.055 17.047 1 92 183 GLN B O 1
ATOM 5438 N N . SER B 1 184 ? 12.195 -14.547 15.391 1 91.81 184 SER B N 1
ATOM 5439 C CA . SER B 1 184 ? 12.141 -15.719 16.266 1 91.81 184 SER B CA 1
ATOM 5440 C C . SER B 1 184 ? 13.156 -16.781 15.836 1 91.81 184 SER B C 1
ATOM 5442 O O . SER B 1 184 ? 12.82 -17.953 15.719 1 91.81 184 SER B O 1
ATOM 5444 N N . LEU B 1 185 ? 14.32 -16.359 15.633 1 93.12 185 LEU B N 1
ATOM 5445 C CA . LEU B 1 185 ? 15.375 -17.25 15.156 1 93.12 185 LEU B CA 1
ATOM 5446 C C . LEU B 1 185 ? 15.656 -18.344 16.172 1 93.12 185 LEU B C 1
ATOM 5448 O O . LEU B 1 185 ? 15.75 -18.078 17.375 1 93.12 185 LEU B O 1
ATOM 5452 N N . SER B 1 186 ? 15.656 -19.547 15.766 1 89.81 186 SER B N 1
ATOM 5453 C CA . SER B 1 186 ? 16.109 -20.703 16.531 1 89.81 186 SER B CA 1
ATOM 5454 C C . SER B 1 186 ? 17.406 -21.266 15.977 1 89.81 186 SER B C 1
ATOM 5456 O O . SER B 1 186 ? 17.406 -22 14.984 1 89.81 186 SER B O 1
ATOM 5458 N N . LEU B 1 187 ? 18.531 -21.016 16.719 1 92.75 187 LEU B N 1
ATOM 5459 C CA . LEU B 1 187 ? 19.844 -21.312 16.141 1 92.75 187 LEU B CA 1
ATOM 5460 C C . LEU B 1 187 ? 20.531 -22.422 16.938 1 92.75 187 LEU B C 1
ATOM 5462 O O . LEU B 1 187 ? 20.359 -22.531 18.141 1 92.75 187 LEU B O 1
ATOM 5466 N N . ASN B 1 188 ? 21.188 -23.25 16.203 1 91.25 188 ASN B N 1
ATOM 5467 C CA . ASN B 1 188 ? 22.219 -24.125 16.766 1 91.25 188 ASN B CA 1
ATOM 5468 C C . ASN B 1 188 ? 23.594 -23.453 16.766 1 91.25 188 ASN B C 1
ATOM 5470 O O . ASN B 1 188 ? 24.203 -23.281 15.719 1 91.25 188 ASN B O 1
ATOM 5474 N N . ALA B 1 189 ? 24.062 -23.234 17.906 1 91.06 189 ALA B N 1
ATOM 5475 C CA . ALA B 1 189 ? 25.281 -22.438 18.062 1 91.06 189 ALA B CA 1
ATOM 5476 C C . ALA B 1 189 ? 26.453 -23.062 17.328 1 91.06 189 ALA B C 1
ATOM 5478 O O . ALA B 1 189 ? 27.266 -22.359 16.719 1 91.06 189 ALA B O 1
ATOM 5479 N N . THR B 1 190 ? 26.531 -24.312 17.312 1 92.38 190 THR B N 1
ATOM 5480 C CA . THR B 1 190 ? 27.641 -25 16.672 1 92.38 190 THR B CA 1
ATOM 5481 C C . THR B 1 190 ? 27.562 -24.844 15.148 1 92.38 190 THR B C 1
ATOM 5483 O O . THR B 1 190 ? 28.594 -24.656 14.492 1 92.38 190 THR B O 1
ATOM 5486 N N . LEU B 1 191 ? 26.422 -24.781 14.695 1 91.25 191 LEU B N 1
ATOM 5487 C CA . LEU B 1 191 ? 26.234 -24.734 13.25 1 91.25 191 LEU B CA 1
ATOM 5488 C C . LEU B 1 191 ? 26.406 -23.312 12.727 1 91.25 191 LEU B C 1
ATOM 5490 O O . LEU B 1 191 ? 26.75 -23.109 11.562 1 91.25 191 LEU B O 1
ATOM 5494 N N . VAL B 1 192 ? 26.25 -22.406 13.586 1 95.56 192 VAL B N 1
ATOM 5495 C CA . VAL B 1 192 ? 26.203 -21.031 13.109 1 95.56 192 VAL B CA 1
ATOM 5496 C C . VAL B 1 192 ? 27.516 -20.328 13.414 1 95.56 192 VAL B C 1
ATOM 5498 O O . VAL B 1 192 ? 27.844 -19.297 12.812 1 95.56 192 VAL B O 1
ATOM 5501 N N . ALA B 1 193 ? 28.281 -20.859 14.359 1 96.69 193 ALA B N 1
ATOM 5502 C CA . ALA B 1 193 ? 29.531 -20.219 14.766 1 96.69 193 ALA B CA 1
ATOM 5503 C C . ALA B 1 193 ? 30.406 -19.938 13.555 1 96.69 193 ALA B C 1
ATOM 5505 O O . ALA B 1 193 ? 30.672 -20.812 12.734 1 96.69 193 ALA B O 1
ATOM 5506 N N . GLY B 1 194 ? 30.797 -18.656 13.414 1 96.81 194 GLY B N 1
ATOM 5507 C CA . GLY B 1 194 ? 31.703 -18.234 12.367 1 96.81 194 GLY B CA 1
ATOM 5508 C C . GLY B 1 194 ? 31.031 -18.078 11.016 1 96.81 194 GLY B C 1
ATOM 5509 O O . GLY B 1 194 ? 31.688 -17.859 10 1 96.81 194 GLY B O 1
ATOM 5510 N N . LYS B 1 195 ? 29.766 -18.203 10.945 1 98.12 195 LYS B N 1
ATOM 5511 C CA . LYS B 1 195 ? 29.062 -18.172 9.664 1 98.12 195 LYS B CA 1
ATOM 5512 C C . LYS B 1 195 ? 28.141 -16.969 9.578 1 98.12 195 LYS B C 1
ATOM 5514 O O . LYS B 1 195 ? 27.891 -16.281 10.578 1 98.12 195 LYS B O 1
ATOM 5519 N N . VAL B 1 196 ? 27.766 -16.625 8.367 1 98.06 196 VAL B N 1
ATOM 5520 C CA . VAL B 1 196 ? 26.703 -15.648 8.102 1 98.06 196 VAL B CA 1
ATOM 5521 C C . VAL B 1 196 ? 25.359 -16.344 8.062 1 98.06 196 VAL B C 1
ATOM 5523 O O . VAL B 1 196 ? 25.234 -17.453 7.523 1 98.06 196 VAL B O 1
ATOM 5526 N N . VAL B 1 197 ? 24.312 -15.75 8.664 1 98.25 197 VAL B N 1
ATOM 5527 C CA . VAL B 1 197 ? 22.984 -16.344 8.734 1 98.25 197 VAL B CA 1
ATOM 5528 C C . VAL B 1 197 ? 22.031 -15.594 7.812 1 98.25 197 VAL B C 1
ATOM 5530 O O . VAL B 1 197 ? 22.047 -14.359 7.766 1 98.25 197 VAL B O 1
ATOM 5533 N N . LEU B 1 198 ? 21.25 -16.312 7.008 1 98.06 198 LEU B N 1
ATOM 5534 C CA . LEU B 1 198 ? 20.109 -15.773 6.266 1 98.06 198 LEU B CA 1
ATOM 5535 C C . LEU B 1 198 ? 18.812 -16 7.02 1 98.06 198 LEU B C 1
ATOM 5537 O O . LEU B 1 198 ? 18.578 -17.094 7.555 1 98.06 198 LEU B O 1
ATOM 5541 N N . CYS B 1 199 ? 17.969 -15.047 7.148 1 97.31 199 CYS B N 1
ATOM 5542 C CA . CYS B 1 199 ? 16.641 -15.219 7.715 1 97.31 199 CYS B CA 1
ATOM 5543 C C . CYS B 1 199 ? 15.609 -14.383 6.957 1 97.31 199 CYS B C 1
ATOM 5545 O O . CYS B 1 199 ? 15.977 -13.516 6.164 1 97.31 199 CYS B O 1
ATOM 5547 N N . PHE B 1 200 ? 14.352 -14.719 7.09 1 95.88 200 PHE B N 1
ATOM 5548 C CA . PHE B 1 200 ? 13.234 -14.031 6.453 1 95.88 200 PHE B CA 1
ATOM 5549 C C . PHE B 1 200 ? 12.297 -13.43 7.496 1 95.88 200 PHE B C 1
ATOM 5551 O O . PHE B 1 200 ? 12.148 -13.977 8.594 1 95.88 200 PHE B O 1
ATOM 5558 N N . THR B 1 201 ? 11.711 -12.297 7.199 1 94.44 201 THR B N 1
ATOM 5559 C CA . THR B 1 201 ? 10.734 -11.727 8.117 1 94.44 201 THR B CA 1
ATOM 5560 C C . THR B 1 201 ? 9.648 -10.969 7.352 1 94.44 201 THR B C 1
ATOM 5562 O O . THR B 1 201 ? 9.922 -10.375 6.305 1 94.44 201 THR B O 1
ATOM 5565 N N . SER B 1 202 ? 8.445 -10.961 7.859 1 88.69 202 SER B N 1
ATOM 5566 C CA . SER B 1 202 ? 7.336 -10.188 7.32 1 88.69 202 SER B CA 1
ATOM 5567 C C . SER B 1 202 ? 7.176 -8.859 8.062 1 88.69 202 SER B C 1
ATOM 5569 O O . SER B 1 202 ? 6.328 -8.039 7.699 1 88.69 202 SER B O 1
ATOM 5571 N N . MET B 1 203 ? 7.965 -8.664 9.023 1 84.31 203 MET B N 1
ATOM 5572 C CA . MET B 1 203 ? 7.898 -7.426 9.781 1 84.31 203 MET B CA 1
ATOM 5573 C C . MET B 1 203 ? 8.625 -6.301 9.055 1 84.31 203 MET B C 1
ATOM 5575 O O . MET B 1 203 ? 9.758 -6.48 8.602 1 84.31 203 MET B O 1
ATOM 5579 N N . ALA B 1 204 ? 7.953 -5.238 8.969 1 75.25 204 ALA B N 1
ATOM 5580 C CA . ALA B 1 204 ? 8.547 -4.094 8.289 1 75.25 204 ALA B CA 1
ATOM 5581 C C . ALA B 1 204 ? 9.492 -3.334 9.211 1 75.25 204 ALA B C 1
ATOM 5583 O O . ALA B 1 204 ? 10.469 -2.732 8.758 1 75.25 204 ALA B O 1
ATOM 5584 N N . ARG B 1 205 ? 9.289 -3.404 10.438 1 74.94 205 ARG B N 1
ATOM 5585 C CA . ARG B 1 205 ? 10.016 -2.578 11.391 1 74.94 205 ARG B CA 1
ATOM 5586 C C . ARG B 1 205 ? 11.414 -3.127 11.641 1 74.94 205 ARG B C 1
ATOM 5588 O O . ARG B 1 205 ? 11.648 -4.328 11.5 1 74.94 205 ARG B O 1
ATOM 5595 N N . ARG B 1 206 ? 12.188 -2.312 12.039 1 85.31 206 ARG B N 1
ATOM 5596 C CA . ARG B 1 206 ? 13.609 -2.584 12.227 1 85.31 206 ARG B CA 1
ATOM 5597 C C . ARG B 1 206 ? 13.836 -3.531 13.398 1 85.31 206 ARG B C 1
ATOM 5599 O O . ARG B 1 206 ? 14.891 -4.16 13.508 1 85.31 206 ARG B O 1
ATOM 5606 N N . ALA B 1 207 ? 12.883 -3.752 14.164 1 85.38 207 ALA B N 1
ATOM 5607 C CA . ALA B 1 207 ? 13.023 -4.574 15.359 1 85.38 207 ALA B CA 1
ATOM 5608 C C . ALA B 1 207 ? 13.414 -6.004 15.008 1 85.38 207 ALA B C 1
ATOM 5610 O O . ALA B 1 207 ? 14.164 -6.648 15.742 1 85.38 207 ALA B O 1
ATOM 5611 N N . ALA B 1 208 ? 12.93 -6.453 13.914 1 91.06 208 ALA B N 1
ATOM 5612 C CA . ALA B 1 208 ? 13.266 -7.812 13.5 1 91.06 208 ALA B CA 1
ATOM 5613 C C . ALA B 1 208 ? 14.75 -7.926 13.141 1 91.06 208 ALA B C 1
ATOM 5615 O O . ALA B 1 208 ? 15.391 -8.938 13.43 1 91.06 208 ALA B O 1
ATOM 5616 N N . VAL B 1 209 ? 15.328 -6.91 12.523 1 93.38 209 VAL B N 1
ATOM 5617 C CA . VAL B 1 209 ? 16.734 -6.91 12.109 1 93.38 209 VAL B CA 1
ATOM 5618 C C . VAL B 1 209 ? 17.625 -6.848 13.344 1 93.38 209 VAL B C 1
ATOM 5620 O O . VAL B 1 209 ? 18.594 -7.617 13.461 1 93.38 209 VAL B O 1
ATOM 5623 N N . THR B 1 210 ? 17.266 -5.969 14.258 1 93.62 210 THR B N 1
ATOM 5624 C CA . THR B 1 210 ? 18.094 -5.777 15.445 1 93.62 210 THR B CA 1
ATOM 5625 C C . THR B 1 210 ? 18.062 -7.023 16.328 1 93.62 210 THR B C 1
ATOM 5627 O O . THR B 1 210 ? 19.109 -7.461 16.828 1 93.62 210 THR B O 1
ATOM 5630 N N . SER B 1 211 ? 16.875 -7.582 16.469 1 94.31 211 SER B N 1
ATOM 5631 C CA . SER B 1 211 ? 16.75 -8.789 17.281 1 94.31 211 SER B CA 1
ATOM 5632 C C . SER B 1 211 ? 17.5 -9.961 16.672 1 94.31 211 SER B C 1
ATOM 5634 O O . SER B 1 211 ? 18.203 -10.695 17.359 1 94.31 211 SER B O 1
ATOM 5636 N N . ALA B 1 212 ? 17.359 -10.094 15.414 1 96.81 212 ALA B N 1
ATOM 5637 C CA . ALA B 1 212 ? 18.031 -11.188 14.719 1 96.81 212 ALA B CA 1
ATOM 5638 C C . ALA B 1 212 ? 19.547 -11.031 14.812 1 96.81 212 ALA B C 1
ATOM 5640 O O . ALA B 1 212 ? 20.266 -12.016 15.031 1 96.81 212 ALA B O 1
ATOM 5641 N N . ALA B 1 213 ? 20.016 -9.812 14.641 1 96.81 213 ALA B N 1
ATOM 5642 C CA . ALA B 1 213 ? 21.453 -9.555 14.711 1 96.81 213 ALA B CA 1
ATOM 5643 C C . ALA B 1 213 ? 22.016 -9.922 16.078 1 96.81 213 ALA B C 1
ATOM 5645 O O . ALA B 1 213 ? 23.094 -10.508 16.172 1 96.81 213 ALA B O 1
ATOM 5646 N N . GLU B 1 214 ? 21.328 -9.602 17.094 1 96.31 214 GLU B N 1
ATOM 5647 C CA . GLU B 1 214 ? 21.781 -9.906 18.453 1 96.31 214 GLU B CA 1
ATOM 5648 C C . GLU B 1 214 ? 21.844 -11.414 18.688 1 96.31 214 GLU B C 1
ATOM 5650 O O . GLU B 1 214 ? 22.797 -11.922 19.281 1 96.31 214 GLU B O 1
ATOM 5655 N N . VAL B 1 215 ? 20.812 -12.086 18.203 1 96.81 215 VAL B N 1
ATOM 5656 C CA . VAL B 1 215 ? 20.734 -13.531 18.391 1 96.81 215 VAL B CA 1
ATOM 5657 C C . VAL B 1 215 ? 21.875 -14.211 17.609 1 96.81 215 VAL B C 1
ATOM 5659 O O . VAL B 1 215 ? 22.516 -15.133 18.125 1 96.81 215 VAL B O 1
ATOM 5662 N N . VAL B 1 216 ? 22.125 -13.805 16.391 1 97.69 216 VAL B N 1
ATOM 5663 C CA . VAL B 1 216 ? 23.172 -14.375 15.555 1 97.69 216 VAL B CA 1
ATOM 5664 C C . VAL B 1 216 ? 24.547 -14.109 16.188 1 97.69 216 VAL B C 1
ATOM 5666 O O . VAL B 1 216 ? 25.375 -15.008 16.25 1 97.69 216 VAL B O 1
ATOM 5669 N N . LYS B 1 217 ? 24.734 -12.891 16.625 1 96.19 217 LYS B N 1
ATOM 5670 C CA . LYS B 1 217 ? 25.984 -12.523 17.281 1 96.19 217 LYS B CA 1
ATOM 5671 C C . LYS B 1 217 ? 26.219 -13.359 18.531 1 96.19 217 LYS B C 1
ATOM 5673 O O . LYS B 1 217 ? 27.328 -13.859 18.75 1 96.19 217 LYS B O 1
ATOM 5678 N N . ALA B 1 218 ? 25.219 -13.531 19.328 1 96.31 218 ALA B N 1
ATOM 5679 C CA . ALA B 1 218 ? 25.312 -14.289 20.562 1 96.31 218 ALA B CA 1
ATOM 5680 C C . ALA B 1 218 ? 25.641 -15.758 20.297 1 96.31 218 ALA B C 1
ATOM 5682 O O . ALA B 1 218 ? 26.312 -16.406 21.094 1 96.31 218 ALA B O 1
ATOM 5683 N N . ALA B 1 219 ? 25.219 -16.219 19.188 1 96.94 219 ALA B N 1
ATOM 5684 C CA . ALA B 1 219 ? 25.438 -17.609 18.812 1 96.94 219 ALA B CA 1
ATOM 5685 C C . ALA B 1 219 ? 26.781 -17.797 18.125 1 96.94 219 ALA B C 1
ATOM 5687 O O . ALA B 1 219 ? 27.141 -18.906 17.719 1 96.94 219 ALA B O 1
ATOM 5688 N N . GLY B 1 220 ? 27.484 -16.703 17.969 1 96.69 220 GLY B N 1
ATOM 5689 C CA . GLY B 1 220 ? 28.812 -16.766 17.406 1 96.69 220 GLY B CA 1
ATOM 5690 C C . GLY B 1 220 ? 28.828 -16.531 15.906 1 96.69 220 GLY B C 1
ATOM 5691 O O . GLY B 1 220 ? 29.875 -16.672 15.258 1 96.69 220 GLY B O 1
ATOM 5692 N N . GLY B 1 221 ? 27.719 -16.172 15.352 1 97.5 221 GLY B N 1
ATOM 5693 C CA . GLY B 1 221 ? 27.688 -15.805 13.945 1 97.5 221 GLY B CA 1
ATOM 5694 C C . GLY B 1 221 ? 28.438 -14.523 13.656 1 97.5 221 GLY B C 1
ATOM 5695 O O . GLY B 1 221 ? 28.688 -13.719 14.562 1 97.5 221 GLY B O 1
ATOM 5696 N N . VAL B 1 222 ? 28.766 -14.312 12.359 1 97 222 VAL B N 1
ATOM 5697 C CA . VAL B 1 222 ? 29.641 -13.188 12.062 1 97 222 VAL B CA 1
ATOM 5698 C C . VAL B 1 222 ? 28.938 -12.227 11.102 1 97 222 VAL B C 1
ATOM 5700 O O . VAL B 1 222 ? 29.5 -11.188 10.742 1 97 222 VAL B O 1
ATOM 5703 N N . GLY B 1 223 ? 27.734 -12.531 10.727 1 97.06 223 GLY B N 1
ATOM 5704 C CA . GLY B 1 223 ? 26.953 -11.664 9.852 1 97.06 223 GLY B CA 1
ATOM 5705 C C . GLY B 1 223 ? 25.516 -12.125 9.68 1 97.06 223 GLY B C 1
ATOM 5706 O O . GLY B 1 223 ? 25.172 -13.25 10.039 1 97.06 223 GLY B O 1
ATOM 5707 N N . LEU B 1 224 ? 24.719 -11.211 9.164 1 97.69 224 LEU B N 1
ATOM 5708 C CA . LEU B 1 224 ? 23.297 -11.477 9.008 1 97.69 224 LEU B CA 1
ATOM 5709 C C . LEU B 1 224 ? 22.781 -10.898 7.695 1 97.69 224 LEU B C 1
ATOM 5711 O O . LEU B 1 224 ? 23.109 -9.766 7.332 1 97.69 224 LEU B O 1
ATOM 5715 N N . ILE B 1 225 ? 22.094 -11.672 6.91 1 97 225 ILE B N 1
ATOM 5716 C CA . ILE B 1 225 ? 21.312 -11.219 5.77 1 97 225 ILE B CA 1
ATOM 5717 C C . ILE B 1 225 ? 19.828 -11.352 6.078 1 97 225 ILE B C 1
ATOM 5719 O O . ILE B 1 225 ? 19.359 -12.438 6.426 1 97 225 ILE B O 1
ATOM 5723 N N . VAL B 1 226 ? 19.109 -10.273 6.016 1 96.56 226 VAL B N 1
ATOM 5724 C CA . VAL B 1 226 ? 17.688 -10.266 6.336 1 96.56 226 VAL B CA 1
ATOM 5725 C C . VAL B 1 226 ? 16.875 -10.047 5.062 1 96.56 226 VAL B C 1
ATOM 5727 O O . VAL B 1 226 ? 16.984 -8.992 4.426 1 96.56 226 VAL B O 1
ATOM 5730 N N . ALA B 1 227 ? 16.062 -11.031 4.711 1 95.38 227 ALA B N 1
ATOM 5731 C CA . ALA B 1 227 ? 15.125 -10.891 3.596 1 95.38 227 ALA B CA 1
ATOM 5732 C C . ALA B 1 227 ? 13.773 -10.375 4.078 1 95.38 227 ALA B C 1
ATOM 5734 O O . ALA B 1 227 ? 13.109 -11.023 4.895 1 95.38 227 ALA B O 1
ATOM 5735 N N . LYS B 1 228 ? 13.305 -9.281 3.553 1 93.06 228 LYS B N 1
ATOM 5736 C CA . LYS B 1 228 ? 12.078 -8.641 4.027 1 93.06 228 LYS B CA 1
ATOM 5737 C C . LYS B 1 228 ? 11.508 -7.691 2.977 1 93.06 228 LYS B C 1
ATOM 5739 O O . LYS B 1 228 ? 12.133 -7.465 1.936 1 93.06 228 LYS B O 1
ATOM 5744 N N . ASN B 1 229 ? 10.281 -7.172 3.248 1 88.5 229 ASN B N 1
ATOM 5745 C CA . ASN B 1 229 ? 9.781 -6.039 2.471 1 88.5 229 ASN B CA 1
ATOM 5746 C C . ASN B 1 229 ? 10.68 -4.816 2.631 1 88.5 229 ASN B C 1
ATOM 5748 O O . ASN B 1 229 ? 10.938 -4.371 3.75 1 88.5 229 ASN B O 1
ATOM 5752 N N . PRO B 1 230 ? 11.078 -4.297 1.592 1 80.94 230 PRO B N 1
ATOM 5753 C CA . PRO B 1 230 ? 12.164 -3.309 1.634 1 80.94 230 PRO B CA 1
ATOM 5754 C C . PRO B 1 230 ? 11.711 -1.962 2.195 1 80.94 230 PRO B C 1
ATOM 5756 O O . PRO B 1 230 ? 10.555 -1.574 2.025 1 80.94 230 PRO B O 1
ATOM 5759 N N . SER B 1 231 ? 12.562 -1.321 2.943 1 87.31 231 SER B N 1
ATOM 5760 C CA . SER B 1 231 ? 12.492 0.084 3.332 1 87.31 231 SER B CA 1
ATOM 5761 C C . SER B 1 231 ? 13.852 0.762 3.186 1 87.31 231 SER B C 1
ATOM 5763 O O . SER B 1 231 ? 14.891 0.128 3.373 1 87.31 231 SER B O 1
ATOM 5765 N N . ASP B 1 232 ? 13.883 1.981 2.896 1 89.62 232 ASP B N 1
ATOM 5766 C CA . ASP B 1 232 ? 15.133 2.68 2.609 1 89.62 232 ASP B CA 1
ATOM 5767 C C . ASP B 1 232 ? 15.742 3.268 3.883 1 89.62 232 ASP B C 1
ATOM 5769 O O . ASP B 1 232 ? 16.906 3.674 3.891 1 89.62 232 ASP B O 1
ATOM 5773 N N . ALA B 1 233 ? 14.984 3.346 4.914 1 92.5 233 ALA B N 1
ATOM 5774 C CA . ALA B 1 233 ? 15.531 3.828 6.18 1 92.5 233 ALA B CA 1
ATOM 5775 C C . ALA B 1 233 ? 16.422 2.777 6.828 1 92.5 233 ALA B C 1
ATOM 5777 O O . ALA B 1 233 ? 15.977 1.674 7.141 1 92.5 233 ALA B O 1
ATOM 5778 N N . LEU B 1 234 ? 17.672 3.092 7.027 1 92.75 234 LEU B N 1
ATOM 5779 C CA . LEU B 1 234 ? 18.656 2.121 7.488 1 92.75 234 LEU B CA 1
ATOM 5780 C C . LEU B 1 234 ? 19.328 2.598 8.773 1 92.75 234 LEU B C 1
ATOM 5782 O O . LEU B 1 234 ? 19.453 3.803 9 1 92.75 234 LEU B O 1
ATOM 5786 N N . TYR B 1 235 ? 19.688 1.697 9.586 1 92.5 235 TYR B N 1
ATOM 5787 C CA . TYR B 1 235 ? 20.547 1.913 10.75 1 92.5 235 TYR B CA 1
ATOM 5788 C C . TYR B 1 235 ? 21.578 0.811 10.875 1 92.5 235 TYR B C 1
ATOM 5790 O O . TYR B 1 235 ? 21.328 -0.342 10.523 1 92.5 235 TYR B O 1
ATOM 5798 N N . PRO B 1 236 ? 22.703 1.208 11.344 1 93.38 236 PRO B N 1
ATOM 5799 C CA . PRO B 1 236 ? 23.703 0.159 11.578 1 93.38 236 PRO B CA 1
ATOM 5800 C C . PRO B 1 236 ? 23.312 -0.776 12.719 1 93.38 236 PRO B C 1
ATOM 5802 O O . PRO B 1 236 ? 22.641 -0.356 13.664 1 93.38 236 PRO B O 1
ATOM 5805 N N . CYS B 1 237 ? 23.719 -2.037 12.578 1 93.5 237 CYS B N 1
ATOM 5806 C CA . CYS B 1 237 ? 23.594 -2.965 13.695 1 93.5 237 CYS B CA 1
ATOM 5807 C C . CYS B 1 237 ? 24.656 -2.699 14.758 1 93.5 237 CYS B C 1
ATOM 5809 O O . CYS B 1 237 ? 25.703 -2.123 14.461 1 93.5 237 CYS B O 1
ATOM 5811 N N . SER B 1 238 ? 24.344 -3.082 16 1 91.56 238 SER B N 1
ATOM 5812 C CA . SER B 1 238 ? 25.203 -2.787 17.141 1 91.56 238 SER B CA 1
ATOM 5813 C C . SER B 1 238 ? 26.609 -3.322 16.906 1 91.56 238 SER B C 1
ATOM 5815 O O . SER B 1 238 ? 26.781 -4.438 16.422 1 91.56 238 SER B O 1
ATOM 5817 N N . GLY B 1 239 ? 27.641 -2.479 17.25 1 89 239 GLY B N 1
ATOM 5818 C CA . GLY B 1 239 ? 29.031 -2.875 17.156 1 89 239 GLY B CA 1
ATOM 5819 C C . GLY B 1 239 ? 29.516 -3.057 15.727 1 89 239 GLY B C 1
ATOM 5820 O O . GLY B 1 239 ? 30.406 -3.852 15.461 1 89 239 GLY B O 1
ATOM 5821 N N . ASP B 1 240 ? 28.828 -2.477 14.82 1 90.12 240 ASP B N 1
ATOM 5822 C CA . ASP B 1 240 ? 29.141 -2.582 13.398 1 90.12 240 ASP B CA 1
ATOM 5823 C C . ASP B 1 240 ? 29.047 -4.027 12.922 1 90.12 240 ASP B C 1
ATOM 5825 O O . ASP B 1 240 ? 29.828 -4.461 12.07 1 90.12 240 ASP B O 1
ATOM 5829 N N . PHE B 1 241 ? 28.219 -4.785 13.594 1 94.69 241 PHE B N 1
ATOM 5830 C CA . PHE B 1 241 ? 27.922 -6.133 13.125 1 94.69 241 PHE B CA 1
ATOM 5831 C C . PHE B 1 241 ? 27.312 -6.09 11.727 1 94.69 241 PHE B C 1
ATOM 5833 O O . PHE B 1 241 ? 26.391 -5.32 11.461 1 94.69 241 PHE B O 1
ATOM 5840 N N . PRO B 1 242 ? 27.859 -6.859 10.773 1 95.69 242 PRO B N 1
ATOM 5841 C CA . PRO B 1 242 ? 27.312 -6.836 9.414 1 95.69 242 PRO B CA 1
ATOM 5842 C C . PRO B 1 242 ? 25.875 -7.359 9.367 1 95.69 242 PRO B C 1
ATOM 5844 O O . PRO B 1 242 ? 25.625 -8.523 9.695 1 95.69 242 PRO B O 1
ATOM 5847 N N . CYS B 1 243 ? 24.969 -6.578 9 1 95.88 243 CYS B N 1
ATOM 5848 C CA . CYS B 1 243 ? 23.578 -6.949 8.781 1 95.88 243 CYS B CA 1
ATOM 5849 C C . CYS B 1 243 ? 23.031 -6.293 7.516 1 95.88 243 CYS B C 1
ATOM 5851 O O . CYS B 1 243 ? 22.844 -5.078 7.473 1 95.88 243 CYS B O 1
ATOM 5853 N N . VAL B 1 244 ? 22.766 -7.043 6.504 1 95.06 244 VAL B N 1
ATOM 5854 C CA . VAL B 1 244 ? 22.391 -6.551 5.184 1 95.06 244 VAL B CA 1
ATOM 5855 C C . VAL B 1 244 ? 20.938 -6.938 4.887 1 95.06 244 VAL B C 1
ATOM 5857 O O . VAL B 1 244 ? 20.547 -8.086 5.105 1 95.06 244 VAL B O 1
ATOM 5860 N N . GLU B 1 245 ? 20.203 -5.98 4.453 1 94.81 245 GLU B N 1
ATOM 5861 C CA . GLU B 1 245 ? 18.812 -6.223 4.109 1 94.81 245 GLU B CA 1
ATOM 5862 C C . GLU B 1 245 ? 18.641 -6.426 2.607 1 94.81 245 GLU B C 1
ATOM 5864 O O . GLU B 1 245 ? 19.266 -5.734 1.807 1 94.81 245 GLU B O 1
ATOM 5869 N N . VAL B 1 246 ? 17.891 -7.391 2.23 1 93.81 246 VAL B N 1
ATOM 5870 C CA . VAL B 1 246 ? 17.516 -7.652 0.843 1 93.81 246 VAL B CA 1
ATOM 5871 C C . VAL B 1 246 ? 16.016 -7.887 0.742 1 93.81 246 VAL B C 1
ATOM 5873 O O . VAL B 1 246 ? 15.328 -8.047 1.76 1 93.81 246 VAL B O 1
ATOM 5876 N N . ASP B 1 247 ? 15.445 -7.859 -0.495 1 91.62 247 ASP B N 1
ATOM 5877 C CA . ASP B 1 247 ? 14.039 -8.211 -0.656 1 91.62 247 ASP B CA 1
ATOM 5878 C C . ASP B 1 247 ? 13.852 -9.719 -0.749 1 91.62 247 ASP B C 1
ATOM 5880 O O . ASP B 1 247 ? 14.82 -10.477 -0.629 1 91.62 247 ASP B O 1
ATOM 5884 N N . TYR B 1 248 ? 12.656 -10.227 -0.881 1 92.5 248 TYR B N 1
ATOM 5885 C CA . TYR B 1 248 ? 12.352 -11.648 -0.898 1 92.5 248 TYR B CA 1
ATOM 5886 C C . TYR B 1 248 ? 12.914 -12.312 -2.152 1 92.5 248 TYR B C 1
ATOM 5888 O O . TYR B 1 248 ? 13.273 -13.492 -2.131 1 92.5 248 TYR B O 1
ATOM 5896 N N . GLU B 1 249 ? 12.992 -11.562 -3.248 1 92.19 249 GLU B N 1
ATOM 5897 C CA . GLU B 1 249 ? 13.555 -12.133 -4.469 1 92.19 249 GLU B CA 1
ATOM 5898 C C . GLU B 1 249 ? 15.016 -12.523 -4.277 1 92.19 249 GLU B C 1
ATOM 5900 O O . GLU B 1 249 ? 15.398 -13.672 -4.5 1 92.19 249 GLU B O 1
ATOM 5905 N N . ILE B 1 250 ? 15.812 -11.586 -3.816 1 93.94 250 ILE B N 1
ATOM 5906 C CA . ILE B 1 250 ? 17.234 -11.844 -3.588 1 93.94 250 ILE B CA 1
ATOM 5907 C C . ILE B 1 250 ? 17.406 -12.859 -2.467 1 93.94 250 ILE B C 1
ATOM 5909 O O . ILE B 1 250 ? 18.219 -13.773 -2.566 1 93.94 250 ILE B O 1
ATOM 5913 N N . GLY B 1 251 ? 16.625 -12.695 -1.407 1 95.69 251 GLY B N 1
ATOM 5914 C CA . GLY B 1 251 ? 16.656 -13.672 -0.337 1 95.69 251 GLY B CA 1
ATOM 5915 C C . GLY B 1 251 ? 16.406 -15.094 -0.818 1 95.69 251 GLY B C 1
ATOM 5916 O O . GLY B 1 251 ? 17.078 -16.031 -0.394 1 95.69 251 GLY B O 1
ATOM 5917 N N . THR B 1 252 ? 15.453 -15.234 -1.686 1 94.88 252 THR B N 1
ATOM 5918 C CA . THR B 1 252 ? 15.102 -16.547 -2.232 1 94.88 252 THR B CA 1
ATOM 5919 C C . THR B 1 252 ? 16.234 -17.094 -3.092 1 94.88 252 THR B C 1
ATOM 5921 O O . THR B 1 252 ? 16.562 -18.281 -3.014 1 94.88 252 THR B O 1
ATOM 5924 N N . ARG B 1 253 ? 16.844 -16.266 -3.854 1 93.94 253 ARG B N 1
ATOM 5925 C CA . ARG B 1 253 ? 17.969 -16.703 -4.676 1 93.94 253 ARG B CA 1
ATOM 5926 C C . ARG B 1 253 ? 19.141 -17.156 -3.807 1 93.94 253 ARG B C 1
ATOM 5928 O O . ARG B 1 253 ? 19.797 -18.141 -4.113 1 93.94 253 ARG B O 1
ATOM 5935 N N . ILE B 1 254 ? 19.391 -16.406 -2.752 1 96.56 254 ILE B N 1
ATOM 5936 C CA . ILE B 1 254 ? 20.453 -16.781 -1.826 1 96.56 254 ILE B CA 1
ATOM 5937 C C . ILE B 1 254 ? 20.125 -18.109 -1.164 1 96.56 254 ILE B C 1
ATOM 5939 O O . ILE B 1 254 ? 20.984 -18.984 -1.006 1 96.56 254 ILE B O 1
ATOM 5943 N N . LEU B 1 255 ? 18.891 -18.281 -0.781 1 96.94 255 LEU B N 1
ATOM 5944 C CA . LEU B 1 255 ? 18.469 -19.531 -0.155 1 96.94 255 LEU B CA 1
ATOM 5945 C C . LEU B 1 255 ? 18.656 -20.703 -1.105 1 96.94 255 LEU B C 1
ATOM 5947 O O . LEU B 1 255 ? 19.078 -21.781 -0.689 1 96.94 255 LEU B O 1
ATOM 5951 N N . PHE B 1 256 ? 18.312 -20.531 -2.371 1 95 256 PHE B N 1
ATOM 5952 C CA . PHE B 1 256 ? 18.484 -21.594 -3.359 1 95 256 PHE B CA 1
ATOM 5953 C C . PHE B 1 256 ? 19.969 -21.938 -3.502 1 95 256 PHE B C 1
ATOM 5955 O O . PHE B 1 256 ? 20.312 -23.109 -3.646 1 95 256 PHE B O 1
ATOM 5962 N N . TYR B 1 257 ? 20.875 -20.969 -3.461 1 95.81 257 TYR B N 1
ATOM 5963 C CA . TYR B 1 257 ? 22.312 -21.188 -3.463 1 95.81 257 TYR B CA 1
ATOM 5964 C C . TYR B 1 257 ? 22.734 -22.047 -2.27 1 95.81 257 TYR B C 1
ATOM 5966 O O . TYR B 1 257 ? 23.516 -22.984 -2.414 1 95.81 257 TYR B O 1
ATOM 5974 N N . ILE B 1 258 ? 22.188 -21.719 -1.101 1 96.81 258 ILE B N 1
ATOM 5975 C CA . ILE B 1 258 ? 22.5 -22.453 0.109 1 96.81 258 ILE B CA 1
ATOM 5976 C C . ILE B 1 258 ? 22.094 -23.922 -0.064 1 96.81 258 ILE B C 1
ATOM 5978 O O . ILE B 1 258 ? 22.875 -24.828 0.226 1 96.81 258 ILE B O 1
ATOM 5982 N N . ARG B 1 259 ? 20.953 -24.141 -0.567 1 92.81 259 ARG B N 1
ATOM 5983 C CA . ARG B 1 259 ? 20.359 -25.484 -0.642 1 92.81 259 ARG B CA 1
ATOM 5984 C C . ARG B 1 259 ? 21.016 -26.297 -1.748 1 92.81 259 ARG B C 1
ATOM 5986 O O . ARG B 1 259 ? 20.938 -27.531 -1.75 1 92.81 259 ARG B O 1
ATOM 5993 N N . SER B 1 260 ? 21.672 -25.656 -2.66 1 92.06 260 SER B N 1
ATOM 5994 C CA . SER B 1 260 ? 22.234 -26.375 -3.799 1 92.06 260 SER B CA 1
ATOM 5995 C C . SER B 1 260 ? 23.75 -26.562 -3.645 1 92.06 260 SER B C 1
ATOM 5997 O O . SER B 1 260 ? 24.406 -27.078 -4.547 1 92.06 260 SER B O 1
ATOM 5999 N N . ASN B 1 261 ? 24.281 -26.078 -2.537 1 94.12 261 ASN B N 1
ATOM 6000 C CA . ASN B 1 261 ? 25.734 -26.172 -2.32 1 94.12 261 ASN B CA 1
ATOM 6001 C C . ASN B 1 261 ? 26.047 -26.875 -1.008 1 94.12 261 ASN B C 1
ATOM 6003 O O . ASN B 1 261 ? 25.375 -26.656 0.001 1 94.12 261 ASN B O 1
ATOM 6007 N N . ARG B 1 262 ? 27.031 -27.719 -1.012 1 94.19 262 ARG B N 1
ATOM 6008 C CA . ARG B 1 262 ? 27.438 -28.469 0.173 1 94.19 262 ARG B CA 1
ATOM 6009 C C . ARG B 1 262 ? 28.047 -27.547 1.22 1 94.19 262 ARG B C 1
ATOM 6011 O O . ARG B 1 262 ? 27.844 -27.734 2.42 1 94.19 262 ARG B O 1
ATOM 6018 N N . SER B 1 263 ? 28.844 -26.594 0.725 1 96 263 SER B N 1
ATOM 6019 C CA . SER B 1 263 ? 29.5 -25.641 1.615 1 96 263 SER B CA 1
ATOM 6020 C C . SER B 1 263 ? 29.312 -24.219 1.128 1 96 263 SER B C 1
ATOM 6022 O O . SER B 1 263 ? 30.281 -23.562 0.73 1 96 263 SER B O 1
ATOM 6024 N N . PRO B 1 264 ? 28.141 -23.75 1.223 1 97.88 264 PRO B N 1
ATOM 6025 C CA . PRO B 1 264 ? 27.875 -22.391 0.737 1 97.88 264 PRO B CA 1
ATOM 6026 C C . PRO B 1 264 ? 28.672 -21.328 1.505 1 97.88 264 PRO B C 1
ATOM 6028 O O . PRO B 1 264 ? 28.75 -21.391 2.734 1 97.88 264 PRO B O 1
ATOM 6031 N N . ALA B 1 265 ? 29.234 -20.406 0.791 1 98.38 265 ALA B N 1
ATOM 6032 C CA . ALA B 1 265 ? 30.031 -19.328 1.365 1 98.38 265 ALA B CA 1
ATOM 6033 C C . ALA B 1 265 ? 29.531 -17.969 0.879 1 98.38 265 ALA B C 1
ATOM 6035 O O . ALA B 1 265 ? 28.844 -17.875 -0.144 1 98.38 265 ALA B O 1
ATOM 6036 N N . VAL B 1 266 ? 29.828 -16.938 1.671 1 98 266 VAL B N 1
ATOM 6037 C CA . VAL B 1 266 ? 29.406 -15.586 1.306 1 98 266 VAL B CA 1
ATOM 6038 C C . VAL B 1 266 ? 30.422 -14.578 1.828 1 98 266 VAL B C 1
ATOM 6040 O O . VAL B 1 266 ? 31.094 -14.82 2.842 1 98 266 VAL B O 1
ATOM 6043 N N . LYS B 1 267 ? 30.625 -13.578 1.125 1 97.19 267 LYS B N 1
ATOM 6044 C CA . LYS B 1 267 ? 31.375 -12.398 1.555 1 97.19 267 LYS B CA 1
ATOM 6045 C C . LYS B 1 267 ? 30.5 -11.164 1.582 1 97.19 267 LYS B C 1
ATOM 6047 O O . LYS B 1 267 ? 29.875 -10.812 0.576 1 97.19 267 LYS B O 1
ATOM 6052 N N . LEU B 1 268 ? 30.375 -10.57 2.738 1 96.31 268 LEU B N 1
ATOM 6053 C CA . LEU B 1 268 ? 29.703 -9.289 2.883 1 96.31 268 LEU B CA 1
ATOM 6054 C C . LEU B 1 268 ? 30.703 -8.141 2.816 1 96.31 268 LEU B C 1
ATOM 6056 O O . LEU B 1 268 ? 31.625 -8.062 3.635 1 96.31 268 LEU B O 1
ATOM 6060 N N . SER B 1 269 ? 30.547 -7.293 1.841 1 94.62 269 SER B N 1
ATOM 6061 C CA . SER B 1 269 ? 31.453 -6.176 1.667 1 94.62 269 SER B CA 1
ATOM 6062 C C . SER B 1 269 ? 30.922 -4.91 2.328 1 94.62 269 SER B C 1
ATOM 6064 O O . SER B 1 269 ? 29.766 -4.875 2.77 1 94.62 269 SER B O 1
ATOM 6066 N N . HIS B 1 270 ? 31.75 -3.902 2.34 1 94.75 270 HIS B N 1
ATOM 6067 C CA . HIS B 1 270 ? 31.344 -2.605 2.873 1 94.75 270 HIS B CA 1
ATOM 6068 C C . HIS B 1 270 ? 30.234 -1.983 2.029 1 94.75 270 HIS B C 1
ATOM 6070 O O . HIS B 1 270 ? 30.234 -2.115 0.804 1 94.75 270 HIS B O 1
ATOM 6076 N N . SER B 1 271 ? 29.344 -1.333 2.803 1 94.44 271 SER B N 1
ATOM 6077 C CA . SER B 1 271 ? 28.375 -0.515 2.09 1 94.44 271 SER B CA 1
ATOM 6078 C C . SER B 1 271 ? 29.062 0.596 1.299 1 94.44 271 SER B C 1
ATOM 6080 O O . SER B 1 271 ? 30.078 1.136 1.732 1 94.44 271 SER B O 1
ATOM 6082 N N . LYS B 1 272 ? 28.531 0.881 0.177 1 91.75 272 LYS B N 1
ATOM 6083 C CA . LYS B 1 272 ? 29.016 1.974 -0.664 1 91.75 272 LYS B CA 1
ATOM 6084 C C . LYS B 1 272 ? 27.984 3.104 -0.732 1 91.75 272 LYS B C 1
ATOM 6086 O O . LYS B 1 272 ? 26.828 2.93 -0.332 1 91.75 272 LYS B O 1
ATOM 6091 N N . THR B 1 273 ? 28.5 4.273 -1.112 1 91.94 273 THR B N 1
ATOM 6092 C CA . THR B 1 273 ? 27.609 5.406 -1.364 1 91.94 273 THR B CA 1
ATOM 6093 C C . THR B 1 273 ? 27.422 5.613 -2.863 1 91.94 273 THR B C 1
ATOM 6095 O O . THR B 1 273 ? 28.391 5.734 -3.611 1 91.94 273 THR B O 1
ATOM 6098 N N . ILE B 1 274 ? 26.203 5.527 -3.266 1 86.94 274 ILE B N 1
ATOM 6099 C CA . ILE B 1 274 ? 25.875 5.91 -4.637 1 86.94 274 ILE B CA 1
ATOM 6100 C C . ILE B 1 274 ? 24.922 7.102 -4.633 1 86.94 274 ILE B C 1
ATOM 6102 O O . ILE B 1 274 ? 24 7.168 -3.814 1 86.94 274 ILE B O 1
ATOM 6106 N N . VAL B 1 275 ? 25.234 8.062 -5.48 1 85.62 275 VAL B N 1
ATOM 6107 C CA . VAL B 1 275 ? 24.391 9.258 -5.602 1 85.62 275 VAL B CA 1
ATOM 6108 C C . VAL B 1 275 ? 24.031 9.484 -7.07 1 85.62 275 VAL B C 1
ATOM 6110 O O . VAL B 1 275 ? 24.766 9.07 -7.969 1 85.62 275 VAL B O 1
ATOM 6113 N N . GLY B 1 276 ? 22.938 10.125 -7.316 1 76.12 276 GLY B N 1
ATOM 6114 C CA . GLY B 1 276 ? 22.672 10.641 -8.648 1 76.12 276 GLY B CA 1
ATOM 6115 C C . GLY B 1 276 ? 21.422 10.062 -9.273 1 76.12 276 GLY B C 1
ATOM 6116 O O . GLY B 1 276 ? 20.594 9.469 -8.578 1 76.12 276 GLY B O 1
ATOM 6117 N N . ASN B 1 277 ? 21.375 10.18 -10.492 1 61.84 277 ASN B N 1
ATOM 6118 C CA . ASN B 1 277 ? 20.172 10.125 -11.312 1 61.84 277 ASN B CA 1
ATOM 6119 C C . ASN B 1 277 ? 19.547 8.734 -11.312 1 61.84 277 ASN B C 1
ATOM 6121 O O . ASN B 1 277 ? 18.328 8.586 -11.398 1 61.84 277 ASN B O 1
ATOM 6125 N N . PRO B 1 278 ? 20.266 7.879 -11.117 1 65.94 278 PRO B N 1
ATOM 6126 C CA . PRO B 1 278 ? 19.594 6.586 -11.242 1 65.94 278 PRO B CA 1
ATOM 6127 C C . PRO B 1 278 ? 18.625 6.309 -10.102 1 65.94 278 PRO B C 1
ATOM 6129 O O . PRO B 1 278 ? 17.797 5.395 -10.195 1 65.94 278 PRO B O 1
ATOM 6132 N N . LEU B 1 279 ? 18.641 7.156 -9.203 1 73.94 279 LEU B N 1
ATOM 6133 C CA . LEU B 1 279 ? 17.812 6.902 -8.023 1 73.94 279 LEU B CA 1
ATOM 6134 C C . LEU B 1 279 ? 16.609 7.848 -7.988 1 73.94 279 LEU B C 1
ATOM 6136 O O . LEU B 1 279 ? 16.781 9.07 -8.094 1 73.94 279 LEU B O 1
ATOM 6140 N N . LEU B 1 280 ? 15.453 7.254 -7.965 1 80.25 280 LEU B N 1
ATOM 6141 C CA . LEU B 1 280 ? 14.234 8.047 -7.855 1 80.25 280 LEU B CA 1
ATOM 6142 C C . LEU B 1 280 ? 13.797 8.172 -6.402 1 80.25 280 LEU B C 1
ATOM 6144 O O . LEU B 1 280 ? 13.859 7.207 -5.641 1 80.25 280 LEU B O 1
ATOM 6148 N N . PRO B 1 281 ? 13.438 9.422 -6.059 1 89.56 281 PRO B N 1
ATOM 6149 C CA . PRO B 1 281 ? 12.914 9.547 -4.695 1 89.56 281 PRO B CA 1
ATOM 6150 C C . PRO B 1 281 ? 11.57 8.844 -4.512 1 89.56 281 PRO B C 1
ATOM 6152 O O . PRO B 1 281 ? 10.789 8.75 -5.457 1 89.56 281 PRO B O 1
ATOM 6155 N N . LYS B 1 282 ? 11.383 8.352 -3.357 1 93.5 282 LYS B N 1
ATOM 6156 C CA . LYS B 1 282 ? 10.133 7.734 -2.932 1 93.5 282 LYS B CA 1
ATOM 6157 C C . LYS B 1 282 ? 9.664 8.312 -1.601 1 93.5 282 LYS B C 1
ATOM 6159 O O . LYS B 1 282 ? 10.477 8.742 -0.779 1 93.5 282 LYS B O 1
ATOM 6164 N N . VAL B 1 283 ? 8.352 8.297 -1.442 1 97.19 283 VAL B N 1
ATOM 6165 C CA . VAL B 1 283 ? 7.867 8.609 -0.1 1 97.19 283 VAL B CA 1
ATOM 6166 C C . VAL B 1 283 ? 8.227 7.473 0.855 1 97.19 283 VAL B C 1
ATOM 6168 O O . VAL B 1 283 ? 8.055 6.297 0.526 1 97.19 283 VAL B O 1
ATOM 6171 N N . ALA B 1 284 ? 8.766 7.836 1.984 1 97.06 284 ALA B N 1
ATOM 6172 C CA . ALA B 1 284 ? 9.305 6.859 2.926 1 97.06 284 ALA B CA 1
ATOM 6173 C C . ALA B 1 284 ? 8.188 6.008 3.533 1 97.06 284 ALA B C 1
ATOM 6175 O O . ALA B 1 284 ? 7.082 6.496 3.766 1 97.06 284 ALA B O 1
ATOM 6176 N N . TYR B 1 285 ? 8.492 4.789 3.857 1 95.81 285 TYR B N 1
ATOM 6177 C CA . TYR B 1 285 ? 7.547 3.836 4.422 1 95.81 285 TYR B CA 1
ATOM 6178 C C . TYR B 1 285 ? 6.898 4.391 5.684 1 95.81 285 TYR B C 1
ATOM 6180 O O . TYR B 1 285 ? 5.68 4.305 5.855 1 95.81 285 TYR B O 1
ATOM 6188 N N . PHE B 1 286 ? 7.695 5.031 6.57 1 95.5 286 PHE B N 1
ATOM 6189 C CA . PHE B 1 286 ? 7.242 5.449 7.891 1 95.5 286 PHE B CA 1
ATOM 6190 C C . PHE B 1 286 ? 6.414 6.727 7.805 1 95.5 286 PHE B C 1
ATOM 6192 O O . PHE B 1 286 ? 5.719 7.09 8.758 1 95.5 286 PHE B O 1
ATOM 6199 N N . SER B 1 287 ? 6.555 7.465 6.75 1 97.69 287 SER B N 1
ATOM 6200 C CA . SER B 1 287 ? 5.926 8.773 6.652 1 97.69 287 SER B CA 1
ATOM 6201 C C . SER B 1 287 ? 4.406 8.672 6.746 1 97.69 287 SER B C 1
ATOM 6203 O O . SER B 1 287 ? 3.779 7.945 5.973 1 97.69 287 SER B O 1
ATOM 6205 N N . SER B 1 288 ? 3.852 9.367 7.707 1 97.5 288 SER B N 1
ATOM 6206 C CA . SER B 1 288 ? 2.404 9.328 7.891 1 97.5 288 SER B CA 1
ATOM 6207 C C . SER B 1 288 ? 1.672 9.812 6.645 1 97.5 288 SER B C 1
ATOM 6209 O O . SER B 1 288 ? 2.223 10.578 5.855 1 97.5 288 SER B O 1
ATOM 6211 N N . ARG B 1 289 ? 0.435 9.289 6.473 1 97.81 289 ARG B N 1
ATOM 6212 C CA . ARG B 1 289 ? -0.303 9.508 5.234 1 97.81 289 ARG B CA 1
ATOM 6213 C C . ARG B 1 289 ? -1.669 10.125 5.512 1 97.81 289 ARG B C 1
ATOM 6215 O O . ARG B 1 289 ? -2.238 9.93 6.586 1 97.81 289 ARG B O 1
ATOM 6222 N N . GLY B 1 290 ? -2.084 10.984 4.496 1 97.5 290 GLY B N 1
ATOM 6223 C CA . GLY B 1 290 ? -3.484 11.383 4.492 1 97.5 290 GLY B CA 1
ATOM 6224 C C . GLY B 1 290 ? -4.422 10.25 4.109 1 97.5 290 GLY B C 1
ATOM 6225 O O . GLY B 1 290 ? -3.979 9.125 3.863 1 97.5 290 GLY B O 1
ATOM 6226 N N . PRO B 1 291 ? -5.715 10.547 4.043 1 96.31 291 PRO B N 1
ATOM 6227 C CA . PRO B 1 291 ? -6.328 11.867 4.238 1 96.31 291 PRO B CA 1
ATOM 6228 C C . PRO B 1 291 ? -6.363 12.289 5.707 1 96.31 291 PRO B C 1
ATOM 6230 O O . PRO B 1 291 ? -6.062 11.484 6.59 1 96.31 291 PRO B O 1
ATOM 6233 N N . ASN B 1 292 ? -6.617 13.562 5.871 1 95.38 292 ASN B N 1
ATOM 6234 C CA . ASN B 1 292 ? -6.859 14.188 7.164 1 95.38 292 ASN B CA 1
ATOM 6235 C C . ASN B 1 292 ? -8.086 13.602 7.852 1 95.38 292 ASN B C 1
ATOM 6237 O O . ASN B 1 292 ? -9.211 13.758 7.371 1 95.38 292 ASN B O 1
ATOM 6241 N N . SER B 1 293 ? -7.906 12.953 9.07 1 93.44 293 SER B N 1
ATOM 6242 C CA . SER B 1 293 ? -9.023 12.289 9.727 1 93.44 293 SER B CA 1
ATOM 6243 C C . SER B 1 293 ? -9.961 13.297 10.383 1 93.44 293 SER B C 1
ATOM 6245 O O . SER B 1 293 ? -11.117 12.984 10.672 1 93.44 293 SER B O 1
ATOM 6247 N N . ILE B 1 294 ? -9.445 14.477 10.68 1 95.62 294 ILE B N 1
ATOM 6248 C CA . ILE B 1 294 ? -10.258 15.516 11.312 1 95.62 294 ILE B CA 1
ATOM 6249 C C . ILE B 1 294 ? -11.102 16.219 10.25 1 95.62 294 ILE B C 1
ATOM 6251 O O . ILE B 1 294 ? -12.297 16.453 10.461 1 95.62 294 ILE B O 1
ATOM 6255 N N . ALA B 1 295 ? -10.461 16.562 9.18 1 96.5 295 ALA B N 1
ATOM 6256 C CA . ALA B 1 295 ? -11.094 17.281 8.07 1 96.5 295 ALA B CA 1
ATOM 6257 C C . ALA B 1 295 ? -10.602 16.75 6.727 1 96.5 295 ALA B C 1
ATOM 6259 O O . ALA B 1 295 ? -9.68 17.312 6.129 1 96.5 295 ALA B O 1
ATOM 6260 N N . PRO B 1 296 ? -11.258 15.789 6.195 1 95.12 296 PRO B N 1
ATOM 6261 C CA . PRO B 1 296 ? -10.781 15.117 4.98 1 95.12 296 PRO B CA 1
ATOM 6262 C C . PRO B 1 296 ? -10.617 16.078 3.805 1 95.12 296 PRO B C 1
ATOM 6264 O O . PRO B 1 296 ? -9.812 15.828 2.908 1 95.12 296 PRO B O 1
ATOM 6267 N N . ALA B 1 297 ? -11.312 17.203 3.785 1 96.88 297 ALA B N 1
ATOM 6268 C CA . ALA B 1 297 ? -11.258 18.141 2.678 1 96.88 297 ALA B CA 1
ATOM 6269 C C . ALA B 1 297 ? -9.977 18.969 2.719 1 96.88 297 ALA B C 1
ATOM 6271 O O . ALA B 1 297 ? -9.633 19.641 1.745 1 96.88 297 ALA B O 1
ATOM 6272 N N . ILE B 1 298 ? -9.328 18.984 3.854 1 98.19 298 ILE B N 1
ATOM 6273 C CA . ILE B 1 298 ? -8.047 19.656 4.004 1 98.19 298 ILE B CA 1
ATOM 6274 C C . ILE B 1 298 ? -6.914 18.672 3.711 1 98.19 298 ILE B C 1
ATOM 6276 O O . ILE B 1 298 ? -6.637 17.766 4.508 1 98.19 298 ILE B O 1
ATOM 6280 N N . LEU B 1 299 ? -6.262 18.844 2.639 1 98.5 299 LEU B N 1
ATOM 6281 C CA . LEU B 1 299 ? -5.199 17.922 2.24 1 98.5 299 LEU B CA 1
ATOM 6282 C C . LEU B 1 299 ? -4.051 17.953 3.24 1 98.5 299 LEU B C 1
ATOM 6284 O O . LEU B 1 299 ? -3.572 19.031 3.611 1 98.5 299 LEU B O 1
ATOM 6288 N N . LYS B 1 300 ? -3.646 16.875 3.682 1 98.38 300 LYS B N 1
ATOM 6289 C CA . LYS B 1 300 ? -2.428 16.641 4.453 1 98.38 300 LYS B CA 1
ATOM 6290 C C . LYS B 1 300 ? -1.783 15.305 4.078 1 98.38 300 LYS B C 1
ATOM 6292 O O . LYS B 1 300 ? -2.48 14.344 3.762 1 98.38 300 LYS B O 1
ATOM 6297 N N . PRO B 1 301 ? -0.487 15.281 4.176 1 98.75 301 PRO B N 1
ATOM 6298 C CA . PRO B 1 301 ? 0.436 16.391 4.441 1 98.75 301 PRO B CA 1
ATOM 6299 C C . PRO B 1 301 ? 0.402 17.453 3.354 1 98.75 301 PRO B C 1
ATOM 6301 O O . PRO B 1 301 ? -0.34 17.328 2.377 1 98.75 301 PRO B O 1
ATOM 6304 N N . ASP B 1 302 ? 1.16 18.516 3.623 1 98.88 302 ASP B N 1
ATOM 6305 C CA . ASP B 1 302 ? 1.141 19.609 2.658 1 98.88 302 ASP B CA 1
ATOM 6306 C C . ASP B 1 302 ? 2.252 19.453 1.624 1 98.88 302 ASP B C 1
ATOM 6308 O O . ASP B 1 302 ? 2.068 19.781 0.452 1 98.88 302 ASP B O 1
ATOM 6312 N N . ILE B 1 303 ? 3.354 19.031 2.055 1 98.88 303 ILE B N 1
ATOM 6313 C CA . ILE B 1 303 ? 4.57 19.031 1.254 1 98.88 303 ILE B CA 1
ATOM 6314 C C . ILE B 1 303 ? 5.504 17.922 1.718 1 98.88 303 ILE B C 1
ATOM 6316 O O . ILE B 1 303 ? 5.27 17.297 2.758 1 98.88 303 ILE B O 1
ATOM 6320 N N . THR B 1 304 ? 6.438 17.562 0.923 1 98.75 304 THR B N 1
ATOM 6321 C CA . THR B 1 304 ? 7.391 16.5 1.24 1 98.75 304 THR B CA 1
ATOM 6322 C C . THR B 1 304 ? 8.828 16.984 1.051 1 98.75 304 THR B C 1
ATOM 6324 O O . THR B 1 304 ? 9.094 17.812 0.178 1 98.75 304 THR B O 1
ATOM 6327 N N . ALA B 1 305 ? 9.703 16.531 1.843 1 98.31 305 ALA B N 1
ATOM 6328 C CA . ALA B 1 305 ? 11.133 16.781 1.743 1 98.31 305 ALA B CA 1
ATOM 6329 C C . ALA B 1 305 ? 11.945 15.562 2.154 1 98.31 305 ALA B C 1
ATOM 6331 O O . ALA B 1 305 ? 11.406 14.625 2.752 1 98.31 305 ALA B O 1
ATOM 6332 N N . PRO B 1 306 ? 13.219 15.523 1.784 1 96.56 306 PRO B N 1
ATOM 6333 C CA . PRO B 1 306 ? 14.039 14.367 2.17 1 96.56 306 PRO B CA 1
ATOM 6334 C C . PRO B 1 306 ? 14.094 14.164 3.684 1 96.56 306 PRO B C 1
ATOM 6336 O O . PRO B 1 306 ? 14.352 15.117 4.43 1 96.56 306 PRO B O 1
ATOM 6339 N N . GLY B 1 307 ? 13.789 12.977 4.117 1 97.19 307 GLY B N 1
ATOM 6340 C CA . GLY B 1 307 ? 13.812 12.641 5.531 1 97.19 307 GLY B CA 1
ATOM 6341 C C . GLY B 1 307 ? 14.43 11.289 5.82 1 97.19 307 GLY B C 1
ATOM 6342 O O . GLY B 1 307 ? 14.43 10.828 6.965 1 97.19 307 GLY B O 1
ATOM 6343 N N . VAL B 1 308 ? 15 10.648 4.832 1 96.62 308 VAL B N 1
ATOM 6344 C CA . VAL B 1 308 ? 15.562 9.312 4.992 1 96.62 308 VAL B CA 1
ATOM 6345 C C . VAL B 1 308 ? 17.094 9.391 4.984 1 96.62 308 VAL B C 1
ATOM 6347 O O . VAL B 1 308 ? 17.688 9.938 4.055 1 96.62 308 VAL B O 1
ATOM 6350 N N . ASN B 1 309 ? 17.688 8.852 6.043 1 95.12 309 ASN B N 1
ATOM 6351 C CA . ASN B 1 309 ? 19.141 8.789 6.176 1 95.12 309 ASN B CA 1
ATOM 6352 C C . ASN B 1 309 ? 19.781 10.172 6.047 1 95.12 309 ASN B C 1
ATOM 6354 O O . ASN B 1 309 ? 20.703 10.359 5.262 1 95.12 309 ASN B O 1
ATOM 6358 N N . ILE B 1 310 ? 19.234 11.055 6.734 1 95.12 310 ILE B N 1
ATOM 6359 C CA . ILE B 1 310 ? 19.719 12.43 6.691 1 95.12 310 ILE B CA 1
ATOM 6360 C C . ILE B 1 310 ? 20.953 12.57 7.59 1 95.12 310 ILE B C 1
ATOM 6362 O O . ILE B 1 310 ? 20.875 12.336 8.797 1 95.12 310 ILE B O 1
ATOM 6366 N N . LEU B 1 311 ? 22.094 12.938 7.035 1 94.06 311 LEU B N 1
ATOM 6367 C CA . LEU B 1 311 ? 23.344 13.195 7.762 1 94.06 311 LEU B CA 1
ATOM 6368 C C . LEU B 1 311 ? 23.344 14.602 8.344 1 94.06 311 LEU B C 1
ATOM 6370 O O . LEU B 1 311 ? 23.25 15.586 7.602 1 94.06 311 LEU B O 1
ATOM 6374 N N . ALA B 1 312 ? 23.375 14.672 9.648 1 92.62 312 ALA B N 1
ATOM 6375 C CA . ALA B 1 312 ? 23.375 15.961 10.328 1 92.62 312 ALA B CA 1
ATOM 6376 C C . ALA B 1 312 ? 24.109 15.883 11.656 1 92.62 312 ALA B C 1
ATOM 6378 O O . ALA B 1 312 ? 24.406 14.789 12.148 1 92.62 312 ALA B O 1
ATOM 6379 N N . ALA B 1 313 ? 24.422 17.047 12.125 1 91.94 313 ALA B N 1
ATOM 6380 C CA . ALA B 1 313 ? 25.047 17.109 13.445 1 91.94 313 ALA B CA 1
ATOM 6381 C C . ALA B 1 313 ? 24.141 16.531 14.516 1 91.94 313 ALA B C 1
ATOM 6383 O O . ALA B 1 313 ? 22.906 16.625 14.406 1 91.94 313 ALA B O 1
ATOM 6384 N N . THR B 1 314 ? 24.75 15.898 15.469 1 91.31 314 THR B N 1
ATOM 6385 C CA . THR B 1 314 ? 23.969 15.281 16.531 1 91.31 314 THR B CA 1
ATOM 6386 C C . THR B 1 314 ? 24.641 15.469 17.875 1 91.31 314 THR B C 1
ATOM 6388 O O . THR B 1 314 ? 25.734 16.031 17.969 1 91.31 314 THR B O 1
ATOM 6391 N N . SER B 1 315 ? 23.906 15.078 18.891 1 88.62 315 SER B N 1
ATOM 6392 C CA . SER B 1 315 ? 24.438 15.117 20.25 1 88.62 315 SER B CA 1
ATOM 6393 C C . SER B 1 315 ? 25.484 14.031 20.453 1 88.62 315 SER B C 1
ATOM 6395 O O . SER B 1 315 ? 25.359 12.93 19.922 1 88.62 315 SER B O 1
ATOM 6397 N N . PRO B 1 316 ? 26.484 14.398 21.312 1 88.75 316 PRO B N 1
ATOM 6398 C CA . PRO B 1 316 ? 27.453 13.352 21.656 1 88.75 316 PRO B CA 1
ATOM 6399 C C . PRO B 1 316 ? 26.812 12.18 22.406 1 88.75 316 PRO B C 1
ATOM 6401 O O . PRO B 1 316 ? 27.406 11.109 22.5 1 88.75 316 PRO B O 1
ATOM 6404 N N . LEU B 1 317 ? 25.609 12.359 22.859 1 86.25 317 LEU B N 1
ATOM 6405 C CA . LEU B 1 317 ? 24.922 11.32 23.609 1 86.25 317 LEU B CA 1
ATOM 6406 C C . LEU B 1 317 ? 24.094 10.438 22.688 1 86.25 317 LEU B C 1
ATOM 6408 O O . LEU B 1 317 ? 23.547 9.414 23.125 1 86.25 317 LEU B O 1
ATOM 6412 N N . ASP B 1 318 ? 24.047 10.781 21.469 1 89.69 318 ASP B N 1
ATOM 6413 C CA . ASP B 1 318 ? 23.344 9.953 20.5 1 89.69 318 ASP B CA 1
ATOM 6414 C C . ASP B 1 318 ? 24.047 8.609 20.312 1 89.69 318 ASP B C 1
ATOM 6416 O O . ASP B 1 318 ? 25.234 8.57 20.016 1 89.69 318 ASP B O 1
ATOM 6420 N N . ARG B 1 319 ? 23.266 7.543 20.406 1 86.56 319 ARG B N 1
ATOM 6421 C CA . ARG B 1 319 ? 23.828 6.199 20.328 1 86.56 319 ARG B CA 1
ATOM 6422 C C . ARG B 1 319 ? 24.438 5.934 18.953 1 86.56 319 ARG B C 1
ATOM 6424 O O . ARG B 1 319 ? 25.25 5.023 18.797 1 86.56 319 ARG B O 1
ATOM 6431 N N . PHE B 1 320 ? 24.047 6.746 17.984 1 90.31 320 PHE B N 1
ATOM 6432 C CA . PHE B 1 320 ? 24.516 6.52 16.625 1 90.31 320 PHE B CA 1
ATOM 6433 C C . PHE B 1 320 ? 25.531 7.578 16.234 1 90.31 320 PHE B C 1
ATOM 6435 O O . PHE B 1 320 ? 25.875 7.707 15.047 1 90.31 320 PHE B O 1
ATOM 6442 N N . GLU B 1 321 ? 25.875 8.281 17.172 1 91.62 321 GLU B N 1
ATOM 6443 C CA . GLU B 1 321 ? 26.812 9.367 16.891 1 91.62 321 GLU B CA 1
ATOM 6444 C C . GLU B 1 321 ? 28.141 8.828 16.359 1 91.62 321 GLU B C 1
ATOM 6446 O O . GLU B 1 321 ? 28.641 7.805 16.828 1 91.62 321 GLU B O 1
ATOM 6451 N N . ASP B 1 322 ? 28.641 9.461 15.32 1 92.81 322 ASP B N 1
ATOM 6452 C CA . ASP B 1 322 ? 29.969 9.25 14.766 1 92.81 322 ASP B CA 1
ATOM 6453 C C . ASP B 1 322 ? 30.625 10.578 14.414 1 92.81 322 ASP B C 1
ATOM 6455 O O . ASP B 1 322 ? 30.25 11.227 13.43 1 92.81 322 ASP B O 1
ATOM 6459 N N . ASN B 1 323 ? 31.672 11.008 15.172 1 92.75 323 ASN B N 1
ATOM 6460 C CA . ASN B 1 323 ? 32.406 12.234 14.953 1 92.75 323 ASN B CA 1
ATOM 6461 C C . ASN B 1 323 ? 31.5 13.453 14.906 1 92.75 323 ASN B C 1
ATOM 6463 O O . ASN B 1 323 ? 31.609 14.273 13.992 1 92.75 323 ASN B O 1
ATOM 6467 N N . GLY B 1 324 ? 30.531 13.484 15.695 1 91.94 324 GLY B N 1
ATOM 6468 C CA . GLY B 1 324 ? 29.656 14.633 15.836 1 91.94 324 GLY B CA 1
ATOM 6469 C C . GLY B 1 324 ? 28.453 14.578 14.906 1 91.94 324 GLY B C 1
ATOM 6470 O O . GLY B 1 324 ? 27.609 15.469 14.93 1 91.94 324 GLY B O 1
ATOM 6471 N N . TYR B 1 325 ? 28.359 13.5 14.133 1 93.06 325 TYR B N 1
ATOM 6472 C CA . TYR B 1 325 ? 27.297 13.414 13.148 1 93.06 325 TYR B CA 1
ATOM 6473 C C . TYR B 1 325 ? 26.578 12.07 13.242 1 93.06 325 TYR B C 1
ATOM 6475 O O . TYR B 1 325 ? 27.078 11.133 13.867 1 93.06 325 TYR B O 1
ATOM 6483 N N . ALA B 1 326 ? 25.391 12.047 12.742 1 93.62 326 ALA B N 1
ATOM 6484 C CA . ALA B 1 326 ? 24.641 10.805 12.617 1 93.62 326 ALA B CA 1
ATOM 6485 C C . ALA B 1 326 ? 23.672 10.875 11.43 1 93.62 326 ALA B C 1
ATOM 6487 O O . ALA B 1 326 ? 23.391 11.953 10.906 1 93.62 326 ALA B O 1
ATOM 6488 N N . MET B 1 327 ? 23.25 9.742 10.984 1 93.62 327 MET B N 1
ATOM 6489 C CA . MET B 1 327 ? 22.172 9.648 10.008 1 93.62 327 MET B CA 1
ATOM 6490 C C . MET B 1 327 ? 20.875 9.188 10.672 1 93.62 327 MET B C 1
ATOM 6492 O O . MET B 1 327 ? 20.844 8.148 11.328 1 93.62 327 MET B O 1
ATOM 6496 N N . HIS B 1 328 ? 19.906 10.016 10.531 1 94.69 328 HIS B N 1
ATOM 6497 C CA . HIS B 1 328 ? 18.594 9.68 11.07 1 94.69 328 HIS B CA 1
ATOM 6498 C C . HIS B 1 328 ? 17.516 9.766 10 1 94.69 328 HIS B C 1
ATOM 6500 O O . HIS B 1 328 ? 17.734 10.375 8.945 1 94.69 328 HIS B O 1
ATOM 6506 N N . SER B 1 329 ? 16.484 9.062 10.227 1 95.25 329 SER B N 1
ATOM 6507 C CA . SER B 1 329 ? 15.32 9.102 9.336 1 95.25 329 SER B CA 1
ATOM 6508 C C . SER B 1 329 ? 14.055 9.477 10.094 1 95.25 329 SER B C 1
ATOM 6510 O O . SER B 1 329 ? 13.898 9.125 11.266 1 95.25 329 SER B O 1
ATOM 6512 N N . GLY B 1 330 ? 13.156 10.172 9.43 1 96.06 330 GLY B N 1
ATOM 6513 C CA . GLY B 1 330 ? 11.875 10.586 9.977 1 96.06 330 GLY B CA 1
ATOM 6514 C C . GLY B 1 330 ? 11.328 11.844 9.328 1 96.06 330 GLY B C 1
ATOM 6515 O O . GLY B 1 330 ? 12.062 12.586 8.68 1 96.06 330 GLY B O 1
ATOM 6516 N N . THR B 1 331 ? 10.078 12.008 9.547 1 97.12 331 THR B N 1
ATOM 6517 C CA . THR B 1 331 ? 9.539 13.297 9.148 1 97.12 331 THR B CA 1
ATOM 6518 C C . THR B 1 331 ? 10.18 14.422 9.961 1 97.12 331 THR B C 1
ATOM 6520 O O . THR B 1 331 ? 10.203 15.578 9.516 1 97.12 331 THR B O 1
ATOM 6523 N N . SER B 1 332 ? 10.742 14.109 11.078 1 96 332 SER B N 1
ATOM 6524 C CA . SER B 1 332 ? 11.508 15.047 11.891 1 96 332 SER B CA 1
ATOM 6525 C C . SER B 1 332 ? 12.727 15.562 11.133 1 96 332 SER B C 1
ATOM 6527 O O . SER B 1 332 ? 13.172 16.688 11.352 1 96 332 SER B O 1
ATOM 6529 N N . MET B 1 333 ? 13.273 14.695 10.359 1 95.62 333 MET B N 1
ATOM 6530 C CA . MET B 1 333 ? 14.438 15.062 9.57 1 95.62 333 MET B CA 1
ATOM 6531 C C . MET B 1 333 ? 14.031 15.875 8.336 1 95.62 333 MET B C 1
ATOM 6533 O O . MET B 1 333 ? 14.82 16.672 7.824 1 95.62 333 MET B O 1
ATOM 6537 N N . ALA B 1 334 ? 12.891 15.633 7.805 1 97.69 334 ALA B N 1
ATOM 6538 C CA . ALA B 1 334 ? 12.375 16.344 6.637 1 97.69 334 ALA B CA 1
ATOM 6539 C C . ALA B 1 334 ? 11.961 17.766 6.992 1 97.69 334 ALA B C 1
ATOM 6541 O O . ALA B 1 334 ? 12.172 18.703 6.211 1 97.69 334 ALA B O 1
ATOM 6542 N N . THR B 1 335 ? 11.422 17.969 8.133 1 97.75 335 THR B N 1
ATOM 6543 C CA . THR B 1 335 ? 10.812 19.203 8.578 1 97.75 335 THR B CA 1
ATOM 6544 C C . THR B 1 335 ? 11.82 20.359 8.531 1 97.75 335 THR B C 1
ATOM 6546 O O . THR B 1 335 ? 11.531 21.422 7.984 1 97.75 335 THR B O 1
ATOM 6549 N N . PRO B 1 336 ? 13.031 20.156 9.047 1 96.5 336 PRO B N 1
ATOM 6550 C CA . PRO B 1 336 ? 13.969 21.281 9.031 1 96.5 336 PRO B CA 1
ATOM 6551 C C . PRO B 1 336 ? 14.398 21.672 7.621 1 96.5 336 PRO B C 1
ATOM 6553 O O . PRO B 1 336 ? 14.789 22.828 7.391 1 96.5 336 PRO B O 1
ATOM 6556 N N . HIS B 1 337 ? 14.422 20.734 6.691 1 96.62 337 HIS B N 1
ATOM 6557 C CA . HIS B 1 337 ? 14.688 21.125 5.312 1 96.62 337 HIS B CA 1
ATOM 6558 C C . HIS B 1 337 ? 13.68 22.172 4.836 1 96.62 337 HIS B C 1
ATOM 6560 O O . HIS B 1 337 ? 14.062 23.188 4.242 1 96.62 337 HIS B O 1
ATOM 6566 N N . VAL B 1 338 ? 12.438 21.906 5.098 1 98.31 338 VAL B N 1
ATOM 6567 C CA . VAL B 1 338 ? 11.383 22.828 4.676 1 98.31 338 VAL B CA 1
ATOM 6568 C C . VAL B 1 338 ? 11.477 24.125 5.48 1 98.31 338 VAL B C 1
ATOM 6570 O O . VAL B 1 338 ? 11.266 25.219 4.945 1 98.31 338 VAL B O 1
ATOM 6573 N N . SER B 1 339 ? 11.812 24.016 6.77 1 97.5 339 SER B N 1
ATOM 6574 C CA . SER B 1 339 ? 11.977 25.203 7.602 1 97.5 339 SER B CA 1
ATOM 6575 C C . SER B 1 339 ? 13.047 26.125 7.031 1 97.5 339 SER B C 1
ATOM 6577 O O . SER B 1 339 ? 12.883 27.344 7.027 1 97.5 339 SER B O 1
ATOM 6579 N N . GLY B 1 340 ? 14.172 25.531 6.621 1 96.62 340 GLY B N 1
ATOM 6580 C CA . GLY B 1 340 ? 15.211 26.328 5.98 1 96.62 340 GLY B CA 1
ATOM 6581 C C . GLY B 1 340 ? 14.727 27.031 4.723 1 96.62 340 GLY B C 1
ATOM 6582 O O . GLY B 1 340 ? 15.039 28.203 4.504 1 96.62 340 GLY B O 1
ATOM 6583 N N . ILE B 1 341 ? 13.969 26.359 3.9 1 97.94 341 ILE B N 1
ATOM 6584 C CA . ILE B 1 341 ? 13.422 26.938 2.678 1 97.94 341 ILE B CA 1
ATOM 6585 C C . ILE B 1 341 ? 12.469 28.078 3.027 1 97.94 341 ILE B C 1
ATOM 6587 O O . ILE B 1 341 ? 12.492 29.125 2.389 1 97.94 341 ILE B O 1
ATOM 6591 N N . VAL B 1 342 ? 11.633 27.859 4.031 1 98.38 342 VAL B N 1
ATOM 6592 C CA . VAL B 1 342 ? 10.672 28.875 4.465 1 98.38 342 VAL B CA 1
ATOM 6593 C C . VAL B 1 342 ? 11.414 30.125 4.93 1 98.38 342 VAL B C 1
ATOM 6595 O O . VAL B 1 342 ? 11 31.25 4.637 1 98.38 342 VAL B O 1
ATOM 6598 N N . ALA B 1 343 ? 12.492 29.922 5.68 1 97.31 343 ALA B N 1
ATOM 6599 C CA . ALA B 1 343 ? 13.297 31.062 6.125 1 97.31 343 ALA B CA 1
ATOM 6600 C C . ALA B 1 343 ? 13.82 31.859 4.934 1 97.31 343 ALA B C 1
ATOM 6602 O O . ALA B 1 343 ? 13.805 33.094 4.953 1 97.31 343 ALA B O 1
ATOM 6603 N N . LEU B 1 344 ? 14.281 31.172 3.932 1 97.44 344 LEU B N 1
ATOM 6604 C CA . LEU B 1 344 ? 14.789 31.828 2.732 1 97.44 344 LEU B CA 1
ATOM 6605 C C . LEU B 1 344 ? 13.672 32.562 2.006 1 97.44 344 LEU B C 1
ATOM 6607 O O . LEU B 1 344 ? 13.867 33.688 1.516 1 97.44 344 LEU B O 1
ATOM 6611 N N . LEU B 1 345 ? 12.531 31.938 1.885 1 98.31 345 LEU B N 1
ATOM 6612 C CA . LEU B 1 345 ? 11.391 32.562 1.236 1 98.31 345 LEU B CA 1
ATOM 6613 C C . LEU B 1 345 ? 10.977 33.812 1.986 1 98.31 345 LEU B C 1
ATOM 6615 O O . LEU B 1 345 ? 10.633 34.844 1.368 1 98.31 345 LEU B O 1
ATOM 6619 N N . LYS B 1 346 ? 10.969 33.75 3.316 1 97.38 346 LYS B N 1
ATOM 6620 C CA . LYS B 1 346 ? 10.617 34.906 4.137 1 97.38 346 LYS B CA 1
ATOM 6621 C C . LYS B 1 346 ? 11.609 36.031 3.943 1 97.38 346 LYS B C 1
ATOM 6623 O O . LYS B 1 346 ? 11.234 37.219 3.977 1 97.38 346 LYS B O 1
ATOM 6628 N N . ALA B 1 347 ? 12.844 35.719 3.793 1 96.56 347 ALA B N 1
ATOM 6629 C CA . ALA B 1 347 ? 13.859 36.719 3.518 1 96.56 347 ALA B CA 1
ATOM 6630 C C . ALA B 1 347 ? 13.641 37.375 2.154 1 96.56 347 ALA B C 1
ATOM 6632 O O . ALA B 1 347 ? 13.82 38.594 1.997 1 96.56 347 ALA B O 1
ATOM 6633 N N . LEU B 1 348 ? 13.281 36.625 1.221 1 97.25 348 LEU B N 1
ATOM 6634 C CA . LEU B 1 348 ? 13.062 37.094 -0.142 1 97.25 348 LEU B CA 1
ATOM 6635 C C . LEU B 1 348 ? 11.758 37.875 -0.243 1 97.25 348 LEU B C 1
ATOM 6637 O O . LEU B 1 348 ? 11.648 38.812 -1.04 1 97.25 348 LEU B O 1
ATOM 6641 N N . HIS B 1 349 ? 10.773 37.406 0.487 1 97.81 349 HIS B N 1
ATOM 6642 C CA . HIS B 1 349 ? 9.438 38 0.478 1 97.81 349 HIS B CA 1
ATOM 6643 C C . HIS B 1 349 ? 8.953 38.281 1.895 1 97.81 349 HIS B C 1
ATOM 6645 O O . HIS B 1 349 ? 8.031 37.625 2.391 1 97.81 349 HIS B O 1
ATOM 6651 N N . PRO B 1 350 ? 9.391 39.344 2.455 1 96.88 350 PRO B N 1
ATOM 6652 C CA . PRO B 1 350 ? 9.094 39.625 3.863 1 96.88 350 PRO B CA 1
ATOM 6653 C C . PRO B 1 350 ? 7.609 39.875 4.113 1 96.88 350 PRO B C 1
ATOM 6655 O O . PRO B 1 350 ? 7.133 39.719 5.238 1 96.88 350 PRO B O 1
ATOM 6658 N N . ASP B 1 351 ? 6.883 40.188 3.076 1 96.31 351 ASP B N 1
ATOM 6659 C CA . ASP B 1 351 ? 5.484 40.594 3.256 1 96.31 351 ASP B CA 1
ATOM 6660 C C . ASP B 1 351 ? 4.559 39.375 3.064 1 96.31 351 ASP B C 1
ATOM 6662 O O . ASP B 1 351 ? 3.35 39.469 3.285 1 96.31 351 ASP B O 1
ATOM 6666 N N . TRP B 1 352 ? 5.105 38.25 2.646 1 98.31 352 TRP B N 1
ATOM 6667 C CA . TRP B 1 352 ? 4.266 37.094 2.43 1 98.31 352 TRP B CA 1
ATOM 6668 C C . TRP B 1 352 ? 3.721 36.562 3.75 1 98.31 352 TRP B C 1
ATOM 6670 O O . TRP B 1 352 ? 4.445 36.5 4.746 1 98.31 352 TRP B O 1
ATOM 6680 N N . SER B 1 353 ? 2.453 36.219 3.725 1 98.5 353 SER B N 1
ATOM 6681 C CA . SER B 1 353 ? 1.838 35.531 4.855 1 98.5 353 SER B CA 1
ATOM 6682 C C . SER B 1 353 ? 2.266 34.062 4.918 1 98.5 353 SER B C 1
ATOM 6684 O O . SER B 1 353 ? 2.809 33.531 3.947 1 98.5 353 SER B O 1
ATOM 6686 N N . PRO B 1 354 ? 2.041 33.406 6.102 1 98.69 354 PRO B N 1
ATOM 6687 C CA . PRO B 1 354 ? 2.289 31.969 6.176 1 98.69 354 PRO B CA 1
ATOM 6688 C C . PRO B 1 354 ? 1.523 31.188 5.113 1 98.69 354 PRO B C 1
ATOM 6690 O O . PRO B 1 354 ? 2.059 30.234 4.539 1 98.69 354 PRO B O 1
ATOM 6693 N N . ALA B 1 355 ? 0.341 31.594 4.812 1 98.88 355 ALA B N 1
ATOM 6694 C CA . ALA B 1 355 ? -0.459 30.922 3.793 1 98.88 355 ALA B CA 1
ATOM 6695 C C . ALA B 1 355 ? 0.157 31.094 2.408 1 98.88 355 ALA B C 1
ATOM 6697 O O . ALA B 1 355 ? 0.124 30.172 1.588 1 98.88 355 ALA B O 1
ATOM 6698 N N . ALA B 1 356 ? 0.621 32.281 2.148 1 98.81 356 ALA B N 1
ATOM 6699 C CA . ALA B 1 356 ? 1.283 32.531 0.873 1 98.81 356 ALA B CA 1
ATOM 6700 C C . ALA B 1 356 ? 2.51 31.641 0.705 1 98.81 356 ALA B C 1
ATOM 6702 O O . ALA B 1 356 ? 2.744 31.094 -0.376 1 98.81 356 ALA B O 1
ATOM 6703 N N . ILE B 1 357 ? 3.283 31.547 1.738 1 98.88 357 ILE B N 1
ATOM 6704 C CA . ILE B 1 357 ? 4.473 30.703 1.719 1 98.88 357 ILE B CA 1
ATOM 6705 C C . ILE B 1 357 ? 4.07 29.25 1.476 1 98.88 357 ILE B C 1
ATOM 6707 O O . ILE B 1 357 ? 4.664 28.562 0.641 1 98.88 357 ILE B O 1
ATOM 6711 N N . LYS B 1 358 ? 3.082 28.75 2.205 1 98.81 358 LYS B N 1
ATOM 6712 C CA . LYS B 1 358 ? 2.562 27.391 2.006 1 98.81 358 LYS B CA 1
ATOM 6713 C C . LYS B 1 358 ? 2.105 27.188 0.566 1 98.81 358 LYS B C 1
ATOM 6715 O O . LYS B 1 358 ? 2.398 26.156 -0.043 1 98.81 358 LYS B O 1
ATOM 6720 N N . SER B 1 359 ? 1.378 28.141 0.058 1 98.88 359 SER B N 1
ATOM 6721 C CA . SER B 1 359 ? 0.89 28.094 -1.316 1 98.88 359 SER B CA 1
ATOM 6722 C C . SER B 1 359 ? 2.039 27.938 -2.307 1 98.88 359 SER B C 1
ATOM 6724 O O . SER B 1 359 ? 1.99 27.094 -3.197 1 98.88 359 SER B O 1
ATOM 6726 N N . ALA B 1 360 ? 3.047 28.781 -2.135 1 98.94 360 ALA B N 1
ATOM 6727 C CA . ALA B 1 360 ? 4.199 28.75 -3.033 1 98.94 360 ALA B CA 1
ATOM 6728 C C . ALA B 1 360 ? 4.871 27.375 -3.031 1 98.94 360 ALA B C 1
ATOM 6730 O O . ALA B 1 360 ? 5.223 26.859 -4.09 1 98.94 360 ALA B O 1
ATOM 6731 N N . LEU B 1 361 ? 5 26.797 -1.875 1 98.88 361 LEU B N 1
ATOM 6732 C CA . LEU B 1 361 ? 5.648 25.5 -1.735 1 98.88 361 LEU B CA 1
ATOM 6733 C C . LEU B 1 361 ? 4.805 24.406 -2.371 1 98.88 361 LEU B C 1
ATOM 6735 O O . LEU B 1 361 ? 5.316 23.594 -3.148 1 98.88 361 LEU B O 1
ATOM 6739 N N . VAL B 1 362 ? 3.545 24.359 -2.082 1 98.88 362 VAL B N 1
ATOM 6740 C CA . VAL B 1 362 ? 2.654 23.281 -2.498 1 98.88 362 VAL B CA 1
ATOM 6741 C C . VAL B 1 362 ? 2.473 23.312 -4.012 1 98.88 362 VAL B C 1
ATOM 6743 O O . VAL B 1 362 ? 2.545 22.281 -4.676 1 98.88 362 VAL B O 1
ATOM 6746 N N . THR B 1 363 ? 2.297 24.5 -4.656 1 98.88 363 THR B N 1
ATOM 6747 C CA . THR B 1 363 ? 1.882 24.594 -6.051 1 98.88 363 THR B CA 1
ATOM 6748 C C . THR B 1 363 ? 3.076 24.422 -6.984 1 98.88 363 THR B C 1
ATOM 6750 O O . THR B 1 363 ? 2.906 24.203 -8.188 1 98.88 363 THR B O 1
ATOM 6753 N N . THR B 1 364 ? 4.285 24.547 -6.449 1 98.69 364 THR B N 1
ATOM 6754 C CA . THR B 1 364 ? 5.457 24.453 -7.312 1 98.69 364 THR B CA 1
ATOM 6755 C C . THR B 1 364 ? 6.223 23.156 -7.051 1 98.69 364 THR B C 1
ATOM 6757 O O . THR B 1 364 ? 7.262 22.922 -7.668 1 98.69 364 THR B O 1
ATOM 6760 N N . ALA B 1 365 ? 5.75 22.312 -6.129 1 98.38 365 ALA B N 1
ATOM 6761 C CA . ALA B 1 365 ? 6.457 21.125 -5.688 1 98.38 365 ALA B CA 1
ATOM 6762 C C . ALA B 1 365 ? 6.641 20.141 -6.836 1 98.38 365 ALA B C 1
ATOM 6764 O O . ALA B 1 365 ? 5.852 20.125 -7.785 1 98.38 365 ALA B O 1
ATOM 6765 N N . TRP B 1 366 ? 7.672 19.312 -6.758 1 96 366 TRP B N 1
ATOM 6766 C CA . TRP B 1 366 ? 7.93 18.281 -7.742 1 96 366 TRP B CA 1
ATOM 6767 C C . TRP B 1 366 ? 7.121 17.016 -7.43 1 96 366 TRP B C 1
ATOM 6769 O O . TRP B 1 366 ? 7.277 16.422 -6.363 1 96 366 TRP B O 1
ATOM 6779 N N . ARG B 1 367 ? 6.379 16.641 -8.352 1 94.19 367 ARG B N 1
ATOM 6780 C CA . ARG B 1 367 ? 5.574 15.43 -8.18 1 94.19 367 ARG B CA 1
ATOM 6781 C C . ARG B 1 367 ? 6.234 14.227 -8.844 1 94.19 367 ARG B C 1
ATOM 6783 O O . ARG B 1 367 ? 5.926 13.078 -8.516 1 94.19 367 ARG B O 1
ATOM 6790 N N . ASN B 1 368 ? 7.047 14.547 -9.773 1 90.81 368 ASN B N 1
ATOM 6791 C CA . ASN B 1 368 ? 7.734 13.539 -10.57 1 90.81 368 ASN B CA 1
ATOM 6792 C C . ASN B 1 368 ? 9.25 13.664 -10.453 1 90.81 368 ASN B C 1
ATOM 6794 O O . ASN B 1 368 ? 9.758 14.695 -10.016 1 90.81 368 ASN B O 1
ATOM 6798 N N . HIS B 1 369 ? 9.828 12.625 -10.852 1 84.25 369 HIS B N 1
ATOM 6799 C CA . HIS B 1 369 ? 11.273 12.672 -11.031 1 84.25 369 HIS B CA 1
ATOM 6800 C C . HIS B 1 369 ? 11.656 13.609 -12.172 1 84.25 369 HIS B C 1
ATOM 6802 O O . HIS B 1 369 ? 10.828 13.922 -13.031 1 84.25 369 HIS B O 1
ATOM 6808 N N . PRO B 1 370 ? 12.922 14.094 -12.086 1 79.38 370 PRO B N 1
ATOM 6809 C CA . PRO B 1 370 ? 13.344 15.008 -13.148 1 79.38 370 PRO B CA 1
ATOM 6810 C C . PRO B 1 370 ? 13.188 14.414 -14.547 1 79.38 370 PRO B C 1
ATOM 6812 O O . PRO B 1 370 ? 13.008 15.148 -15.516 1 79.38 370 PRO B O 1
ATOM 6815 N N . SER B 1 371 ? 13.203 13.109 -14.633 1 78.5 371 SER B N 1
ATOM 6816 C CA . SER B 1 371 ? 13.039 12.453 -15.922 1 78.5 371 SER B CA 1
ATOM 6817 C C . SER B 1 371 ? 11.562 12.312 -16.281 1 78.5 371 SER B C 1
ATOM 6819 O O . SER B 1 371 ? 11.227 11.758 -17.328 1 78.5 371 SER B O 1
ATOM 6821 N N . GLY B 1 372 ? 10.711 12.781 -15.406 1 84.94 372 GLY B N 1
ATOM 6822 C CA . GLY B 1 372 ? 9.289 12.812 -15.711 1 84.94 372 GLY B CA 1
ATOM 6823 C C . GLY B 1 372 ? 8.531 11.633 -15.141 1 84.94 372 GLY B C 1
ATOM 6824 O O . GLY B 1 372 ? 7.301 11.609 -15.156 1 84.94 372 GLY B O 1
ATOM 6825 N N . TYR B 1 373 ? 9.234 10.688 -14.594 1 87.56 373 TYR B N 1
ATOM 6826 C CA . TYR B 1 373 ? 8.578 9.5 -14.062 1 87.56 373 TYR B CA 1
ATOM 6827 C C . TYR B 1 373 ? 7.844 9.812 -12.773 1 87.56 373 TYR B C 1
ATOM 6829 O O . TYR B 1 373 ? 8.375 10.508 -11.898 1 87.56 373 TYR B O 1
ATOM 6837 N N . PRO B 1 374 ? 6.609 9.328 -12.695 1 91.94 374 PRO B N 1
ATOM 6838 C CA . PRO B 1 374 ? 5.949 9.453 -11.391 1 91.94 374 PRO B CA 1
ATOM 6839 C C . PRO B 1 374 ? 6.707 8.734 -10.273 1 91.94 374 PRO B C 1
ATOM 6841 O O . PRO B 1 374 ? 7.273 7.664 -10.5 1 91.94 374 PRO B O 1
ATOM 6844 N N . ILE B 1 375 ? 6.688 9.289 -9.109 1 93 375 ILE B N 1
ATOM 6845 C CA . ILE B 1 375 ? 7.457 8.695 -8.023 1 93 375 ILE B CA 1
ATOM 6846 C C . ILE B 1 375 ? 6.598 7.691 -7.262 1 93 375 ILE B C 1
ATOM 6848 O O . ILE B 1 375 ? 5.367 7.715 -7.363 1 93 375 ILE B O 1
ATOM 6852 N N . PHE B 1 376 ? 7.246 6.836 -6.523 1 94.62 376 PHE B N 1
ATOM 6853 C CA . PHE B 1 376 ? 6.57 5.789 -5.77 1 94.62 376 PHE B CA 1
ATOM 6854 C C . PHE B 1 376 ? 6.488 6.152 -4.293 1 94.62 376 PHE B C 1
ATOM 6856 O O . PHE B 1 376 ? 7.168 7.074 -3.834 1 94.62 376 PHE B O 1
ATOM 6863 N N . ALA B 1 377 ? 5.621 5.562 -3.604 1 96.44 377 ALA B N 1
ATOM 6864 C CA . ALA B 1 377 ? 5.547 5.57 -2.145 1 96.44 377 ALA B CA 1
ATOM 6865 C C . ALA B 1 377 ? 5.738 4.168 -1.578 1 96.44 377 ALA B C 1
ATOM 6867 O O . ALA B 1 377 ? 5.031 3.232 -1.965 1 96.44 377 ALA B O 1
ATOM 6868 N N . GLU B 1 378 ? 6.734 4.074 -0.68 1 94.44 378 GLU B N 1
ATOM 6869 C CA . GLU B 1 378 ? 6.883 2.805 0.028 1 94.44 378 GLU B CA 1
ATOM 6870 C C . GLU B 1 378 ? 5.609 2.447 0.792 1 94.44 378 GLU B C 1
ATOM 6872 O O . GLU B 1 378 ? 4.871 3.332 1.226 1 94.44 378 GLU B O 1
ATOM 6877 N N . GLY B 1 379 ? 5.328 1.149 0.934 1 93.94 379 GLY B N 1
ATOM 6878 C CA . GLY B 1 379 ? 4.145 0.657 1.616 1 93.94 379 GLY B CA 1
ATOM 6879 C C . GLY B 1 379 ? 3.982 -0.849 1.522 1 93.94 379 GLY B C 1
ATOM 6880 O O . GLY B 1 379 ? 4.949 -1.566 1.263 1 93.94 379 GLY B O 1
ATOM 6881 N N . SER B 1 380 ? 2.816 -1.288 1.867 1 92.44 380 SER B N 1
ATOM 6882 C CA . SER B 1 380 ? 2.467 -2.697 1.725 1 92.44 380 SER B CA 1
ATOM 6883 C C . SER B 1 380 ? 1.327 -2.887 0.729 1 92.44 380 SER B C 1
ATOM 6885 O O . SER B 1 380 ? 0.155 -2.883 1.111 1 92.44 380 SER B O 1
ATOM 6887 N N . PRO B 1 381 ? 1.633 -3.008 -0.538 1 93.94 381 PRO B N 1
ATOM 6888 C CA . PRO B 1 381 ? 2.961 -2.932 -1.15 1 93.94 381 PRO B CA 1
ATOM 6889 C C . PRO B 1 381 ? 3.318 -1.52 -1.609 1 93.94 381 PRO B C 1
ATOM 6891 O O . PRO B 1 381 ? 2.504 -0.601 -1.485 1 93.94 381 PRO B O 1
ATOM 6894 N N . GLN B 1 382 ? 4.57 -1.313 -2.02 1 93.88 382 GLN B N 1
ATOM 6895 C CA . GLN B 1 382 ? 4.949 -0.08 -2.701 1 93.88 382 GLN B CA 1
ATOM 6896 C C . GLN B 1 382 ? 4.094 0.146 -3.945 1 93.88 382 GLN B C 1
ATOM 6898 O O . GLN B 1 382 ? 3.846 -0.787 -4.711 1 93.88 382 GLN B O 1
ATOM 6903 N N . LYS B 1 383 ? 3.611 1.361 -4.137 1 95.44 383 LYS B N 1
ATOM 6904 C CA . LYS B 1 383 ? 2.846 1.772 -5.309 1 95.44 383 LYS B CA 1
ATOM 6905 C C . LYS B 1 383 ? 3.121 3.23 -5.66 1 95.44 383 LYS B C 1
ATOM 6907 O O . LYS B 1 383 ? 3.893 3.906 -4.977 1 95.44 383 LYS B O 1
ATOM 6912 N N . LEU B 1 384 ? 2.506 3.695 -6.746 1 95.94 384 LEU B N 1
ATOM 6913 C CA . LEU B 1 384 ? 2.684 5.086 -7.148 1 95.94 384 LEU B CA 1
ATOM 6914 C C . LEU B 1 384 ? 2.189 6.035 -6.059 1 95.94 384 LEU B C 1
ATOM 6916 O O . LEU B 1 384 ? 1.15 5.789 -5.441 1 95.94 384 LEU B O 1
ATOM 6920 N N . ALA B 1 385 ? 2.967 7.059 -5.836 1 97.06 385 ALA B N 1
ATOM 6921 C CA . ALA B 1 385 ? 2.609 8.055 -4.832 1 97.06 385 ALA B CA 1
ATOM 6922 C C . ALA B 1 385 ? 1.461 8.938 -5.312 1 97.06 385 ALA B C 1
ATOM 6924 O O . ALA B 1 385 ? 1.244 9.078 -6.52 1 97.06 385 ALA B O 1
ATOM 6925 N N . ASN B 1 386 ? 0.71 9.469 -4.43 1 97.88 386 ASN B N 1
ATOM 6926 C CA . ASN B 1 386 ? -0.351 10.445 -4.668 1 97.88 386 ASN B CA 1
ATOM 6927 C C . ASN B 1 386 ? -0.356 11.539 -3.604 1 97.88 386 ASN B C 1
ATOM 6929 O O . ASN B 1 386 ? 0.475 11.531 -2.695 1 97.88 386 ASN B O 1
ATOM 6933 N N . PRO B 1 387 ? -1.251 12.484 -3.646 1 98.5 387 PRO B N 1
ATOM 6934 C CA . PRO B 1 387 ? -1.203 13.648 -2.754 1 98.5 387 PRO B CA 1
ATOM 6935 C C . PRO B 1 387 ? -1.362 13.266 -1.283 1 98.5 387 PRO B C 1
ATOM 6937 O O . PRO B 1 387 ? -0.918 14.008 -0.4 1 98.5 387 PRO B O 1
ATOM 6940 N N . PHE B 1 388 ? -1.922 12.164 -0.957 1 98.56 388 PHE B N 1
ATOM 6941 C CA . PHE B 1 388 ? -2.061 11.75 0.434 1 98.56 388 PHE B CA 1
ATOM 6942 C C . PHE B 1 388 ? -0.732 11.242 0.982 1 98.56 388 PHE B C 1
ATOM 6944 O O . PHE B 1 388 ? -0.567 11.102 2.195 1 98.56 388 PHE B O 1
ATOM 6951 N N . ASP B 1 389 ? 0.178 10.953 0.043 1 98.56 389 ASP B N 1
ATOM 6952 C CA . ASP B 1 389 ? 1.52 10.539 0.439 1 98.56 389 ASP B CA 1
ATOM 6953 C C . ASP B 1 389 ? 2.441 11.742 0.612 1 98.56 389 ASP B C 1
ATOM 6955 O O . ASP B 1 389 ? 3.184 11.828 1.593 1 98.56 389 ASP B O 1
ATOM 6959 N N . PHE B 1 390 ? 2.367 12.719 -0.394 1 98.62 390 PHE B N 1
ATOM 6960 C CA . PHE B 1 390 ? 3.445 13.703 -0.453 1 98.62 390 PHE B CA 1
ATOM 6961 C C . PHE B 1 390 ? 2.889 15.117 -0.552 1 98.62 390 PHE B C 1
ATOM 6963 O O . PHE B 1 390 ? 3.639 16.078 -0.761 1 98.62 390 PHE B O 1
ATOM 6970 N N . GLY B 1 391 ? 1.604 15.352 -0.399 1 98.69 391 GLY B N 1
ATOM 6971 C CA . GLY B 1 391 ? 1.003 16.672 -0.558 1 98.69 391 GLY B CA 1
ATOM 6972 C C . GLY B 1 391 ? 1.15 17.219 -1.962 1 98.69 391 GLY B C 1
ATOM 6973 O O . GLY B 1 391 ? 0.791 16.562 -2.938 1 98.69 391 GLY B O 1
ATOM 6974 N N . GLY B 1 392 ? 1.723 18.359 -2.014 1 98.62 392 GLY B N 1
ATOM 6975 C CA . GLY B 1 392 ? 1.99 18.953 -3.312 1 98.62 392 GLY B CA 1
ATOM 6976 C C . GLY B 1 392 ? 3.141 18.297 -4.047 1 98.62 392 GLY B C 1
ATOM 6977 O O . GLY B 1 392 ? 3.293 18.469 -5.258 1 98.62 392 GLY B O 1
ATOM 6978 N N . GLY B 1 393 ? 3.92 17.531 -3.41 1 98.25 393 GLY B N 1
ATOM 6979 C CA . GLY B 1 393 ? 5.121 16.906 -3.953 1 98.25 393 GLY B CA 1
ATOM 6980 C C . GLY B 1 393 ? 6.359 17.188 -3.123 1 98.25 393 GLY B C 1
ATOM 6981 O O . GLY B 1 393 ? 6.262 17.516 -1.939 1 98.25 393 GLY B O 1
ATOM 6982 N N . ILE B 1 394 ? 7.5 17 -3.684 1 97.81 394 ILE B N 1
ATOM 6983 C CA . ILE B 1 394 ? 8.773 17.312 -3.045 1 97.81 394 ILE B CA 1
ATOM 6984 C C . ILE B 1 394 ? 9.086 18.797 -3.199 1 97.81 394 ILE B C 1
ATOM 6986 O O . ILE B 1 394 ? 8.984 19.344 -4.301 1 97.81 394 ILE B O 1
ATOM 6990 N N . ALA B 1 395 ? 9.5 19.406 -2.168 1 98.06 395 ALA B N 1
ATOM 6991 C CA . ALA B 1 395 ? 9.703 20.844 -2.119 1 98.06 395 ALA B CA 1
ATOM 6992 C C . ALA B 1 395 ? 10.664 21.297 -3.217 1 98.06 395 ALA B C 1
ATOM 6994 O O . ALA B 1 395 ? 11.719 20.703 -3.414 1 98.06 395 ALA B O 1
ATOM 6995 N N . ASN B 1 396 ? 10.312 22.266 -3.91 1 97.69 396 ASN B N 1
ATOM 6996 C CA . ASN B 1 396 ? 11.078 22.938 -4.953 1 97.69 396 ASN B CA 1
ATOM 6997 C C . ASN B 1 396 ? 11.383 24.391 -4.574 1 97.69 396 ASN B C 1
ATOM 6999 O O . ASN B 1 396 ? 10.625 25.297 -4.918 1 97.69 396 ASN B O 1
ATOM 7003 N N . PRO B 1 397 ? 12.523 24.625 -3.955 1 97.5 397 PRO B N 1
ATOM 7004 C CA . PRO B 1 397 ? 12.82 25.969 -3.436 1 97.5 397 PRO B CA 1
ATOM 7005 C C . PRO B 1 397 ? 12.812 27.031 -4.527 1 97.5 397 PRO B C 1
ATOM 7007 O O . PRO B 1 397 ? 12.289 28.125 -4.32 1 97.5 397 PRO B O 1
ATOM 7010 N N . ASN B 1 398 ? 13.367 26.75 -5.66 1 97.38 398 ASN B N 1
ATOM 7011 C CA . ASN B 1 398 ? 13.43 27.734 -6.738 1 97.38 398 ASN B CA 1
ATOM 7012 C C . ASN B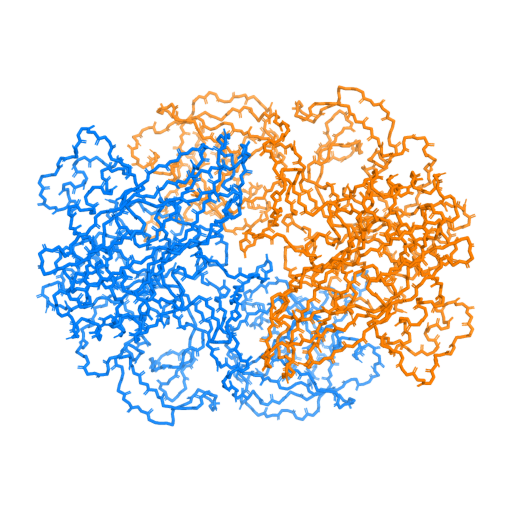 1 398 ? 12.039 28.078 -7.273 1 97.38 398 ASN B C 1
ATOM 7014 O O . ASN B 1 398 ? 11.742 29.234 -7.555 1 97.38 398 ASN B O 1
ATOM 7018 N N . GLY B 1 399 ? 11.25 27.062 -7.469 1 98.19 399 GLY B N 1
ATOM 7019 C CA . GLY B 1 399 ? 9.875 27.297 -7.891 1 98.19 399 GLY B CA 1
ATOM 7020 C C . GLY B 1 399 ? 9.078 28.109 -6.883 1 98.19 399 GLY B C 1
ATOM 7021 O O . GLY B 1 399 ? 8.32 29 -7.262 1 98.19 399 GLY B O 1
ATOM 7022 N N . ALA B 1 400 ? 9.305 27.828 -5.645 1 98.75 400 ALA B N 1
ATOM 7023 C CA . ALA B 1 400 ? 8.562 28.5 -4.578 1 98.75 400 ALA B CA 1
ATOM 7024 C C . ALA B 1 400 ? 8.984 29.969 -4.457 1 98.75 400 ALA B C 1
ATOM 7026 O O . ALA B 1 400 ? 8.203 30.797 -3.996 1 98.75 400 ALA B O 1
ATOM 7027 N N . ALA B 1 401 ? 10.219 30.25 -4.844 1 98.5 401 ALA B N 1
ATOM 7028 C CA . ALA B 1 401 ? 10.711 31.625 -4.781 1 98.5 401 ALA B CA 1
ATOM 7029 C C . ALA B 1 401 ? 9.977 32.531 -5.777 1 98.5 401 ALA B C 1
ATOM 7031 O O . ALA B 1 401 ? 9.891 33.719 -5.59 1 98.5 401 ALA B O 1
ATOM 7032 N N . ASP B 1 402 ? 9.516 31.922 -6.871 1 98.5 402 ASP B N 1
ATOM 7033 C CA . ASP B 1 402 ? 8.781 32.625 -7.914 1 98.5 402 ASP B CA 1
ATOM 7034 C C . ASP B 1 402 ? 7.605 31.797 -8.422 1 98.5 402 ASP B C 1
ATOM 7036 O O . ASP B 1 402 ? 7.582 31.391 -9.586 1 98.5 402 ASP B O 1
ATOM 7040 N N . PRO B 1 403 ? 6.566 31.734 -7.621 1 98.56 403 PRO B N 1
ATOM 7041 C CA . PRO B 1 403 ? 5.516 30.766 -7.902 1 98.56 403 PRO B CA 1
ATOM 7042 C C . PRO B 1 403 ? 4.52 31.25 -8.953 1 98.56 403 PRO B C 1
ATOM 7044 O O . PRO B 1 403 ? 3.752 30.453 -9.5 1 98.56 403 PRO B O 1
ATOM 7047 N N . GLY B 1 404 ? 4.473 32.5 -9.234 1 98.56 404 GLY B N 1
ATOM 7048 C CA . GLY B 1 404 ? 3.506 33.094 -10.148 1 98.56 404 GLY B CA 1
ATOM 7049 C C . GLY B 1 404 ? 2.217 33.531 -9.469 1 98.56 404 GLY B C 1
ATOM 7050 O O . GLY B 1 404 ? 1.867 34.688 -9.453 1 98.56 404 GLY B O 1
ATOM 7051 N N . LEU B 1 405 ? 1.498 32.594 -8.922 1 98.81 405 LEU B N 1
ATOM 7052 C CA . LEU B 1 405 ? 0.266 32.875 -8.188 1 98.81 405 LEU B CA 1
ATOM 7053 C C . LEU B 1 405 ? 0.344 32.344 -6.766 1 98.81 405 LEU B C 1
ATOM 7055 O O . LEU B 1 405 ? 1.091 31.391 -6.504 1 98.81 405 LEU B O 1
ATOM 7059 N N . LEU B 1 406 ? -0.489 32.938 -5.879 1 98.81 406 LEU B N 1
ATOM 7060 C CA . LEU B 1 406 ? -0.553 32.531 -4.484 1 98.81 406 LEU B CA 1
ATOM 7061 C C . LEU B 1 406 ? -2 32.375 -4.031 1 98.81 406 LEU B C 1
ATOM 7063 O O . LEU B 1 406 ? -2.852 33.188 -4.355 1 98.81 406 LEU B O 1
ATOM 7067 N N . TYR B 1 407 ? -2.27 31.266 -3.416 1 98.81 407 TYR B N 1
ATOM 7068 C CA . TYR B 1 407 ? -3.451 31.156 -2.57 1 98.81 407 TYR B CA 1
ATOM 7069 C C . TYR B 1 407 ? -3.18 31.703 -1.175 1 98.81 407 TYR B C 1
ATOM 7071 O O . TYR B 1 407 ? -2.494 31.062 -0.373 1 98.81 407 TYR B O 1
ATOM 7079 N N . ASP B 1 408 ? -3.777 32.781 -0.859 1 98.31 408 ASP B N 1
ATOM 7080 C CA . ASP B 1 408 ? -3.486 33.438 0.412 1 98.31 408 ASP B CA 1
ATOM 7081 C C . ASP B 1 408 ? -4.68 33.375 1.36 1 98.31 408 ASP B C 1
ATOM 7083 O O . ASP B 1 408 ? -5.828 33.281 0.917 1 98.31 408 ASP B O 1
ATOM 7087 N N . MET B 1 409 ? -4.355 33.25 2.605 1 97.88 409 MET B N 1
ATOM 7088 C CA . MET B 1 409 ? -5.352 33.219 3.672 1 97.88 409 MET B CA 1
ATOM 7089 C C . MET B 1 409 ? -4.898 34.031 4.867 1 97.88 409 MET B C 1
ATOM 7091 O O . MET B 1 409 ? -3.697 34.219 5.09 1 97.88 409 MET B O 1
ATOM 7095 N N . ASP B 1 410 ? -5.816 34.562 5.574 1 95.69 410 ASP B N 1
ATOM 7096 C CA . ASP B 1 410 ? -5.547 35.25 6.828 1 95.69 410 ASP B CA 1
ATOM 7097 C C . ASP B 1 410 ? -6.371 34.656 7.973 1 95.69 410 ASP B C 1
ATOM 7099 O O . ASP B 1 410 ? -6.945 33.594 7.832 1 95.69 410 ASP B O 1
ATOM 7103 N N . THR B 1 411 ? -6.301 35.312 9.133 1 96.44 411 THR B N 1
ATOM 7104 C CA . THR B 1 411 ? -6.949 34.781 10.328 1 96.44 411 THR B CA 1
ATOM 7105 C C . THR B 1 411 ? -8.445 34.625 10.102 1 96.44 411 THR B C 1
ATOM 7107 O O . THR B 1 411 ? -9.055 33.656 10.602 1 96.44 411 THR B O 1
ATOM 7110 N N . ALA B 1 412 ? -9.047 35.531 9.352 1 94.25 412 ALA B N 1
ATOM 7111 C CA . ALA B 1 412 ? -10.477 35.438 9.07 1 94.25 412 ALA B CA 1
ATOM 7112 C C . ALA B 1 412 ? -10.812 34.156 8.32 1 94.25 412 ALA B C 1
ATOM 7114 O O . ALA B 1 412 ? -11.859 33.531 8.547 1 94.25 412 ALA B O 1
ATOM 7115 N N . ASP B 1 413 ? -9.953 33.781 7.418 1 95.12 413 ASP B N 1
ATOM 7116 C CA . ASP B 1 413 ? -10.148 32.562 6.672 1 95.12 413 ASP B CA 1
ATOM 7117 C C . ASP B 1 413 ? -10.078 31.328 7.598 1 95.12 413 ASP B C 1
ATOM 7119 O O . ASP B 1 413 ? -10.852 30.391 7.441 1 95.12 413 ASP B O 1
ATOM 7123 N N . TYR B 1 414 ? -9.148 31.344 8.516 1 96.94 414 TYR B N 1
ATOM 7124 C CA . TYR B 1 414 ? -9.016 30.234 9.453 1 96.94 414 TYR B CA 1
ATOM 7125 C C . TYR B 1 414 ? -10.219 30.172 10.391 1 96.94 414 TYR B C 1
ATOM 7127 O O . TYR B 1 414 ? -10.656 29.078 10.766 1 96.94 414 TYR B O 1
ATOM 7135 N N . ILE B 1 415 ? -10.711 31.328 10.805 1 94.94 415 ILE B N 1
ATOM 7136 C CA . ILE B 1 415 ? -11.93 31.375 11.609 1 94.94 415 ILE B CA 1
ATOM 7137 C C . ILE B 1 415 ? -13.094 30.781 10.812 1 94.94 415 ILE B C 1
ATOM 7139 O O . ILE B 1 415 ? -13.914 30.031 11.367 1 94.94 415 ILE B O 1
ATOM 7143 N N . HIS B 1 416 ? -13.133 31.109 9.547 1 93 416 HIS B N 1
ATOM 7144 C CA . HIS B 1 416 ? -14.133 30.516 8.68 1 93 416 HIS B CA 1
ATOM 7145 C C . HIS B 1 416 ? -14.039 28.984 8.703 1 93 416 HIS B C 1
ATOM 7147 O O . HIS B 1 416 ? -15.062 28.297 8.805 1 93 416 HIS B O 1
ATOM 7153 N N . TYR B 1 417 ? -12.914 28.484 8.555 1 96.31 417 TYR B N 1
ATOM 7154 C CA . TYR B 1 417 ? -12.695 27.031 8.664 1 96.31 417 TYR B CA 1
ATOM 7155 C C . TYR B 1 417 ? -13.234 26.5 9.977 1 96.31 417 TYR B C 1
ATOM 7157 O O . TYR B 1 417 ? -13.938 25.484 10 1 96.31 417 TYR B O 1
ATOM 7165 N N . LEU B 1 418 ? -12.844 27.141 11.086 1 96.06 418 LEU B N 1
ATOM 7166 C CA . LEU B 1 418 ? -13.289 26.688 12.398 1 96.06 418 LEU B CA 1
ATOM 7167 C C . LEU B 1 418 ? -14.812 26.688 12.484 1 96.06 418 LEU B C 1
ATOM 7169 O O . LEU B 1 418 ? -15.406 25.781 13.07 1 96.06 418 LEU B O 1
ATOM 7173 N N . CYS B 1 419 ? -15.406 27.719 11.898 1 94.38 419 CYS B N 1
ATOM 7174 C CA . CYS B 1 419 ? -16.859 27.828 11.891 1 94.38 419 CYS B CA 1
ATOM 7175 C C . CYS B 1 419 ? -17.484 26.688 11.094 1 94.38 419 CYS B C 1
ATOM 7177 O O . CYS B 1 419 ? -18.453 26.078 11.531 1 94.38 419 CYS B O 1
ATOM 7179 N N . VAL B 1 420 ? -16.906 26.391 9.992 1 93.38 420 VAL B N 1
ATOM 7180 C CA . VAL B 1 420 ? -17.484 25.359 9.133 1 93.38 420 VAL B CA 1
ATOM 7181 C C . VAL B 1 420 ? -17.281 23.984 9.766 1 93.38 420 VAL B C 1
ATOM 7183 O O . VAL B 1 420 ? -18.062 23.062 9.523 1 93.38 420 VAL B O 1
ATOM 7186 N N . MET B 1 421 ? -16.297 23.844 10.562 1 93.12 421 MET B N 1
ATOM 7187 C CA . MET B 1 421 ? -16.047 22.594 11.273 1 93.12 421 MET B CA 1
ATOM 7188 C C . MET B 1 421 ? -17.078 22.391 12.383 1 93.12 421 MET B C 1
ATOM 7190 O O . MET B 1 421 ? -17.203 21.281 12.93 1 93.12 421 MET B O 1
ATOM 7194 N N . GLY B 1 422 ? -17.859 23.375 12.656 1 89.75 422 GLY B N 1
ATOM 7195 C CA . GLY B 1 422 ? -18.938 23.281 13.625 1 89.75 422 GLY B CA 1
ATOM 7196 C C . GLY B 1 422 ? -18.484 23.516 15.047 1 89.75 422 GLY B C 1
ATOM 7197 O O . GLY B 1 422 ? -19.188 23.156 16 1 89.75 422 GLY B O 1
ATOM 7198 N N . TYR B 1 423 ? -17.297 24.094 15.242 1 92.19 423 TYR B N 1
ATOM 7199 C CA . TYR B 1 423 ? -16.859 24.438 16.594 1 92.19 423 TYR B CA 1
ATOM 7200 C C . TYR B 1 423 ? -17.688 25.578 17.156 1 92.19 423 TYR B C 1
ATOM 7202 O O . TYR B 1 423 ? -18.156 26.453 16.422 1 92.19 423 TYR B O 1
ATOM 7210 N N . ASN B 1 424 ? -17.938 25.562 18.406 1 91.38 424 ASN B N 1
ATOM 7211 C CA . ASN B 1 424 ? -18.812 26.578 18.984 1 91.38 424 ASN B CA 1
ATOM 7212 C C . ASN B 1 424 ? -18.094 27.906 19.141 1 91.38 424 ASN B C 1
ATOM 7214 O O . ASN B 1 424 ? -16.859 27.953 19.234 1 91.38 424 ASN B O 1
ATOM 7218 N N . ASN B 1 425 ? -18.859 28.969 19.312 1 94.25 425 ASN B N 1
ATOM 7219 C CA . ASN B 1 425 ? -18.344 30.344 19.359 1 94.25 425 ASN B CA 1
ATOM 7220 C C . ASN B 1 425 ? -17.438 30.562 20.562 1 94.25 425 ASN B C 1
ATOM 7222 O O . ASN B 1 425 ? -16.438 31.266 20.453 1 94.25 425 ASN B O 1
ATOM 7226 N N . ALA B 1 426 ? -17.781 29.969 21.656 1 94.75 426 ALA B N 1
ATOM 7227 C CA . ALA B 1 426 ? -16.984 30.156 22.875 1 94.75 426 ALA B CA 1
ATOM 7228 C C . ALA B 1 426 ? -15.578 29.578 22.703 1 94.75 426 ALA B C 1
ATOM 7230 O O . ALA B 1 426 ? -14.594 30.219 23.078 1 94.75 426 ALA B O 1
ATOM 7231 N N . ALA B 1 427 ? -15.539 28.438 22.156 1 94.31 427 ALA B N 1
ATOM 7232 C CA . ALA B 1 427 ? -14.25 27.781 21.922 1 94.31 427 ALA B CA 1
ATOM 7233 C C . ALA B 1 427 ? -13.422 28.562 20.906 1 94.31 427 ALA B C 1
ATOM 7235 O O . ALA B 1 427 ? -12.211 28.719 21.078 1 94.31 427 ALA B O 1
ATOM 7236 N N . ILE B 1 428 ? -14.055 29 19.812 1 96.31 428 ILE B N 1
ATOM 7237 C CA . ILE B 1 428 ? -13.367 29.781 18.781 1 96.31 428 ILE B CA 1
ATOM 7238 C C . ILE B 1 428 ? -12.859 31.094 19.375 1 96.31 428 ILE B C 1
ATOM 7240 O O . ILE B 1 428 ? -11.727 31.5 19.094 1 96.31 428 ILE B O 1
ATOM 7244 N N . SER B 1 429 ? -13.727 31.703 20.188 1 96.62 429 SER B N 1
ATOM 7245 C CA . SER B 1 429 ? -13.344 32.969 20.828 1 96.62 429 SER B CA 1
ATOM 7246 C C . SER B 1 429 ? -12.141 32.781 21.75 1 96.62 429 SER B C 1
ATOM 7248 O O . SER B 1 429 ? -11.266 33.625 21.828 1 96.62 429 SER B O 1
ATOM 7250 N N . ARG B 1 430 ? -12.141 31.641 22.422 1 95.44 430 ARG B N 1
ATOM 7251 C CA . ARG B 1 430 ? -11 31.344 23.281 1 95.44 430 ARG B CA 1
ATOM 7252 C C . ARG B 1 430 ? -9.727 31.188 22.469 1 95.44 430 ARG B C 1
ATOM 7254 O O . ARG B 1 430 ? -8.672 31.688 22.859 1 95.44 430 ARG B O 1
ATOM 7261 N N . LEU B 1 431 ? -9.82 30.5 21.391 1 95.88 431 LEU B N 1
ATOM 7262 C CA . LEU B 1 431 ? -8.664 30.281 20.516 1 95.88 431 LEU B CA 1
ATOM 7263 C C . LEU B 1 431 ? -8.172 31.594 19.922 1 95.88 431 LEU B C 1
ATOM 7265 O O . LEU B 1 431 ? -6.969 31.844 19.859 1 95.88 431 LEU B O 1
ATOM 7269 N N . THR B 1 432 ? -9.109 32.438 19.484 1 95.38 432 THR B N 1
ATOM 7270 C CA . THR B 1 432 ? -8.742 33.656 18.781 1 95.38 432 THR B CA 1
ATOM 7271 C C . THR B 1 432 ? -8.375 34.75 19.781 1 95.38 432 THR B C 1
ATOM 7273 O O . THR B 1 432 ? -7.766 35.75 19.391 1 95.38 432 THR B O 1
ATOM 7276 N N . GLY B 1 433 ? -8.805 34.656 21.047 1 92.94 433 GLY B N 1
ATOM 7277 C CA . GLY B 1 433 ? -8.539 35.656 22.062 1 92.94 433 GLY B CA 1
ATOM 7278 C C . GLY B 1 433 ? -9.5 36.812 22.016 1 92.94 433 GLY B C 1
ATOM 7279 O O . GLY B 1 433 ? -9.32 37.812 22.719 1 92.94 433 GLY B O 1
ATOM 7280 N N . GLN B 1 434 ? -10.484 36.781 21.125 1 94 434 GLN B N 1
ATOM 7281 C CA . GLN B 1 434 ? -11.508 37.812 21 1 94 434 GLN B CA 1
ATOM 7282 C C . GLN B 1 434 ? -12.875 37.219 20.703 1 94 434 GLN B C 1
ATOM 7284 O O . GLN B 1 434 ? -12.961 36.125 20.109 1 94 434 GLN B O 1
ATOM 7289 N N . PRO B 1 435 ? -13.898 37.906 21.156 1 94.75 435 PRO B N 1
ATOM 7290 C CA . PRO B 1 435 ? -15.234 37.375 20.828 1 94.75 435 PRO B CA 1
ATOM 7291 C C . PRO B 1 435 ? -15.438 37.188 19.328 1 94.75 435 PRO B C 1
ATOM 7293 O O . PRO B 1 435 ? -15.219 38.094 18.531 1 94.75 435 PRO B O 1
ATOM 7296 N N . THR B 1 436 ? -15.68 36 18.953 1 94.19 436 THR B N 1
ATOM 7297 C CA . THR B 1 436 ? -15.867 35.625 17.562 1 94.19 436 THR B CA 1
ATOM 7298 C C . THR B 1 436 ? -17.203 34.906 17.375 1 94.19 436 THR B C 1
ATOM 7300 O O . THR B 1 436 ? -17.531 33.969 18.125 1 94.19 436 THR B O 1
ATOM 7303 N N . GLU B 1 437 ? -17.984 35.406 16.438 1 93.25 437 GLU B N 1
ATOM 7304 C CA . GLU B 1 437 ? -19.266 34.781 16.109 1 93.25 437 GLU B CA 1
ATOM 7305 C C . GLU B 1 437 ? -19.281 34.25 14.68 1 93.25 437 GLU B C 1
ATOM 7307 O O . GLU B 1 437 ? -18.938 35 13.75 1 93.25 437 GLU B O 1
ATOM 7312 N N . CYS B 1 438 ? -19.594 33.031 14.57 1 93.06 438 CYS B N 1
ATOM 7313 C CA . CYS B 1 438 ? -19.688 32.438 13.25 1 93.06 438 CYS B CA 1
ATOM 7314 C C . CYS B 1 438 ? -20.906 32.969 12.492 1 93.06 438 CYS B C 1
ATOM 7316 O O . CYS B 1 438 ? -21.922 33.281 13.102 1 93.06 438 CYS B O 1
ATOM 7318 N N . PRO B 1 439 ? -20.734 33.094 11.18 1 88.12 439 PRO B N 1
ATOM 7319 C CA . PRO B 1 439 ? -21.859 33.562 10.383 1 88.12 439 PRO B CA 1
ATOM 7320 C C . PRO B 1 439 ? -23.031 32.594 10.398 1 88.12 439 PRO B C 1
ATOM 7322 O O . PRO B 1 439 ? -22.844 31.391 10.648 1 88.12 439 PRO B O 1
ATOM 7325 N N . SER B 1 440 ? -24.234 33.094 10.141 1 80.44 440 SER B N 1
ATOM 7326 C CA . SER B 1 440 ? -25.453 32.312 10.164 1 80.44 440 SER B CA 1
ATOM 7327 C C . SER B 1 440 ? -25.484 31.312 9 1 80.44 440 SER B C 1
ATOM 7329 O O . SER B 1 440 ? -25.969 30.188 9.148 1 80.44 440 SER B O 1
ATOM 7331 N N . LYS B 1 441 ? -25.047 31.859 7.84 1 76.94 441 LYS B N 1
ATOM 7332 C CA . LYS B 1 441 ? -25.016 30.938 6.703 1 76.94 441 LYS B CA 1
ATOM 7333 C C . LYS B 1 441 ? -23.734 30.094 6.723 1 76.94 441 LYS B C 1
ATOM 7335 O O . LYS B 1 441 ? -22.641 30.641 6.871 1 76.94 441 LYS B O 1
ATOM 7340 N N . GLU B 1 442 ? -23.984 28.844 6.602 1 70.88 442 GLU B N 1
ATOM 7341 C CA . GLU B 1 442 ? -22.875 27.891 6.738 1 70.88 442 GLU B CA 1
ATOM 7342 C C . GLU B 1 442 ? -22.016 27.875 5.48 1 70.88 442 GLU B C 1
ATOM 7344 O O . GLU B 1 442 ? -22.484 27.5 4.402 1 70.88 442 GLU B O 1
ATOM 7349 N N . PRO B 1 443 ? -20.828 28.359 5.664 1 80.81 443 PRO B N 1
ATOM 7350 C CA . PRO B 1 443 ? -19.906 28.25 4.535 1 80.81 443 PRO B CA 1
ATOM 7351 C C . PRO B 1 443 ? -19.484 26.812 4.25 1 80.81 443 PRO B C 1
ATOM 7353 O O . PRO B 1 443 ? -19.75 25.922 5.059 1 80.81 443 PRO B O 1
ATOM 7356 N N . SER B 1 444 ? -19.047 26.578 3.037 1 92 444 SER B N 1
ATOM 7357 C CA . SER B 1 444 ? -18.562 25.266 2.668 1 92 444 SER B CA 1
ATOM 7358 C C . SER B 1 444 ? -17.078 25.109 3.01 1 92 444 SER B C 1
ATOM 7360 O O . SER B 1 444 ? -16.297 26.031 2.814 1 92 444 SER B O 1
ATOM 7362 N N . ILE B 1 445 ? -16.719 24 3.613 1 95.06 445 ILE B N 1
ATOM 7363 C CA . ILE B 1 445 ? -15.328 23.703 3.912 1 95.06 445 ILE B CA 1
ATOM 7364 C C . ILE B 1 445 ? -14.516 23.703 2.621 1 95.06 445 ILE B C 1
ATOM 7366 O O . ILE B 1 445 ? -13.305 23.953 2.643 1 95.06 445 ILE B O 1
ATOM 7370 N N . LEU B 1 446 ? -15.188 23.469 1.471 1 96.44 446 LEU B N 1
ATOM 7371 C CA . LEU B 1 446 ? -14.516 23.359 0.18 1 96.44 446 LEU B CA 1
ATOM 7372 C C . LEU B 1 446 ? -14.062 24.734 -0.31 1 96.44 446 LEU B C 1
ATOM 7374 O O . LEU B 1 446 ? -13.258 24.828 -1.241 1 96.44 446 LEU B O 1
ATOM 7378 N N . ASP B 1 447 ? -14.516 25.781 0.338 1 95.88 447 ASP B N 1
ATOM 7379 C CA . ASP B 1 447 ? -14.18 27.125 -0.104 1 95.88 447 ASP B CA 1
ATOM 7380 C C . ASP B 1 447 ? -13 27.688 0.686 1 95.88 447 ASP B C 1
ATOM 7382 O O . ASP B 1 447 ? -12.609 28.844 0.495 1 95.88 447 ASP B O 1
ATOM 7386 N N . VAL B 1 448 ? -12.523 26.875 1.666 1 96.31 448 VAL B N 1
ATOM 7387 C CA . VAL B 1 448 ? -11.266 27.281 2.295 1 96.31 448 VAL B CA 1
ATOM 7388 C C . VAL B 1 448 ? -10.188 27.453 1.23 1 96.31 448 VAL B C 1
ATOM 7390 O O . VAL B 1 448 ? -9.953 26.562 0.421 1 96.31 448 VAL B O 1
ATOM 7393 N N . ASN B 1 449 ? -9.484 28.547 1.196 1 98.19 449 ASN B N 1
ATOM 7394 C CA . ASN B 1 449 ? -8.664 28.953 0.057 1 98.19 449 ASN B CA 1
ATOM 7395 C C . ASN B 1 449 ? -7.305 28.266 0.068 1 98.19 449 ASN B C 1
ATOM 7397 O O . ASN B 1 449 ? -6.27 28.922 -0.051 1 98.19 449 ASN B O 1
ATOM 7401 N N . LEU B 1 450 ? -7.324 27 0.19 1 98.12 450 LEU B N 1
ATOM 7402 C CA . LEU B 1 450 ? -6.109 26.203 0.105 1 98.12 450 LEU B CA 1
ATOM 7403 C C . LEU B 1 450 ? -5.703 25.984 -1.349 1 98.12 450 LEU B C 1
ATOM 7405 O O . LEU B 1 450 ? -6.547 26.016 -2.246 1 98.12 450 LEU B O 1
ATOM 7409 N N . PRO B 1 451 ? -4.383 25.797 -1.548 1 98.69 451 PRO B N 1
ATOM 7410 C CA . PRO B 1 451 ? -3.941 25.484 -2.91 1 98.69 451 PRO B CA 1
ATOM 7411 C C . PRO B 1 451 ? -4.379 24.094 -3.373 1 98.69 451 PRO B C 1
ATOM 7413 O O . PRO B 1 451 ? -4.344 23.797 -4.57 1 98.69 451 PRO B O 1
ATOM 7416 N N . SER B 1 452 ? -4.754 23.219 -2.51 1 98.62 452 SER B N 1
ATOM 7417 C CA . SER B 1 452 ? -5.219 21.891 -2.852 1 98.62 452 SER B CA 1
ATOM 7418 C C . SER B 1 452 ? -6.742 21.812 -2.879 1 98.62 452 SER B C 1
ATOM 7420 O O . SER B 1 452 ? -7.414 22.578 -2.174 1 98.62 452 SER B O 1
ATOM 7422 N N . LEU B 1 453 ? -7.246 20.969 -3.695 1 98.5 453 LEU B N 1
ATOM 7423 C CA . LEU B 1 453 ? -8.672 20.672 -3.779 1 98.5 453 LEU B CA 1
ATOM 7424 C C . LEU B 1 453 ? -8.953 19.219 -3.447 1 98.5 453 LEU B C 1
ATOM 7426 O O . LEU B 1 453 ? -8.562 18.312 -4.199 1 98.5 453 LEU B O 1
ATOM 7430 N N . THR B 1 454 ? -9.539 18.922 -2.367 1 98.06 454 THR B N 1
ATOM 7431 C CA . THR B 1 454 ? -9.93 17.578 -1.959 1 98.06 454 THR B CA 1
ATOM 7432 C C . THR B 1 454 ? -11.43 17.5 -1.729 1 98.06 454 THR B C 1
ATOM 7434 O O . THR B 1 454 ? -11.977 18.234 -0.906 1 98.06 454 THR B O 1
ATOM 7437 N N . ILE B 1 455 ? -12.109 16.688 -2.475 1 97.12 455 ILE B N 1
ATOM 7438 C CA . ILE B 1 455 ? -13.555 16.5 -2.387 1 97.12 455 ILE B CA 1
ATOM 7439 C C . ILE B 1 455 ? -13.852 15.094 -1.854 1 97.12 455 ILE B C 1
ATOM 7441 O O . ILE B 1 455 ? -13.969 14.141 -2.627 1 97.12 455 ILE B O 1
ATOM 7445 N N . PRO B 1 456 ? -14.148 14.969 -0.568 1 94.19 456 PRO B N 1
ATOM 7446 C CA . PRO B 1 456 ? -14.281 13.641 0.031 1 94.19 456 PRO B CA 1
ATOM 7447 C C . PRO B 1 456 ? -15.656 13.016 -0.21 1 94.19 456 PRO B C 1
ATOM 7449 O O . PRO B 1 456 ? -15.828 11.805 -0.046 1 94.19 456 PRO B O 1
ATOM 7452 N N . ASN B 1 457 ? -16.672 13.82 -0.593 1 91.25 457 ASN B N 1
ATOM 7453 C CA . ASN B 1 457 ? -18.047 13.312 -0.678 1 91.25 457 ASN B CA 1
ATOM 7454 C C . ASN B 1 457 ? -18.766 13.859 -1.904 1 91.25 457 ASN B C 1
ATOM 7456 O O . ASN B 1 457 ? -19.844 14.453 -1.782 1 91.25 457 ASN B O 1
ATOM 7460 N N . LEU B 1 458 ? -18.219 13.555 -3.053 1 93.62 458 LEU B N 1
ATOM 7461 C CA . LEU B 1 458 ? -18.891 14.008 -4.266 1 93.62 458 LEU B CA 1
ATOM 7462 C C . LEU B 1 458 ? -20.109 13.148 -4.574 1 93.62 458 LEU B C 1
ATOM 7464 O O . LEU B 1 458 ? -20 11.922 -4.672 1 93.62 458 LEU B O 1
ATOM 7468 N N . ARG B 1 459 ? -21.188 13.617 -4.676 1 88.88 459 ARG B N 1
ATOM 7469 C CA . ARG B 1 459 ? -22.375 12.891 -5.082 1 88.88 459 ARG B CA 1
ATOM 7470 C C . ARG B 1 459 ? -22.656 13.078 -6.57 1 88.88 459 ARG B C 1
ATOM 7472 O O . ARG B 1 459 ? -22.359 12.195 -7.379 1 88.88 459 ARG B O 1
ATOM 7479 N N . LYS B 1 460 ? -23.156 14.273 -6.949 1 89.06 460 LYS B N 1
ATOM 7480 C CA . LYS B 1 460 ? -23.375 14.547 -8.367 1 89.06 460 LYS B CA 1
ATOM 7481 C C . LYS B 1 460 ? -22.469 15.672 -8.859 1 89.06 460 LYS B C 1
ATOM 7483 O O . LYS B 1 460 ? -21.609 15.445 -9.711 1 89.06 460 LYS B O 1
ATOM 7488 N N . SER B 1 461 ? -22.672 16.719 -8.266 1 94.75 461 SER B N 1
ATOM 7489 C CA . SER B 1 461 ? -21.922 17.891 -8.695 1 94.75 461 SER B CA 1
ATOM 7490 C C . SER B 1 461 ? -21.672 18.844 -7.531 1 94.75 461 SER B C 1
ATOM 7492 O O . SER B 1 461 ? -22.516 18.953 -6.629 1 94.75 461 SER B O 1
ATOM 7494 N N . ILE B 1 462 ? -20.547 19.453 -7.559 1 96.38 462 ILE B N 1
ATOM 7495 C CA . ILE B 1 462 ? -20.25 20.5 -6.59 1 96.38 462 ILE B CA 1
ATOM 7496 C C . ILE B 1 462 ? -19.5 21.641 -7.273 1 96.38 462 ILE B C 1
ATOM 7498 O O . ILE B 1 462 ? -18.875 21.438 -8.312 1 96.38 462 ILE B O 1
ATOM 7502 N N . THR B 1 463 ? -19.656 22.797 -6.773 1 97.5 463 THR B N 1
ATOM 7503 C CA . THR B 1 463 ? -18.891 23.953 -7.203 1 97.5 463 THR B CA 1
ATOM 7504 C C . THR B 1 463 ? -18.188 24.625 -6.016 1 97.5 463 THR B C 1
ATOM 7506 O O . THR B 1 463 ? -18.812 24.844 -4.973 1 97.5 463 THR B O 1
ATOM 7509 N N . LEU B 1 464 ? -16.953 24.859 -6.133 1 97.88 464 LEU B N 1
ATOM 7510 C CA . LEU B 1 464 ? -16.203 25.531 -5.082 1 97.88 464 LEU B CA 1
ATOM 7511 C C . LEU B 1 464 ? -15.492 26.766 -5.629 1 97.88 464 LEU B C 1
ATOM 7513 O O . LEU B 1 464 ? -15.43 26.953 -6.844 1 97.88 464 LEU B O 1
ATOM 7517 N N . THR B 1 465 ? -15.008 27.609 -4.734 1 97.62 465 THR B N 1
ATOM 7518 C CA . THR B 1 465 ? -14.367 28.859 -5.117 1 97.62 465 THR B CA 1
ATOM 7519 C C . THR B 1 465 ? -12.953 28.938 -4.555 1 97.62 465 THR B C 1
ATOM 7521 O O . THR B 1 465 ? -12.695 28.484 -3.439 1 97.62 465 THR B O 1
ATOM 7524 N N . ARG B 1 466 ? -12.094 29.484 -5.352 1 98.5 466 ARG B N 1
ATOM 7525 C CA . ARG B 1 466 ? -10.742 29.844 -4.922 1 98.5 466 ARG B CA 1
ATOM 7526 C C . ARG B 1 466 ? -10.391 31.266 -5.348 1 98.5 466 ARG B C 1
ATOM 7528 O O . ARG B 1 466 ? -10.977 31.797 -6.285 1 98.5 466 ARG B O 1
ATOM 7535 N N . THR B 1 467 ? -9.516 31.812 -4.609 1 98.62 467 THR B N 1
ATOM 7536 C CA . THR B 1 467 ? -8.945 33.125 -4.926 1 98.62 467 THR B CA 1
ATOM 7537 C C . THR B 1 467 ? -7.43 33.031 -5.07 1 98.62 467 THR B C 1
ATOM 7539 O O . THR B 1 467 ? -6.75 32.469 -4.207 1 98.62 467 THR B O 1
ATOM 7542 N N . VAL B 1 468 ? -6.906 33.594 -6.148 1 98.81 468 VAL B N 1
ATOM 7543 C CA . VAL B 1 468 ? -5.461 33.625 -6.324 1 98.81 468 VAL B CA 1
ATOM 7544 C C . VAL B 1 468 ? -4.984 35.062 -6.418 1 98.81 468 VAL B C 1
ATOM 7546 O O . VAL B 1 468 ? -5.711 35.938 -6.902 1 98.81 468 VAL B O 1
ATOM 7549 N N . THR B 1 469 ? -3.846 35.312 -5.883 1 98.44 469 THR B N 1
ATOM 7550 C CA . THR B 1 469 ? -3.162 36.594 -5.938 1 98.44 469 THR B CA 1
ATOM 7551 C C . THR B 1 469 ? -1.934 36.5 -6.84 1 98.44 469 THR B C 1
ATOM 7553 O O . THR B 1 469 ? -1.135 35.562 -6.73 1 98.44 469 THR B O 1
ATOM 7556 N N . ASN B 1 470 ? -1.769 37.469 -7.73 1 98.25 470 ASN B N 1
ATOM 7557 C CA . ASN B 1 470 ? -0.615 37.531 -8.625 1 98.25 470 ASN B CA 1
ATOM 7558 C C . ASN B 1 470 ? 0.653 37.906 -7.875 1 98.25 470 ASN B C 1
ATOM 7560 O O . ASN B 1 470 ? 0.701 38.969 -7.25 1 98.25 470 ASN B O 1
ATOM 7564 N N . ALA B 1 471 ? 1.602 37.125 -7.895 1 97 471 ALA B N 1
ATOM 7565 C CA . ALA B 1 471 ? 2.881 37.406 -7.25 1 97 471 ALA B CA 1
ATOM 7566 C C . ALA B 1 471 ? 3.975 37.656 -8.289 1 97 471 ALA B C 1
ATOM 7568 O O . ALA B 1 471 ? 5.148 37.812 -7.934 1 97 471 ALA B O 1
ATOM 7569 N N . GLY B 1 472 ? 3.568 37.594 -9.523 1 94.06 472 GLY B N 1
ATOM 7570 C CA . GLY B 1 472 ? 4.504 37.812 -10.617 1 94.06 472 GLY B CA 1
ATOM 7571 C C . GLY B 1 472 ? 4.348 39.188 -11.258 1 94.06 472 GLY B C 1
ATOM 7572 O O . GLY B 1 472 ? 4.094 40.188 -10.57 1 94.06 472 GLY B O 1
ATOM 7573 N N . ALA B 1 473 ? 4.617 39.219 -12.578 1 94.44 473 ALA B N 1
ATOM 7574 C CA . ALA B 1 473 ? 4.477 40.469 -13.312 1 94.44 473 ALA B CA 1
ATOM 7575 C C . ALA B 1 473 ? 3.035 40.969 -13.289 1 94.44 473 ALA B C 1
ATOM 7577 O O . ALA B 1 473 ? 2.096 40.188 -13.367 1 94.44 473 ALA B O 1
ATOM 7578 N N . PRO B 1 474 ? 2.861 42.281 -13.219 1 94.06 474 PRO B N 1
ATOM 7579 C CA . PRO B 1 474 ? 1.519 42.812 -13.055 1 94.06 474 PRO B CA 1
ATOM 7580 C C . PRO B 1 474 ? 0.578 42.438 -14.195 1 94.06 474 PRO B C 1
ATOM 7582 O O . PRO B 1 474 ? -0.595 42.156 -13.961 1 94.06 474 PRO B O 1
ATOM 7585 N N . ASN B 1 475 ? 1.137 42.531 -15.438 1 95.31 475 ASN B N 1
ATOM 7586 C CA . ASN B 1 475 ? 0.331 42.125 -16.578 1 95.31 475 ASN B CA 1
ATOM 7587 C C . ASN B 1 475 ? 0.628 40.688 -16.984 1 95.31 475 ASN B C 1
ATOM 7589 O O . ASN B 1 475 ? 1.556 40.438 -17.766 1 95.31 475 ASN B O 1
ATOM 7593 N N . SER B 1 476 ? -0.1 39.812 -16.375 1 97.06 476 SER B N 1
ATOM 7594 C CA . SER B 1 476 ? 0.097 38.375 -16.656 1 97.06 476 SER B CA 1
ATOM 7595 C C . SER B 1 476 ? -1.217 37.719 -17.031 1 97.06 476 SER B C 1
ATOM 7597 O O . SER B 1 476 ? -2.285 38.125 -16.562 1 97.06 476 SER B O 1
ATOM 7599 N N . ILE B 1 477 ? -1.155 36.781 -17.953 1 98.44 477 ILE B N 1
ATOM 7600 C CA . ILE B 1 477 ? -2.301 36 -18.391 1 98.44 477 ILE B CA 1
ATOM 7601 C C . ILE B 1 477 ? -2.07 34.531 -18.062 1 98.44 477 ILE B C 1
ATOM 7603 O O . ILE B 1 477 ? -1.104 33.906 -18.547 1 98.44 477 ILE B O 1
ATOM 7607 N N . TYR B 1 478 ? -2.902 33.969 -17.219 1 98.69 478 TYR B N 1
ATOM 7608 C CA . TYR B 1 478 ? -2.824 32.562 -16.891 1 98.69 478 TYR B CA 1
ATOM 7609 C C . TYR B 1 478 ? -3.967 31.781 -17.531 1 98.69 478 TYR B C 1
ATOM 7611 O O . TYR B 1 478 ? -5.105 32.25 -17.562 1 98.69 478 TYR B O 1
ATOM 7619 N N . ARG B 1 479 ? -3.691 30.562 -18.016 1 98.81 479 ARG B N 1
ATOM 7620 C CA . ARG B 1 479 ? -4.68 29.656 -18.594 1 98.81 479 ARG B CA 1
ATOM 7621 C C . ARG B 1 479 ? -4.758 28.359 -17.797 1 98.81 479 ARG B C 1
ATOM 7623 O O . ARG B 1 479 ? -3.738 27.844 -17.328 1 98.81 479 ARG B O 1
ATOM 7630 N N . ALA B 1 480 ? -5.938 27.859 -17.75 1 98.75 480 ALA B N 1
ATOM 7631 C CA . ALA B 1 480 ? -6.148 26.641 -16.969 1 98.75 480 ALA B CA 1
ATOM 7632 C C . ALA B 1 480 ? -5.777 25.406 -17.781 1 98.75 480 ALA B C 1
ATOM 7634 O O . ALA B 1 480 ? -6.074 25.312 -18.969 1 98.75 480 ALA B O 1
ATOM 7635 N N . VAL B 1 481 ? -5.059 24.516 -17.188 1 98.56 481 VAL B N 1
ATOM 7636 C CA . VAL B 1 481 ? -4.789 23.172 -17.672 1 98.56 481 VAL B CA 1
ATOM 7637 C C . VAL B 1 481 ? -5.285 22.141 -16.656 1 98.56 481 VAL B C 1
ATOM 7639 O O . VAL B 1 481 ? -4.863 22.156 -15.5 1 98.56 481 VAL B O 1
ATOM 7642 N N . ILE B 1 482 ? -6.191 21.266 -17.094 1 98.56 482 ILE B N 1
ATOM 7643 C CA . ILE B 1 482 ? -6.848 20.375 -16.156 1 98.56 482 ILE B CA 1
ATOM 7644 C C . ILE B 1 482 ? -6.504 18.922 -16.484 1 98.56 482 ILE B C 1
ATOM 7646 O O . ILE B 1 482 ? -6.598 18.516 -17.641 1 98.56 482 ILE B O 1
ATOM 7650 N N . GLU B 1 483 ? -5.98 18.172 -15.586 1 97.75 483 GLU B N 1
ATOM 7651 C CA . GLU B 1 483 ? -5.926 16.719 -15.57 1 97.75 483 GLU B CA 1
ATOM 7652 C C . GLU B 1 483 ? -6.961 16.141 -14.602 1 97.75 483 GLU B C 1
ATOM 7654 O O . GLU B 1 483 ? -6.688 15.992 -13.414 1 97.75 483 GLU B O 1
ATOM 7659 N N . PRO B 1 484 ? -8.102 15.82 -15.102 1 98 484 PRO B N 1
ATOM 7660 C CA . PRO B 1 484 ? -9.172 15.391 -14.203 1 98 484 PRO B CA 1
ATOM 7661 C C . PRO B 1 484 ? -8.914 14.008 -13.594 1 98 484 PRO B C 1
ATOM 7663 O O . PRO B 1 484 ? -8.312 13.148 -14.242 1 98 484 PRO B O 1
ATOM 7666 N N . PRO B 1 485 ? -9.328 13.797 -12.375 1 96.88 485 PRO B N 1
ATOM 7667 C CA . PRO B 1 485 ? -9.352 12.422 -11.867 1 96.88 485 PRO B CA 1
ATOM 7668 C C . PRO B 1 485 ? -10.219 11.492 -12.711 1 96.88 485 PRO B C 1
ATOM 7670 O O . PRO B 1 485 ? -11.148 11.953 -13.383 1 96.88 485 PRO B O 1
ATOM 7673 N N . PHE B 1 486 ? -9.914 10.258 -12.688 1 94 486 PHE B N 1
ATOM 7674 C CA . PHE B 1 486 ? -10.688 9.273 -13.438 1 94 486 PHE B CA 1
ATOM 7675 C C . PHE B 1 486 ? -12.172 9.367 -13.086 1 94 486 PHE B C 1
ATOM 7677 O O . PHE B 1 486 ? -12.531 9.43 -11.906 1 94 486 PHE B O 1
ATOM 7684 N N . GLY B 1 487 ? -12.984 9.406 -14.086 1 92.56 487 GLY B N 1
ATOM 7685 C CA . GLY B 1 487 ? -14.422 9.398 -13.891 1 92.56 487 GLY B CA 1
ATOM 7686 C C . GLY B 1 487 ? -14.977 10.742 -13.461 1 92.56 487 GLY B C 1
ATOM 7687 O O . GLY B 1 487 ? -16.109 10.836 -12.992 1 92.56 487 GLY B O 1
ATOM 7688 N N . ILE B 1 488 ? -14.195 11.828 -13.516 1 96.44 488 ILE B N 1
ATOM 7689 C CA . ILE B 1 488 ? -14.602 13.148 -13.047 1 96.44 488 ILE B CA 1
ATOM 7690 C C . ILE B 1 488 ? -14.477 14.164 -14.188 1 96.44 488 ILE B C 1
ATOM 7692 O O . ILE B 1 488 ? -13.5 14.133 -14.945 1 96.44 488 ILE B O 1
ATOM 7696 N N . ILE B 1 489 ? -15.445 14.984 -14.328 1 97.69 489 ILE B N 1
ATOM 7697 C CA . ILE B 1 489 ? -15.375 16.141 -15.219 1 97.69 489 ILE B CA 1
ATOM 7698 C C . ILE B 1 489 ? -15.133 17.406 -14.406 1 97.69 489 ILE B C 1
ATOM 7700 O O . ILE B 1 489 ? -15.852 17.672 -13.445 1 97.69 489 ILE B O 1
ATOM 7704 N N . VAL B 1 490 ? -14.117 18.141 -14.758 1 98.62 490 VAL B N 1
ATOM 7705 C CA . VAL B 1 490 ? -13.75 19.359 -14.047 1 98.62 490 VAL B CA 1
ATOM 7706 C C . VAL B 1 490 ? -13.805 20.547 -14.992 1 98.62 490 VAL B C 1
ATOM 7708 O O . VAL B 1 490 ? -13.297 20.484 -16.109 1 98.62 490 VAL B O 1
ATOM 7711 N N . SER B 1 491 ? -14.422 21.578 -14.602 1 98.44 491 SER B N 1
ATOM 7712 C CA . SER B 1 491 ? -14.43 22.828 -15.344 1 98.44 491 SER B CA 1
ATOM 7713 C C . SER B 1 491 ? -14.102 24.016 -14.43 1 98.44 491 SER B C 1
ATOM 7715 O O . SER B 1 491 ? -14.328 23.953 -13.227 1 98.44 491 SER B O 1
ATOM 7717 N N . VAL B 1 492 ? -13.523 24.984 -14.992 1 98.69 492 VAL B N 1
ATOM 7718 C CA . VAL B 1 492 ? -13.125 26.172 -14.227 1 98.69 492 VAL B CA 1
ATOM 7719 C C . VAL B 1 492 ? -13.648 27.422 -14.914 1 98.69 492 VAL B C 1
ATOM 7721 O O . VAL B 1 492 ? -13.672 27.516 -16.141 1 98.69 492 VAL B O 1
ATOM 7724 N N . LYS B 1 493 ? -14.078 28.438 -14.125 1 98.62 493 LYS B N 1
ATOM 7725 C CA . LYS B 1 493 ? -14.562 29.719 -14.625 1 98.62 493 LYS B CA 1
ATOM 7726 C C . LYS B 1 493 ? -14.039 30.859 -13.766 1 98.62 493 LYS B C 1
ATOM 7728 O O . LYS B 1 493 ? -14.281 30.906 -12.562 1 98.62 493 LYS B O 1
ATOM 7733 N N . PRO B 1 494 ? -13.484 31.891 -14.367 1 98.5 494 PRO B N 1
ATOM 7734 C CA . PRO B 1 494 ? -13.055 31.859 -15.773 1 98.5 494 PRO B CA 1
ATOM 7735 C C . PRO B 1 494 ? -11.906 30.875 -16 1 98.5 494 PRO B C 1
ATOM 7737 O O . PRO B 1 494 ? -11.266 30.438 -15.055 1 98.5 494 PRO B O 1
ATOM 7740 N N . ASP B 1 495 ? -11.695 30.547 -17.25 1 98.44 495 ASP B N 1
ATOM 7741 C CA . ASP B 1 495 ? -10.609 29.625 -17.562 1 98.44 495 ASP B CA 1
ATOM 7742 C C . ASP B 1 495 ? -9.352 30.391 -18 1 98.44 495 ASP B C 1
ATOM 7744 O O . ASP B 1 495 ? -8.344 29.781 -18.344 1 98.44 495 ASP B O 1
ATOM 7748 N N . VAL B 1 496 ? -9.492 31.641 -18.047 1 98.75 496 VAL B N 1
ATOM 7749 C CA . VAL B 1 496 ? -8.367 32.562 -18.25 1 98.75 496 VAL B CA 1
ATOM 7750 C C . VAL B 1 496 ? -8.367 33.625 -17.172 1 98.75 496 VAL B C 1
ATOM 7752 O O . VAL B 1 496 ? -9.398 34.25 -16.906 1 98.75 496 VAL B O 1
ATOM 7755 N N . LEU B 1 497 ? -7.285 33.781 -16.5 1 98.75 497 LEU B N 1
ATOM 7756 C CA . LEU B 1 497 ? -7.129 34.812 -15.484 1 98.75 497 LEU B CA 1
ATOM 7757 C C . LEU B 1 497 ? -6.281 35.969 -16.016 1 98.75 497 LEU B C 1
ATOM 7759 O O . LEU B 1 497 ? -5.109 35.781 -16.359 1 98.75 497 LEU B O 1
ATOM 7763 N N . LEU B 1 498 ? -6.859 37.156 -16.078 1 98.56 498 LEU B N 1
ATOM 7764 C CA . LEU B 1 498 ? -6.176 38.344 -16.562 1 98.56 498 LEU B CA 1
ATOM 7765 C C . LEU B 1 498 ? -5.809 39.281 -15.414 1 98.56 498 LEU B C 1
ATOM 7767 O O . LEU B 1 498 ? -6.688 39.875 -14.797 1 98.56 498 LEU B O 1
ATOM 7771 N N . PHE B 1 499 ? -4.586 39.312 -15.188 1 98.25 499 PHE B N 1
ATOM 7772 C CA . PHE B 1 499 ? -4.105 40.219 -14.141 1 98.25 499 PHE B CA 1
ATOM 7773 C C . PHE B 1 499 ? -3.58 41.5 -14.742 1 98.25 499 PHE B C 1
ATOM 7775 O O . PHE B 1 499 ? -3.135 41.531 -15.891 1 98.25 499 PHE B O 1
ATOM 7782 N N . SER B 1 500 ? -3.672 42.594 -13.977 1 97.25 500 SER B N 1
ATOM 7783 C CA . SER B 1 500 ? -3.141 43.906 -14.289 1 97.25 500 SER B CA 1
ATOM 7784 C C . SER B 1 500 ? -2.688 44.656 -13.031 1 97.25 500 SER B C 1
ATOM 7786 O O . SER B 1 500 ? -2.752 44.094 -11.93 1 97.25 500 SER B O 1
ATOM 7788 N N . ASN B 1 501 ? -2.205 45.844 -13.242 1 95.31 501 ASN B N 1
ATOM 7789 C CA . ASN B 1 501 ? -1.804 46.656 -12.102 1 95.31 501 ASN B CA 1
ATOM 7790 C C . ASN B 1 501 ? -2.979 46.938 -11.172 1 95.31 501 ASN B C 1
ATOM 7792 O O . ASN B 1 501 ? -2.791 47.125 -9.969 1 95.31 501 ASN B O 1
ATOM 7796 N N . GLN B 1 502 ? -4.137 46.875 -11.742 1 95.69 502 GLN B N 1
ATOM 7797 C CA . GLN B 1 502 ? -5.332 47.156 -10.961 1 95.69 502 GLN B CA 1
ATOM 7798 C C . GLN B 1 502 ? -5.98 45.906 -10.43 1 95.69 502 GLN B C 1
ATOM 7800 O O . GLN B 1 502 ? -6.676 45.906 -9.414 1 95.69 502 GLN B O 1
ATOM 7805 N N . THR B 1 503 ? -5.738 44.812 -11.07 1 96.62 503 THR B N 1
ATOM 7806 C CA . THR B 1 503 ? -6.312 43.531 -10.68 1 96.62 503 THR B CA 1
ATOM 7807 C C . THR B 1 503 ? -5.23 42.594 -10.172 1 96.62 503 THR B C 1
ATOM 7809 O O . THR B 1 503 ? -4.605 41.875 -10.961 1 96.62 503 THR B O 1
ATOM 7812 N N . LYS B 1 504 ? -5.172 42.469 -8.898 1 96.94 504 LYS B N 1
ATOM 7813 C CA . LYS B 1 504 ? -4.09 41.688 -8.312 1 96.94 504 LYS B CA 1
ATOM 7814 C C . LYS B 1 504 ? -4.617 40.375 -7.758 1 96.94 504 LYS B C 1
ATOM 7816 O O . LYS B 1 504 ? -3.842 39.438 -7.516 1 96.94 504 LYS B O 1
ATOM 7821 N N . LYS B 1 505 ? -5.867 40.344 -7.512 1 98.06 505 LYS B N 1
ATOM 7822 C CA . LYS B 1 505 ? -6.547 39.156 -6.98 1 98.06 505 LYS B CA 1
ATOM 7823 C C . LYS B 1 505 ? -7.734 38.781 -7.859 1 98.06 505 LYS B C 1
ATOM 7825 O O . LYS B 1 505 ? -8.469 39.625 -8.336 1 98.06 505 LYS B O 1
ATOM 7830 N N . ILE B 1 506 ? -7.867 37.5 -8.125 1 98.62 506 ILE B N 1
ATOM 7831 C CA . ILE B 1 506 ? -8.977 37.031 -8.945 1 98.62 506 ILE B CA 1
ATOM 7832 C C . ILE B 1 506 ? -9.602 35.781 -8.305 1 98.62 506 ILE B C 1
ATOM 7834 O O . ILE B 1 506 ? -8.898 34.906 -7.832 1 98.62 506 ILE B O 1
ATOM 7838 N N . ASN B 1 507 ? -10.891 35.781 -8.242 1 98.31 507 ASN B N 1
ATOM 7839 C CA . ASN B 1 507 ? -11.656 34.594 -7.859 1 98.31 507 ASN B CA 1
ATOM 7840 C C . ASN B 1 507 ? -11.992 33.719 -9.07 1 98.31 507 ASN B C 1
ATOM 7842 O O . ASN B 1 507 ? -12.219 34.25 -10.164 1 98.31 507 ASN B O 1
ATOM 7846 N N . PHE B 1 508 ? -11.984 32.469 -8.906 1 98.62 508 PHE B N 1
ATOM 7847 C CA . PHE B 1 508 ? -12.492 31.547 -9.906 1 98.62 508 PHE B CA 1
ATOM 7848 C C . PHE B 1 508 ? -13.266 30.422 -9.258 1 98.62 508 PHE B C 1
ATOM 7850 O O . PHE B 1 508 ? -13.117 30.172 -8.055 1 98.62 508 PHE B O 1
ATOM 7857 N N . THR B 1 509 ? -14.094 29.797 -9.984 1 98.69 509 THR B N 1
ATOM 7858 C CA . THR B 1 509 ? -14.891 28.672 -9.5 1 98.69 509 THR B CA 1
ATOM 7859 C C . THR B 1 509 ? -14.477 27.375 -10.203 1 98.69 509 THR B C 1
ATOM 7861 O O . THR B 1 509 ? -14.023 27.406 -11.352 1 98.69 509 THR B O 1
ATOM 7864 N N . VAL B 1 510 ? -14.5 26.328 -9.508 1 98.75 510 VAL B N 1
ATOM 7865 C CA . VAL B 1 510 ? -14.242 25 -10.023 1 98.75 510 VAL B CA 1
ATOM 7866 C C . VAL B 1 510 ? -15.492 24.125 -9.859 1 98.75 510 VAL B C 1
ATOM 7868 O O . VAL B 1 510 ? -16 23.969 -8.75 1 98.75 510 VAL B O 1
ATOM 7871 N N . THR B 1 511 ? -15.984 23.625 -10.93 1 98.69 511 THR B N 1
ATOM 7872 C CA . THR B 1 511 ? -17.109 22.703 -10.891 1 98.69 511 THR B CA 1
ATOM 7873 C C . THR B 1 511 ? -16.656 21.266 -11.148 1 98.69 511 THR B C 1
ATOM 7875 O O . THR B 1 511 ? -15.953 21 -12.125 1 98.69 511 THR B O 1
ATOM 7878 N N . ILE B 1 512 ? -17.047 20.406 -10.305 1 98.19 512 ILE B N 1
ATOM 7879 C CA . ILE B 1 512 ? -16.656 19.016 -10.344 1 98.19 512 ILE B CA 1
ATOM 7880 C C . ILE B 1 512 ? -17.891 18.125 -10.453 1 98.19 512 ILE B C 1
ATOM 7882 O O . ILE B 1 512 ? -18.781 18.188 -9.609 1 98.19 512 ILE B O 1
ATOM 7886 N N . ASN B 1 513 ? -17.875 17.25 -11.469 1 97 513 ASN B N 1
ATOM 7887 C CA . ASN B 1 513 ? -19.016 16.375 -11.742 1 97 513 ASN B CA 1
ATOM 7888 C C . ASN B 1 513 ? -18.594 14.914 -11.844 1 97 513 ASN B C 1
ATOM 7890 O O . ASN B 1 513 ? -17.609 14.594 -12.508 1 97 513 ASN B O 1
ATOM 7894 N N . ALA B 1 514 ? -19.359 14.078 -11.156 1 92.81 514 ALA B N 1
ATOM 7895 C CA . ALA B 1 514 ? -19.141 12.648 -11.32 1 92.81 514 ALA B CA 1
ATOM 7896 C C . ALA B 1 514 ? -19.812 12.125 -12.586 1 92.81 514 ALA B C 1
ATOM 7898 O O . ALA B 1 514 ? -20.938 12.508 -12.898 1 92.81 514 ALA B O 1
ATOM 7899 N N . THR B 1 515 ? -19.141 11.273 -13.289 1 91.19 515 THR B N 1
ATOM 7900 C CA . THR B 1 515 ? -19.719 10.719 -14.508 1 91.19 515 THR B CA 1
ATOM 7901 C C . THR B 1 515 ? -20.641 9.555 -14.188 1 91.19 515 THR B C 1
ATOM 7903 O O . THR B 1 515 ? -21.562 9.25 -14.953 1 91.19 515 THR B O 1
ATOM 7906 N N . HIS B 1 516 ? -20.359 8.859 -13.148 1 85.19 516 HIS B N 1
ATOM 7907 C CA . HIS B 1 516 ? -21.172 7.723 -12.711 1 85.19 516 HIS B CA 1
ATOM 7908 C C . HIS B 1 516 ? -21.531 7.836 -11.234 1 85.19 516 HIS B C 1
ATOM 7910 O O . HIS B 1 516 ? -20.781 8.43 -10.453 1 85.19 516 HIS B O 1
ATOM 7916 N N . GLN B 1 517 ? -22.641 7.273 -10.953 1 81.44 517 GLN B N 1
ATOM 7917 C CA . GLN B 1 517 ? -23.141 7.32 -9.578 1 81.44 517 GLN B CA 1
ATOM 7918 C C . GLN B 1 517 ? -22.766 6.055 -8.82 1 81.44 517 GLN B C 1
ATOM 7920 O O . GLN B 1 517 ? -23.625 5.23 -8.508 1 81.44 517 GLN B O 1
ATOM 7925 N N . VAL B 1 518 ? -21.531 5.973 -8.469 1 82.25 518 VAL B N 1
ATOM 7926 C CA . VAL B 1 518 ? -21.016 4.832 -7.707 1 82.25 518 VAL B CA 1
ATOM 7927 C C . VAL B 1 518 ? -20.094 5.324 -6.594 1 82.25 518 VAL B C 1
ATOM 7929 O O . VAL B 1 518 ? -19.531 6.418 -6.684 1 82.25 518 VAL B O 1
ATOM 7932 N N . ASN B 1 519 ? -20 4.559 -5.473 1 84.44 519 ASN B N 1
ATOM 7933 C CA . ASN B 1 519 ? -19 4.832 -4.449 1 84.44 519 ASN B CA 1
ATOM 7934 C C . ASN B 1 519 ? -17.609 4.434 -4.914 1 84.44 519 ASN B C 1
ATOM 7936 O O . ASN B 1 519 ? -17.422 3.367 -5.5 1 84.44 519 ASN B O 1
ATOM 7940 N N . THR B 1 520 ? -16.703 5.34 -4.793 1 86.62 520 THR B N 1
ATOM 7941 C CA . THR B 1 520 ? -15.32 5.043 -5.156 1 86.62 520 THR B CA 1
ATOM 7942 C C . THR B 1 520 ? -14.367 5.441 -4.035 1 86.62 520 THR B C 1
ATOM 7944 O O . THR B 1 520 ? -14.773 6.078 -3.064 1 86.62 520 THR B O 1
ATOM 7947 N N . GLY B 1 521 ? -13.086 5 -4.152 1 89.31 521 GLY B N 1
ATOM 7948 C CA . GLY B 1 521 ? -12.023 5.664 -3.412 1 89.31 521 GLY B CA 1
ATOM 7949 C C . GLY B 1 521 ? -11.617 6.996 -4.016 1 89.31 521 GLY B C 1
ATOM 7950 O O . GLY B 1 521 ? -12.328 7.543 -4.863 1 89.31 521 GLY B O 1
ATOM 7951 N N . TYR B 1 522 ? -10.516 7.453 -3.598 1 94.88 522 TYR B N 1
ATOM 7952 C CA . TYR B 1 522 ? -10.039 8.719 -4.145 1 94.88 522 TYR B CA 1
ATOM 7953 C C . TYR B 1 522 ? -9.344 8.516 -5.48 1 94.88 522 TYR B C 1
ATOM 7955 O O . TYR B 1 522 ? -8.508 7.617 -5.617 1 94.88 522 TYR B O 1
ATOM 7963 N N . TYR B 1 523 ? -9.727 9.227 -6.414 1 95.75 523 TYR B N 1
ATOM 7964 C CA . TYR B 1 523 ? -8.961 9.406 -7.648 1 95.75 523 TYR B CA 1
ATOM 7965 C C . TYR B 1 523 ? -8.281 10.766 -7.676 1 95.75 523 TYR B C 1
ATOM 7967 O O . TYR B 1 523 ? -8.742 11.711 -7.027 1 95.75 523 TYR B O 1
ATOM 7975 N N . PHE B 1 524 ? -7.195 10.844 -8.445 1 97.56 524 PHE B N 1
ATOM 7976 C CA . PHE B 1 524 ? -6.348 12.023 -8.32 1 97.56 524 PHE B CA 1
ATOM 7977 C C . PHE B 1 524 ? -6.137 12.688 -9.68 1 97.56 524 PHE B C 1
ATOM 7979 O O . PHE B 1 524 ? -6.152 12.008 -10.711 1 97.56 524 PHE B O 1
ATOM 7986 N N . GLY B 1 525 ? -6.008 13.961 -9.703 1 98 525 GLY B N 1
ATOM 7987 C CA . GLY B 1 525 ? -5.691 14.828 -10.828 1 98 525 GLY B CA 1
ATOM 7988 C C . GLY B 1 525 ? -5.055 16.141 -10.406 1 98 525 GLY B C 1
ATOM 7989 O O . GLY B 1 525 ? -4.383 16.203 -9.375 1 98 525 GLY B O 1
ATOM 7990 N N . SER B 1 526 ? -5.176 17.125 -11.281 1 98.5 526 SER B N 1
ATOM 7991 C CA . SER B 1 526 ? -4.605 18.422 -10.945 1 98.5 526 SER B CA 1
ATOM 7992 C C . SER B 1 526 ? -5.262 19.531 -11.758 1 98.5 526 SER B C 1
ATOM 7994 O O . SER B 1 526 ? -5.828 19.281 -12.82 1 98.5 526 SER B O 1
ATOM 7996 N N . LEU B 1 527 ? -5.332 20.641 -11.211 1 98.75 527 LEU B N 1
ATOM 7997 C CA . LEU B 1 527 ? -5.625 21.906 -11.875 1 98.75 527 LEU B CA 1
ATOM 7998 C C . LEU B 1 527 ? -4.402 22.828 -11.867 1 98.75 527 LEU B C 1
ATOM 8000 O O . LEU B 1 527 ? -3.889 23.172 -10.805 1 98.75 527 LEU B O 1
ATOM 8004 N N . SER B 1 528 ? -3.967 23.219 -13.039 1 98.75 528 SER B N 1
ATOM 8005 C CA . SER B 1 528 ? -2.779 24.062 -13.141 1 98.75 528 SER B CA 1
ATOM 8006 C C . SER B 1 528 ? -3.09 25.359 -13.859 1 98.75 528 SER B C 1
ATOM 8008 O O . SER B 1 528 ? -3.859 25.375 -14.82 1 98.75 528 SER B O 1
ATOM 8010 N N . TRP B 1 529 ? -2.588 26.438 -13.367 1 98.81 529 TRP B N 1
ATOM 8011 C CA . TRP B 1 529 ? -2.564 27.719 -14.047 1 98.81 529 TRP B CA 1
ATOM 8012 C C . TRP B 1 529 ? -1.185 28 -14.633 1 98.81 529 TRP B C 1
ATOM 8014 O O . TRP B 1 529 ? -0.178 27.938 -13.922 1 98.81 529 TRP B O 1
ATOM 8024 N N . THR B 1 530 ? -1.101 28.297 -15.914 1 98.62 530 THR B N 1
ATOM 8025 C CA . THR B 1 530 ? 0.207 28.562 -16.5 1 98.62 530 THR B CA 1
ATOM 8026 C C . THR B 1 530 ? 0.189 29.844 -17.328 1 98.62 530 THR B C 1
ATOM 8028 O O . THR B 1 530 ? -0.821 30.172 -17.938 1 98.62 530 THR B O 1
ATOM 8031 N N . ASP B 1 531 ? 1.209 30.609 -17.328 1 97.94 531 ASP B N 1
ATOM 8032 C CA . ASP B 1 531 ? 1.424 31.781 -18.172 1 97.94 531 ASP B CA 1
ATOM 8033 C C . ASP B 1 531 ? 2.568 31.547 -19.156 1 97.94 531 ASP B C 1
ATOM 8035 O O . ASP B 1 531 ? 3.098 32.5 -19.734 1 97.94 531 ASP B O 1
ATOM 8039 N N . GLY B 1 532 ? 2.992 30.281 -19.266 1 96.5 532 GLY B N 1
ATOM 8040 C CA . GLY B 1 532 ? 4.109 29.938 -20.125 1 96.5 532 GLY B CA 1
ATOM 8041 C C . GLY B 1 532 ? 5.441 29.922 -19.406 1 96.5 532 GLY B C 1
ATOM 8042 O O . GLY B 1 532 ? 6.387 29.266 -19.844 1 96.5 532 GLY B O 1
ATOM 8043 N N . ILE B 1 533 ? 5.508 30.578 -18.312 1 95.88 533 ILE B N 1
ATOM 8044 C CA . ILE B 1 533 ? 6.719 30.656 -17.5 1 95.88 533 ILE B CA 1
ATOM 8045 C C . ILE B 1 533 ? 6.508 29.875 -16.203 1 95.88 533 ILE B C 1
ATOM 8047 O O . ILE B 1 533 ? 7.355 29.078 -15.797 1 95.88 533 ILE B O 1
ATOM 8051 N N . HIS B 1 534 ? 5.41 30.141 -15.57 1 97.62 534 HIS B N 1
ATOM 8052 C CA . HIS B 1 534 ? 5.059 29.516 -14.305 1 97.62 534 HIS B CA 1
ATOM 8053 C C . HIS B 1 534 ? 4.023 28.406 -14.5 1 97.62 534 HIS B C 1
ATOM 8055 O O . HIS B 1 534 ? 3.219 28.469 -15.438 1 97.62 534 HIS B O 1
ATOM 8061 N N . MET B 1 535 ? 4.113 27.422 -13.734 1 97.69 535 MET B N 1
ATOM 8062 C CA . MET B 1 535 ? 3.1 26.375 -13.602 1 97.69 535 MET B CA 1
ATOM 8063 C C . MET B 1 535 ? 2.641 26.25 -12.156 1 97.69 535 MET B C 1
ATOM 8065 O O . MET B 1 535 ? 3.361 25.703 -11.32 1 97.69 535 MET B O 1
ATOM 8069 N N . VAL B 1 536 ? 1.484 26.781 -11.844 1 98.75 536 VAL B N 1
ATOM 8070 C CA . VAL B 1 536 ? 0.897 26.75 -10.508 1 98.75 536 VAL B CA 1
ATOM 8071 C C . VAL B 1 536 ? -0.061 25.578 -10.383 1 98.75 536 VAL B C 1
ATOM 8073 O O . VAL B 1 536 ? -1.223 25.656 -10.789 1 98.75 536 VAL B O 1
ATOM 8076 N N . LYS B 1 537 ? 0.368 24.547 -9.797 1 98.44 537 LYS B N 1
ATOM 8077 C CA . LYS B 1 537 ? -0.377 23.297 -9.852 1 98.44 537 LYS B CA 1
ATOM 8078 C C . LYS B 1 537 ? -1.082 23.016 -8.523 1 98.44 537 LYS B C 1
ATOM 8080 O O . LYS B 1 537 ? -0.438 22.953 -7.477 1 98.44 537 LYS B O 1
ATOM 8085 N N . SER B 1 538 ? -2.344 22.797 -8.539 1 98.81 538 SER B N 1
ATOM 8086 C CA . SER B 1 538 ? -3.166 22.375 -7.41 1 98.81 538 SER B CA 1
ATOM 8087 C C . SER B 1 538 ? -3.516 20.906 -7.492 1 98.81 538 SER B C 1
ATOM 8089 O O . SER B 1 538 ? -4.199 20.469 -8.422 1 98.81 538 SER B O 1
ATOM 8091 N N . PRO B 1 539 ? -3.066 20.125 -6.516 1 98.62 539 PRO B N 1
ATOM 8092 C CA . PRO B 1 539 ? -3.523 18.734 -6.508 1 98.62 539 PRO B CA 1
ATOM 8093 C C . PRO B 1 539 ? -5.035 18.609 -6.332 1 98.62 539 PRO B C 1
ATOM 8095 O O . PRO B 1 539 ? -5.637 19.375 -5.562 1 98.62 539 PRO B O 1
ATOM 8098 N N . LEU B 1 540 ? -5.617 17.75 -7.059 1 98.5 540 LEU B N 1
ATOM 8099 C CA . LEU B 1 540 ? -7.047 17.469 -7.008 1 98.5 540 LEU B CA 1
ATOM 8100 C C . LEU B 1 540 ? -7.297 16.016 -6.57 1 98.5 540 LEU B C 1
ATOM 8102 O O . LEU B 1 540 ? -6.781 15.086 -7.18 1 98.5 540 LEU B O 1
ATOM 8106 N N . SER B 1 541 ? -8.008 15.766 -5.504 1 98.12 541 SER B N 1
ATOM 8107 C CA . SER B 1 541 ? -8.406 14.469 -4.977 1 98.12 541 SER B CA 1
ATOM 8108 C C . SER B 1 541 ? -9.922 14.367 -4.84 1 98.12 541 SER B C 1
ATOM 8110 O O . SER B 1 541 ? -10.539 15.164 -4.137 1 98.12 541 SER B O 1
ATOM 8112 N N . VAL B 1 542 ? -10.531 13.344 -5.469 1 97 542 VAL B N 1
ATOM 8113 C CA . VAL B 1 542 ? -11.984 13.289 -5.473 1 97 542 VAL B CA 1
ATOM 8114 C C . VAL B 1 542 ? -12.453 11.875 -5.137 1 97 542 VAL B C 1
ATOM 8116 O O . VAL B 1 542 ? -11.969 10.898 -5.715 1 97 542 VAL B O 1
ATOM 8119 N N . ARG B 1 543 ? -13.25 11.703 -4.223 1 93.56 543 ARG B N 1
ATOM 8120 C CA . ARG B 1 543 ? -13.969 10.477 -3.895 1 93.56 543 ARG B CA 1
ATOM 8121 C C . ARG B 1 543 ? -15.469 10.656 -4.094 1 93.56 543 ARG B C 1
ATOM 8123 O O . ARG B 1 543 ? -16.062 11.625 -3.605 1 93.56 543 ARG B O 1
ATOM 8130 N N . THR B 1 544 ? -16.094 9.797 -4.836 1 90.12 544 THR B N 1
ATOM 8131 C CA . THR B 1 544 ? -17.547 9.859 -5.035 1 90.12 544 THR B CA 1
ATOM 8132 C C . THR B 1 544 ? -18.266 9.047 -3.969 1 90.12 544 THR B C 1
ATOM 8134 O O . THR B 1 544 ? -17.828 7.961 -3.598 1 90.12 544 THR B O 1
ATOM 8137 N N . GLU B 1 545 ? -19.266 9.586 -3.42 1 86 545 GLU B N 1
ATOM 8138 C CA . GLU B 1 545 ? -20.062 8.953 -2.373 1 86 545 GLU B CA 1
ATOM 8139 C C . GLU B 1 545 ? -21.547 9.047 -2.689 1 86 545 GLU B C 1
ATOM 8141 O O . GLU B 1 545 ? -22.172 10.086 -2.459 1 86 545 GLU B O 1
ATOM 8146 N N . MET B 1 546 ? -22.156 8.008 -3.135 1 77.94 546 MET B N 1
ATOM 8147 C CA . MET B 1 546 ? -23.578 7.984 -3.443 1 77.94 546 MET B CA 1
ATOM 8148 C C . MET B 1 546 ? -24.375 7.434 -2.268 1 77.94 546 MET B C 1
ATOM 8150 O O . MET B 1 546 ? -25.562 7.766 -2.104 1 77.94 546 MET B O 1
ATOM 8154 N N . LEU B 1 547 ? -23.781 6.512 -1.583 1 72 547 LEU B N 1
ATOM 8155 C CA . LEU B 1 547 ? -24.297 6.004 -0.317 1 72 547 LEU B CA 1
ATOM 8156 C C . LEU B 1 547 ? -23.312 6.25 0.813 1 72 547 LEU B C 1
ATOM 8158 O O . LEU B 1 547 ? -22.094 6.27 0.586 1 72 547 LEU B O 1
ATOM 8162 N N . GLN B 1 548 ? -23.938 6.664 1.952 1 64 548 GLN B N 1
ATOM 8163 C CA . GLN B 1 548 ? -23.016 6.855 3.068 1 64 548 GLN B CA 1
ATOM 8164 C C . GLN B 1 548 ? -22.016 5.703 3.166 1 64 548 GLN B C 1
ATOM 8166 O O . GLN B 1 548 ? -22.406 4.535 3.146 1 64 548 GLN B O 1
ATOM 8171 N N . PRO B 1 549 ? -20.766 6.141 3.102 1 59.94 549 PRO B N 1
ATOM 8172 C CA . PRO B 1 549 ? -19.766 5.074 3.166 1 59.94 549 PRO B CA 1
ATOM 8173 C C . PRO B 1 549 ? -19.719 4.391 4.527 1 59.94 549 PRO B C 1
ATOM 8175 O O . PRO B 1 549 ? -19.953 5.035 5.555 1 59.94 549 PRO B O 1
ATOM 8178 N N . TYR B 1 550 ? -19.891 3.188 4.582 1 53.47 550 TYR B N 1
ATOM 8179 C CA . TYR B 1 550 ? -19.734 2.447 5.828 1 53.47 550 TYR B CA 1
ATOM 8180 C C . TYR B 1 550 ? -18.266 2.322 6.211 1 53.47 550 TYR B C 1
ATOM 8182 O O . TYR B 1 550 ? -17.938 1.983 7.352 1 53.47 550 TYR B O 1
ATOM 8190 N N . ALA B 1 551 ? -17.312 2.332 5.289 1 47.78 551 ALA B N 1
ATOM 8191 C CA . ALA B 1 551 ? -15.867 2.338 5.52 1 47.78 551 ALA B CA 1
ATOM 8192 C C . ALA B 1 551 ? -15.172 3.379 4.641 1 47.78 551 ALA B C 1
ATOM 8194 O O . ALA B 1 551 ? -15.648 3.689 3.547 1 47.78 551 ALA B O 1
ATOM 8195 N N . SER B 1 552 ? -14.484 4.305 5.277 1 46.34 552 SER B N 1
ATOM 8196 C CA . SER B 1 552 ? -13.75 5.258 4.449 1 46.34 552 SER B CA 1
ATOM 8197 C C . SER B 1 552 ? -12.961 4.547 3.359 1 46.34 552 SER B C 1
ATOM 8199 O O . SER B 1 552 ? -12.203 3.613 3.641 1 46.34 552 SER B O 1
ATOM 8201 N N . ASP B 1 553 ? -13.516 4.238 2.273 1 47.91 553 ASP B N 1
ATOM 8202 C CA . ASP B 1 553 ? -12.734 3.695 1.166 1 47.91 553 ASP B CA 1
ATOM 8203 C C . ASP B 1 553 ? -11.453 4.5 0.954 1 47.91 553 ASP B C 1
ATOM 8205 O O . ASP B 1 553 ? -11.062 4.762 -0.185 1 47.91 553 ASP B O 1
ATOM 8209 N N . ASN B 1 554 ? -10.766 5.117 2.045 1 44.53 554 ASN B N 1
ATOM 8210 C CA . ASN B 1 554 ? -9.539 5.891 1.886 1 44.53 554 ASN B CA 1
ATOM 8211 C C . ASN B 1 554 ? -8.312 4.98 1.772 1 44.53 554 ASN B C 1
ATOM 8213 O O . ASN B 1 554 ? -8.195 3.998 2.504 1 44.53 554 ASN B O 1
#

Foldseek 3Di:
DAAPQLCQQQANDWDAQDDQLPAPTGIGGHLHNPDDDDDQDQWDPDPNIDRFLVSLLVSLVVCVVVPDQEAFEADFDAPPDDALLDSSNSVSLSLLVCLQSQYAYFYEQFQQDDDEQGGTPQALSHQYAFAKAAQKFWWWWKAKPVGDIDTFGAQANDDWDPKWFEDEQADPDDGGQPQQEQQRHDDDLVVQARHEYEHEYADPDCNSQQNSLVVSVVSRHQEYEYEYADFRAYDAHPPSRHYTYDHVVVSVVVVVQNVVDPTMIIIIDHIHMDGDDVDFMAGGGRIHFYDHPLDSFRFPNAAYEHFGQDKGFHDPPDPSDDPRIHTDGGSSRGRSNVSSLLVVLCVLPVPARSQQLSLLFLQQADQAGPVRHGHWYPYVHIDGDACRRGRSHHGDSVCSSAAFKGQDDHSVLSLLLCVLSVHDQVSSCVSVVHRDDHDPDRDDNQQSAHLAGAAQEAAFKDKYKHKMFGPDDQFFKKAKDWWDFPQKDKDKPPRIDTGHPVRGMDMMMMMIGGNDRDWDAKTKIWIWIDRPPHTGIYIYIHTYDNDPDPDNND/DAAPFLCQQQANDWDAQDDQLPAPTGIGGHLHNPDDDDDQDQWDPDPNIDRFLVSLLVSLVVCVVVPDQEAFEADFDAPPDDDLLDSSPSVSLSLLVCLQSQYAYFYEQFQQDDDEQGGTPQALSHQYAFAKAAQKFWWWWKAKPVGDIDTFGAQADDDWDPKWFEDEQADPDDGGQPQQEQQRHDDDLVVQARHEYEHEYADPDCNSQQNSLVVSVVSRHQEYEYEYQDFRAYDAHPPSRHYTYDHVVVSVVVVVQNVVDPTMIIIIGHIHMDGDDVDFMAGGGRIHFYDHPLDSFRFPNAAYEHFGQDKGFHDPPDPSDDPRIHTGGDSSRGRSNVSSLLVVLCVLPVPARSQQLSLLFLQQADQAGPVRHGHWYPYVHIDGDACRRGRSHHGDSVCSSAAFKGQDDHSVLSLLLCVLSVDDQVSSCVSVVHRDDHDPDRDDNQQSAHLAGAAQEAAFKDKYKHKMFGPDDQFFKKAKDWDDFPQKDKDKPPRIDTGHPVRGMDMMMMMIGGNDRDWDAKTKIWIWIDRPPHTGIYIHIHTYDNDPDPDNND

pLDDT: mean 92.55, std 8.65, range [41.28, 98.94]

InterPro domains:
  IPR000209 Peptidase S8/S53 domain [PF00082] (5-370)
  IPR003137 PA domain [PF02225] (182-253)
  IPR023828 Peptidase S8, subtilisin, Ser-active site [PS00138] (330-340)
  IPR036852 Peptidase S8/S53 domain superfamily [G3DSA:3.40.50.200] (5-414)
  IPR036852 Peptidase S8/S53 domain superfamily [SSF52743] (5-405)
  IPR041469 Subtilisin-like protease, fibronectin type-III domain [PF17766] (447-542)
  IPR045051 Subtilisin-like protease [PTHR10795] (5-541)